Protein AF-0000000084525076 (afdb_homodimer)

Organism: NCBI:txid1123501

Sequence (800 aa):
MTLFNTPAPMGEADIPAATRVVYGPGTLHDAIPAEVEVLGASRVFLVTGRTLGGNAQVARLKDLLGDRLAGHFAEMGEHSPRSTVLAAAAAAAAAEADCLIGIGGGSAIIGTKGVALILGEGEDLDALRAHYDYRTRKITVPRLANRKPPVIAVPTTLTSGEFSSAMGITDDATGSKDIFIDPGVVPRVIVLDPVLAAETPHRLWASTGVKALQNAIERFYARNANPFIEGTCLEAIAIVFRDLAPSLADPQDIAARGRLQFLNWMTAFGAGKGGIGLGHGICHQLGAVSHVPHGISGGIVLPHMMRFNRPETLDRQRRIAAAMGIRFAASDTDASEQAEARVRALVTDLGLPTTLSDAGVRHEDLPRVAELTLRDRTLAPTPRPPRDAAEVLGLLEEMFMTLFNTPAPMGEADIPAATRVVYGPGTLHDAIPAEVEVLGASRVFLVTGRTLGGNAQVARLKDLLGDRLAGHFAEMGEHSPRSTVLAAAAAAAAAEADCLIGIGGGSAIIGTKGVALILGEGEDLDALRAHYDYRTRKITVPRLANRKPPVIAVPTTLTSGEFSSAMGITDDATGSKDIFIDPGVVPRVIVLDPVLAAETPHRLWASTGVKALQNAIERFYARNANPFIEGTCLEAIAIVFRDLAPSLADPQDIAARGRLQFLNWMTAFGAGKGGIGLGHGICHQLGAVSHVPHGISGGIVLPHMMRFNRPETLDRQRRIAAAMGIRFAASDTDASEQAEARVRALVTDLGLPTTLSDAGVRHEDLPRVAELTLRDRTLAPTPRPPRDAAEVLGLLEEMF

Foldseek 3Di:
DPPPPPDDADFDFDQFDAAAEAFEAPCLQVPPLVVCVVLVQQEEEEFAEQVCQPPPSVVVNCVSSPRSHQYYHHHQDPQRALVSLLVSLVSCVVSVGQEYEFAEAQSRLLSRLSSQQCNFPNSPVVVQFWDADLVVLDIDGDDSPGATRAYEYEYLELARQLRAQKHWHAHPVQLDTTIGGGSRSRHRYYYYHLVSSLPPDLVRNLLRLLLLLLLLLLLLQFQNHDPQLVVLSLLSLLLSLVQSVVCSVPSPPSVSSRVSSCSNVSRPHGGGPFARALQVLLLNLCCRQVVFDSSQSSLQSRLLLLVVLCVQRLVSLLSSLVSSVNDDAPGSSRSSVVSSVVSLVSCVVSVGDNAPVSRPDDLVSLLVSLQSSSSDRNHVRHSDRDPGSVRSSVSNVVRD/DPPPPPDDADFDFDQFDAAAEAFEAPCLQVPPLVVCVVLVQQEEEEFAEQVCVPPPSVVVSCVSSPRSHQYYHHHQDPQRALVSLLVSLVSCVVSVGQEYEFAEAQSRLLSRLSSQQCNFPNSPVVVQFWDADLVVLDIDGDDSPGATRAYEYEYLELARQLRAQKHWHAHPVQLDTTIGGGSNSRHRYYYYHLVSSLPPDLVRNLLRLLLLLLLLLLLLQFQNHDPQLVVLSLLSLLLSLVQSVVCSVPSPPSVSSRVSNCSNVSRPHGGGPFARALQVLLLNLCCRQVVFDSSQSSLQSRLLLLVVLCVQRLVSLLSSLVSSVNDDAPGSVRSSVVSSVVSLVSCVVSVGDNAPVSRPDDLVSLLVSLQSSSSDRNHVRHSDRDPGSVRSSVSNVVRD

Nearest PDB structures (foldseek):
  3ox4-assembly2_C  TM=9.218E-01  e=1.576E-28  Zymomonas mobilis
  3bfj-assembly1_A  TM=9.190E-01  e=1.596E-27  Klebsiella pneumoniae
  3jzd-assembly1_B  TM=9.284E-01  e=2.812E-27  Cupriavidus pinatubonensis JMP134
  4fr2-assembly1_A-2  TM=9.131E-01  e=9.668E-27  Oenococcus oeni ATCC BAA-1163
  3iv7-assembly1_B  TM=9.048E-01  e=1.369E-23  Corynebacterium glutamicum

Structure (mmCIF, N/CA/C/O backbone):
data_AF-0000000084525076-model_v1
#
loop_
_entity.id
_entity.type
_entity.pdbx_description
1 polymer 'Alcohol dehydrogenase, class IV'
#
loop_
_atom_site.group_PDB
_atom_site.id
_atom_site.type_symbol
_atom_site.label_atom_id
_atom_site.label_alt_id
_atom_site.label_comp_id
_atom_site.label_asym_id
_atom_site.label_entity_id
_atom_site.label_seq_id
_atom_site.pdbx_PDB_ins_code
_atom_site.Cartn_x
_atom_site.Cartn_y
_atom_site.Cartn_z
_atom_site.occupancy
_atom_site.B_iso_or_equiv
_atom_site.auth_seq_id
_atom_site.auth_comp_id
_atom_site.auth_asym_id
_atom_site.auth_atom_id
_atom_site.pdbx_PDB_model_num
ATOM 1 N N . MET A 1 1 ? -17.734 -20.328 18.188 1 24.28 1 MET A N 1
ATOM 2 C CA . MET A 1 1 ? -17.078 -19.172 17.562 1 24.28 1 MET A CA 1
ATOM 3 C C . MET A 1 1 ? -17.891 -18.672 16.359 1 24.28 1 MET A C 1
ATOM 5 O O . MET A 1 1 ? -18.047 -19.391 15.367 1 24.28 1 MET A O 1
ATOM 9 N N . THR A 1 2 ? -18.891 -18.062 16.625 1 29.48 2 THR A N 1
ATOM 10 C CA . THR A 1 2 ? -19.844 -17.562 15.625 1 29.48 2 THR A CA 1
ATOM 11 C C . THR A 1 2 ? -19.109 -16.969 14.43 1 29.48 2 THR A C 1
ATOM 13 O O . THR A 1 2 ? -18.344 -16.031 14.57 1 29.48 2 THR A O 1
ATOM 16 N N . LEU A 1 3 ? -18.812 -17.734 13.516 1 36.38 3 LEU A N 1
ATOM 17 C CA . LEU A 1 3 ? -18.203 -17.406 12.234 1 36.38 3 LEU A CA 1
ATOM 18 C C . LEU A 1 3 ? -18.781 -16.094 11.688 1 36.38 3 LEU A C 1
ATOM 20 O O . LEU A 1 3 ? -19.969 -16.016 11.367 1 36.38 3 LEU A O 1
ATOM 24 N N . PHE A 1 4 ? -18.578 -15 12.352 1 41.5 4 PHE A N 1
ATOM 25 C CA . PHE A 1 4 ? -19 -13.719 11.789 1 41.5 4 PHE A CA 1
ATOM 26 C C . PHE A 1 4 ? -18.859 -13.727 10.273 1 41.5 4 PHE A C 1
ATOM 28 O O . PHE A 1 4 ? -17.781 -14.023 9.742 1 41.5 4 PHE A O 1
ATOM 35 N N . ASN A 1 5 ? -19.922 -14.195 9.68 1 53.16 5 ASN A N 1
ATOM 36 C CA . ASN A 1 5 ? -20.172 -14.227 8.242 1 53.16 5 ASN A CA 1
ATOM 37 C C . ASN A 1 5 ? -19.797 -12.906 7.574 1 53.16 5 ASN A C 1
ATOM 39 O O . ASN A 1 5 ? -20.656 -12.031 7.41 1 53.16 5 ASN A O 1
ATOM 43 N N . THR A 1 6 ? -18.578 -12.461 7.762 1 69.12 6 THR A N 1
ATOM 44 C CA . THR A 1 6 ? -18.172 -11.234 7.078 1 69.12 6 THR A CA 1
ATOM 45 C C . THR A 1 6 ? -18.281 -11.406 5.562 1 69.12 6 THR A C 1
ATOM 47 O O . THR A 1 6 ? -17.75 -12.367 5.004 1 69.12 6 THR A O 1
ATOM 50 N N . PRO A 1 7 ? -19.234 -10.57 5.07 1 84.12 7 PRO A N 1
ATOM 51 C CA . PRO A 1 7 ? -19.391 -10.625 3.613 1 84.12 7 PRO A CA 1
ATOM 52 C C . PRO A 1 7 ? -18.062 -10.461 2.877 1 84.12 7 PRO A C 1
ATOM 54 O O . PRO A 1 7 ? -17.062 -10.062 3.482 1 84.12 7 PRO A O 1
ATOM 57 N N . ALA A 1 8 ? -18.062 -10.953 1.719 1 88.69 8 ALA A N 1
ATOM 58 C CA . ALA A 1 8 ? -16.891 -10.734 0.876 1 88.69 8 ALA A CA 1
ATOM 59 C C . ALA A 1 8 ? -16.562 -9.242 0.759 1 88.69 8 ALA A C 1
ATOM 61 O O . ALA A 1 8 ? -17.469 -8.414 0.635 1 88.69 8 ALA A O 1
ATOM 62 N N . PRO A 1 9 ? -15.328 -8.914 0.78 1 89.12 9 PRO A N 1
ATOM 63 C CA . PRO A 1 9 ? -14.992 -7.52 0.492 1 89.12 9 PRO A CA 1
ATOM 64 C C . PRO A 1 9 ? -15.508 -7.059 -0.87 1 89.12 9 PRO A C 1
ATOM 66 O O . PRO A 1 9 ? -15.484 -7.824 -1.836 1 89.12 9 PRO A O 1
ATOM 69 N N . MET A 1 10 ? -16.062 -5.879 -0.948 1 91.69 10 MET A N 1
ATOM 70 C CA . MET A 1 10 ? -16.578 -5.293 -2.188 1 91.69 10 MET A CA 1
ATOM 71 C C . MET A 1 10 ? -16.266 -3.803 -2.25 1 91.69 10 MET A C 1
ATOM 73 O O . MET A 1 10 ? -16.406 -3.092 -1.253 1 91.69 10 MET A O 1
ATOM 77 N N . GLY A 1 11 ? -15.789 -3.416 -3.338 1 92.31 11 GLY A N 1
ATOM 78 C CA . GLY A 1 11 ? -15.477 -2.006 -3.508 1 92.31 11 GLY A CA 1
ATOM 79 C C . GLY A 1 11 ? -14.375 -1.756 -4.523 1 92.31 11 GLY A C 1
ATOM 80 O O . GLY A 1 11 ? -14.203 -2.535 -5.461 1 92.31 11 GLY A O 1
ATOM 81 N N . GLU A 1 12 ? -13.844 -0.582 -4.477 1 90.94 12 GLU A N 1
ATOM 82 C CA . GLU A 1 12 ? -12.758 -0.164 -5.359 1 90.94 12 GLU A CA 1
ATOM 83 C C . GLU A 1 12 ? -11.719 0.663 -4.602 1 90.94 12 GLU A C 1
ATOM 85 O O . GLU A 1 12 ? -12.039 1.3 -3.596 1 90.94 12 GLU A O 1
ATOM 90 N N . ALA A 1 13 ? -10.508 0.545 -5.043 1 86.38 13 ALA A N 1
ATOM 91 C CA . ALA A 1 13 ? -9.383 1.311 -4.504 1 86.38 13 ALA A CA 1
ATOM 92 C C . ALA A 1 13 ? -8.469 1.805 -5.621 1 86.38 13 ALA A C 1
ATOM 94 O O . ALA A 1 13 ? -8.289 1.12 -6.633 1 86.38 13 ALA A O 1
ATOM 95 N N . ASP A 1 14 ? -7.91 2.998 -5.41 1 81.81 14 ASP A N 1
ATOM 96 C CA . ASP A 1 14 ? -6.953 3.559 -6.355 1 81.81 14 ASP A CA 1
ATOM 97 C C . ASP A 1 14 ? -5.547 3.594 -5.758 1 81.81 14 ASP A C 1
ATOM 99 O O . ASP A 1 14 ? -5.348 4.098 -4.652 1 81.81 14 ASP A O 1
ATOM 103 N N . ILE A 1 15 ? -4.6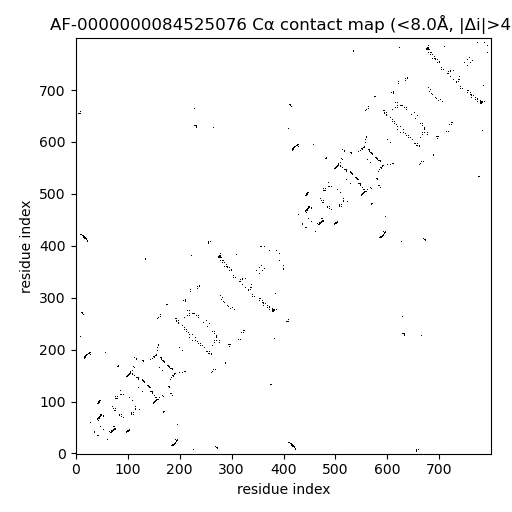25 2.975 -6.441 1 78.38 15 ILE A N 1
ATOM 104 C CA . ILE A 1 15 ? -3.203 3.119 -6.145 1 78.38 15 ILE A CA 1
ATOM 105 C C . ILE A 1 15 ? -2.635 4.312 -6.91 1 78.38 15 ILE A C 1
ATOM 107 O O . ILE A 1 15 ? -2.719 4.363 -8.141 1 78.38 15 ILE A O 1
ATOM 111 N N . PRO A 1 16 ? -2.189 5.242 -6.152 1 70.31 16 PRO A N 1
ATOM 112 C CA . PRO A 1 16 ? -1.733 6.457 -6.832 1 70.31 16 PRO A CA 1
ATOM 113 C C . PRO A 1 16 ? -0.595 6.195 -7.812 1 70.31 16 PRO A C 1
ATOM 115 O O . PRO A 1 16 ? -0.094 5.07 -7.898 1 70.31 16 PRO A O 1
ATOM 118 N N . ALA A 1 17 ? -0.255 7.219 -8.5 1 69.88 17 ALA A N 1
ATOM 119 C CA . ALA A 1 17 ? 0.788 7.125 -9.523 1 69.88 17 ALA A CA 1
ATOM 120 C C . ALA A 1 17 ? 2.111 6.672 -8.914 1 69.88 17 ALA A C 1
ATOM 122 O O . ALA A 1 17 ? 2.309 6.773 -7.699 1 69.88 17 ALA A O 1
ATOM 123 N N . ALA A 1 18 ? 2.9 6.273 -9.719 1 65.62 18 ALA A N 1
ATOM 124 C CA . ALA A 1 18 ? 4.191 5.691 -9.359 1 65.62 18 ALA A CA 1
ATOM 125 C C . ALA A 1 18 ? 5 6.645 -8.484 1 65.62 18 ALA A C 1
ATOM 127 O O . ALA A 1 18 ? 5.164 7.82 -8.82 1 65.62 18 ALA A O 1
ATOM 128 N N . THR A 1 19 ? 5.34 6.117 -7.492 1 78.75 19 THR A N 1
ATOM 129 C CA . THR A 1 19 ? 6.105 6.895 -6.523 1 78.75 19 THR A CA 1
ATOM 130 C C . THR A 1 19 ? 7.23 6.051 -5.926 1 78.75 19 THR A C 1
ATOM 132 O O . THR A 1 19 ? 7.035 4.879 -5.609 1 78.75 19 THR A O 1
ATOM 135 N N . ARG A 1 20 ? 8.398 6.699 -5.961 1 90.25 20 ARG A N 1
ATOM 136 C CA . ARG A 1 20 ? 9.516 6.145 -5.207 1 90.25 20 ARG A CA 1
ATOM 137 C C . ARG A 1 20 ? 9.594 6.758 -3.811 1 90.25 20 ARG A C 1
ATOM 139 O O . ARG A 1 20 ? 9.516 7.98 -3.658 1 90.25 20 ARG A O 1
ATOM 146 N N . VAL A 1 21 ? 9.656 5.883 -2.789 1 93.81 21 VAL A N 1
ATOM 147 C CA . VAL A 1 21 ? 9.797 6.363 -1.419 1 93.81 21 VAL A CA 1
ATOM 148 C C . VAL A 1 21 ? 11.195 6.035 -0.899 1 93.81 21 VAL A C 1
ATOM 150 O O . VAL A 1 21 ? 11.609 4.875 -0.914 1 93.81 21 VAL A O 1
ATOM 153 N N . VAL A 1 22 ? 11.93 7.043 -0.508 1 96.69 22 VAL A N 1
ATOM 154 C CA . VAL A 1 22 ? 13.234 6.887 0.119 1 96.69 22 VAL A CA 1
ATOM 155 C C . VAL A 1 22 ? 13.164 7.336 1.577 1 96.69 22 VAL A C 1
ATOM 157 O O . VAL A 1 22 ? 12.688 8.43 1.875 1 96.69 22 VAL A O 1
ATOM 160 N N . TYR A 1 23 ? 13.578 6.48 2.486 1 96.94 23 TYR A N 1
ATOM 161 C CA . TYR A 1 23 ? 13.398 6.793 3.898 1 96.94 23 TYR A CA 1
ATOM 162 C C . TYR A 1 23 ? 14.641 6.434 4.699 1 96.94 23 TYR A C 1
ATOM 164 O O . TYR A 1 23 ? 15.359 5.488 4.355 1 96.94 23 TYR A O 1
ATOM 172 N N . GLY A 1 24 ? 14.938 7.188 5.73 1 97.44 24 GLY A N 1
ATOM 173 C CA . GLY A 1 24 ? 16.078 6.973 6.617 1 97.44 24 GLY A CA 1
ATOM 174 C C . GLY A 1 24 ? 16.781 8.258 6.996 1 97.44 24 GLY A C 1
ATOM 175 O O . GLY A 1 24 ? 16.578 9.297 6.363 1 97.44 24 GLY A O 1
ATOM 176 N N . PRO A 1 25 ? 17.609 8.195 8.07 1 97.5 25 PRO A N 1
ATOM 177 C CA . PRO A 1 25 ? 18.344 9.391 8.492 1 97.5 25 PRO A CA 1
ATOM 178 C C . PRO A 1 25 ? 19.281 9.914 7.414 1 97.5 25 PRO A C 1
ATOM 180 O O . PRO A 1 25 ? 20.062 9.148 6.848 1 97.5 25 PRO A O 1
ATOM 183 N N . GLY A 1 26 ? 19.125 11.188 7.039 1 97.56 26 GLY A N 1
ATOM 184 C CA . GLY A 1 26 ? 20.062 11.836 6.129 1 97.56 26 GLY A CA 1
ATOM 185 C C . GLY A 1 26 ? 19.641 11.75 4.676 1 97.56 26 GLY A C 1
ATOM 186 O O . GLY A 1 26 ? 20.312 12.273 3.791 1 97.56 26 GLY A O 1
ATOM 187 N N . THR A 1 27 ? 18.484 11.18 4.391 1 97.88 27 THR A N 1
ATOM 188 C CA . THR A 1 27 ? 18.062 10.938 3.02 1 97.88 27 THR A CA 1
ATOM 189 C C . THR A 1 27 ? 17.781 12.258 2.301 1 97.88 27 THR A C 1
ATOM 191 O O . THR A 1 27 ? 17.875 12.328 1.073 1 97.88 27 THR A O 1
ATOM 194 N N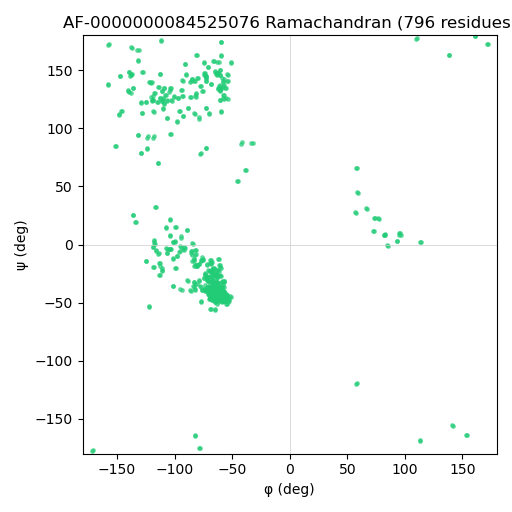 . LEU A 1 28 ? 17.5 13.328 3.033 1 98 28 LEU A N 1
ATOM 195 C CA . LEU A 1 28 ? 17.328 14.633 2.42 1 98 28 LEU A CA 1
ATOM 196 C C . LEU A 1 28 ? 18.516 15 1.548 1 98 28 LEU A C 1
ATOM 198 O O . LEU A 1 28 ? 18.359 15.391 0.39 1 98 28 LEU A O 1
ATOM 202 N N . HIS A 1 29 ? 19.688 14.852 2.068 1 98.19 29 HIS A N 1
ATOM 203 C CA . HIS A 1 29 ? 20.906 15.273 1.398 1 98.19 29 HIS A CA 1
ATOM 204 C C . HIS A 1 29 ? 21.469 14.156 0.52 1 98.19 29 HIS A C 1
ATOM 206 O O . HIS A 1 29 ? 22.047 14.422 -0.538 1 98.19 29 HIS A O 1
ATOM 212 N N . ASP A 1 30 ? 21.234 12.922 0.921 1 97.12 30 ASP A N 1
ATOM 213 C CA . ASP A 1 30 ? 21.844 11.781 0.229 1 97.12 30 ASP A CA 1
ATOM 214 C C . ASP A 1 30 ? 21.047 11.414 -1.021 1 97.12 30 ASP A C 1
ATOM 216 O O . ASP A 1 30 ? 21.625 11.016 -2.035 1 97.12 30 ASP A O 1
ATOM 220 N N . ALA A 1 31 ? 19.766 11.586 -0.958 1 96.88 31 ALA A N 1
ATOM 221 C CA . ALA A 1 31 ? 18.906 11 -1.992 1 96.88 31 ALA A CA 1
ATOM 222 C C . ALA A 1 31 ? 18.484 12.055 -3.012 1 96.88 31 ALA A C 1
ATOM 224 O O . ALA A 1 31 ? 18.375 11.766 -4.207 1 96.88 31 ALA A O 1
ATOM 225 N N . ILE A 1 32 ? 18.25 13.266 -2.623 1 97.88 32 ILE A N 1
ATOM 226 C CA . ILE A 1 32 ? 17.547 14.25 -3.453 1 97.88 32 ILE A CA 1
ATOM 227 C C . ILE A 1 32 ? 18.406 14.594 -4.668 1 97.88 32 ILE A C 1
ATOM 229 O O . ILE A 1 32 ? 17.922 14.578 -5.801 1 97.88 32 ILE A O 1
ATOM 233 N N . PRO A 1 33 ? 19.75 14.883 -4.523 1 97.62 33 PRO A N 1
ATOM 234 C CA . PRO A 1 33 ? 20.547 15.172 -5.719 1 97.62 33 PRO A CA 1
ATOM 235 C C . PRO A 1 33 ? 20.516 14.039 -6.742 1 97.62 33 PRO A C 1
ATOM 237 O O . PRO A 1 33 ? 20.391 14.281 -7.941 1 97.62 33 PRO A O 1
ATOM 240 N N . ALA A 1 34 ? 20.562 12.836 -6.285 1 95.25 34 ALA A N 1
ATOM 241 C CA . ALA A 1 34 ? 20.531 11.68 -7.172 1 95.25 34 ALA A CA 1
ATOM 242 C C . ALA A 1 34 ? 19.172 11.57 -7.867 1 95.25 34 ALA A C 1
ATOM 244 O O . ALA A 1 34 ? 19.094 11.242 -9.055 1 95.25 34 ALA A O 1
ATOM 245 N N . GLU A 1 35 ? 18.109 11.797 -7.09 1 95.69 35 GLU A N 1
ATOM 246 C CA . GLU A 1 35 ? 16.766 11.727 -7.66 1 95.69 35 GLU A CA 1
ATOM 247 C C . GLU A 1 35 ? 16.562 12.812 -8.711 1 95.69 35 GLU A C 1
ATOM 249 O O . GLU A 1 35 ? 15.906 12.586 -9.734 1 95.69 35 GLU A O 1
ATOM 254 N N . VAL A 1 36 ? 17.094 13.953 -8.461 1 97.31 36 VAL A N 1
ATOM 255 C CA . VAL A 1 36 ? 17.016 15.062 -9.406 1 97.31 36 VAL A CA 1
ATOM 256 C C . VAL A 1 36 ? 17.719 14.672 -10.711 1 97.31 36 VAL A C 1
ATOM 258 O O . VAL A 1 36 ? 17.203 14.961 -11.797 1 97.31 36 VAL A O 1
ATOM 261 N N . GLU A 1 37 ? 18.828 14.031 -10.641 1 94.81 37 GLU A N 1
ATOM 262 C CA . GLU A 1 37 ? 19.562 13.562 -11.812 1 94.81 37 GLU A CA 1
ATOM 263 C C . GLU A 1 37 ? 18.766 12.531 -12.594 1 94.81 37 GLU A C 1
ATOM 265 O O . GLU A 1 37 ? 18.688 12.594 -13.82 1 94.81 37 GLU A O 1
ATOM 270 N N . VAL A 1 38 ? 18.188 11.625 -11.898 1 89.88 38 VAL A N 1
ATOM 271 C CA . VAL A 1 38 ? 17.406 10.562 -12.516 1 89.88 38 VAL A CA 1
ATOM 272 C C . VAL A 1 38 ? 16.219 11.164 -13.281 1 89.88 38 VAL A C 1
ATOM 274 O O . VAL A 1 38 ? 15.859 10.688 -14.359 1 89.88 38 VAL A O 1
ATOM 277 N N . LEU A 1 39 ? 15.656 12.227 -12.719 1 92.88 39 LEU A N 1
ATOM 278 C CA . LEU A 1 39 ? 14.508 12.891 -13.328 1 92.88 39 LEU A CA 1
ATOM 279 C C . LEU A 1 39 ? 14.945 13.75 -14.508 1 92.88 39 LEU A C 1
ATOM 281 O O . LEU A 1 39 ? 14.102 14.25 -15.266 1 92.88 39 LEU A O 1
ATOM 285 N N . GLY A 1 40 ? 16.25 13.992 -14.609 1 94.88 40 GLY A N 1
ATOM 286 C CA . GLY A 1 40 ? 16.766 14.836 -15.672 1 94.88 40 GLY A CA 1
ATOM 287 C C . GLY A 1 40 ? 16.484 16.312 -15.469 1 94.88 40 GLY A C 1
ATOM 288 O O . GLY A 1 40 ? 16.422 17.078 -16.422 1 94.88 40 GLY A O 1
ATOM 289 N N . ALA A 1 41 ? 16.266 16.688 -14.266 1 97.12 41 ALA A N 1
ATOM 290 C CA . ALA A 1 41 ? 15.891 18.078 -13.961 1 97.12 41 ALA A CA 1
ATOM 291 C C . ALA A 1 41 ? 17.125 18.969 -13.883 1 97.12 41 ALA A C 1
ATOM 293 O O . ALA A 1 41 ? 18.172 18.562 -13.359 1 97.12 41 ALA A O 1
ATOM 294 N N . SER A 1 42 ? 17 20.156 -14.391 1 98.06 42 SER A N 1
ATOM 295 C CA . SER A 1 42 ? 18.109 21.094 -14.391 1 98.06 42 SER A CA 1
ATOM 296 C C . SER A 1 42 ? 17.719 22.406 -13.727 1 98.06 42 SER A C 1
ATOM 298 O O . SER A 1 42 ? 18.594 23.234 -13.406 1 98.06 42 SER A O 1
ATOM 300 N N . ARG A 1 43 ? 16.5 22.641 -13.516 1 98.69 43 ARG A N 1
ATOM 301 C CA . ARG A 1 43 ? 15.992 23.859 -12.898 1 98.69 43 ARG A CA 1
ATOM 302 C C . ARG A 1 43 ? 15.031 23.531 -11.75 1 98.69 43 ARG A C 1
ATOM 304 O O . ARG A 1 43 ? 13.828 23.766 -11.867 1 98.69 43 ARG A O 1
ATOM 311 N N . VAL A 1 44 ? 15.625 23.188 -10.648 1 98.81 44 VAL A N 1
ATOM 312 C CA . VAL A 1 44 ? 14.875 22.75 -9.477 1 98.81 44 VAL A CA 1
ATOM 313 C C . VAL A 1 44 ? 14.352 23.953 -8.711 1 98.81 44 VAL A C 1
ATOM 315 O O . VAL A 1 44 ? 15.094 24.906 -8.453 1 98.81 44 VAL A O 1
ATOM 318 N N . PHE A 1 45 ? 13.094 23.953 -8.406 1 98.88 45 PHE A N 1
ATOM 319 C CA . PHE A 1 45 ? 12.461 25.016 -7.645 1 98.88 45 PHE A CA 1
ATOM 320 C C . PHE A 1 45 ? 11.969 24.516 -6.297 1 98.88 45 PHE A C 1
ATOM 322 O O . PHE A 1 45 ? 11.172 23.578 -6.234 1 98.88 45 PHE A O 1
ATOM 329 N N . LEU A 1 46 ? 12.438 25.125 -5.227 1 98.75 46 LEU A N 1
ATOM 330 C CA . LEU A 1 46 ? 12.117 24.719 -3.867 1 98.75 46 LEU A CA 1
ATOM 331 C C . LEU A 1 46 ? 10.914 25.5 -3.334 1 98.75 46 LEU A C 1
ATOM 333 O O . LEU A 1 46 ? 10.797 26.703 -3.568 1 98.75 46 LEU A O 1
ATOM 337 N N . VAL A 1 47 ? 10.062 24.797 -2.607 1 98.75 47 VAL A N 1
ATOM 338 C CA . VAL A 1 47 ? 8.914 25.422 -1.942 1 98.75 47 VAL A CA 1
ATOM 339 C C . VAL A 1 47 ? 8.891 25.016 -0.471 1 98.75 47 VAL A C 1
ATOM 341 O O . VAL A 1 47 ? 8.883 23.812 -0.152 1 98.75 47 VAL A O 1
ATOM 344 N N . THR A 1 48 ? 8.93 25.938 0.452 1 97.94 48 THR A N 1
ATOM 345 C CA . THR A 1 48 ? 8.82 25.703 1.888 1 97.94 48 THR A CA 1
ATOM 346 C C . THR A 1 48 ? 7.918 26.75 2.539 1 97.94 48 THR A C 1
ATOM 348 O O . THR A 1 48 ? 7.516 27.719 1.892 1 97.94 48 THR A O 1
ATOM 351 N N . GLY A 1 49 ? 7.613 26.469 3.768 1 94.56 49 GLY A N 1
ATOM 352 C CA . GLY A 1 49 ? 7.082 27.547 4.602 1 94.56 49 GLY A CA 1
ATOM 353 C C . GLY A 1 49 ? 8.156 28.484 5.117 1 94.56 49 GLY A C 1
ATOM 354 O O . GLY A 1 49 ? 9.336 28.312 4.805 1 94.56 49 GLY A O 1
ATOM 355 N N . ARG A 1 50 ? 7.715 29.391 5.949 1 89.75 50 ARG A N 1
ATOM 356 C CA . ARG A 1 50 ? 8.625 30.422 6.43 1 89.75 50 ARG A CA 1
ATOM 357 C C . ARG A 1 50 ? 9.656 29.844 7.391 1 89.75 50 ARG A C 1
ATOM 359 O O . ARG A 1 50 ? 10.836 30.203 7.332 1 89.75 50 ARG A O 1
ATOM 366 N N . THR A 1 51 ? 9.211 29 8.242 1 87.38 51 THR A N 1
ATOM 367 C CA . THR A 1 51 ? 10.094 28.438 9.266 1 87.38 51 THR A CA 1
ATOM 368 C C . THR A 1 51 ? 11.227 27.641 8.617 1 87.38 51 THR A C 1
ATOM 370 O O . THR A 1 51 ? 12.383 27.766 9.016 1 87.38 51 THR A O 1
ATOM 373 N N . LEU A 1 52 ? 10.938 26.891 7.633 1 92.25 52 LEU A N 1
ATOM 374 C CA . LEU A 1 52 ? 11.93 26.016 7 1 92.25 52 LEU A CA 1
ATOM 375 C C . LEU A 1 52 ? 12.727 26.781 5.957 1 92.25 52 LEU A C 1
ATOM 377 O O . LEU A 1 52 ? 13.766 26.312 5.492 1 92.25 52 LEU A O 1
ATOM 381 N N . GLY A 1 53 ? 12.266 27.922 5.59 1 90.62 53 GLY A N 1
ATOM 382 C CA . GLY A 1 53 ? 12.977 28.719 4.613 1 90.62 53 GLY A CA 1
ATOM 383 C C . GLY A 1 53 ? 14.391 29.062 5.043 1 90.62 53 GLY A C 1
ATOM 384 O O . GLY A 1 53 ? 15.297 29.141 4.211 1 90.62 53 GLY A O 1
ATOM 385 N N . GLY A 1 54 ? 14.578 29.219 6.371 1 90.5 54 GLY A N 1
ATOM 386 C CA . GLY A 1 54 ? 15.891 29.547 6.906 1 90.5 54 GLY A CA 1
ATOM 387 C C . GLY A 1 54 ? 16.562 28.391 7.621 1 90.5 54 GLY A C 1
ATOM 388 O O . GLY A 1 54 ? 17.562 28.578 8.312 1 90.5 54 GLY A O 1
ATOM 389 N N . ASN A 1 55 ? 16.047 27.281 7.402 1 94 55 ASN A N 1
ATOM 390 C CA . ASN A 1 55 ? 16.531 26.078 8.07 1 94 55 ASN A CA 1
ATOM 391 C C . ASN A 1 55 ? 17.891 25.641 7.523 1 94 55 ASN A C 1
ATOM 393 O O . ASN A 1 55 ? 18.125 25.703 6.312 1 94 55 ASN A O 1
ATOM 397 N N . ALA A 1 56 ? 18.781 25.188 8.383 1 96.38 56 ALA A N 1
ATOM 398 C CA . ALA A 1 56 ? 20.141 24.828 8.008 1 96.38 56 ALA A CA 1
ATOM 399 C C . ALA A 1 56 ? 20.156 23.625 7.082 1 96.38 56 ALA A C 1
ATOM 401 O O . ALA A 1 56 ? 21 23.531 6.191 1 96.38 56 ALA A O 1
ATOM 402 N N . GLN A 1 57 ? 19.297 22.688 7.312 1 96.88 57 GLN A N 1
ATOM 403 C CA . GLN A 1 57 ? 19.234 21.5 6.461 1 96.88 57 GLN A CA 1
ATOM 404 C C . GLN A 1 57 ? 18.781 21.859 5.047 1 96.88 57 GLN A C 1
ATOM 406 O O . GLN A 1 57 ? 19.281 21.297 4.07 1 96.88 57 GLN A O 1
ATOM 411 N N . VAL A 1 58 ? 17.875 22.766 4.941 1 97.81 58 VAL A N 1
ATOM 412 C CA . VAL A 1 58 ? 17.406 23.234 3.641 1 97.81 58 VAL A CA 1
ATOM 413 C C . VAL A 1 58 ? 18.531 24 2.938 1 97.81 58 VAL A C 1
ATOM 415 O O . VAL A 1 58 ? 18.719 23.844 1.729 1 97.81 58 VAL A O 1
ATOM 418 N N . ALA A 1 59 ? 19.25 24.781 3.705 1 97.75 59 ALA A N 1
ATOM 419 C CA . ALA A 1 59 ? 20.391 25.516 3.145 1 97.75 59 ALA A CA 1
ATOM 420 C C . ALA A 1 59 ? 21.422 24.547 2.572 1 97.75 59 ALA A C 1
ATOM 422 O O . ALA A 1 59 ? 21.953 24.781 1.482 1 97.75 59 ALA A O 1
ATOM 423 N N . ARG A 1 60 ? 21.688 23.562 3.312 1 98.06 60 ARG A N 1
ATOM 424 C CA . ARG A 1 60 ? 22.641 22.562 2.855 1 98.06 60 ARG A CA 1
ATOM 425 C C . ARG A 1 60 ? 22.156 21.891 1.578 1 98.06 60 ARG A C 1
ATOM 427 O O . ARG A 1 60 ? 22.953 21.609 0.679 1 98.06 60 ARG A O 1
ATOM 434 N N . LEU A 1 61 ? 20.875 21.578 1.517 1 98.44 61 LEU A N 1
ATOM 435 C CA . LEU A 1 61 ? 20.328 20.984 0.302 1 98.44 61 LEU A CA 1
ATOM 436 C C . LEU A 1 61 ? 20.516 21.922 -0.891 1 98.44 61 LEU A C 1
ATOM 438 O O . LEU A 1 61 ? 20.859 21.469 -1.986 1 98.44 61 LEU A O 1
ATOM 442 N N . LYS A 1 62 ? 20.281 23.219 -0.677 1 98.12 62 LYS A N 1
ATOM 443 C CA . LYS A 1 62 ? 20.469 24.188 -1.741 1 98.12 62 LYS A CA 1
ATOM 444 C C . LYS A 1 62 ? 21.906 24.172 -2.258 1 98.12 62 LYS A C 1
ATOM 446 O O . LYS A 1 62 ? 22.141 24.219 -3.467 1 98.12 62 LYS A O 1
ATOM 451 N N . ASP A 1 63 ? 22.828 24.031 -1.379 1 98.19 63 ASP A N 1
ATOM 452 C CA . ASP A 1 63 ? 24.25 23.938 -1.757 1 98.19 63 ASP A CA 1
ATOM 453 C C . ASP A 1 63 ? 24.5 22.703 -2.607 1 98.19 63 ASP A C 1
ATOM 455 O O . ASP A 1 63 ? 25.234 22.766 -3.596 1 98.19 63 ASP A O 1
ATOM 459 N N . LEU A 1 64 ? 23.953 21.641 -2.215 1 98.19 64 LEU A N 1
ATOM 460 C CA . LEU A 1 64 ? 24.156 20.359 -2.906 1 98.19 64 LEU A CA 1
ATOM 461 C C . LEU A 1 64 ? 23.562 20.406 -4.305 1 98.19 64 LEU A C 1
ATOM 463 O O . LEU A 1 64 ? 24.078 19.781 -5.23 1 98.19 64 LEU A O 1
ATOM 467 N N . LEU A 1 65 ? 22.422 21.109 -4.457 1 98.06 65 LEU A N 1
ATOM 468 C CA . LEU A 1 65 ? 21.781 21.219 -5.758 1 98.06 65 LEU A CA 1
ATOM 469 C C . LEU A 1 65 ? 22.578 22.109 -6.691 1 98.06 65 LEU A C 1
ATOM 471 O O . LEU A 1 65 ? 22.531 21.938 -7.914 1 98.06 65 LEU A O 1
ATOM 475 N N . GLY A 1 66 ? 23.312 23.125 -6.137 1 97.31 66 GLY A N 1
ATOM 476 C CA . GLY A 1 66 ? 24.219 23.969 -6.902 1 97.31 66 GLY A CA 1
ATOM 477 C C . GLY A 1 66 ? 23.531 24.688 -8.047 1 97.31 66 GLY A C 1
ATOM 478 O O . GLY A 1 66 ? 22.516 25.359 -7.84 1 97.31 66 GLY A O 1
ATOM 479 N N . ASP A 1 67 ? 23.969 24.453 -9.266 1 97.12 67 ASP A N 1
ATOM 480 C CA . ASP A 1 67 ? 23.516 25.172 -10.445 1 97.12 67 ASP A CA 1
ATOM 481 C C . ASP A 1 67 ? 22.109 24.719 -10.867 1 97.12 67 ASP A C 1
ATOM 483 O O . ASP A 1 67 ? 21.438 25.391 -11.656 1 97.12 67 ASP A O 1
ATOM 487 N N . ARG A 1 68 ? 21.703 23.641 -10.305 1 98 68 ARG A N 1
ATOM 488 C CA . ARG A 1 68 ? 20.375 23.141 -10.672 1 98 68 ARG A CA 1
ATOM 489 C C . ARG A 1 68 ? 19.281 23.891 -9.93 1 98 68 ARG A C 1
ATOM 491 O O . ARG A 1 68 ? 18.109 23.812 -10.297 1 98 68 ARG A O 1
ATOM 498 N N . LEU A 1 69 ? 19.688 24.562 -8.859 1 98.5 69 LEU A N 1
ATOM 499 C CA . LEU A 1 69 ? 18.703 25.328 -8.109 1 98.5 69 LEU A CA 1
ATOM 500 C C . LEU A 1 69 ? 18.281 26.578 -8.883 1 98.5 69 LEU A C 1
ATOM 502 O O . LEU A 1 69 ? 19.094 27.484 -9.094 1 98.5 69 LEU A O 1
ATOM 506 N N . ALA A 1 70 ? 17.047 26.625 -9.203 1 98.56 70 ALA A N 1
ATOM 507 C CA . ALA A 1 70 ? 16.547 27.734 -10.016 1 98.56 70 ALA A CA 1
ATOM 508 C C . ALA A 1 70 ? 15.867 28.781 -9.141 1 98.56 70 ALA A C 1
ATOM 510 O O . ALA A 1 70 ? 15.703 29.938 -9.555 1 98.56 70 ALA A O 1
ATOM 511 N N . GLY A 1 71 ? 15.453 28.406 -7.949 1 98.38 71 GLY A N 1
ATOM 512 C CA . GLY A 1 71 ? 14.789 29.344 -7.059 1 98.38 71 GLY A CA 1
ATOM 513 C C . GLY A 1 71 ? 14.219 28.672 -5.816 1 98.38 71 GLY A C 1
ATOM 514 O O . GLY A 1 71 ? 14.297 27.453 -5.664 1 98.38 71 GLY A O 1
ATOM 515 N N . HIS A 1 72 ? 13.766 29.547 -4.961 1 98.5 72 HIS A N 1
ATOM 516 C CA . HIS A 1 72 ? 13.203 29.125 -3.686 1 98.5 72 HIS A CA 1
ATOM 517 C C . HIS A 1 72 ? 12.07 30.031 -3.238 1 98.5 72 HIS A C 1
ATOM 519 O O . HIS A 1 72 ? 12.273 31.234 -3.064 1 98.5 72 HIS A O 1
ATOM 525 N N . PHE A 1 73 ? 10.867 29.453 -3.182 1 98.69 73 PHE A N 1
ATOM 526 C CA . PHE A 1 73 ? 9.75 30.141 -2.555 1 98.69 73 PHE A CA 1
ATOM 527 C C . PHE A 1 73 ? 9.578 29.703 -1.105 1 98.69 73 PHE A C 1
ATOM 529 O O . PHE A 1 73 ? 9.141 28.578 -0.838 1 98.69 73 PHE A O 1
ATOM 536 N N . ALA A 1 74 ? 9.758 30.562 -0.138 1 97.94 74 ALA A N 1
ATOM 537 C CA . ALA A 1 74 ? 9.828 30.188 1.273 1 97.94 74 ALA A CA 1
ATOM 538 C C . ALA A 1 74 ? 8.68 30.812 2.061 1 97.94 74 ALA A C 1
ATOM 540 O O . ALA A 1 74 ? 8.828 31.125 3.246 1 97.94 74 ALA A O 1
ATOM 541 N N . GLU A 1 75 ? 7.543 30.969 1.389 1 96.62 75 GLU A N 1
ATOM 542 C CA . GLU A 1 75 ? 6.484 31.734 2.035 1 96.62 75 GLU A CA 1
ATOM 543 C C . GLU A 1 75 ? 5.141 31.031 1.923 1 96.62 75 GLU A C 1
ATOM 545 O O . GLU A 1 75 ? 4.086 31.672 1.987 1 96.62 75 GLU A O 1
ATOM 550 N N . MET A 1 76 ? 5.199 29.734 1.646 1 96.38 76 MET A N 1
ATOM 551 C CA . MET A 1 76 ? 3.92 29.031 1.553 1 96.38 76 MET A CA 1
ATOM 552 C C . MET A 1 76 ? 3.125 29.172 2.848 1 96.38 76 MET A C 1
ATOM 554 O O . MET A 1 76 ? 3.641 28.891 3.93 1 96.38 76 MET A O 1
ATOM 558 N N . GLY A 1 77 ? 1.938 29.641 2.746 1 91.5 77 GLY A N 1
ATOM 559 C CA . GLY A 1 77 ? 1.11 29.891 3.916 1 91.5 77 GLY A CA 1
ATOM 560 C C . GLY A 1 77 ? 0.446 28.641 4.453 1 91.5 77 GLY A C 1
ATOM 561 O O . GLY A 1 77 ? 0.356 27.625 3.752 1 91.5 77 GLY A O 1
ATOM 562 N N . GLU A 1 78 ? -0.006 28.719 5.66 1 86.25 78 GLU A N 1
ATOM 563 C CA . GLU A 1 78 ? -0.758 27.625 6.281 1 86.25 78 GLU A CA 1
ATOM 564 C C . GLU A 1 78 ? -2.041 27.328 5.508 1 86.25 78 GLU A C 1
ATOM 566 O O . GLU A 1 78 ? -2.73 28.25 5.066 1 86.25 78 GLU A O 1
ATOM 571 N N . HIS A 1 79 ? -2.283 26.062 5.258 1 85.38 79 HIS A N 1
ATOM 572 C CA . HIS A 1 79 ? -3.459 25.562 4.559 1 85.38 79 HIS A CA 1
ATOM 573 C C . HIS A 1 79 ? -3.389 25.875 3.066 1 85.38 79 HIS A C 1
ATOM 575 O O . HIS A 1 79 ? -4.41 25.875 2.379 1 85.38 79 HIS A O 1
ATOM 581 N N . SER A 1 80 ? -2.248 26.312 2.568 1 93.31 80 SER A N 1
ATOM 582 C CA . SER A 1 80 ? -1.977 26.5 1.146 1 93.31 80 SER A CA 1
ATOM 583 C C . SER A 1 80 ? -2.977 27.469 0.514 1 93.31 80 SER A C 1
ATOM 585 O O . SER A 1 80 ? -3.689 27.094 -0.424 1 93.31 80 SER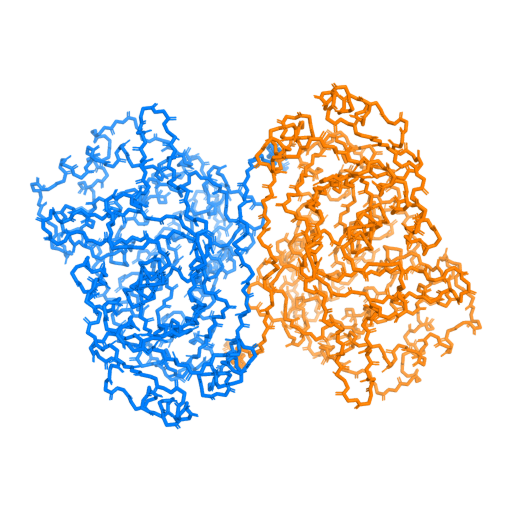 A O 1
ATOM 587 N N . PRO A 1 81 ? -2.934 28.719 0.936 1 94.38 81 PRO A N 1
ATOM 588 C CA . PRO A 1 81 ? -3.873 29.688 0.366 1 94.38 81 PRO A CA 1
ATOM 589 C C . PRO A 1 81 ? -3.666 29.891 -1.133 1 94.38 81 PRO A C 1
ATOM 591 O O . PRO A 1 81 ? -2.529 29.875 -1.61 1 94.38 81 PRO A O 1
ATOM 594 N N . ARG A 1 82 ? -4.777 30.156 -1.78 1 96.31 82 ARG A N 1
ATOM 595 C CA . ARG A 1 82 ? -4.762 30.391 -3.219 1 96.31 82 ARG A CA 1
ATOM 596 C C . ARG A 1 82 ? -3.732 31.453 -3.588 1 96.31 82 ARG A C 1
ATOM 598 O O . ARG A 1 82 ? -2.977 31.281 -4.547 1 96.31 82 ARG A O 1
ATOM 605 N N . SER A 1 83 ? -3.719 32.469 -2.836 1 96.75 83 SER A N 1
ATOM 606 C CA . SER A 1 83 ? -2.83 33.594 -3.131 1 96.75 83 SER A CA 1
ATOM 607 C C . SER A 1 83 ? -1.367 33.156 -3.084 1 96.75 83 SER A C 1
ATOM 609 O O . SER A 1 83 ? -0.586 33.5 -3.975 1 96.75 83 SER A O 1
ATOM 611 N N . THR A 1 84 ? -1.014 32.406 -2.104 1 97 84 THR A N 1
ATOM 612 C CA . THR A 1 84 ? 0.374 31.969 -1.957 1 97 84 THR A CA 1
ATOM 613 C C . THR A 1 84 ? 0.729 30.922 -3.006 1 97 84 THR A C 1
ATOM 615 O O . THR A 1 84 ? 1.851 30.891 -3.518 1 97 84 THR A O 1
ATOM 618 N N . VAL A 1 85 ? -0.183 30.031 -3.32 1 98.38 85 VAL A N 1
ATOM 619 C CA . VAL A 1 85 ? 0.051 29 -4.332 1 98.38 85 VAL A CA 1
ATOM 620 C C . VAL A 1 85 ? 0.271 29.672 -5.691 1 98.38 85 VAL A C 1
ATOM 622 O O . VAL A 1 85 ? 1.188 29.297 -6.43 1 98.38 85 VAL A O 1
ATOM 625 N N . LEU A 1 86 ? -0.567 30.672 -6 1 98.31 86 LEU A N 1
ATOM 626 C CA . LEU A 1 86 ? -0.441 31.391 -7.262 1 98.31 86 LEU A CA 1
ATOM 627 C C . LEU A 1 86 ? 0.878 32.156 -7.324 1 98.31 86 LEU A C 1
ATOM 629 O O . LEU A 1 86 ? 1.541 32.188 -8.367 1 98.31 86 LEU A O 1
ATOM 633 N N . ALA A 1 87 ? 1.238 32.75 -6.23 1 98.5 87 ALA A N 1
ATOM 634 C CA . ALA A 1 87 ? 2.508 33.5 -6.172 1 98.5 87 ALA A CA 1
ATOM 635 C C . ALA A 1 87 ? 3.686 32.531 -6.383 1 98.5 87 ALA A C 1
ATOM 637 O O . ALA A 1 87 ? 4.625 32.875 -7.113 1 98.5 87 ALA A O 1
ATOM 638 N N . ALA A 1 88 ? 3.635 31.422 -5.727 1 98.69 88 ALA A N 1
ATOM 639 C CA . ALA A 1 88 ? 4.688 30.422 -5.875 1 98.69 88 ALA A CA 1
ATOM 640 C C . ALA A 1 88 ? 4.758 29.906 -7.309 1 98.69 88 ALA A C 1
ATOM 642 O O . ALA A 1 88 ? 5.848 29.688 -7.848 1 98.69 88 ALA A O 1
ATOM 643 N N . ALA A 1 89 ? 3.619 29.656 -7.898 1 98.81 89 ALA A N 1
ATOM 644 C CA . ALA A 1 89 ? 3.566 29.172 -9.281 1 98.81 89 ALA A CA 1
ATOM 645 C C . ALA A 1 89 ? 4.176 30.203 -10.234 1 98.81 89 ALA A C 1
ATOM 647 O O . ALA A 1 89 ? 4.898 29.844 -11.164 1 98.81 89 ALA A O 1
ATOM 648 N N . ALA A 1 90 ? 3.824 31.438 -10.008 1 98.69 90 ALA A N 1
ATOM 649 C CA . ALA A 1 90 ? 4.383 32.5 -10.836 1 98.69 90 ALA A CA 1
ATOM 650 C C . ALA A 1 90 ? 5.906 32.562 -10.727 1 98.69 90 ALA A C 1
ATOM 652 O O . ALA A 1 90 ? 6.602 32.688 -11.734 1 98.69 90 ALA A O 1
ATOM 653 N N . ALA A 1 91 ? 6.395 32.438 -9.539 1 98.75 91 ALA A N 1
ATOM 654 C CA . ALA A 1 91 ? 7.836 32.438 -9.32 1 98.75 91 ALA A CA 1
ATOM 655 C C . ALA A 1 91 ? 8.492 31.234 -9.992 1 98.75 91 ALA A C 1
ATOM 657 O O . ALA A 1 91 ? 9.562 31.359 -10.602 1 98.75 91 ALA A O 1
ATOM 658 N N . ALA A 1 92 ? 7.922 30.094 -9.844 1 98.81 92 ALA A N 1
ATOM 659 C CA . ALA A 1 92 ? 8.445 28.875 -10.461 1 98.81 92 ALA A CA 1
ATOM 660 C C . ALA A 1 92 ? 8.445 29 -11.984 1 98.81 92 ALA A C 1
ATOM 662 O O . ALA A 1 92 ? 9.375 28.531 -12.648 1 98.81 92 ALA A O 1
ATOM 663 N N . ALA A 1 93 ? 7.367 29.562 -12.516 1 98.62 93 ALA A N 1
ATOM 664 C CA . ALA A 1 93 ? 7.277 29.781 -13.961 1 98.62 93 ALA A CA 1
ATOM 665 C C . ALA A 1 93 ? 8.375 30.719 -14.445 1 98.62 93 ALA A C 1
ATOM 667 O O . ALA A 1 93 ? 9 30.469 -15.477 1 98.62 93 ALA A O 1
ATOM 668 N N . ALA A 1 94 ? 8.484 31.766 -13.734 1 98.56 94 ALA A N 1
ATOM 669 C CA . ALA A 1 94 ? 9.516 32.75 -14.078 1 98.56 94 ALA A CA 1
ATOM 670 C C . ALA A 1 94 ? 10.898 32.094 -14.07 1 98.56 94 ALA A C 1
ATOM 672 O O . ALA A 1 94 ? 11.766 32.469 -14.875 1 98.56 94 ALA A O 1
ATOM 673 N N . ALA A 1 95 ? 11.07 31.172 -13.258 1 98.56 95 ALA A N 1
ATOM 674 C CA . ALA A 1 95 ? 12.344 30.469 -13.125 1 98.56 95 ALA A CA 1
ATOM 675 C C . ALA A 1 95 ? 12.445 29.312 -14.133 1 98.56 95 ALA A C 1
ATOM 677 O O . ALA A 1 95 ? 13.469 28.625 -14.195 1 98.56 95 ALA A O 1
ATOM 678 N N . GLU A 1 96 ? 11.375 29.047 -14.82 1 98.38 96 GLU A N 1
ATOM 679 C CA . GLU A 1 96 ? 11.305 27.953 -15.781 1 98.38 96 GLU A CA 1
ATOM 680 C C . GLU A 1 96 ? 11.586 26.609 -15.109 1 98.38 96 GLU A C 1
ATOM 682 O O . GLU A 1 96 ? 12.367 25.812 -15.617 1 98.38 96 GLU A O 1
ATOM 687 N N . ALA A 1 97 ? 11 26.422 -14 1 98.75 97 ALA A N 1
ATOM 688 C CA . ALA A 1 97 ? 11.227 25.234 -13.195 1 98.75 97 ALA A CA 1
ATOM 689 C C . ALA A 1 97 ? 10.82 23.969 -13.961 1 98.75 97 ALA A C 1
ATOM 691 O O . ALA A 1 97 ? 9.773 23.938 -14.609 1 98.75 97 ALA A O 1
ATOM 692 N N . ASP A 1 98 ? 11.672 22.938 -13.867 1 98.56 98 ASP A N 1
ATOM 693 C CA . ASP A 1 98 ? 11.336 21.656 -14.5 1 98.56 98 ASP A CA 1
ATOM 694 C C . ASP A 1 98 ? 11.219 20.547 -13.461 1 98.56 98 ASP A C 1
ATOM 696 O O . ASP A 1 98 ? 10.984 19.391 -13.805 1 98.56 98 ASP A O 1
ATOM 700 N N . CYS A 1 99 ? 11.352 20.922 -12.219 1 98.69 99 CYS A N 1
ATOM 701 C CA . CYS A 1 99 ? 11.156 20.047 -11.07 1 98.69 99 CYS A CA 1
ATOM 702 C C . CYS A 1 99 ? 10.852 20.844 -9.812 1 98.69 99 CYS A C 1
ATOM 704 O O . CYS A 1 99 ? 11.445 21.906 -9.586 1 98.69 99 CYS A O 1
ATOM 706 N N . LEU A 1 100 ? 9.914 20.375 -9.062 1 98.88 100 LEU A N 1
ATOM 707 C CA . LEU A 1 100 ? 9.547 21.031 -7.824 1 98.88 100 LEU A CA 1
ATOM 708 C C . LEU A 1 100 ? 9.883 20.172 -6.617 1 98.88 100 LEU A C 1
ATOM 710 O O . LEU A 1 100 ? 9.656 18.953 -6.637 1 98.88 100 LEU A O 1
ATOM 714 N N . ILE A 1 101 ? 10.469 20.766 -5.582 1 98.81 101 ILE A N 1
ATOM 715 C CA . ILE A 1 101 ? 10.703 20.078 -4.312 1 98.81 101 ILE A CA 1
ATOM 716 C C . ILE A 1 101 ? 9.945 20.797 -3.197 1 98.81 101 ILE A C 1
ATOM 718 O O . ILE A 1 101 ? 10.211 21.969 -2.904 1 98.81 101 ILE A O 1
ATOM 722 N N . GLY A 1 102 ? 8.984 20.125 -2.633 1 98.5 102 GLY A N 1
ATOM 723 C CA . GLY A 1 102 ? 8.281 20.625 -1.468 1 98.5 102 GLY A CA 1
ATOM 724 C C . GLY A 1 102 ? 8.805 20.062 -0.161 1 98.5 102 GLY A C 1
ATOM 725 O O . GLY A 1 102 ? 8.891 18.844 0.004 1 98.5 102 GLY A O 1
ATOM 726 N N . ILE A 1 103 ? 9.164 20.953 0.769 1 98.25 103 ILE A N 1
ATOM 727 C CA . ILE A 1 103 ? 9.688 20.531 2.066 1 98.25 103 ILE A CA 1
ATOM 728 C C . ILE A 1 103 ? 8.852 21.156 3.182 1 98.25 103 ILE A C 1
ATOM 730 O O . ILE A 1 103 ? 8.703 22.375 3.25 1 98.25 103 ILE A O 1
ATOM 734 N N . GLY A 1 104 ? 8.297 20.328 4.027 1 97 104 GLY A N 1
ATOM 735 C CA . GLY A 1 104 ? 7.547 20.844 5.156 1 97 104 GLY A CA 1
ATOM 736 C C . GLY A 1 104 ? 6.301 20.047 5.469 1 97 104 GLY A C 1
ATOM 737 O O . GLY A 1 104 ? 6.277 18.828 5.273 1 97 104 GLY A O 1
ATOM 738 N N . GLY A 1 105 ? 5.379 20.703 6.094 1 94.44 105 GLY A N 1
ATOM 739 C CA . GLY A 1 105 ? 4.129 20.062 6.438 1 94.44 105 GLY A CA 1
ATOM 740 C C . GLY A 1 105 ? 3.135 20.031 5.293 1 94.44 105 GLY A C 1
ATOM 741 O O . GLY A 1 105 ? 3.523 20.125 4.125 1 94.44 105 GLY A O 1
ATOM 742 N N . GLY A 1 106 ? 1.94 19.766 5.617 1 93.25 106 GLY A N 1
ATOM 743 C CA . GLY A 1 106 ? 0.874 19.609 4.641 1 93.25 106 GLY A CA 1
ATOM 744 C C . GLY A 1 106 ? 0.724 20.828 3.734 1 93.25 106 GLY A C 1
ATOM 745 O O . GLY A 1 106 ? 0.536 20.688 2.525 1 93.25 106 GLY A O 1
ATOM 746 N N . SER A 1 107 ? 0.817 22 4.344 1 93 107 SER A N 1
ATOM 747 C CA . SER A 1 107 ? 0.651 23.219 3.561 1 93 107 SER A CA 1
ATOM 748 C C . SER A 1 107 ? 1.71 23.328 2.469 1 93 107 SER A C 1
ATOM 750 O O . SER A 1 107 ? 1.4 23.688 1.33 1 93 107 SER A O 1
ATOM 752 N N . ALA A 1 108 ? 2.928 23.047 2.854 1 96.44 108 ALA A N 1
ATOM 753 C CA . ALA A 1 108 ? 4.023 23.125 1.892 1 96.44 108 ALA A CA 1
ATOM 754 C C . ALA A 1 108 ? 3.877 22.062 0.807 1 96.44 108 ALA A C 1
ATOM 756 O O . ALA A 1 108 ? 4.066 22.344 -0.379 1 96.44 108 ALA A O 1
ATOM 757 N N . ILE A 1 109 ? 3.533 20.844 1.168 1 97.12 109 ILE A N 1
ATOM 758 C CA . ILE A 1 109 ? 3.438 19.734 0.232 1 97.12 109 ILE A CA 1
ATOM 759 C C . ILE A 1 109 ? 2.248 19.938 -0.701 1 97.12 109 ILE A C 1
ATOM 761 O O . ILE A 1 109 ? 2.383 19.844 -1.922 1 97.12 109 ILE A O 1
ATOM 765 N N . ILE A 1 110 ? 1.144 20.297 -0.141 1 96.38 110 ILE A N 1
ATOM 766 C CA . ILE A 1 110 ? -0.05 20.547 -0.942 1 96.38 110 ILE A CA 1
ATOM 767 C C . ILE A 1 110 ? 0.175 21.766 -1.839 1 96.38 110 ILE A C 1
ATOM 769 O O . ILE A 1 110 ? -0.207 21.766 -3.012 1 96.38 110 ILE A O 1
ATOM 773 N N . GLY A 1 111 ? 0.738 22.781 -1.221 1 97.5 111 GLY A N 1
ATOM 774 C CA . GLY A 1 111 ? 1.076 23.953 -2.016 1 97.5 111 GLY A CA 1
ATOM 775 C C . GLY A 1 111 ? 1.952 23.625 -3.211 1 97.5 111 GLY A C 1
ATOM 776 O O . GLY A 1 111 ? 1.726 24.141 -4.312 1 97.5 111 GLY A O 1
ATOM 777 N N . THR A 1 112 ? 2.941 22.812 -3.008 1 98.5 112 THR A N 1
ATOM 778 C CA . THR A 1 112 ? 3.842 22.406 -4.082 1 98.5 112 THR A CA 1
ATOM 779 C C . THR A 1 112 ? 3.08 21.656 -5.172 1 98.5 112 THR A C 1
ATOM 781 O O . THR A 1 112 ? 3.303 21.891 -6.363 1 98.5 112 THR A O 1
ATOM 784 N N . LYS A 1 113 ? 2.23 20.781 -4.797 1 97.69 113 LYS A N 1
ATOM 785 C CA . LYS A 1 113 ? 1.372 20.078 -5.754 1 97.69 113 LYS A CA 1
ATOM 786 C C . LYS A 1 113 ? 0.497 21.062 -6.523 1 97.69 113 LYS A C 1
ATOM 788 O O . LYS A 1 113 ? 0.279 20.906 -7.723 1 97.69 113 LYS A O 1
ATOM 793 N N . GLY A 1 114 ? 0.02 22.047 -5.816 1 98.25 114 GLY A N 1
ATOM 794 C CA . GLY A 1 114 ? -0.739 23.109 -6.461 1 98.25 114 GLY A CA 1
ATOM 795 C C . GLY A 1 114 ? 0.062 23.859 -7.504 1 98.25 114 GLY A C 1
ATOM 796 O O . GLY A 1 114 ? -0.446 24.172 -8.586 1 98.25 114 GLY A O 1
ATOM 797 N N . VAL A 1 115 ? 1.284 24.156 -7.141 1 98.75 115 VAL A N 1
ATOM 798 C CA . VAL A 1 115 ? 2.18 24.828 -8.078 1 98.75 115 VAL A CA 1
ATOM 799 C C . VAL A 1 115 ? 2.342 23.984 -9.336 1 98.75 115 VAL A C 1
ATOM 801 O O . VAL A 1 115 ? 2.252 24.5 -10.453 1 98.75 115 VAL A O 1
ATOM 804 N N . ALA A 1 116 ? 2.531 22.703 -9.172 1 98.62 116 ALA A N 1
ATOM 805 C CA . ALA A 1 116 ? 2.66 21.797 -10.305 1 98.62 116 ALA A CA 1
ATOM 806 C C . ALA A 1 116 ? 1.403 21.812 -11.172 1 98.62 116 ALA A C 1
ATOM 808 O O . ALA A 1 116 ? 1.491 21.859 -12.398 1 98.62 116 ALA A O 1
ATOM 809 N N . LEU A 1 117 ? 0.279 21.781 -10.523 1 98.31 117 LEU A N 1
ATOM 810 C CA . LEU A 1 117 ? -1.001 21.812 -11.219 1 98.31 117 LEU A CA 1
ATOM 811 C C . LEU A 1 117 ? -1.105 23.062 -12.094 1 98.31 117 LEU A C 1
ATOM 813 O O . LEU A 1 117 ? -1.46 22.969 -13.273 1 98.31 117 LEU A O 1
ATOM 817 N N . ILE A 1 118 ? -0.764 24.188 -11.539 1 98.38 118 ILE A N 1
ATOM 818 C CA . ILE A 1 118 ? -0.905 25.469 -12.211 1 98.38 118 ILE A CA 1
ATOM 819 C C . ILE A 1 118 ? 0.085 25.562 -13.367 1 98.38 118 ILE A C 1
ATOM 821 O O . ILE A 1 118 ? -0.255 26.062 -14.445 1 98.38 118 ILE A O 1
ATOM 825 N N . LEU A 1 119 ? 1.285 25.078 -13.18 1 98.44 119 LEU A N 1
ATOM 826 C CA . LEU A 1 119 ? 2.291 25.109 -14.234 1 98.44 119 LEU A CA 1
ATOM 827 C C . LEU A 1 119 ? 1.859 24.266 -15.43 1 98.44 119 LEU A C 1
ATOM 829 O O . LEU A 1 119 ? 2.195 24.578 -16.562 1 98.44 119 LEU A O 1
ATOM 833 N N . GLY A 1 120 ? 1.161 23.25 -15.156 1 97.88 120 GLY A N 1
ATOM 834 C CA . GLY A 1 120 ? 0.708 22.359 -16.219 1 97.88 120 GLY A CA 1
ATOM 835 C C . GLY A 1 120 ? -0.596 22.812 -16.859 1 97.88 120 GLY A C 1
ATOM 836 O O . GLY A 1 120 ? -0.742 22.797 -18.078 1 97.88 120 GLY A O 1
ATOM 837 N N . GLU A 1 121 ? -1.51 23.297 -16.016 1 97.75 121 GLU A N 1
ATOM 838 C CA . GLU A 1 121 ? -2.889 23.438 -16.484 1 97.75 121 GLU A CA 1
ATOM 839 C C . GLU A 1 121 ? -3.295 24.906 -16.562 1 97.75 121 GLU A C 1
ATOM 841 O O . GLU A 1 121 ? -4.328 25.234 -17.141 1 97.75 121 GLU A O 1
ATOM 846 N N . GLY A 1 122 ? -2.568 25.766 -15.945 1 97.44 122 GLY A N 1
ATOM 847 C CA . GLY A 1 122 ? -2.9 27.188 -15.945 1 97.44 122 GLY A CA 1
ATOM 848 C C . GLY A 1 122 ? -3.361 27.688 -14.586 1 97.44 122 GLY A C 1
ATOM 849 O O . GLY A 1 122 ? -3.518 26.906 -13.648 1 97.44 122 GLY A O 1
ATOM 850 N N . GLU A 1 123 ? -3.615 28.969 -14.547 1 96.69 123 GLU A N 1
ATOM 851 C CA . GLU A 1 123 ? -3.785 29.625 -13.25 1 96.69 123 GLU A CA 1
ATOM 852 C C . GLU A 1 123 ? -5.262 29.734 -12.875 1 96.69 123 GLU A C 1
ATOM 854 O O . GLU A 1 123 ? -5.598 30.172 -11.773 1 96.69 123 GLU A O 1
ATOM 859 N N . ASP A 1 124 ? -6.188 29.391 -13.719 1 96.69 124 ASP A N 1
ATOM 860 C CA . ASP A 1 124 ? -7.617 29.5 -13.43 1 96.69 124 ASP A CA 1
ATOM 861 C C . ASP A 1 124 ? -8.078 28.359 -12.516 1 96.69 124 ASP A C 1
ATOM 863 O O . ASP A 1 124 ? -8.766 27.438 -12.969 1 96.69 124 ASP A O 1
ATOM 867 N N . LEU A 1 125 ? -7.816 28.484 -11.281 1 96.44 125 LEU A N 1
ATOM 868 C CA . LEU A 1 125 ? -8.109 27.438 -10.297 1 96.44 125 LEU A CA 1
ATOM 869 C C . LEU A 1 125 ? -9.609 27.141 -10.258 1 96.44 125 LEU A C 1
ATOM 871 O O . LEU A 1 125 ? -10.008 26.016 -9.953 1 96.44 125 LEU A O 1
ATOM 875 N N . ASP A 1 126 ? -10.461 28.016 -10.586 1 95.19 126 ASP A N 1
ATOM 876 C CA . ASP A 1 126 ? -11.898 27.781 -10.609 1 95.19 126 ASP A CA 1
ATOM 877 C C . ASP A 1 126 ? -12.273 26.75 -11.672 1 95.19 126 ASP A C 1
ATOM 879 O O . ASP A 1 126 ? -13.18 25.953 -11.461 1 95.19 126 ASP A O 1
ATOM 883 N N . ALA A 1 127 ? -11.555 26.797 -12.711 1 95.75 127 ALA A N 1
ATOM 884 C CA . ALA A 1 127 ? -11.836 25.875 -13.812 1 95.75 127 ALA A CA 1
ATOM 885 C C . ALA A 1 127 ? -11.266 24.484 -13.523 1 95.75 127 ALA A C 1
ATOM 887 O O . ALA A 1 127 ? -11.656 23.5 -14.156 1 95.75 127 ALA A O 1
ATOM 888 N N . LEU A 1 128 ? -10.359 24.469 -12.562 1 96.5 128 LEU A N 1
ATOM 889 C CA . LEU A 1 128 ? -9.617 23.234 -12.344 1 96.5 128 LEU A CA 1
ATOM 890 C C . LEU A 1 128 ? -10.18 22.469 -11.141 1 96.5 128 LEU A C 1
ATOM 892 O O . LEU A 1 128 ? -9.844 21.297 -10.93 1 96.5 128 LEU A O 1
ATOM 896 N N . ARG A 1 129 ? -10.992 23.062 -10.391 1 95 129 ARG A N 1
ATOM 897 C CA . ARG A 1 129 ? -11.445 22.469 -9.141 1 95 129 ARG A CA 1
ATOM 898 C C . ARG A 1 129 ? -12.438 21.344 -9.391 1 95 129 ARG A C 1
ATOM 900 O O . ARG A 1 129 ? -13.18 21.359 -10.375 1 95 129 ARG A O 1
ATOM 907 N N . ALA A 1 130 ? -12.391 20.297 -8.508 1 91.5 130 ALA A N 1
ATOM 908 C CA . ALA A 1 130 ? -13.367 19.219 -8.516 1 91.5 130 ALA A CA 1
ATOM 909 C C . ALA A 1 130 ? -14.703 19.672 -7.934 1 91.5 130 ALA A C 1
ATOM 911 O O . ALA A 1 130 ? -14.742 20.562 -7.078 1 91.5 130 ALA A O 1
ATOM 912 N N . HIS A 1 131 ? -15.766 19.109 -8.461 1 89.12 131 HIS A N 1
ATOM 913 C CA . HIS A 1 131 ? -17.094 19.453 -7.98 1 89.12 131 HIS A CA 1
ATOM 914 C C . HIS A 1 131 ? -17.812 18.219 -7.426 1 89.12 131 HIS A C 1
ATOM 916 O O . HIS A 1 131 ? -17.844 17.172 -8.078 1 89.12 131 HIS A O 1
ATOM 922 N N . TYR A 1 132 ? -18.203 18.391 -6.207 1 81.88 132 TYR A N 1
ATOM 923 C CA . TYR A 1 132 ? -18.969 17.328 -5.57 1 81.88 132 TYR A CA 1
ATOM 924 C C . TYR A 1 132 ? -20.453 17.688 -5.516 1 81.88 132 TYR A C 1
ATOM 926 O O . TYR A 1 132 ? -20.812 18.75 -5 1 81.88 132 TYR A O 1
ATOM 934 N N . ASP A 1 133 ? -21.234 16.812 -6.066 1 82.69 133 ASP A N 1
ATOM 935 C CA . ASP A 1 133 ? -22.688 16.953 -5.973 1 82.69 133 ASP A CA 1
ATOM 936 C C . ASP A 1 133 ? -23.25 16.078 -4.848 1 82.69 133 ASP A C 1
ATOM 938 O O . ASP A 1 133 ? -23.391 14.859 -5.008 1 82.69 133 ASP A O 1
ATOM 942 N N . TYR A 1 134 ? -23.609 16.734 -3.76 1 75.19 134 TYR A N 1
ATOM 943 C CA . TYR A 1 134 ? -24.062 16 -2.582 1 75.19 134 TYR A CA 1
ATOM 944 C C . TYR A 1 134 ? -25.344 15.227 -2.875 1 75.19 134 TYR A C 1
ATOM 946 O O . TYR A 1 134 ? -25.641 14.234 -2.205 1 75.19 134 TYR A O 1
ATOM 954 N N . ARG A 1 135 ? -26.188 15.531 -3.871 1 73.12 135 ARG A N 1
ATOM 955 C CA . ARG A 1 135 ? -27.453 14.867 -4.211 1 73.12 135 ARG A CA 1
ATOM 956 C C . ARG A 1 135 ? -27.188 13.555 -4.945 1 73.12 135 ARG A C 1
ATOM 958 O O . ARG A 1 135 ? -27.812 12.531 -4.637 1 73.12 135 ARG A O 1
ATOM 965 N N . THR A 1 136 ? -26.156 13.617 -5.758 1 74.69 136 THR A N 1
ATOM 966 C CA . THR A 1 136 ? -25.875 12.43 -6.562 1 74.69 136 THR A CA 1
ATOM 967 C C . THR A 1 136 ? -24.641 11.695 -6.027 1 74.69 136 THR A C 1
ATOM 969 O O . THR A 1 136 ? -24.359 10.57 -6.434 1 74.69 136 THR A O 1
ATOM 972 N N . ARG A 1 137 ? -24.078 12.328 -5.133 1 72.44 137 ARG A N 1
ATOM 973 C CA . ARG A 1 137 ? -22.875 11.797 -4.523 1 72.44 137 ARG A CA 1
ATOM 974 C C . ARG A 1 137 ? -21.797 11.539 -5.578 1 72.44 137 ARG A C 1
ATOM 976 O O . ARG A 1 137 ? -20.984 10.617 -5.441 1 72.44 137 ARG A O 1
ATOM 983 N N . LYS A 1 138 ? -21.844 12.289 -6.641 1 77.69 138 LYS A N 1
ATOM 984 C CA . LYS A 1 138 ? -20.891 12.141 -7.727 1 77.69 138 LYS A CA 1
ATOM 985 C C . LYS A 1 138 ? -19.844 13.266 -7.703 1 77.69 138 LYS A C 1
ATOM 987 O O . LYS A 1 138 ? -20.188 14.422 -7.441 1 77.69 138 LYS A O 1
ATOM 992 N N . ILE A 1 139 ? -18.641 12.836 -7.867 1 82 139 ILE A N 1
ATOM 993 C CA . ILE A 1 139 ? -17.562 13.805 -7.996 1 82 139 ILE A CA 1
ATOM 994 C C . ILE A 1 139 ? -17.188 13.969 -9.469 1 82 139 ILE A C 1
ATOM 996 O O . ILE A 1 139 ? -17.016 12.977 -10.188 1 82 139 ILE A O 1
ATOM 1000 N N . THR A 1 140 ? -17.172 15.211 -9.922 1 87.44 140 THR A N 1
ATOM 1001 C CA . THR A 1 140 ? -16.719 15.523 -11.273 1 87.44 140 THR A CA 1
ATOM 1002 C C . THR A 1 140 ? -15.367 16.219 -11.242 1 87.44 140 THR A C 1
ATOM 1004 O O . THR A 1 140 ? -15.18 17.188 -10.5 1 87.44 140 THR A O 1
ATOM 1007 N N . VAL A 1 141 ? -14.492 15.711 -11.977 1 89.62 141 VAL A N 1
ATOM 1008 C CA . VAL A 1 141 ? -13.141 16.25 -12.062 1 89.62 141 VAL A CA 1
ATOM 1009 C C . VAL A 1 141 ? -12.852 16.688 -13.5 1 89.62 141 VAL A C 1
ATOM 1011 O O . VAL A 1 141 ? -13.109 15.945 -14.445 1 89.62 141 VAL A O 1
ATOM 1014 N N . PRO A 1 142 ? -12.398 17.906 -13.703 1 92.12 142 PRO A N 1
ATOM 1015 C CA . PRO A 1 142 ? -12.023 18.312 -15.062 1 92.12 142 PRO A CA 1
ATOM 1016 C C . PRO A 1 142 ? -10.859 17.5 -15.625 1 92.12 142 PRO A C 1
ATOM 1018 O O . PRO A 1 142 ? -10.125 16.859 -14.859 1 92.12 142 PRO A O 1
ATOM 1021 N N . ARG A 1 143 ? -10.812 17.484 -16.969 1 88.81 143 ARG A N 1
ATOM 1022 C CA . ARG A 1 143 ? -9.703 16.797 -17.625 1 88.81 143 ARG A CA 1
ATOM 1023 C C . ARG A 1 143 ? -8.398 17.562 -17.422 1 88.81 143 ARG A C 1
ATOM 1025 O O . ARG A 1 143 ? -8.258 18.703 -17.859 1 88.81 143 ARG A O 1
ATOM 1032 N N . LEU A 1 144 ? -7.523 17.016 -16.703 1 91.75 144 LEU A N 1
ATOM 1033 C CA . LEU A 1 144 ? -6.227 17.609 -16.406 1 91.75 144 LEU A CA 1
ATOM 1034 C C . LEU A 1 144 ? -5.098 16.781 -17.031 1 91.75 144 LEU A C 1
ATOM 1036 O O . LEU A 1 144 ? -4.273 16.219 -16.312 1 91.75 144 LEU A O 1
ATOM 1040 N N . ALA A 1 145 ? -4.949 16.781 -18.328 1 88.06 145 ALA A N 1
ATOM 1041 C CA . ALA A 1 145 ? -4.133 15.812 -19.062 1 88.06 145 ALA A CA 1
ATOM 1042 C C . ALA A 1 145 ? -2.752 16.375 -19.375 1 88.06 145 ALA A C 1
ATOM 1044 O O . ALA A 1 145 ? -1.849 15.648 -19.781 1 88.06 145 ALA A O 1
ATOM 1045 N N . ASN A 1 146 ? -2.6 17.703 -19.125 1 93.56 146 ASN A N 1
ATOM 1046 C CA . ASN A 1 146 ? -1.318 18.297 -19.484 1 93.56 146 ASN A CA 1
ATOM 1047 C C . ASN A 1 146 ? -0.199 17.828 -18.562 1 93.56 146 ASN A C 1
ATOM 1049 O O . ASN A 1 146 ? -0.454 17.422 -17.422 1 93.56 146 ASN A O 1
ATOM 1053 N N . ARG A 1 147 ? 0.974 17.844 -19.109 1 93.12 147 ARG A N 1
ATOM 1054 C CA . ARG A 1 147 ? 2.145 17.438 -18.344 1 93.12 147 ARG A CA 1
ATOM 1055 C C . ARG A 1 147 ? 2.451 18.438 -17.234 1 93.12 147 ARG A C 1
ATOM 1057 O O . ARG A 1 147 ? 2.34 19.641 -17.438 1 93.12 147 ARG A O 1
ATOM 1064 N N . LYS A 1 148 ? 2.799 17.969 -16.062 1 96.31 148 LYS A N 1
ATOM 1065 C CA . LYS A 1 148 ? 3.252 18.766 -14.922 1 96.31 148 LYS A CA 1
ATOM 1066 C C . LYS A 1 148 ? 4.719 18.484 -14.609 1 96.31 148 LYS A C 1
ATOM 1068 O O . LYS A 1 148 ? 5.211 17.375 -14.852 1 96.31 148 LYS A O 1
ATOM 1073 N N . PRO A 1 149 ? 5.426 19.5 -14.148 1 97.5 149 PRO A N 1
ATOM 1074 C CA . PRO A 1 149 ? 6.754 19.172 -13.633 1 97.5 149 PRO A CA 1
ATOM 1075 C C . PRO A 1 149 ? 6.711 18.141 -12.5 1 97.5 149 PRO A C 1
ATOM 1077 O O . PRO A 1 149 ? 5.793 18.172 -11.672 1 97.5 149 PRO A O 1
ATOM 1080 N N . PRO A 1 150 ? 7.664 17.234 -12.523 1 96.94 150 PRO A N 1
ATOM 1081 C CA . PRO A 1 150 ? 7.691 16.266 -11.43 1 96.94 150 PRO A CA 1
ATOM 1082 C C . PRO A 1 150 ? 7.871 16.922 -10.062 1 96.94 150 PRO A C 1
ATOM 1084 O O . PRO A 1 150 ? 8.57 17.922 -9.938 1 96.94 150 PRO A O 1
ATOM 1087 N N . VAL A 1 151 ? 7.238 16.312 -9.062 1 97.75 151 VAL A N 1
ATOM 1088 C CA . VAL A 1 151 ? 7.297 16.797 -7.688 1 97.75 151 VAL A CA 1
ATOM 1089 C C . VAL A 1 151 ? 8.102 15.82 -6.828 1 97.75 151 VAL A C 1
ATOM 1091 O O . VAL A 1 151 ? 7.934 14.602 -6.941 1 97.75 151 VAL A O 1
ATOM 1094 N N . ILE A 1 152 ? 9.016 16.297 -6.062 1 98.38 152 ILE A N 1
ATOM 1095 C CA . ILE A 1 152 ? 9.656 15.594 -4.953 1 98.38 152 ILE A CA 1
ATOM 1096 C C . ILE A 1 152 ? 9.141 16.156 -3.629 1 98.38 152 ILE A C 1
ATOM 1098 O O . ILE A 1 152 ? 9.211 17.359 -3.389 1 98.38 152 ILE A O 1
ATOM 1102 N N . ALA A 1 153 ? 8.602 15.312 -2.779 1 98 153 ALA A N 1
ATOM 1103 C CA . ALA A 1 153 ? 8.047 15.75 -1.501 1 98 153 ALA A CA 1
ATOM 1104 C C . ALA A 1 153 ? 8.922 15.289 -0.337 1 98 153 ALA A C 1
ATOM 1106 O O . ALA A 1 153 ? 9.383 14.148 -0.314 1 98 153 ALA A O 1
ATOM 1107 N N . VAL A 1 154 ? 9.18 16.188 0.585 1 98.31 154 VAL A N 1
ATOM 1108 C CA . VAL A 1 154 ? 9.891 15.914 1.827 1 98.31 154 VAL A CA 1
ATOM 1109 C C . VAL A 1 154 ? 9.039 16.328 3.02 1 98.31 154 VAL A C 1
ATOM 1111 O O . VAL A 1 154 ? 9.273 17.375 3.627 1 98.31 154 VAL A O 1
ATOM 1114 N N . PRO A 1 155 ? 8.141 15.461 3.389 1 97.56 155 PRO A N 1
ATOM 1115 C CA . PRO A 1 155 ? 7.234 15.828 4.477 1 97.56 155 PRO A CA 1
ATOM 1116 C C . PRO A 1 155 ? 7.922 15.836 5.84 1 97.56 155 PRO A C 1
ATOM 1118 O O . PRO A 1 155 ? 8.773 14.977 6.109 1 97.56 155 PRO A O 1
ATOM 1121 N N . THR A 1 156 ? 7.512 16.797 6.645 1 97 156 THR A N 1
ATOM 1122 C CA . THR A 1 156 ? 8.062 16.859 7.996 1 97 156 THR A CA 1
ATOM 1123 C C . THR A 1 156 ? 6.98 16.578 9.031 1 97 156 THR A C 1
ATOM 1125 O O . THR A 1 156 ? 7.273 16.438 10.219 1 97 156 THR A O 1
ATOM 1128 N N . THR A 1 157 ? 5.715 16.484 8.594 1 95.81 157 THR A N 1
ATOM 1129 C CA . THR A 1 157 ? 4.625 16.125 9.492 1 95.81 157 THR A CA 1
ATOM 1130 C C . THR A 1 157 ? 4.074 14.742 9.141 1 95.81 157 THR A C 1
ATOM 1132 O O . THR A 1 157 ? 4.555 14.094 8.211 1 95.81 157 THR A O 1
ATOM 1135 N N . LEU A 1 158 ? 3.176 14.258 9.891 1 96.69 158 LEU A N 1
ATOM 1136 C CA . LEU A 1 158 ? 2.816 12.852 9.844 1 96.69 158 LEU A CA 1
ATOM 1137 C C . LEU A 1 158 ? 1.557 12.633 9.016 1 96.69 158 LEU A C 1
ATOM 1139 O O . LEU A 1 158 ? 1.077 11.5 8.891 1 96.69 158 LEU A O 1
ATOM 1143 N N . THR A 1 159 ? 0.97 13.695 8.414 1 87.69 159 THR A N 1
ATOM 1144 C CA . THR A 1 159 ? -0.163 13.656 7.496 1 87.69 159 THR A CA 1
ATOM 1145 C C . THR A 1 159 ? -0.105 14.82 6.512 1 87.69 159 THR A C 1
ATOM 1147 O O . THR A 1 159 ? -0.795 15.828 6.695 1 87.69 159 THR A O 1
ATOM 1150 N N . SER A 1 160 ? 0.615 14.75 5.395 1 79.88 160 SER A N 1
ATOM 1151 C CA . SER A 1 160 ? 0.89 15.922 4.57 1 79.88 160 SER A CA 1
ATOM 1152 C C . SER A 1 160 ? 0.288 15.773 3.176 1 79.88 160 SER A C 1
ATOM 1154 O O . SER A 1 160 ? 0.492 16.625 2.312 1 79.88 160 SER A O 1
ATOM 1156 N N . GLY A 1 161 ? -0.381 14.703 2.883 1 86.56 161 GLY A N 1
ATOM 1157 C CA . GLY A 1 161 ? -1.101 14.547 1.629 1 86.56 161 GLY A CA 1
ATOM 1158 C C . GLY A 1 161 ? -0.213 14.094 0.484 1 86.56 161 GLY A C 1
ATOM 1159 O O . GLY A 1 161 ? -0.634 14.102 -0.674 1 86.56 161 GLY A O 1
ATOM 1160 N N . GLU A 1 162 ? 1.013 13.734 0.69 1 91.19 162 GLU A N 1
ATOM 1161 C CA . GLU A 1 162 ? 1.997 13.414 -0.338 1 91.19 162 GLU A CA 1
ATOM 1162 C C . GLU A 1 162 ? 1.604 12.156 -1.106 1 91.19 162 GLU A C 1
ATOM 1164 O O . GLU A 1 162 ? 2.037 11.953 -2.242 1 91.19 162 GLU A O 1
ATOM 1169 N N . PHE A 1 163 ? 0.748 11.336 -0.535 1 89.69 163 PHE A N 1
ATOM 1170 C CA . PHE A 1 163 ? 0.406 10.07 -1.181 1 89.69 163 PHE A CA 1
ATOM 1171 C C . PHE A 1 163 ? -0.975 10.148 -1.82 1 89.69 163 PHE A C 1
ATOM 1173 O O . PHE A 1 163 ? -1.608 9.117 -2.064 1 89.69 163 PHE A O 1
ATOM 1180 N N . SER A 1 164 ? -1.461 11.312 -2.094 1 87.75 164 SER A N 1
ATOM 1181 C CA . SER A 1 164 ? -2.803 11.477 -2.646 1 87.75 164 SER A CA 1
ATOM 1182 C C . SER A 1 164 ? -2.777 12.328 -3.912 1 87.75 164 SER A C 1
ATOM 1184 O O . SER A 1 164 ? -1.976 13.258 -4.027 1 87.75 164 SER A O 1
ATOM 1186 N N . SER A 1 165 ? -3.711 12.008 -4.789 1 89.06 165 SER A N 1
ATOM 1187 C CA . SER A 1 165 ? -3.898 12.844 -5.973 1 89.06 165 SER A CA 1
ATOM 1188 C C . SER A 1 165 ? -4.77 14.055 -5.66 1 89.06 165 SER A C 1
ATOM 1190 O O . SER A 1 165 ? -4.855 14.992 -6.461 1 89.06 165 SER A O 1
ATOM 1192 N N . ALA A 1 166 ? -5.391 13.984 -4.5 1 88 166 ALA A N 1
ATOM 1193 C CA . ALA A 1 166 ? -6.258 15.086 -4.09 1 88 166 ALA A CA 1
ATOM 1194 C C . ALA A 1 166 ? -5.477 16.141 -3.309 1 88 166 ALA A C 1
ATOM 1196 O O . ALA A 1 166 ? -4.512 15.812 -2.611 1 88 166 ALA A O 1
ATOM 1197 N N . MET A 1 167 ? -5.883 17.344 -3.492 1 91.62 167 MET A N 1
ATOM 1198 C CA . MET A 1 167 ? -5.301 18.438 -2.738 1 91.62 167 MET A CA 1
ATOM 1199 C C . MET A 1 167 ? -6.344 19.531 -2.465 1 91.62 167 MET A C 1
ATOM 1201 O O . MET A 1 167 ? -7.246 19.734 -3.273 1 91.62 167 MET A O 1
ATOM 1205 N N . GLY A 1 168 ? -6.199 20.094 -1.33 1 89.81 168 GLY A N 1
ATOM 1206 C CA . GLY A 1 168 ? -7.047 21.203 -0.947 1 89.81 168 GLY A CA 1
ATOM 1207 C C . GLY A 1 168 ? -6.309 22.531 -0.901 1 89.81 168 GLY A C 1
ATOM 1208 O O . GLY A 1 168 ? -5.262 22.641 -0.265 1 89.81 168 GLY A O 1
ATOM 1209 N N . ILE A 1 169 ? -6.848 23.453 -1.616 1 93.31 169 ILE A N 1
ATOM 1210 C CA . ILE A 1 169 ? -6.336 24.828 -1.601 1 93.31 169 ILE A CA 1
ATOM 1211 C C . ILE A 1 169 ? -7.402 25.781 -1.062 1 93.31 169 ILE A C 1
ATOM 1213 O O . ILE A 1 169 ? -8.555 25.734 -1.505 1 93.31 169 ILE A O 1
ATOM 1217 N N . THR A 1 170 ? -6.992 26.594 -0.12 1 89.75 170 THR A N 1
ATOM 1218 C CA . THR A 1 170 ? -7.945 27.484 0.52 1 89.75 170 THR A CA 1
ATOM 1219 C C . THR A 1 170 ? -8.086 28.781 -0.282 1 89.75 170 THR A C 1
ATOM 1221 O O . THR A 1 170 ? -7.094 29.422 -0.619 1 89.75 170 THR A O 1
ATOM 1224 N N . ASP A 1 171 ? -9.344 29.109 -0.605 1 90.31 171 ASP A N 1
ATOM 1225 C CA . ASP A 1 171 ? -9.625 30.406 -1.193 1 90.31 171 ASP A CA 1
ATOM 1226 C C . ASP A 1 171 ? -9.656 31.5 -0.123 1 90.31 171 ASP A C 1
ATOM 1228 O O . ASP A 1 171 ? -10.617 31.594 0.646 1 90.31 171 ASP A O 1
ATOM 1232 N N . ASP A 1 172 ? -8.688 32.344 -0.127 1 86.44 172 ASP A N 1
ATOM 1233 C CA . ASP A 1 172 ? -8.547 33.344 0.929 1 86.44 172 ASP A CA 1
ATOM 1234 C C . ASP A 1 172 ? -9.688 34.344 0.882 1 86.44 172 ASP A C 1
ATOM 1236 O O . ASP A 1 172 ? -10.008 34.969 1.893 1 86.44 172 ASP A O 1
ATOM 1240 N N . ALA A 1 173 ? -10.289 34.531 -0.276 1 86.31 173 ALA A N 1
ATOM 1241 C CA . ALA A 1 173 ? -11.367 35.5 -0.42 1 86.31 173 ALA A CA 1
ATOM 1242 C C . ALA A 1 173 ? -12.648 35 0.232 1 86.31 173 ALA A C 1
ATOM 1244 O O . ALA A 1 173 ? -13.375 35.75 0.872 1 86.31 173 ALA A O 1
ATOM 1245 N N . THR A 1 174 ? -12.891 33.719 0.17 1 83.06 174 THR A N 1
ATOM 1246 C CA . THR A 1 174 ? -14.148 33.156 0.651 1 83.06 174 THR A CA 1
ATOM 1247 C C . THR A 1 174 ? -13.914 32.312 1.907 1 83.06 174 THR A C 1
ATOM 1249 O O . THR A 1 174 ? -14.859 32 2.643 1 83.06 174 THR A O 1
ATOM 1252 N N . GLY A 1 175 ? -12.672 31.891 1.991 1 78.81 175 GLY A N 1
ATOM 1253 C CA . GLY A 1 175 ? -12.367 31 3.102 1 78.81 175 GLY A CA 1
ATOM 1254 C C . GLY A 1 175 ? -12.664 29.547 2.801 1 78.81 175 GLY A C 1
ATOM 1255 O O . GLY A 1 175 ? -12.391 28.672 3.619 1 78.81 175 GLY A O 1
ATOM 1256 N N . SER A 1 176 ? -13.172 29.234 1.651 1 79.38 176 SER A N 1
ATOM 1257 C CA . SER A 1 176 ? -13.531 27.875 1.273 1 79.38 176 SER A CA 1
ATOM 1258 C C . SER A 1 176 ? -12.312 27.078 0.847 1 79.38 176 SER A C 1
ATOM 1260 O O . SER A 1 176 ? -11.375 27.625 0.262 1 79.38 176 SER A O 1
ATOM 1262 N N . LYS A 1 177 ? -12.32 25.797 1.2 1 82.5 177 LYS A N 1
ATOM 1263 C CA . LYS A 1 177 ? -11.273 24.891 0.737 1 82.5 177 LYS A CA 1
ATOM 1264 C C . LYS A 1 177 ? -11.68 24.188 -0.553 1 82.5 177 LYS A C 1
ATOM 1266 O O . LYS A 1 177 ? -12.562 23.328 -0.542 1 82.5 177 LYS A O 1
ATOM 1271 N N . ASP A 1 178 ? -11.047 24.531 -1.607 1 89.38 178 ASP A N 1
ATOM 1272 C CA . ASP A 1 178 ? -11.32 23.906 -2.902 1 89.38 178 ASP A CA 1
ATOM 1273 C C . ASP A 1 178 ? -10.516 22.625 -3.086 1 89.38 178 ASP A C 1
ATOM 1275 O O . ASP A 1 178 ? -9.344 22.562 -2.695 1 89.38 178 ASP A O 1
ATOM 1279 N N . ILE A 1 179 ? -11.195 21.656 -3.682 1 90.12 179 ILE A N 1
ATOM 1280 C CA . ILE A 1 179 ? -10.539 20.359 -3.863 1 90.12 179 ILE A CA 1
ATOM 1281 C C . ILE A 1 179 ? -10.133 20.188 -5.324 1 90.12 179 ILE A C 1
ATOM 1283 O O . ILE A 1 179 ? -10.914 20.516 -6.23 1 90.12 179 ILE A O 1
ATOM 1287 N N . PHE A 1 180 ? -8.953 19.812 -5.5 1 93.81 180 PHE A N 1
ATOM 1288 C CA . PHE A 1 180 ? -8.414 19.453 -6.809 1 93.81 180 PHE A CA 1
ATOM 1289 C C . PHE A 1 180 ? -7.941 18 -6.82 1 93.81 180 PHE A C 1
ATOM 1291 O O . PHE A 1 180 ? -7.426 17.5 -5.816 1 93.81 180 PHE A O 1
ATOM 1298 N N . ILE A 1 181 ? -8.188 17.297 -7.883 1 91.44 181 ILE A N 1
ATOM 1299 C CA . ILE A 1 181 ? -7.781 15.906 -8.008 1 91.44 181 ILE A CA 1
ATOM 1300 C C . ILE A 1 181 ? -7.012 15.703 -9.312 1 91.44 181 ILE A C 1
ATOM 1302 O O . ILE A 1 181 ? -7.57 15.867 -10.398 1 91.44 181 ILE A O 1
ATOM 1306 N N . ASP A 1 182 ? -5.738 15.406 -9.227 1 92.12 182 ASP A N 1
ATOM 1307 C CA . ASP A 1 182 ? -4.887 15.195 -10.398 1 92.12 182 ASP A CA 1
ATOM 1308 C C . ASP A 1 182 ? -3.789 14.18 -10.094 1 92.12 182 ASP A C 1
ATOM 1310 O O . ASP A 1 182 ? -2.84 14.477 -9.367 1 92.12 182 ASP A O 1
ATOM 1314 N N . PRO A 1 183 ? -3.859 13.023 -10.719 1 87.44 183 PRO A N 1
ATOM 1315 C CA . PRO A 1 183 ? -2.805 12.023 -10.508 1 87.44 183 PRO A CA 1
ATOM 1316 C C . PRO A 1 183 ? -1.426 12.523 -10.93 1 87.44 183 PRO A C 1
ATOM 1318 O O . PRO A 1 183 ? -0.41 12.062 -10.406 1 87.44 183 PRO A O 1
ATOM 1321 N N . GLY A 1 184 ? -1.401 13.523 -11.742 1 89.75 184 GLY A N 1
ATOM 1322 C CA . GLY A 1 184 ? -0.147 14.016 -12.289 1 89.75 184 GLY A CA 1
ATOM 1323 C C . GLY A 1 184 ? 0.656 14.836 -11.297 1 89.75 184 GLY A C 1
ATOM 1324 O O . GLY A 1 184 ? 1.842 15.094 -11.508 1 89.75 184 GLY A O 1
ATOM 1325 N N . VAL A 1 185 ? 0.04 15.164 -10.188 1 93.94 185 VAL A N 1
ATOM 1326 C CA . VAL A 1 185 ? 0.743 16.016 -9.242 1 93.94 185 VAL A CA 1
ATOM 1327 C C . VAL A 1 185 ? 1.247 15.188 -8.07 1 93.94 185 VAL A C 1
ATOM 1329 O O . VAL A 1 185 ? 1.909 15.703 -7.164 1 93.94 185 VAL A O 1
ATOM 1332 N N . VAL A 1 186 ? 0.896 13.891 -8.07 1 92.69 186 VAL A N 1
ATOM 1333 C CA . VAL A 1 186 ? 1.434 13.023 -7.023 1 92.69 186 VAL A CA 1
ATOM 1334 C C . VAL A 1 186 ? 2.959 13 -7.105 1 92.69 186 VAL A C 1
ATOM 1336 O O . VAL A 1 186 ? 3.525 12.836 -8.188 1 92.69 186 VAL A O 1
ATOM 1339 N N . PRO A 1 187 ? 3.619 13.172 -5.965 1 95.25 187 PRO A N 1
ATOM 1340 C CA . PRO A 1 187 ? 5.082 13.211 -6.004 1 95.25 187 PRO A CA 1
ATOM 1341 C C . PRO A 1 187 ? 5.691 11.969 -6.648 1 95.25 187 PRO A C 1
ATOM 1343 O O . PRO A 1 187 ? 5.25 10.844 -6.371 1 95.25 187 PRO A O 1
ATOM 1346 N N . ARG A 1 188 ? 6.629 12.203 -7.496 1 93.56 188 ARG A N 1
ATOM 1347 C CA . ARG A 1 188 ? 7.383 11.109 -8.102 1 93.56 188 ARG A CA 1
ATOM 1348 C C . ARG A 1 188 ? 8.312 10.461 -7.082 1 93.56 188 ARG A C 1
ATOM 1350 O O . ARG A 1 188 ? 8.633 9.273 -7.191 1 93.56 188 ARG A O 1
ATOM 1357 N N . VAL A 1 189 ? 8.75 11.297 -6.168 1 95.81 189 VAL A N 1
ATOM 1358 C CA . VAL A 1 189 ? 9.625 10.828 -5.102 1 95.81 189 VAL A CA 1
ATOM 1359 C C . VAL A 1 189 ? 9.172 11.414 -3.764 1 95.81 189 VAL A C 1
ATOM 1361 O O . VAL A 1 189 ? 8.836 12.602 -3.682 1 95.81 189 VAL A O 1
ATOM 1364 N N . ILE A 1 190 ? 9.117 10.609 -2.801 1 96.44 190 ILE A N 1
ATOM 1365 C CA . ILE A 1 190 ? 8.867 11.031 -1.428 1 96.44 190 ILE A CA 1
ATOM 1366 C C . ILE A 1 190 ? 10.055 10.648 -0.544 1 96.44 190 ILE A C 1
ATOM 1368 O O . ILE A 1 190 ? 10.484 9.492 -0.54 1 96.44 190 ILE A O 1
ATOM 1372 N N . VAL A 1 191 ? 10.609 11.625 0.129 1 97.81 191 VAL A N 1
ATOM 1373 C CA . VAL A 1 191 ? 11.766 11.414 0.999 1 97.81 191 VAL A CA 1
ATOM 1374 C C . VAL A 1 191 ? 11.344 11.578 2.459 1 97.81 191 VAL A C 1
ATOM 1376 O O . VAL A 1 191 ? 10.906 12.656 2.867 1 97.81 191 VAL A O 1
ATOM 1379 N N . LEU A 1 192 ? 11.461 10.523 3.221 1 97.56 192 LEU A N 1
ATOM 1380 C CA . LEU A 1 192 ? 11.156 10.539 4.648 1 97.56 192 LEU A CA 1
ATOM 1381 C C . LEU A 1 192 ? 12.438 10.562 5.477 1 97.56 192 LEU A C 1
ATOM 1383 O O . LEU A 1 192 ? 13.016 9.508 5.762 1 97.56 192 LEU A O 1
ATOM 1387 N N . ASP A 1 193 ? 12.844 11.758 5.859 1 98.12 193 ASP A N 1
ATOM 1388 C CA . ASP A 1 193 ? 14.07 11.953 6.633 1 98.12 193 ASP A CA 1
ATOM 1389 C C . ASP A 1 193 ? 13.75 12.305 8.086 1 98.12 193 ASP A C 1
ATOM 1391 O O . ASP A 1 193 ? 13.367 13.438 8.383 1 98.12 193 ASP A O 1
ATOM 1395 N N . PRO A 1 194 ? 14.023 11.336 9.008 1 97.75 194 PRO A N 1
ATOM 1396 C CA . PRO A 1 194 ? 13.656 11.594 10.398 1 97.75 194 PRO A CA 1
ATOM 1397 C C . PRO A 1 194 ? 14.547 12.641 11.055 1 97.75 194 PRO A C 1
ATOM 1399 O O . PRO A 1 194 ? 14.188 13.211 12.094 1 97.75 194 PRO A O 1
ATOM 1402 N N . VAL A 1 195 ? 15.703 12.922 10.484 1 97.56 195 VAL A N 1
ATOM 1403 C CA . VAL A 1 195 ? 16.578 13.953 11.039 1 97.56 195 VAL A CA 1
ATOM 1404 C C . VAL A 1 195 ? 15.945 15.328 10.82 1 97.56 195 VAL A C 1
ATOM 1406 O O . VAL A 1 195 ? 15.906 16.156 11.742 1 97.56 195 VAL A O 1
ATOM 1409 N N . LEU A 1 196 ? 15.414 15.547 9.648 1 96.94 196 LEU A N 1
ATOM 1410 C CA . LEU A 1 196 ? 14.703 16.797 9.391 1 96.94 196 LEU A CA 1
ATOM 1411 C C . LEU A 1 196 ? 13.406 16.875 10.188 1 96.94 196 LEU A C 1
ATOM 1413 O O . LEU A 1 196 ? 13.078 17.922 10.75 1 96.94 196 LEU A O 1
ATOM 1417 N N . ALA A 1 197 ? 12.719 15.789 10.234 1 95.62 197 ALA A N 1
ATOM 1418 C CA . ALA A 1 197 ? 11.43 15.734 10.922 1 95.62 197 ALA A CA 1
ATOM 1419 C C . ALA A 1 197 ? 11.594 16.016 12.414 1 95.62 197 ALA A C 1
ATOM 1421 O O . ALA A 1 197 ? 10.664 16.484 13.07 1 95.62 197 ALA A O 1
ATOM 1422 N N . ALA A 1 198 ? 12.75 15.688 12.938 1 96.38 198 ALA A N 1
ATOM 1423 C CA . ALA A 1 198 ? 13.023 15.891 14.352 1 96.38 198 ALA A CA 1
ATOM 1424 C C . ALA A 1 198 ? 12.922 17.375 14.727 1 96.38 198 ALA A C 1
ATOM 1426 O O . ALA A 1 198 ? 12.734 17.703 15.898 1 96.38 198 ALA A O 1
ATOM 1427 N N . GLU A 1 199 ? 12.977 18.219 13.742 1 95.38 199 GLU A N 1
ATOM 1428 C CA . GLU A 1 199 ? 12.945 19.656 13.984 1 95.38 199 GLU A CA 1
ATOM 1429 C C . GLU A 1 199 ? 11.516 20.203 13.938 1 95.38 199 GLU A C 1
ATOM 1431 O O . GLU A 1 199 ? 11.289 21.391 14.195 1 95.38 199 GLU A O 1
ATOM 1436 N N . THR A 1 200 ? 10.594 19.391 13.617 1 95.56 200 THR A N 1
ATOM 1437 C CA . THR A 1 200 ? 9.195 19.812 13.586 1 95.56 200 THR A CA 1
ATOM 1438 C C . THR A 1 200 ? 8.734 20.25 14.969 1 95.56 200 THR A C 1
ATOM 1440 O O . THR A 1 200 ? 8.992 19.578 15.961 1 95.56 200 THR A O 1
ATOM 1443 N N . PRO A 1 201 ? 8.031 21.406 15.016 1 94.38 201 PRO A N 1
ATOM 1444 C CA . PRO A 1 201 ? 7.543 21.891 16.312 1 94.38 201 PRO A CA 1
ATOM 1445 C C . PRO A 1 201 ? 6.699 20.844 17.047 1 94.38 201 PRO A C 1
ATOM 1447 O O . PRO A 1 201 ? 5.938 20.109 16.422 1 94.38 201 PRO A O 1
ATOM 1450 N N . HIS A 1 202 ? 6.816 20.891 18.359 1 95.56 202 HIS A N 1
ATOM 1451 C CA . HIS A 1 202 ? 6.227 19.891 19.25 1 95.56 202 HIS A CA 1
ATOM 1452 C C . HIS A 1 202 ? 4.727 19.75 19 1 95.56 202 HIS A C 1
ATOM 1454 O O . HIS A 1 202 ? 4.234 18.656 18.766 1 95.56 202 HIS A O 1
ATOM 1460 N N . ARG A 1 203 ? 4.047 20.828 19 1 95.12 203 ARG A N 1
ATOM 1461 C CA . ARG A 1 203 ? 2.592 20.812 18.875 1 95.12 203 ARG A CA 1
ATOM 1462 C C . ARG A 1 203 ? 2.162 20.281 17.516 1 95.12 203 ARG A C 1
ATOM 1464 O O . ARG A 1 203 ? 1.177 19.547 17.406 1 95.12 203 ARG A O 1
ATOM 1471 N N . LEU A 1 204 ? 2.857 20.625 16.5 1 94.69 204 LEU A N 1
ATOM 1472 C CA . LEU A 1 204 ? 2.547 20.156 15.148 1 94.69 204 LEU A CA 1
ATOM 1473 C C . LEU A 1 204 ? 2.797 18.656 15.016 1 94.69 204 LEU A C 1
ATOM 1475 O O . LEU A 1 204 ? 1.975 17.938 14.445 1 94.69 204 LEU A O 1
ATOM 1479 N N . TRP A 1 205 ? 3.926 18.172 15.547 1 97.06 205 TRP A N 1
ATOM 1480 C CA . TRP A 1 205 ? 4.242 16.75 15.531 1 97.06 205 TRP A CA 1
ATOM 1481 C C . TRP A 1 205 ? 3.189 15.953 16.297 1 97.06 205 TRP A C 1
ATOM 1483 O O . TRP A 1 205 ? 2.664 14.961 15.781 1 97.06 205 TRP A O 1
ATOM 1493 N N . ALA A 1 206 ? 2.805 16.484 17.469 1 98.06 206 ALA A N 1
ATOM 1494 C CA . ALA A 1 206 ? 1.815 15.82 18.312 1 98.06 206 ALA A CA 1
ATOM 1495 C C . ALA A 1 206 ? 0.455 15.773 17.625 1 98.06 206 ALA A C 1
ATOM 1497 O O . ALA A 1 206 ? -0.164 14.711 17.531 1 98.06 206 ALA A O 1
ATOM 1498 N N . SER A 1 207 ? 0.012 16.906 17.125 1 97.19 207 SER A N 1
ATOM 1499 C CA . SER A 1 207 ? -1.332 16.984 16.562 1 97.19 207 SER A CA 1
ATOM 1500 C C . SER A 1 207 ? -1.447 16.188 15.273 1 97.19 207 SER A C 1
ATOM 1502 O O . SER A 1 207 ? -2.48 15.562 15.016 1 97.19 207 SER A O 1
ATOM 1504 N N . THR A 1 208 ? -0.407 16.172 14.438 1 96.62 208 THR A N 1
ATOM 1505 C CA . THR A 1 208 ? -0.479 15.406 13.195 1 96.62 208 THR A CA 1
ATOM 1506 C C . THR A 1 208 ? -0.35 13.914 13.461 1 96.62 208 THR A C 1
ATOM 1508 O O . THR A 1 208 ? -0.865 13.094 12.703 1 96.62 208 THR A O 1
ATOM 1511 N N . GLY A 1 209 ? 0.359 13.539 14.539 1 98.06 209 GLY A N 1
ATOM 1512 C CA . GLY A 1 209 ? 0.341 12.156 14.984 1 98.06 209 GLY A CA 1
ATOM 1513 C C . GLY A 1 209 ? -1.038 11.68 15.398 1 98.06 209 GLY A C 1
ATOM 1514 O O . GLY A 1 209 ? -1.462 10.586 15.023 1 98.06 209 GLY A O 1
ATOM 1515 N N . VAL A 1 210 ? -1.723 12.531 16.109 1 98.06 210 VAL A N 1
ATOM 1516 C CA . VAL A 1 210 ? -3.078 12.211 16.547 1 98.06 210 VAL A CA 1
ATOM 1517 C C . VAL A 1 210 ? -4.008 12.164 15.336 1 98.06 210 VAL A C 1
ATOM 1519 O O . VAL A 1 210 ? -4.914 11.32 15.273 1 98.06 210 VAL A O 1
ATOM 1522 N N . LYS A 1 211 ? -3.783 13.008 14.406 1 96.75 211 LYS A N 1
ATOM 1523 C CA . LYS A 1 211 ? -4.574 12.977 13.18 1 96.75 211 LYS A CA 1
ATOM 1524 C C . LYS A 1 211 ? -4.379 11.656 12.43 1 96.75 211 LYS A C 1
ATOM 1526 O O . LYS A 1 211 ? -5.34 11.078 11.922 1 96.75 211 LYS A O 1
ATOM 1531 N N . ALA A 1 212 ? -3.168 11.242 12.344 1 97.06 212 ALA A N 1
ATOM 1532 C CA . ALA A 1 212 ? -2.889 9.953 11.711 1 97.06 212 ALA A CA 1
ATOM 1533 C C . ALA A 1 212 ? -3.602 8.82 12.445 1 97.06 212 ALA A C 1
ATOM 1535 O O . ALA A 1 212 ? -4.086 7.875 11.812 1 97.06 212 ALA A O 1
ATOM 1536 N N . LEU A 1 213 ? -3.635 8.922 13.766 1 98.31 213 LEU A N 1
ATOM 1537 C CA . LEU A 1 213 ? -4.363 7.941 14.562 1 98.31 213 LEU A CA 1
ATOM 1538 C C . LEU A 1 213 ? -5.848 7.945 14.203 1 98.31 213 LEU A C 1
ATOM 1540 O O . LEU A 1 213 ? -6.453 6.887 14.039 1 98.31 213 LEU A O 1
ATOM 1544 N N . GLN A 1 214 ? -6.398 9.109 14.125 1 97.94 214 GLN A N 1
ATOM 1545 C CA . GLN A 1 214 ? -7.793 9.211 13.711 1 97.94 214 GLN A CA 1
ATOM 1546 C C . GLN A 1 214 ? -8.016 8.562 12.344 1 97.94 214 GLN A C 1
ATOM 1548 O O . GLN A 1 214 ? -8.969 7.801 12.164 1 97.94 214 GLN A O 1
ATOM 1553 N N . ASN A 1 215 ? -7.141 8.922 11.391 1 96.62 215 ASN A N 1
ATOM 1554 C CA . ASN A 1 215 ? -7.238 8.312 10.07 1 96.62 215 ASN A CA 1
ATOM 1555 C C . ASN A 1 215 ? -7.242 6.789 10.156 1 96.62 215 ASN A C 1
ATOM 1557 O O . ASN A 1 215 ? -8.102 6.133 9.57 1 96.62 215 ASN A O 1
ATOM 1561 N N . ALA A 1 216 ? -6.344 6.262 10.914 1 97.75 216 ALA A N 1
ATOM 1562 C CA . ALA A 1 216 ? -6.176 4.812 11.008 1 97.75 216 ALA A CA 1
ATOM 1563 C C . ALA A 1 216 ? -7.418 4.156 11.602 1 97.75 216 ALA A C 1
ATOM 1565 O O . ALA A 1 216 ? -7.938 3.184 11.047 1 97.75 216 ALA A O 1
ATOM 1566 N N . ILE A 1 217 ? -7.914 4.68 12.664 1 98.25 217 ILE A N 1
ATOM 1567 C CA . ILE A 1 217 ? -9.023 4.07 13.391 1 98.25 217 ILE A CA 1
ATOM 1568 C C . ILE A 1 217 ? -10.305 4.184 12.562 1 98.25 217 ILE A C 1
ATOM 1570 O O . ILE A 1 217 ? -11.023 3.201 12.383 1 98.25 217 ILE A O 1
ATOM 1574 N N . GLU A 1 218 ? -10.57 5.336 12.031 1 97.19 218 GLU A N 1
ATOM 1575 C CA . GLU A 1 218 ? -11.812 5.539 11.289 1 97.19 218 GLU A CA 1
ATOM 1576 C C . GLU A 1 218 ? -11.789 4.773 9.969 1 97.19 218 GLU A C 1
ATOM 1578 O O . GLU A 1 218 ? -12.82 4.266 9.523 1 97.19 218 GLU A O 1
ATOM 1583 N N . ARG A 1 219 ? -10.648 4.699 9.328 1 96.12 219 ARG A N 1
ATOM 1584 C CA . ARG A 1 219 ? -10.547 3.908 8.109 1 96.12 219 ARG A CA 1
ATOM 1585 C C . ARG A 1 219 ? -10.703 2.42 8.406 1 96.12 219 ARG A C 1
ATOM 1587 O O . ARG A 1 219 ? -11.289 1.681 7.605 1 96.12 219 ARG A O 1
ATOM 1594 N N . PHE A 1 220 ? -10.211 1.973 9.539 1 96.94 220 PHE A N 1
ATOM 1595 C CA . PHE A 1 220 ? -10.25 0.561 9.898 1 96.94 220 PHE A CA 1
ATOM 1596 C C . PHE A 1 220 ? -11.688 0.088 10.062 1 96.94 220 PHE A C 1
ATOM 1598 O O . PHE A 1 220 ? -12.039 -1.01 9.625 1 96.94 220 PHE A O 1
ATOM 1605 N N . TYR A 1 221 ? -12.523 0.919 10.672 1 95.81 221 TYR A N 1
ATOM 1606 C CA . TYR A 1 221 ? -13.859 0.396 10.945 1 95.81 221 TYR A CA 1
ATOM 1607 C C . TYR A 1 221 ? -14.875 0.966 9.961 1 95.81 221 TYR A C 1
ATOM 1609 O O . TYR A 1 221 ? -16.078 0.808 10.148 1 95.81 221 TYR A O 1
ATOM 1617 N N . ALA A 1 222 ? -14.406 1.71 8.922 1 95.31 222 ALA A N 1
ATOM 1618 C CA . ALA A 1 222 ? -15.289 2.242 7.887 1 95.31 222 ALA A CA 1
ATOM 1619 C C . ALA A 1 222 ? -15.906 1.117 7.059 1 95.31 222 ALA A C 1
ATOM 1621 O O . ALA A 1 222 ? -15.336 0.028 6.961 1 95.31 222 ALA A O 1
ATOM 1622 N N . ARG A 1 223 ? -17.016 1.395 6.43 1 93.25 223 ARG A N 1
ATOM 1623 C CA . ARG A 1 223 ? -17.734 0.395 5.645 1 93.25 223 ARG A CA 1
ATOM 1624 C C . ARG A 1 223 ? -16.953 0.049 4.371 1 93.25 223 ARG A C 1
ATOM 1626 O O . ARG A 1 223 ? -17.141 -1.029 3.803 1 93.25 223 ARG A O 1
ATOM 1633 N N . ASN A 1 224 ? -16.109 0.905 3.932 1 91.5 224 ASN A N 1
ATOM 1634 C CA . ASN A 1 224 ? -15.359 0.66 2.705 1 91.5 224 ASN A CA 1
ATOM 1635 C C . ASN A 1 224 ? -13.953 0.147 3 1 91.5 224 ASN A C 1
ATOM 1637 O O . ASN A 1 224 ? -13.07 0.195 2.137 1 91.5 224 ASN A O 1
ATOM 1641 N N . ALA A 1 225 ? -13.734 -0.28 4.227 1 93.44 225 ALA A N 1
ATOM 1642 C CA . ALA A 1 225 ? -12.445 -0.886 4.543 1 93.44 225 ALA A CA 1
ATOM 1643 C C . ALA A 1 225 ? -12.25 -2.188 3.77 1 93.44 225 ALA A C 1
ATOM 1645 O O . ALA A 1 225 ? -13.219 -2.822 3.35 1 93.44 225 ALA A O 1
ATOM 1646 N N . ASN A 1 226 ? -11.047 -2.523 3.432 1 94.38 226 ASN A N 1
ATOM 1647 C CA . ASN A 1 226 ? -10.641 -3.779 2.807 1 94.38 226 ASN A CA 1
ATOM 1648 C C . ASN A 1 226 ? -9.445 -4.406 3.518 1 94.38 226 ASN A C 1
ATOM 1650 O O . ASN A 1 226 ? -8.836 -3.775 4.379 1 94.38 226 ASN A O 1
ATOM 1654 N N . PRO A 1 227 ? -9.133 -5.637 3.229 1 94.94 227 PRO A N 1
ATOM 1655 C CA . PRO A 1 227 ? -8.078 -6.336 3.969 1 94.94 227 PRO A CA 1
ATOM 1656 C C . PRO A 1 227 ? -6.738 -5.609 3.914 1 94.94 227 PRO A C 1
ATOM 1658 O O . PRO A 1 227 ? -5.969 -5.648 4.879 1 94.94 227 PRO A O 1
ATOM 1661 N N . PHE A 1 228 ? -6.449 -4.926 2.852 1 94 228 PHE A N 1
ATOM 1662 C CA . PHE A 1 228 ? -5.191 -4.207 2.697 1 94 228 PHE A CA 1
ATOM 1663 C C . PHE A 1 228 ? -5.086 -3.072 3.709 1 94 228 PHE A C 1
ATOM 1665 O O . PHE A 1 228 ? -4.137 -3.02 4.496 1 94 228 PHE A O 1
ATOM 1672 N N . ILE A 1 229 ? -6.059 -2.168 3.734 1 93.44 229 ILE A N 1
ATOM 1673 C CA . ILE A 1 229 ? -6.043 -0.999 4.609 1 93.44 229 ILE A CA 1
ATOM 1674 C C . ILE A 1 229 ? -6.184 -1.44 6.062 1 93.44 229 ILE A C 1
ATOM 1676 O O . ILE A 1 229 ? -5.633 -0.806 6.969 1 93.44 229 ILE A O 1
ATOM 1680 N N . GLU A 1 230 ? -6.895 -2.559 6.289 1 95.19 230 GLU A N 1
ATOM 1681 C CA . GLU A 1 230 ? -7.016 -3.078 7.648 1 95.19 230 GLU A CA 1
ATOM 1682 C C . GLU A 1 230 ? -5.645 -3.412 8.234 1 95.19 230 GLU A C 1
ATOM 1684 O O . GLU A 1 230 ? -5.348 -3.049 9.375 1 95.19 230 GLU A O 1
ATOM 1689 N N . GLY A 1 231 ? -4.781 -4.02 7.43 1 95.94 231 GLY A N 1
ATOM 1690 C CA . GLY A 1 231 ? -3.445 -4.371 7.895 1 95.94 231 GLY A CA 1
ATOM 1691 C C . GLY A 1 231 ? -2.594 -3.16 8.227 1 95.94 231 GLY A C 1
ATOM 1692 O O . GLY A 1 231 ? -1.989 -3.094 9.297 1 95.94 231 GLY A O 1
ATOM 1693 N N . THR A 1 232 ? -2.596 -2.186 7.34 1 96.19 232 THR A N 1
ATOM 1694 C CA . THR A 1 232 ? -1.745 -1.018 7.535 1 96.19 232 THR A CA 1
ATOM 1695 C C . THR A 1 232 ? -2.264 -0.154 8.68 1 96.19 232 THR A C 1
ATOM 1697 O O . THR A 1 232 ? -1.48 0.373 9.469 1 96.19 232 THR A O 1
ATOM 1700 N N . CYS A 1 233 ? -3.566 -0.06 8.82 1 97.5 233 CYS A N 1
ATOM 1701 C CA . CYS A 1 233 ? -4.156 0.785 9.852 1 97.5 233 CYS A CA 1
ATOM 1702 C C . CYS A 1 233 ? -3.898 0.209 11.242 1 97.5 233 CYS A C 1
ATOM 1704 O O . CYS A 1 233 ? -3.586 0.948 12.18 1 97.5 233 CYS A O 1
ATOM 1706 N N . LEU A 1 234 ? -4.023 -1.102 11.398 1 97.5 234 LEU A N 1
ATOM 1707 C CA . LEU A 1 234 ? -3.764 -1.71 12.695 1 97.5 234 LEU A CA 1
ATOM 1708 C C . LEU A 1 234 ? -2.314 -1.499 13.117 1 97.5 234 LEU A C 1
ATOM 1710 O O . LEU A 1 234 ? -2.039 -1.176 14.273 1 97.5 234 LEU A O 1
ATOM 1714 N N . GLU A 1 235 ? -1.39 -1.676 12.156 1 97.44 235 GLU A N 1
ATOM 1715 C CA . GLU A 1 235 ? 0.02 -1.444 12.461 1 97.44 235 GLU A CA 1
ATOM 1716 C C . GLU A 1 235 ? 0.285 0.027 12.766 1 97.44 235 GLU A C 1
ATOM 1718 O O . GLU A 1 235 ? 1.09 0.351 13.641 1 97.44 235 GLU A O 1
ATOM 1723 N N . ALA A 1 236 ? -0.385 0.923 12.078 1 98.12 236 ALA A N 1
ATOM 1724 C CA . ALA A 1 236 ? -0.252 2.357 12.328 1 98.12 236 ALA A CA 1
ATOM 1725 C C . ALA A 1 236 ? -0.691 2.711 13.742 1 98.12 236 ALA A C 1
ATOM 1727 O O . ALA A 1 236 ? -0.03 3.496 14.43 1 98.12 236 ALA A O 1
ATOM 1728 N N . ILE A 1 237 ? -1.815 2.131 14.172 1 98.56 237 ILE A N 1
ATOM 1729 C CA . ILE A 1 237 ? -2.316 2.359 15.523 1 98.56 237 ILE A CA 1
ATOM 1730 C C . ILE A 1 237 ? -1.267 1.925 16.547 1 98.56 237 ILE A C 1
ATOM 1732 O O . ILE A 1 237 ? -0.955 2.666 17.484 1 98.56 237 ILE A O 1
ATOM 1736 N N . ALA A 1 238 ? -0.689 0.767 16.328 1 98 238 ALA A N 1
ATOM 1737 C CA . ALA A 1 238 ? 0.333 0.248 17.234 1 98 238 ALA A CA 1
ATOM 1738 C C . ALA A 1 238 ? 1.539 1.182 17.297 1 98 238 ALA A C 1
ATOM 1740 O O . ALA A 1 238 ? 2.062 1.462 18.375 1 98 238 ALA A O 1
ATOM 1741 N N . ILE A 1 239 ? 1.972 1.673 16.172 1 98 239 ILE A N 1
ATOM 1742 C CA . ILE A 1 239 ? 3.135 2.549 16.078 1 98 239 ILE A CA 1
ATOM 1743 C C . ILE A 1 239 ? 2.869 3.848 16.828 1 98 239 ILE A C 1
ATOM 1745 O O . ILE A 1 239 ? 3.729 4.332 17.562 1 98 239 ILE A O 1
ATOM 1749 N N . VAL A 1 240 ? 1.661 4.43 16.641 1 98.5 240 VAL A N 1
ATOM 1750 C CA . VAL A 1 240 ? 1.334 5.688 17.312 1 98.5 240 VAL A CA 1
ATOM 1751 C C . VAL A 1 240 ? 1.434 5.508 18.828 1 98.5 240 VAL A C 1
ATOM 1753 O O . VAL A 1 240 ? 2.078 6.305 19.516 1 98.5 240 VAL A O 1
ATOM 1756 N N . PHE A 1 241 ? 0.874 4.512 19.375 1 98.12 241 PHE A N 1
ATOM 1757 C CA . PHE A 1 241 ? 0.826 4.336 20.812 1 98.12 241 PHE A CA 1
ATOM 1758 C C . PHE A 1 241 ? 2.191 3.932 21.359 1 98.12 241 PHE A C 1
ATOM 1760 O O . PHE A 1 241 ? 2.506 4.191 22.516 1 98.12 241 PHE A O 1
ATOM 1767 N N . ARG A 1 242 ? 3.023 3.324 20.531 1 96.81 242 ARG A N 1
ATOM 1768 C CA . ARG A 1 242 ? 4.359 2.92 20.953 1 96.81 242 ARG A CA 1
ATOM 1769 C C . ARG A 1 242 ? 5.336 4.086 20.875 1 96.81 242 ARG A C 1
ATOM 1771 O O . ARG A 1 242 ? 6.195 4.246 21.75 1 96.81 242 ARG A O 1
ATOM 1778 N N . ASP A 1 243 ? 5.188 4.941 19.797 1 97.81 243 ASP A N 1
ATOM 1779 C CA . ASP A 1 243 ? 6.336 5.762 19.438 1 97.81 243 ASP A CA 1
ATOM 1780 C C . ASP A 1 243 ? 6.012 7.246 19.562 1 97.81 243 ASP A C 1
ATOM 1782 O O . ASP A 1 243 ? 6.918 8.086 19.609 1 97.81 243 ASP A O 1
ATOM 1786 N N . LEU A 1 244 ? 4.727 7.664 19.578 1 98.25 244 LEU A N 1
ATOM 1787 C CA . LEU A 1 244 ? 4.41 9.086 19.484 1 98.25 244 LEU A CA 1
ATOM 1788 C C . LEU A 1 244 ? 4.844 9.82 20.75 1 98.25 244 LEU A C 1
ATOM 1790 O O . LEU A 1 244 ? 5.633 10.766 20.688 1 98.25 244 LEU A O 1
ATOM 1794 N N . ALA A 1 245 ? 4.402 9.398 21.906 1 97.56 245 ALA A N 1
ATOM 1795 C CA . ALA A 1 245 ? 4.742 10.07 23.156 1 97.56 245 ALA A CA 1
ATOM 1796 C C . ALA A 1 245 ? 6.25 10.055 23.406 1 97.56 245 ALA A C 1
ATOM 1798 O O . ALA A 1 245 ? 6.848 11.094 23.688 1 97.56 245 ALA A O 1
ATOM 1799 N N . PRO A 1 246 ? 6.918 8.883 23.203 1 96.38 246 PRO A N 1
ATOM 1800 C CA . PRO A 1 246 ? 8.375 8.867 23.359 1 96.38 246 PRO A CA 1
ATOM 1801 C C . PRO A 1 246 ? 9.078 9.836 22.406 1 96.38 246 PRO A C 1
ATOM 1803 O O . PRO A 1 246 ? 10.07 10.469 22.781 1 96.38 246 PRO A O 1
ATOM 1806 N N . SER A 1 247 ? 8.586 9.953 21.172 1 97.19 247 SER A N 1
ATOM 1807 C CA . SER A 1 247 ? 9.227 10.812 20.188 1 97.19 247 SER A CA 1
ATOM 1808 C C . SER A 1 247 ? 9.062 12.289 20.547 1 97.19 247 SER A C 1
ATOM 1810 O O . SER A 1 247 ? 9.812 13.141 20.062 1 97.19 247 SER A O 1
ATOM 1812 N N . LEU A 1 248 ? 8.086 12.633 21.312 1 97.25 248 LEU A N 1
ATOM 1813 C CA . LEU A 1 248 ? 7.887 13.992 21.812 1 97.25 248 LEU A CA 1
ATOM 1814 C C . LEU A 1 248 ? 8.727 14.25 23.047 1 97.25 248 LEU A C 1
ATOM 1816 O O . LEU A 1 248 ? 9.234 15.359 23.234 1 97.25 248 LEU A O 1
ATOM 1820 N N . ALA A 1 249 ? 8.867 13.273 23.859 1 96.88 249 ALA A N 1
ATOM 1821 C CA . ALA A 1 249 ? 9.711 13.383 25.047 1 96.88 249 ALA A CA 1
ATOM 1822 C C . ALA A 1 249 ? 11.18 13.547 24.656 1 96.88 249 ALA A C 1
ATOM 1824 O O . ALA A 1 249 ? 11.922 14.281 25.328 1 96.88 249 ALA A O 1
ATOM 1825 N N . ASP A 1 250 ? 11.609 12.867 23.609 1 97.12 250 ASP A N 1
ATOM 1826 C CA . ASP A 1 250 ? 12.945 13 23.047 1 97.12 250 ASP A CA 1
ATOM 1827 C C . ASP A 1 250 ? 12.883 13.172 21.531 1 97.12 250 ASP A C 1
ATOM 1829 O O . ASP A 1 250 ? 12.961 12.188 20.781 1 97.12 250 ASP A O 1
ATOM 1833 N N . PRO A 1 251 ? 12.891 14.367 21.094 1 95.06 251 PRO A N 1
ATOM 1834 C CA . PRO A 1 251 ? 12.789 14.609 19.656 1 95.06 251 PRO A CA 1
ATOM 1835 C C . PRO A 1 251 ? 13.953 14.008 18.875 1 95.06 251 PRO A C 1
ATOM 1837 O O . PRO A 1 251 ? 13.875 13.875 17.641 1 95.06 251 PRO A O 1
ATOM 1840 N N . GLN A 1 252 ? 14.992 13.602 19.578 1 95.5 252 GLN A N 1
ATOM 1841 C CA . GLN A 1 252 ? 16.156 13.047 18.891 1 95.5 252 GLN A CA 1
ATOM 1842 C C . GLN A 1 252 ? 16.078 11.523 18.828 1 95.5 252 GLN A C 1
ATOM 1844 O O . GLN A 1 252 ? 17.047 10.867 18.406 1 95.5 252 GLN A O 1
ATOM 1849 N N . ASP A 1 253 ? 14.977 11.031 19.234 1 96.75 253 ASP A N 1
ATOM 1850 C CA . ASP A 1 253 ? 14.734 9.609 19 1 96.75 253 ASP A CA 1
ATOM 1851 C C . ASP A 1 253 ? 14.438 9.352 17.516 1 96.75 253 ASP A C 1
ATOM 1853 O O . ASP A 1 253 ? 13.289 9.125 17.141 1 96.75 253 ASP A O 1
ATOM 1857 N N . ILE A 1 254 ? 15.461 9.227 16.734 1 97 254 ILE A N 1
ATOM 1858 C CA . ILE A 1 254 ? 15.398 9.18 15.281 1 97 254 ILE A CA 1
ATOM 1859 C C . ILE A 1 254 ? 14.703 7.895 14.836 1 97 254 ILE A C 1
ATOM 1861 O O . ILE A 1 254 ? 13.992 7.883 13.828 1 97 254 ILE A O 1
ATOM 1865 N N . ALA A 1 255 ? 14.891 6.867 15.625 1 96.5 255 ALA A N 1
ATOM 1866 C CA . ALA A 1 255 ? 14.219 5.609 15.297 1 96.5 255 ALA A CA 1
ATOM 1867 C C . ALA A 1 255 ? 12.703 5.758 15.383 1 96.5 255 ALA A C 1
ATOM 1869 O O . ALA A 1 255 ? 11.984 5.387 14.453 1 96.5 255 ALA A O 1
ATOM 1870 N N . ALA A 1 256 ? 12.219 6.324 16.469 1 97.12 256 ALA A N 1
ATOM 1871 C CA . ALA A 1 256 ? 10.789 6.555 16.641 1 97.12 256 ALA A CA 1
ATOM 1872 C C . ALA A 1 256 ? 10.258 7.527 15.594 1 97.12 256 ALA A C 1
ATOM 1874 O O . ALA A 1 256 ? 9.195 7.301 15.008 1 97.12 256 ALA A O 1
ATOM 1875 N N . ARG A 1 257 ? 11.047 8.594 15.344 1 97.56 257 ARG A N 1
ATOM 1876 C CA . ARG A 1 257 ? 10.656 9.586 14.344 1 97.56 257 ARG A CA 1
ATOM 1877 C C . ARG A 1 257 ? 10.523 8.945 12.969 1 97.56 257 ARG A C 1
ATOM 1879 O O . ARG A 1 257 ? 9.57 9.227 12.234 1 97.56 257 ARG A O 1
ATOM 1886 N N . GLY A 1 258 ? 11.469 8.086 12.703 1 97.5 258 GLY A N 1
ATOM 1887 C CA . GLY A 1 258 ? 11.461 7.406 11.414 1 97.5 258 GLY A CA 1
ATOM 1888 C C . GLY A 1 258 ? 10.266 6.488 11.234 1 97.5 258 GLY A C 1
ATOM 1889 O O . GLY A 1 258 ? 9.664 6.457 10.156 1 97.5 258 GLY A O 1
ATOM 1890 N N . ARG A 1 259 ? 9.914 5.727 12.242 1 97.44 259 ARG A N 1
ATOM 1891 C CA . ARG A 1 259 ? 8.75 4.844 12.172 1 97.44 259 ARG A CA 1
ATOM 1892 C C . ARG A 1 259 ? 7.465 5.648 12.016 1 97.44 259 ARG A C 1
ATOM 1894 O O . ARG A 1 259 ? 6.602 5.297 11.211 1 97.44 259 ARG A O 1
ATOM 1901 N N . LEU A 1 260 ? 7.379 6.758 12.719 1 98.25 260 LEU A N 1
ATOM 1902 C CA . LEU A 1 260 ? 6.176 7.578 12.711 1 98.25 260 LEU A CA 1
ATOM 1903 C C . LEU A 1 260 ? 5.973 8.234 11.344 1 98.25 260 LEU A C 1
ATOM 1905 O O . LEU A 1 260 ? 4.84 8.477 10.93 1 98.25 260 LEU A O 1
ATOM 1909 N N . GLN A 1 261 ? 7.008 8.453 10.602 1 97.5 261 GLN A N 1
ATOM 1910 C CA . GLN A 1 261 ? 6.902 9.125 9.305 1 97.5 261 GLN A CA 1
ATOM 1911 C C . GLN A 1 261 ? 6.172 8.25 8.289 1 97.5 261 GLN A C 1
ATOM 1913 O O . GLN A 1 261 ? 5.754 8.727 7.238 1 97.5 261 GLN A O 1
ATOM 1918 N N . PHE A 1 262 ? 5.988 6.969 8.609 1 96.56 262 PHE A N 1
ATOM 1919 C CA . PHE A 1 262 ? 5.285 6.07 7.703 1 96.56 262 PHE A CA 1
ATOM 1920 C C . PHE A 1 262 ? 3.775 6.215 7.855 1 96.56 262 PHE A C 1
ATOM 1922 O O . PHE A 1 262 ? 3.012 5.691 7.043 1 96.56 262 PHE A O 1
ATOM 1929 N N . LEU A 1 263 ? 3.334 6.941 8.844 1 97 263 LEU A N 1
ATOM 1930 C CA . LEU A 1 263 ? 1.927 6.938 9.219 1 97 263 LEU A CA 1
ATOM 1931 C C . LEU A 1 263 ? 1.053 7.434 8.078 1 97 263 LEU A C 1
ATOM 1933 O O . LEU A 1 263 ? -0.011 6.871 7.812 1 97 263 LEU A O 1
ATOM 1937 N N . ASN A 1 264 ? 1.479 8.477 7.414 1 93.31 264 ASN A N 1
ATOM 1938 C CA . ASN A 1 264 ? 0.658 8.961 6.309 1 93.31 264 ASN A CA 1
ATOM 1939 C C . ASN A 1 264 ? 0.525 7.914 5.207 1 93.31 264 ASN A C 1
ATOM 1941 O O . ASN A 1 264 ? -0.566 7.703 4.676 1 93.31 264 ASN A O 1
ATOM 1945 N N . TRP A 1 265 ? 1.589 7.297 4.863 1 91.62 265 TRP A N 1
ATOM 1946 C CA . TRP A 1 265 ? 1.568 6.242 3.857 1 91.62 265 TRP A CA 1
ATOM 1947 C C . TRP A 1 265 ? 0.611 5.125 4.258 1 91.62 265 TRP A C 1
ATOM 1949 O O . TRP A 1 265 ? -0.193 4.664 3.445 1 91.62 265 TRP A O 1
ATOM 1959 N N . MET A 1 266 ? 0.648 4.746 5.48 1 94.56 266 MET A N 1
ATOM 1960 C CA . MET A 1 266 ? -0.079 3.598 6.012 1 94.56 266 MET A CA 1
ATOM 1961 C C . MET A 1 266 ? -1.571 3.896 6.113 1 94.56 266 MET A C 1
ATOM 1963 O O . MET A 1 266 ? -2.396 2.984 6.062 1 94.56 266 MET A O 1
ATOM 1967 N N . THR A 1 267 ? -1.912 5.117 6.242 1 92.31 267 THR A N 1
ATOM 1968 C CA . THR A 1 267 ? -3.307 5.438 6.52 1 92.31 267 THR A CA 1
ATOM 1969 C C . THR A 1 267 ? -3.982 6.027 5.285 1 92.31 267 THR A C 1
ATOM 1971 O O . THR A 1 267 ? -5.195 6.246 5.277 1 92.31 267 THR A O 1
ATOM 1974 N N . ALA A 1 268 ? -3.238 6.211 4.262 1 82.31 268 ALA A N 1
ATOM 1975 C CA . ALA A 1 268 ? -3.793 6.836 3.062 1 82.31 268 ALA A CA 1
ATOM 1976 C C . ALA A 1 268 ? -3.854 5.844 1.905 1 82.31 268 ALA A C 1
ATOM 1978 O O . ALA A 1 268 ? -4.809 5.848 1.125 1 82.31 268 ALA A O 1
ATOM 1979 N N . PHE A 1 269 ? -3.057 4.891 1.878 1 79.62 269 PHE A N 1
ATOM 1980 C CA . PHE A 1 269 ? -2.855 4.07 0.69 1 79.62 269 PHE A CA 1
ATOM 1981 C C . PHE A 1 269 ? -3.746 2.832 0.733 1 79.62 269 PHE A C 1
ATOM 1983 O O . PHE A 1 269 ? -3.84 2.162 1.764 1 79.62 269 PHE A O 1
ATOM 1990 N N . GLY A 1 270 ? -4.406 2.598 -0.425 1 75.56 270 GLY A N 1
ATOM 1991 C CA . GLY A 1 270 ? -5.164 1.365 -0.566 1 75.56 270 GLY A CA 1
ATOM 1992 C C . GLY A 1 270 ? -6.543 1.437 0.066 1 75.56 270 GLY A C 1
ATOM 1993 O O . GLY A 1 270 ? -7.254 0.432 0.133 1 75.56 270 GLY A O 1
ATOM 1994 N N . ALA A 1 271 ? -6.922 2.631 0.5 1 76.31 271 ALA A N 1
ATOM 1995 C CA . ALA A 1 271 ? -8.242 2.812 1.093 1 76.31 271 ALA A CA 1
ATOM 1996 C C . ALA A 1 271 ? -9.336 2.746 0.028 1 76.31 271 ALA A C 1
ATOM 1998 O O . ALA A 1 271 ? -9.117 3.135 -1.121 1 76.31 271 ALA A O 1
ATOM 1999 N N . GLY A 1 272 ? -10.438 2.184 0.465 1 78.75 272 GLY A N 1
ATOM 2000 C CA . GLY A 1 272 ? -11.602 2.209 -0.407 1 78.75 272 GLY A CA 1
ATOM 2001 C C . GLY A 1 272 ? -12.07 3.613 -0.743 1 78.75 272 GLY A C 1
ATOM 2002 O O . GLY A 1 272 ? -11.953 4.523 0.08 1 78.75 272 GLY A O 1
ATOM 2003 N N . LYS A 1 273 ? -12.625 3.711 -1.876 1 80.06 273 LYS A N 1
ATOM 2004 C CA . LYS A 1 273 ? -13.125 5.012 -2.314 1 80.06 273 LYS A CA 1
ATOM 2005 C C . LYS A 1 273 ? -14.406 5.383 -1.574 1 80.06 273 LYS A C 1
ATOM 2007 O O . LYS A 1 273 ? -15.078 4.52 -1.009 1 80.06 273 LYS A O 1
ATOM 2012 N N . GLY A 1 274 ? -14.688 6.66 -1.513 1 77.94 274 GLY A N 1
ATOM 2013 C CA . GLY A 1 274 ? -15.977 7.098 -1.007 1 77.94 274 GLY A CA 1
ATOM 2014 C C . GLY A 1 274 ? -15.883 7.848 0.308 1 77.94 274 GLY A C 1
ATOM 2015 O O . GLY A 1 274 ? -16.906 8.156 0.927 1 77.94 274 GLY A O 1
ATOM 2016 N N . GLY A 1 275 ? -14.68 8.016 0.743 1 85.81 275 GLY A N 1
ATOM 2017 C CA . GLY A 1 275 ? -14.555 8.781 1.972 1 85.81 275 GLY A CA 1
ATOM 2018 C C . GLY A 1 275 ? -14.047 7.961 3.141 1 85.81 275 GLY A C 1
ATOM 2019 O O . GLY A 1 275 ? -13.523 6.859 2.953 1 85.81 275 GLY A O 1
ATOM 2020 N N . ILE A 1 276 ? -14.141 8.57 4.375 1 90.44 276 ILE A N 1
ATOM 2021 C CA . ILE A 1 276 ? -13.594 7.934 5.566 1 90.44 276 ILE A CA 1
ATOM 2022 C C . ILE A 1 276 ? -14.695 7.75 6.605 1 90.44 276 ILE A C 1
ATOM 2024 O O . ILE A 1 276 ? -14.922 6.637 7.09 1 90.44 276 ILE A O 1
ATOM 2028 N N . GLY A 1 277 ? -15.414 8.852 6.934 1 93.81 277 GLY A N 1
ATOM 2029 C CA . GLY A 1 277 ? -16.484 8.711 7.914 1 93.81 277 GLY A CA 1
ATOM 2030 C C . GLY A 1 277 ? -16.906 10.031 8.531 1 93.81 277 GLY A C 1
ATOM 2031 O O . GLY A 1 277 ? -16.344 11.078 8.219 1 93.81 277 GLY A O 1
ATOM 2032 N N . LEU A 1 278 ? -17.859 9.922 9.398 1 96.5 278 LEU A N 1
ATOM 2033 C CA . LEU A 1 278 ? -18.5 11.062 10.039 1 96.5 278 LEU A CA 1
ATOM 2034 C C . LEU A 1 278 ? -17.484 11.922 10.773 1 96.5 278 LEU A C 1
ATOM 2036 O O . LEU A 1 278 ? -17.547 13.156 10.719 1 96.5 278 LEU A O 1
ATOM 2040 N N . GLY A 1 279 ? -16.609 11.297 11.492 1 97.31 279 GLY A N 1
ATOM 2041 C CA . GLY A 1 279 ? -15.594 12.055 12.211 1 97.31 279 GLY A CA 1
ATOM 2042 C C . GLY A 1 279 ? -14.789 12.984 11.32 1 97.31 279 GLY A C 1
ATOM 2043 O O . GLY A 1 279 ? -14.586 14.156 11.656 1 97.31 279 GLY A O 1
ATOM 2044 N N . HIS A 1 280 ? -14.398 12.516 10.172 1 94.5 280 HIS A N 1
ATOM 2045 C CA . HIS A 1 280 ? -13.664 13.336 9.219 1 94.5 280 HIS A CA 1
ATOM 2046 C C . HIS A 1 280 ? -14.531 14.469 8.68 1 94.5 280 HIS A C 1
ATOM 2048 O O . HIS A 1 280 ? -14.055 15.594 8.508 1 94.5 280 HIS A O 1
ATOM 2054 N N . GLY A 1 281 ? -15.758 14.109 8.406 1 93.12 281 GLY A N 1
ATOM 2055 C CA . GLY A 1 281 ? -16.672 15.148 7.973 1 93.12 281 GLY A CA 1
ATOM 2056 C C . GLY A 1 281 ? -16.797 16.281 8.969 1 93.12 281 GLY A C 1
ATOM 2057 O O . GLY A 1 281 ? -16.766 17.453 8.594 1 93.12 281 GLY A O 1
ATOM 2058 N N . ILE A 1 282 ? -16.891 15.953 10.219 1 96.94 282 ILE A N 1
ATOM 2059 C CA . ILE A 1 282 ? -16.984 16.953 11.273 1 96.94 282 ILE A CA 1
ATOM 2060 C C . ILE A 1 282 ? -15.703 17.797 11.297 1 96.94 282 ILE A C 1
ATOM 2062 O O . ILE A 1 282 ? -15.758 19.031 11.367 1 96.94 282 ILE A O 1
ATOM 2066 N N . CYS A 1 283 ? -14.555 17.156 11.18 1 95.25 283 CYS A N 1
ATOM 2067 C CA . CYS A 1 283 ? -13.281 17.859 11.188 1 95.25 283 CYS A CA 1
ATOM 2068 C C . CYS A 1 283 ? -13.18 18.828 10.016 1 95.25 283 CYS A C 1
ATOM 2070 O O . CYS A 1 283 ? -12.703 19.953 10.164 1 95.25 283 CYS A O 1
ATOM 2072 N N . HIS A 1 284 ? -13.664 18.344 8.867 1 89.44 284 HIS A N 1
ATOM 2073 C CA . HIS A 1 284 ? -13.672 19.219 7.699 1 89.44 284 HIS A CA 1
ATOM 2074 C C . HIS A 1 284 ? -14.422 20.516 7.988 1 89.44 284 HIS A C 1
ATOM 2076 O O . HIS A 1 284 ? -13.914 21.594 7.715 1 89.44 284 HIS A O 1
ATOM 2082 N N . GLN A 1 285 ? -15.555 20.359 8.562 1 92.62 285 GLN A N 1
ATOM 2083 C CA . GLN A 1 285 ? -16.438 21.516 8.734 1 92.62 285 GLN A CA 1
ATOM 2084 C C . GLN A 1 285 ? -15.992 22.375 9.906 1 92.62 285 GLN A C 1
ATOM 2086 O O . GLN A 1 285 ? -16.141 23.594 9.875 1 92.62 285 GLN A O 1
ATOM 2091 N N . LEU A 1 286 ? -15.391 21.797 10.945 1 95 286 LEU A N 1
ATOM 2092 C CA . LEU A 1 286 ? -14.773 22.578 12.008 1 95 286 LEU A CA 1
ATOM 2093 C C . LEU A 1 286 ? -13.648 23.453 11.453 1 95 286 LEU A C 1
ATOM 2095 O O . LEU A 1 286 ? -13.453 24.578 11.906 1 95 286 LEU A O 1
ATOM 2099 N N . GLY A 1 287 ? -12.914 22.875 10.562 1 89.69 287 GLY A N 1
ATOM 2100 C CA . GLY A 1 287 ? -11.891 23.656 9.891 1 89.69 287 GLY A CA 1
ATOM 2101 C C . GLY A 1 287 ? -12.461 24.781 9.055 1 89.69 287 GLY A C 1
ATOM 2102 O O . GLY A 1 287 ? -11.984 25.922 9.141 1 89.69 287 GLY A O 1
ATOM 2103 N N . ALA A 1 288 ? -13.492 24.562 8.352 1 84.5 288 ALA A N 1
ATOM 2104 C CA . ALA A 1 288 ? -14.078 25.531 7.426 1 84.5 288 ALA A CA 1
ATOM 2105 C C . ALA A 1 288 ? -14.797 26.641 8.18 1 84.5 288 ALA A C 1
ATOM 2107 O O . ALA A 1 288 ? -14.68 27.812 7.812 1 84.5 288 ALA A O 1
ATOM 2108 N N . VAL A 1 289 ? -15.477 26.328 9.234 1 89.69 289 VAL A N 1
ATOM 2109 C CA . VAL A 1 289 ? -16.375 27.266 9.914 1 89.69 289 VAL A CA 1
ATOM 2110 C C . VAL A 1 289 ? -15.633 27.938 11.062 1 89.69 289 VAL A C 1
ATOM 2112 O O . VAL A 1 289 ? -15.789 29.156 11.273 1 89.69 289 VAL A O 1
ATOM 2115 N N . SER A 1 290 ? -14.805 27.172 11.742 1 92.88 290 SER A N 1
ATOM 2116 C CA . SER A 1 290 ? -14.219 27.688 12.977 1 92.88 290 SER A CA 1
ATOM 2117 C C . SER A 1 290 ? -12.703 27.766 12.891 1 92.88 290 SER A C 1
ATOM 2119 O O . SER A 1 290 ? -12.023 28.047 13.875 1 92.88 290 SER A O 1
ATOM 2121 N N . HIS A 1 291 ? -12.125 27.328 11.781 1 88.25 291 HIS A N 1
ATOM 2122 C CA . HIS A 1 291 ? -10.703 27.453 11.484 1 88.25 291 HIS A CA 1
ATOM 2123 C C . HIS A 1 291 ? -9.867 26.609 12.438 1 88.25 291 HIS A C 1
ATOM 2125 O O . HIS A 1 291 ? -8.781 27.016 12.852 1 88.25 291 HIS A O 1
ATOM 2131 N N . VAL A 1 292 ? -10.391 25.516 12.891 1 91.81 292 VAL A N 1
ATOM 2132 C CA . VAL A 1 292 ? -9.648 24.578 13.727 1 91.81 292 VAL A CA 1
ATOM 2133 C C . VAL A 1 292 ? -8.789 23.672 12.852 1 91.81 292 VAL A C 1
ATOM 2135 O O . VAL A 1 292 ? -9.297 23.031 11.93 1 91.81 292 VAL A O 1
ATOM 2138 N N . PRO A 1 293 ? -7.469 23.562 13.125 1 89.25 293 PRO A N 1
ATOM 2139 C CA . PRO A 1 293 ? -6.633 22.641 12.352 1 89.25 293 PRO A CA 1
ATOM 2140 C C . PRO A 1 293 ? -7.066 21.188 12.508 1 89.25 293 PRO A C 1
ATOM 2142 O O . PRO A 1 293 ? -7.473 20.766 13.594 1 89.25 293 PRO A O 1
ATOM 2145 N N . HIS A 1 294 ? -6.887 20.375 11.461 1 88.25 294 HIS A N 1
ATOM 2146 C CA . HIS A 1 294 ? -7.352 18.984 11.422 1 88.25 294 HIS A CA 1
ATOM 2147 C C . HIS A 1 294 ? -6.695 18.156 12.523 1 88.25 294 HIS A C 1
ATOM 2149 O O . HIS A 1 294 ? -7.34 17.297 13.117 1 88.25 294 HIS A O 1
ATOM 2155 N N . GLY A 1 295 ? -5.473 18.391 12.742 1 91.5 295 GLY A N 1
ATOM 2156 C CA . GLY A 1 295 ? -4.793 17.641 13.781 1 91.5 295 GLY A CA 1
ATOM 2157 C C . GLY A 1 295 ? -5.391 17.844 15.156 1 91.5 295 GLY A C 1
ATOM 2158 O O . GLY A 1 295 ? -5.438 16.906 15.961 1 91.5 295 GLY A O 1
ATOM 2159 N N . ILE A 1 296 ? -5.848 19.047 15.422 1 95.44 296 ILE A N 1
ATOM 2160 C CA . ILE A 1 296 ? -6.438 19.391 16.703 1 95.44 296 ILE A CA 1
ATOM 2161 C C . ILE A 1 296 ? -7.859 18.844 16.797 1 95.44 296 ILE A C 1
ATOM 2163 O O . ILE A 1 296 ? -8.211 18.156 17.75 1 95.44 296 ILE A O 1
ATOM 2167 N N . SER A 1 297 ? -8.648 19.078 15.766 1 96.75 297 SER A N 1
ATOM 2168 C CA . SER A 1 297 ? -10.023 18.609 15.789 1 96.75 297 SER A CA 1
ATOM 2169 C C . SER A 1 297 ? -10.094 17.094 15.797 1 96.75 297 SER A C 1
ATOM 2171 O O . SER A 1 297 ? -10.977 16.5 16.422 1 96.75 297 SER A O 1
ATOM 2173 N N . GLY A 1 298 ? -9.172 16.453 15.141 1 96.81 298 GLY A N 1
ATOM 2174 C CA . GLY A 1 298 ? -9.156 15 15.094 1 96.81 298 GLY A CA 1
ATOM 2175 C C . GLY A 1 298 ? -9.047 14.359 16.469 1 96.81 298 GLY A C 1
ATOM 2176 O O . GLY A 1 298 ? -9.711 13.359 16.75 1 96.81 298 GLY A O 1
ATOM 2177 N N . GLY A 1 299 ? -8.195 14.961 17.312 1 97.69 299 GLY A N 1
ATOM 2178 C CA . GLY A 1 299 ? -8.031 14.453 18.656 1 97.69 299 GLY A CA 1
ATOM 2179 C C . GLY A 1 299 ? -9.266 14.617 19.516 1 97.69 299 GLY A C 1
ATOM 2180 O O . GLY A 1 299 ? -9.562 13.766 20.359 1 97.69 299 GLY A O 1
ATOM 2181 N N . ILE A 1 300 ? -9.977 15.664 19.266 1 98.5 300 ILE A N 1
ATOM 2182 C CA . ILE A 1 300 ? -11.188 15.953 20.031 1 98.5 300 ILE A CA 1
ATOM 2183 C C . ILE A 1 300 ? -12.32 15.039 19.578 1 98.5 300 ILE A C 1
ATOM 2185 O O . ILE A 1 300 ? -13.039 14.469 20.391 1 98.5 300 ILE A O 1
ATOM 2189 N N . VAL A 1 301 ? -12.445 14.773 18.281 1 98.62 301 VAL A N 1
ATOM 2190 C CA . VAL A 1 301 ? -13.594 14.133 17.656 1 98.62 301 VAL A CA 1
ATOM 2191 C C . VAL A 1 301 ? -13.477 12.617 17.781 1 98.62 301 VAL A C 1
ATOM 2193 O O . VAL A 1 301 ? -14.484 11.922 17.953 1 98.62 301 VAL A O 1
ATOM 2196 N N . LEU A 1 302 ? -12.328 12.07 17.781 1 98.56 302 LEU A N 1
ATOM 2197 C CA . LEU A 1 302 ? -12.07 10.648 17.578 1 98.56 302 LEU A CA 1
ATOM 2198 C C . LEU A 1 302 ? -12.703 9.82 18.688 1 98.56 302 LEU A C 1
ATOM 2200 O O . LEU A 1 302 ? -13.43 8.859 18.422 1 98.56 302 LEU A O 1
ATOM 2204 N N . PRO A 1 303 ? -12.461 10.164 19.984 1 98.62 303 PRO A N 1
ATOM 2205 C CA . PRO A 1 303 ? -13.062 9.312 21.031 1 98.62 303 PRO A CA 1
ATOM 2206 C C . PRO A 1 303 ? -14.586 9.297 20.969 1 98.62 303 PRO A C 1
ATOM 2208 O O . PRO A 1 303 ? -15.203 8.266 21.25 1 98.62 303 PRO A O 1
ATOM 2211 N N . HIS A 1 304 ? -15.203 10.375 20.578 1 98.62 304 HIS A N 1
ATOM 2212 C CA . HIS A 1 304 ? -16.656 10.445 20.438 1 98.62 304 HIS A CA 1
ATOM 2213 C C . HIS A 1 304 ? -17.141 9.602 19.266 1 98.62 304 HIS A C 1
ATOM 2215 O O . HIS A 1 304 ? -18.203 8.992 19.328 1 98.62 304 HIS A O 1
ATOM 2221 N N . MET A 1 305 ? -16.375 9.586 18.172 1 98.44 305 MET A N 1
ATOM 2222 C CA . MET A 1 305 ? -16.734 8.773 17 1 98.44 305 MET A CA 1
ATOM 2223 C C . MET A 1 305 ? -16.609 7.289 17.328 1 98.44 305 MET A C 1
ATOM 2225 O O . MET A 1 305 ? -17.422 6.484 16.859 1 98.44 305 MET A O 1
ATOM 2229 N N . MET A 1 306 ? -15.57 6.941 18.109 1 98.62 306 MET A N 1
ATOM 2230 C CA . MET A 1 306 ? -15.445 5.555 18.547 1 98.62 306 MET A CA 1
ATOM 2231 C C . MET A 1 306 ? -16.672 5.125 19.344 1 98.62 306 MET A C 1
ATOM 2233 O O . MET A 1 306 ? -17.219 4.047 19.109 1 98.62 306 MET A O 1
ATOM 2237 N N . ARG A 1 307 ? -17.125 5.984 20.203 1 98.38 307 ARG A N 1
ATOM 2238 C CA . ARG A 1 307 ? -18.312 5.707 21 1 98.38 307 ARG A CA 1
ATOM 2239 C C . ARG A 1 307 ? -19.547 5.652 20.125 1 98.38 307 ARG A C 1
ATOM 2241 O O . ARG A 1 307 ? -20.359 4.73 20.234 1 98.38 307 ARG A O 1
ATOM 2248 N N . PHE A 1 308 ? -19.719 6.609 19.266 1 98.25 308 PHE A N 1
ATOM 2249 C CA . PHE A 1 308 ? -20.891 6.73 18.391 1 98.25 308 PHE A CA 1
ATOM 2250 C C . PHE A 1 308 ? -21.031 5.5 17.516 1 98.25 308 PHE A C 1
ATOM 2252 O O . PHE A 1 308 ? -22.141 5.012 17.297 1 98.25 308 PHE A O 1
ATOM 2259 N N . ASN A 1 309 ? -19.906 4.953 17 1 98 309 ASN A N 1
ATOM 2260 C CA . ASN A 1 309 ? -19.922 3.859 16.031 1 98 309 ASN A CA 1
ATOM 2261 C C . ASN A 1 309 ? -19.875 2.5 16.719 1 98 309 ASN A C 1
ATOM 2263 O O . ASN A 1 309 ? -20 1.461 16.062 1 98 309 ASN A O 1
ATOM 2267 N N . ARG A 1 310 ? -19.766 2.459 18.078 1 97.5 310 ARG A N 1
ATOM 2268 C CA . ARG A 1 310 ? -19.5 1.251 18.844 1 97.5 310 ARG A CA 1
ATOM 2269 C C . ARG A 1 310 ? -20.547 0.178 18.562 1 97.5 310 ARG A C 1
ATOM 2271 O O . ARG A 1 310 ? -20.203 -0.985 18.344 1 97.5 310 ARG A O 1
ATOM 2278 N N . PRO A 1 311 ? -21.828 0.472 18.453 1 96.75 311 PRO A N 1
ATOM 2279 C CA . PRO A 1 311 ? -22.828 -0.575 18.266 1 96.75 311 PRO A CA 1
ATOM 2280 C C . PRO A 1 311 ? -22.641 -1.353 16.953 1 96.75 311 PRO A C 1
ATOM 2282 O O . PRO A 1 311 ? -22.984 -2.533 16.891 1 96.75 311 PRO A O 1
ATOM 2285 N N . GLU A 1 312 ? -22.016 -0.688 16 1 96.81 312 GLU A N 1
ATOM 2286 C CA . GLU A 1 312 ? -21.891 -1.322 14.688 1 96.81 312 GLU A CA 1
ATOM 2287 C C . GLU A 1 312 ? -20.469 -1.833 14.461 1 96.81 312 GLU A C 1
ATOM 2289 O O . GLU A 1 312 ? -20.188 -2.488 13.453 1 96.81 312 GLU A O 1
ATOM 2294 N N . THR A 1 313 ? -19.547 -1.566 15.406 1 97.44 313 THR A N 1
ATOM 2295 C CA . THR A 1 313 ? -18.156 -1.844 15.102 1 97.44 313 THR A CA 1
ATOM 2296 C C . THR A 1 313 ? -17.469 -2.52 16.281 1 97.44 313 THR A C 1
ATOM 2298 O O . THR A 1 313 ? -16.266 -2.355 16.5 1 97.44 313 THR A O 1
ATOM 2301 N N . LEU A 1 314 ? -18.188 -3.207 17.125 1 96.38 314 LEU A N 1
ATOM 2302 C CA . LEU A 1 314 ? -17.641 -3.777 18.344 1 96.38 314 LEU A CA 1
ATOM 2303 C C . LEU A 1 314 ? -16.484 -4.73 18.031 1 96.38 314 LEU A C 1
ATOM 2305 O O . LEU A 1 314 ? -15.438 -4.672 18.672 1 96.38 314 LEU A O 1
ATOM 2309 N N . ASP A 1 315 ? -16.672 -5.613 17.125 1 94.31 315 ASP A N 1
ATOM 2310 C CA . ASP A 1 315 ? -15.641 -6.57 16.766 1 94.31 315 ASP A CA 1
ATOM 2311 C C . ASP A 1 315 ? -14.398 -5.859 16.234 1 94.31 315 ASP A C 1
ATOM 2313 O O . ASP A 1 315 ? -13.273 -6.246 16.547 1 94.31 315 ASP A O 1
ATOM 2317 N N . ARG A 1 316 ? -14.602 -4.848 15.414 1 96.5 316 ARG A N 1
ATOM 2318 C CA . ARG A 1 316 ? -13.492 -4.078 14.859 1 96.5 316 ARG A CA 1
ATOM 2319 C C . ARG A 1 316 ? -12.773 -3.289 15.953 1 96.5 316 ARG A C 1
ATOM 2321 O O . ARG A 1 316 ? -11.547 -3.199 15.961 1 96.5 316 ARG A O 1
ATOM 2328 N N . GLN A 1 317 ? -13.539 -2.752 16.875 1 97.62 317 GLN A N 1
ATOM 2329 C CA . GLN A 1 317 ? -12.922 -1.969 17.938 1 97.62 317 GLN A CA 1
ATOM 2330 C C . GLN A 1 317 ? -12.148 -2.863 18.906 1 97.62 317 GLN A C 1
ATOM 2332 O O . GLN A 1 317 ? -11.188 -2.422 19.531 1 97.62 317 GLN A O 1
ATOM 2337 N N . ARG A 1 318 ? -12.555 -4.129 19.047 1 96.5 318 ARG A N 1
ATOM 2338 C CA . ARG A 1 318 ? -11.75 -5.09 19.797 1 96.5 318 ARG A CA 1
ATOM 2339 C C . ARG A 1 318 ? -10.359 -5.234 19.172 1 96.5 318 ARG A C 1
ATOM 2341 O O . ARG A 1 318 ? -9.359 -5.266 19.875 1 96.5 318 ARG A O 1
ATOM 2348 N N . ARG A 1 319 ? -10.289 -5.316 17.844 1 96.12 319 ARG A N 1
ATOM 2349 C CA . ARG A 1 319 ? -9.016 -5.422 17.141 1 96.12 319 ARG A CA 1
ATOM 2350 C C . ARG A 1 319 ? -8.195 -4.145 17.297 1 96.12 319 ARG A C 1
ATOM 2352 O O . ARG A 1 319 ? -6.973 -4.199 17.438 1 96.12 319 ARG A O 1
ATOM 2359 N N . ILE A 1 320 ? -8.875 -3.018 17.281 1 98.12 320 ILE A N 1
ATOM 2360 C CA . ILE A 1 320 ? -8.219 -1.736 17.516 1 98.12 320 ILE A CA 1
ATOM 2361 C C . ILE A 1 320 ? -7.598 -1.728 18.922 1 98.12 320 ILE A C 1
ATOM 2363 O O . ILE A 1 320 ? -6.441 -1.339 19.078 1 98.12 320 ILE A O 1
ATOM 2367 N N . ALA A 1 321 ? -8.391 -2.197 19.891 1 98.19 321 ALA A N 1
ATOM 2368 C CA . ALA A 1 321 ? -7.902 -2.27 21.266 1 98.19 321 ALA A CA 1
ATOM 2369 C C . ALA A 1 321 ? -6.652 -3.143 21.359 1 98.19 321 ALA A C 1
ATOM 2371 O O . ALA A 1 321 ? -5.684 -2.781 22.016 1 98.19 321 ALA A O 1
ATOM 2372 N N . ALA A 1 322 ? -6.68 -4.227 20.703 1 95.06 322 ALA A N 1
ATOM 2373 C CA . ALA A 1 322 ? -5.527 -5.125 20.688 1 95.06 322 ALA A CA 1
ATOM 2374 C C . ALA A 1 322 ? -4.301 -4.445 20.094 1 95.06 322 ALA A C 1
ATOM 2376 O O . ALA A 1 322 ? -3.191 -4.582 20.625 1 95.06 322 ALA A O 1
ATOM 2377 N N . ALA A 1 323 ? -4.445 -3.691 19.047 1 96.44 323 ALA A N 1
ATOM 2378 C CA . ALA A 1 323 ? -3.352 -2.969 18.391 1 96.44 323 ALA A CA 1
ATOM 2379 C C . ALA A 1 323 ? -2.77 -1.911 19.328 1 96.44 323 ALA A C 1
ATOM 2381 O O . ALA A 1 323 ? -1.591 -1.562 19.219 1 96.44 323 ALA A O 1
ATOM 2382 N N . MET A 1 324 ? -3.592 -1.425 20.266 1 97.5 324 MET A N 1
ATOM 2383 C CA . MET A 1 324 ? -3.164 -0.412 21.219 1 97.5 324 MET A CA 1
ATOM 2384 C C . MET A 1 324 ? -2.416 -1.05 22.391 1 97.5 324 MET A C 1
ATOM 2386 O O . MET A 1 324 ? -1.915 -0.348 23.266 1 97.5 324 MET A O 1
ATOM 2390 N N . GLY A 1 325 ? -2.367 -2.369 22.406 1 93.38 325 GLY A N 1
ATOM 2391 C CA . GLY A 1 325 ? -1.687 -3.076 23.469 1 93.38 325 GLY A CA 1
ATOM 2392 C C . GLY A 1 325 ? -2.617 -3.504 24.594 1 93.38 325 GLY A C 1
ATOM 2393 O O . GLY A 1 325 ? -2.164 -3.951 25.641 1 93.38 325 GLY A O 1
ATOM 2394 N N . ILE A 1 326 ? -3.898 -3.357 24.344 1 93.75 326 ILE A N 1
ATOM 2395 C CA . ILE A 1 326 ? -4.867 -3.789 25.344 1 93.75 326 ILE A CA 1
ATOM 2396 C C . ILE A 1 326 ? -5.113 -5.289 25.219 1 93.75 326 ILE A C 1
ATOM 2398 O O . ILE A 1 326 ? -5.699 -5.746 24.234 1 93.75 326 ILE A O 1
ATOM 2402 N N . ARG A 1 327 ? -4.742 -6.188 26.188 1 82.94 327 ARG A N 1
ATOM 2403 C CA . ARG A 1 327 ? -4.707 -7.637 26.031 1 82.94 327 ARG A CA 1
ATOM 2404 C C . ARG A 1 327 ? -5.766 -8.305 26.906 1 82.94 327 ARG A C 1
ATOM 2406 O O . ARG A 1 327 ? -6.141 -9.453 26.656 1 82.94 327 ARG A O 1
ATOM 2413 N N . PHE A 1 328 ? -6.176 -7.535 27.828 1 86.06 328 PHE A N 1
ATOM 2414 C CA . PHE A 1 328 ? -7.102 -8.156 28.766 1 86.06 328 PHE A CA 1
ATOM 2415 C C . PHE A 1 328 ? -8.406 -7.375 28.844 1 86.06 328 PHE A C 1
ATOM 2417 O O . PHE A 1 328 ? -8.43 -6.242 29.328 1 86.06 328 PHE A O 1
ATOM 2424 N N . ALA A 1 329 ? -9.344 -7.707 28.078 1 91.81 329 ALA A N 1
ATOM 2425 C CA . ALA A 1 329 ? -10.688 -7.137 28.125 1 91.81 329 ALA A CA 1
ATOM 2426 C C . ALA A 1 329 ? -11.734 -8.219 28.375 1 91.81 329 ALA A C 1
ATOM 2428 O O . ALA A 1 329 ? -11.633 -9.328 27.844 1 91.81 329 ALA A O 1
ATOM 2429 N N . ALA A 1 330 ? -12.695 -7.926 29.172 1 93.94 330 ALA A N 1
ATOM 2430 C CA . ALA A 1 330 ? -13.711 -8.891 29.578 1 93.94 330 ALA A CA 1
ATOM 2431 C C . ALA A 1 330 ? -14.664 -9.195 28.438 1 93.94 330 ALA A C 1
ATOM 2433 O O . ALA A 1 330 ? -15.32 -10.242 28.422 1 93.94 330 ALA A O 1
ATOM 2434 N N . SER A 1 331 ? -14.852 -8.281 27.562 1 95.75 331 SER A N 1
ATOM 2435 C CA . SER A 1 331 ? -15.758 -8.383 26.406 1 95.75 331 SER A CA 1
ATOM 2436 C C . SER A 1 331 ? -15.352 -7.41 25.312 1 95.75 331 SER A C 1
ATOM 2438 O O . SER A 1 331 ? -14.453 -6.586 25.5 1 95.75 331 SER A O 1
ATOM 2440 N N . ASP A 1 332 ? -16.016 -7.566 24.172 1 95.06 332 ASP A N 1
ATOM 2441 C CA . ASP A 1 332 ? -15.789 -6.625 23.078 1 95.06 332 ASP A CA 1
ATOM 2442 C C . ASP A 1 332 ? -16.172 -5.203 23.5 1 95.06 332 ASP A C 1
ATOM 2444 O O . ASP A 1 332 ? -15.492 -4.242 23.109 1 95.06 332 ASP A O 1
ATOM 2448 N N . THR A 1 333 ? -17.203 -5.098 24.219 1 97.06 333 THR A N 1
ATOM 2449 C CA . THR A 1 333 ? -17.641 -3.791 24.703 1 97.06 333 THR A CA 1
ATOM 2450 C C . THR A 1 333 ? -16.578 -3.193 25.641 1 97.06 333 THR A C 1
ATOM 2452 O O . THR A 1 333 ? -16.219 -2.021 25.516 1 97.06 333 THR A O 1
ATOM 2455 N N . ASP A 1 334 ? -16.094 -3.996 26.516 1 97.69 334 ASP A N 1
ATOM 2456 C CA . ASP A 1 334 ? -15.055 -3.545 27.438 1 97.69 334 ASP A CA 1
ATOM 2457 C C . ASP A 1 334 ? -13.797 -3.109 26.688 1 97.69 334 ASP A C 1
ATOM 2459 O O . ASP A 1 334 ? -13.211 -2.072 27 1 97.69 334 ASP A O 1
ATOM 2463 N N . ALA A 1 335 ? -13.398 -3.902 25.703 1 97.38 335 ALA A N 1
ATOM 2464 C CA . ALA A 1 335 ? -12.242 -3.566 24.891 1 97.38 335 ALA A CA 1
ATOM 2465 C C . ALA A 1 335 ? -12.43 -2.223 24.188 1 97.38 335 ALA A C 1
ATOM 2467 O O . ALA A 1 335 ? -11.508 -1.397 24.156 1 97.38 335 ALA A O 1
ATOM 2468 N N . SER A 1 336 ? -13.609 -2.027 23.641 1 97.75 336 SER A N 1
ATOM 2469 C CA . SER A 1 336 ? -13.914 -0.791 22.922 1 97.75 336 SER A CA 1
ATOM 2470 C C . SER A 1 336 ? -13.875 0.411 23.859 1 97.75 336 SER A C 1
ATOM 2472 O O . SER A 1 336 ? -13.375 1.476 23.5 1 97.75 336 SER A O 1
ATOM 2474 N N . GLU A 1 337 ? -14.375 0.27 25.078 1 98.31 337 GLU A N 1
ATOM 2475 C CA . GLU A 1 337 ? -14.375 1.348 26.062 1 98.31 337 GLU A CA 1
ATOM 2476 C C . GLU A 1 337 ? -12.953 1.674 26.516 1 98.31 337 GLU A C 1
ATOM 2478 O O . GLU A 1 337 ? -12.609 2.844 26.688 1 98.31 337 GLU A O 1
ATOM 2483 N N . GLN A 1 338 ? -12.195 0.646 26.688 1 98.38 338 GLN A N 1
ATOM 2484 C CA . GLN A 1 338 ? -10.805 0.854 27.062 1 98.38 338 GLN A CA 1
ATOM 2485 C C . GLN A 1 338 ? -10.031 1.56 25.953 1 98.38 338 GLN A C 1
ATOM 2487 O O . GLN A 1 338 ? -9.188 2.418 26.219 1 98.38 338 GLN A O 1
ATOM 2492 N N . ALA A 1 339 ? -10.297 1.164 24.719 1 98.56 339 ALA A N 1
ATOM 2493 C CA . ALA A 1 339 ? -9.648 1.808 23.578 1 98.56 339 ALA A CA 1
ATOM 2494 C C . ALA A 1 339 ? -9.992 3.293 23.516 1 98.56 339 ALA A C 1
ATOM 2496 O O . ALA A 1 339 ? -9.109 4.133 23.312 1 98.56 339 ALA A O 1
ATOM 2497 N N . GLU A 1 340 ? -11.266 3.621 23.688 1 98.56 340 GLU A N 1
ATOM 2498 C CA . GLU A 1 340 ? -11.719 5.008 23.734 1 98.56 340 GLU A CA 1
ATOM 2499 C C . GLU A 1 340 ? -10.984 5.793 24.812 1 98.56 340 GLU A C 1
ATOM 2501 O O . GLU A 1 340 ? -10.508 6.902 24.578 1 98.56 340 GLU A O 1
ATOM 2506 N N . ALA A 1 341 ? -10.93 5.242 25.969 1 98.44 341 ALA A N 1
ATOM 2507 C CA . ALA A 1 341 ? -10.273 5.887 27.094 1 98.44 341 ALA A CA 1
ATOM 2508 C C . ALA A 1 341 ? -8.789 6.113 26.812 1 98.44 341 ALA A C 1
ATOM 2510 O O . ALA A 1 341 ? -8.227 7.141 27.203 1 98.44 341 ALA A O 1
ATOM 2511 N N . ARG A 1 342 ? -8.18 5.148 26.219 1 98.25 342 ARG A N 1
ATOM 2512 C CA . ARG A 1 342 ? -6.758 5.246 25.906 1 98.25 342 ARG A CA 1
ATOM 2513 C C . ARG A 1 342 ? -6.496 6.367 24.906 1 98.25 342 ARG A C 1
ATOM 2515 O O . ARG A 1 342 ? -5.48 7.055 24.984 1 98.25 342 ARG A O 1
ATOM 2522 N N . VAL A 1 343 ? -7.387 6.543 23.938 1 98.62 343 VAL A N 1
ATOM 2523 C CA . VAL A 1 343 ? -7.273 7.637 22.984 1 98.62 343 VAL A CA 1
ATOM 2524 C C . VAL A 1 343 ? -7.402 8.977 23.703 1 98.62 343 VAL A C 1
ATOM 2526 O O . VAL A 1 343 ? -6.605 9.891 23.484 1 98.62 343 VAL A O 1
ATOM 2529 N N . ARG A 1 344 ? -8.375 9.094 24.609 1 98.44 344 ARG A N 1
ATOM 2530 C CA . ARG A 1 344 ? -8.555 10.32 25.375 1 98.44 344 ARG A CA 1
ATOM 2531 C C . ARG A 1 344 ? -7.309 10.633 26.203 1 98.44 344 ARG A C 1
ATOM 2533 O O . ARG A 1 344 ? -6.879 11.789 26.266 1 98.44 344 ARG A O 1
ATOM 2540 N N . ALA A 1 345 ? -6.805 9.625 26.781 1 98.5 345 ALA A N 1
ATOM 2541 C CA . ALA A 1 345 ? -5.613 9.797 27.594 1 98.5 345 ALA A CA 1
ATOM 2542 C C . ALA A 1 345 ? -4.426 10.266 26.766 1 98.5 345 ALA A C 1
ATOM 2544 O O . ALA A 1 345 ? -3.648 11.117 27.188 1 98.5 345 ALA A O 1
ATOM 2545 N N . LEU A 1 346 ? -4.293 9.703 25.609 1 98.25 346 LEU A N 1
ATOM 2546 C CA . LEU A 1 346 ? -3.199 10.086 24.719 1 98.25 346 LEU A CA 1
ATOM 2547 C C . LEU A 1 346 ? -3.275 11.57 24.375 1 98.25 346 LEU A C 1
ATOM 2549 O O . LEU A 1 346 ? -2.279 12.289 24.484 1 98.25 346 LEU A O 1
ATOM 2553 N N . VAL A 1 347 ? -4.43 12.039 23.984 1 98.19 347 VAL A N 1
ATOM 2554 C CA . VAL A 1 347 ? -4.625 13.43 23.578 1 98.19 347 VAL A CA 1
ATOM 2555 C C . VAL A 1 347 ? -4.324 14.352 24.75 1 98.19 347 VAL A C 1
ATOM 2557 O O . VAL A 1 347 ? -3.613 15.352 24.609 1 98.19 347 VAL A O 1
ATOM 2560 N N . THR A 1 348 ? -4.777 13.977 25.891 1 97.88 348 THR A N 1
ATOM 2561 C CA . THR A 1 348 ? -4.559 14.742 27.109 1 97.88 348 THR A CA 1
ATOM 2562 C C . THR A 1 348 ? -3.074 14.781 27.469 1 97.88 348 THR A C 1
ATOM 2564 O O . THR A 1 348 ? -2.523 15.852 27.75 1 97.88 348 THR A O 1
ATOM 2567 N N . ASP A 1 349 ? -2.477 13.641 27.406 1 97.44 349 ASP A N 1
ATOM 2568 C CA . ASP A 1 349 ? -1.073 13.516 27.797 1 97.44 349 ASP A CA 1
ATOM 2569 C C . ASP A 1 349 ? -0.172 14.312 26.859 1 97.44 349 ASP A C 1
ATOM 2571 O O . ASP A 1 349 ? 0.908 14.758 27.25 1 97.44 349 ASP A O 1
ATOM 2575 N N . LEU A 1 350 ? -0.621 14.531 25.672 1 97.5 350 LEU A N 1
ATOM 2576 C CA . LEU A 1 350 ? 0.169 15.25 24.672 1 97.5 350 LEU A CA 1
ATOM 2577 C C . LEU A 1 350 ? -0.03 16.75 24.812 1 97.5 350 LEU A C 1
ATOM 2579 O O . LEU A 1 350 ? 0.588 17.531 24.094 1 97.5 350 LEU A O 1
ATOM 2583 N N . GLY A 1 351 ? -0.924 17.188 25.688 1 97 351 GLY A N 1
ATOM 2584 C CA . GLY A 1 351 ? -1.178 18.594 25.938 1 97 351 GLY A CA 1
ATOM 2585 C C . GLY A 1 351 ? -2.021 19.234 24.844 1 97 351 GLY A C 1
ATOM 2586 O O . GLY A 1 351 ? -1.953 20.453 24.656 1 97 351 GLY A O 1
ATOM 2587 N N . LEU A 1 352 ? -2.734 18.484 24.156 1 97.88 352 LEU A N 1
ATOM 2588 C CA . LEU A 1 352 ? -3.605 18.984 23.109 1 97.88 352 LEU A CA 1
ATOM 2589 C C . LEU A 1 352 ? -5 19.281 23.656 1 97.88 352 LEU A C 1
ATOM 2591 O O . LEU A 1 352 ? -5.414 18.703 24.656 1 97.88 352 LEU A O 1
ATOM 2595 N N . PRO A 1 353 ? -5.723 20.188 22.984 1 97.88 353 PRO A N 1
ATOM 2596 C CA . PRO A 1 353 ? -7.102 20.453 23.406 1 97.88 353 PRO A CA 1
ATOM 2597 C C . PRO A 1 353 ? -7.98 19.203 23.375 1 97.88 353 PRO A C 1
ATOM 2599 O O . PRO A 1 353 ? -7.863 18.391 22.469 1 97.88 353 PRO A O 1
ATOM 2602 N N . THR A 1 354 ? -8.867 19.125 24.359 1 98.19 354 THR A N 1
ATOM 2603 C CA . THR A 1 354 ? -9.719 17.953 24.453 1 98.19 354 THR A CA 1
ATOM 2604 C C . THR A 1 354 ? -11.188 18.328 24.25 1 98.19 354 THR A C 1
ATOM 2606 O O . THR A 1 354 ? -12.047 17.453 24.156 1 98.19 354 THR A O 1
ATOM 2609 N N . THR A 1 355 ? -11.461 19.656 24.125 1 98.44 355 THR A N 1
ATOM 2610 C CA . THR A 1 355 ? -12.812 20.125 23.844 1 98.44 355 THR A CA 1
ATOM 2611 C C . THR A 1 355 ? -12.797 21.141 22.703 1 98.44 355 THR A C 1
ATOM 2613 O O . THR A 1 355 ? -11.75 21.719 22.391 1 98.44 355 THR A O 1
ATOM 2616 N N . LEU A 1 356 ? -13.984 21.266 22.094 1 98.5 356 LEU A N 1
ATOM 2617 C CA . LEU A 1 356 ? -14.109 22.234 21.016 1 98.5 356 LEU A CA 1
ATOM 2618 C C . LEU A 1 356 ? -13.906 23.656 21.547 1 98.5 356 LEU A C 1
ATOM 2620 O O . LEU A 1 356 ? -13.305 24.5 20.859 1 98.5 356 LEU A O 1
ATOM 2624 N N . SER A 1 357 ? -14.328 23.906 22.781 1 98.19 357 SER A N 1
ATOM 2625 C CA . SER A 1 357 ? -14.133 25.219 23.375 1 98.19 357 SER A CA 1
ATOM 2626 C C . SER A 1 357 ? -12.656 25.516 23.609 1 98.19 357 SER A C 1
ATOM 2628 O O . SER A 1 357 ? -12.18 26.609 23.328 1 98.19 357 SER A O 1
ATOM 2630 N N . ASP A 1 358 ? -11.945 24.5 24.078 1 97.06 358 ASP A N 1
ATOM 2631 C CA . ASP A 1 358 ? -10.5 24.641 24.281 1 97.06 358 ASP A CA 1
ATOM 2632 C C . ASP A 1 358 ? -9.781 24.922 22.969 1 97.06 358 ASP A C 1
ATOM 2634 O O . ASP A 1 358 ? -8.688 25.484 22.969 1 97.06 358 ASP A O 1
ATOM 2638 N N . ALA A 1 359 ? -10.422 24.562 21.875 1 97.44 359 ALA A N 1
ATOM 2639 C CA . ALA A 1 359 ? -9.805 24.734 20.562 1 97.44 359 ALA A CA 1
ATOM 2640 C C . ALA A 1 359 ? -10.242 26.047 19.922 1 97.44 359 ALA A C 1
ATOM 2642 O O . ALA A 1 359 ? -9.891 26.328 18.766 1 97.44 359 ALA A O 1
ATOM 2643 N N . GLY A 1 360 ? -11.094 26.766 20.625 1 97 360 GLY A N 1
ATOM 2644 C CA . GLY A 1 360 ? -11.461 28.078 20.156 1 97 360 GLY A CA 1
ATOM 2645 C C . GLY A 1 360 ? -12.758 28.094 19.359 1 97 360 GLY A C 1
ATOM 2646 O O . GLY A 1 360 ? -13.117 29.109 18.75 1 97 360 GLY A O 1
ATOM 2647 N N . VAL A 1 361 ? -13.469 27.047 19.344 1 98.06 361 VAL A N 1
ATOM 2648 C CA . VAL A 1 361 ? -14.742 26.984 18.641 1 98.06 361 VAL A CA 1
ATOM 2649 C C . VAL A 1 361 ? -15.82 27.719 19.438 1 98.06 361 VAL A C 1
ATOM 2651 O O . VAL A 1 361 ? -15.914 27.547 20.656 1 98.06 361 VAL A O 1
ATOM 2654 N N . ARG A 1 362 ? -16.562 28.547 18.797 1 98 362 ARG A N 1
ATOM 2655 C CA . ARG A 1 362 ? -17.688 29.219 19.438 1 98 362 ARG A CA 1
ATOM 2656 C C . ARG A 1 362 ? -18.938 28.344 19.406 1 98 362 ARG A C 1
ATOM 2658 O O . ARG A 1 362 ? -19.219 27.672 18.422 1 98 362 ARG A O 1
ATOM 2665 N N . HIS A 1 363 ? -19.609 28.453 20.469 1 98 363 HIS A N 1
ATOM 2666 C CA . HIS A 1 363 ? -20.828 27.656 20.594 1 98 363 HIS A CA 1
ATOM 2667 C C . HIS A 1 363 ? -21.797 27.953 19.453 1 98 363 HIS A C 1
ATOM 2669 O O . HIS A 1 363 ? -22.469 27.047 18.953 1 98 363 HIS A O 1
ATOM 2675 N N . GLU A 1 364 ? -21.891 29.141 19 1 97.94 364 GLU A N 1
ATOM 2676 C CA . GLU A 1 364 ? -22.828 29.578 17.969 1 97.94 364 GLU A CA 1
ATOM 2677 C C . GLU A 1 364 ? -22.484 28.953 16.609 1 97.94 364 GLU A C 1
ATOM 2679 O O . GLU A 1 364 ? -23.297 28.984 15.688 1 97.94 364 GLU A O 1
ATOM 2684 N N . ASP A 1 365 ? -21.281 28.391 16.453 1 97.44 365 ASP A N 1
ATOM 2685 C CA . ASP A 1 365 ? -20.859 27.781 15.188 1 97.44 365 ASP A CA 1
ATOM 2686 C C . ASP A 1 365 ? -21.406 26.359 15.047 1 97.44 365 ASP A C 1
ATOM 2688 O O . ASP A 1 365 ? -21.453 25.812 13.945 1 97.44 365 ASP A O 1
ATOM 2692 N N . LEU A 1 366 ? -21.812 25.766 16.125 1 98.44 366 LEU A N 1
ATOM 2693 C CA . LEU A 1 366 ? -22.062 24.328 16.188 1 98.44 366 LEU A CA 1
ATOM 2694 C C . LEU A 1 366 ? -23.203 23.938 15.242 1 98.44 366 LEU A C 1
ATOM 2696 O O . LEU A 1 366 ? -23.094 22.953 14.508 1 98.44 366 LEU A O 1
ATOM 2700 N N . PRO A 1 367 ? -24.328 24.719 15.18 1 98.06 367 PRO A N 1
ATOM 2701 C CA . PRO A 1 367 ? -25.406 24.344 14.258 1 98.06 367 PRO A CA 1
ATOM 2702 C C . PRO A 1 367 ? -24.969 24.344 12.797 1 98.06 367 PRO A C 1
ATOM 2704 O O . PRO A 1 367 ? -25.328 23.453 12.039 1 98.06 367 PRO A O 1
ATOM 2707 N N . ARG A 1 368 ? -24.234 25.281 12.477 1 97.19 368 ARG A N 1
ATOM 2708 C CA . ARG A 1 368 ? -23.766 25.359 11.102 1 97.19 368 ARG A CA 1
ATOM 2709 C C . ARG A 1 368 ? -22.828 24.203 10.773 1 97.19 368 ARG A C 1
ATOM 2711 O O . ARG A 1 368 ? -22.938 23.594 9.703 1 97.19 368 ARG A O 1
ATOM 2718 N N . VAL A 1 369 ? -21.953 23.859 11.656 1 96.81 369 VAL A N 1
ATOM 2719 C CA . VAL A 1 369 ? -21.047 22.719 11.484 1 96.81 369 VAL A CA 1
ATOM 2720 C C . VAL A 1 369 ? -21.875 21.438 11.305 1 96.81 369 VAL A C 1
ATOM 2722 O O . VAL A 1 369 ? -21.578 20.641 10.414 1 96.81 369 VAL A O 1
ATOM 2725 N N . ALA A 1 370 ? -22.859 21.297 12.094 1 98 370 ALA A N 1
ATOM 2726 C CA . ALA A 1 370 ? -23.703 20.109 12.031 1 98 370 ALA A CA 1
ATOM 2727 C C . ALA A 1 370 ? -24.375 19.984 10.664 1 98 370 ALA A C 1
ATOM 2729 O O . ALA A 1 370 ? -24.359 18.922 10.055 1 98 370 ALA A O 1
ATOM 2730 N N . GLU A 1 371 ? -24.891 21.062 10.156 1 95.94 371 GLU A N 1
ATOM 2731 C CA . GLU A 1 371 ? -25.609 21.062 8.883 1 95.94 371 GLU A CA 1
ATOM 2732 C C . GLU A 1 371 ? -24.656 20.766 7.727 1 95.94 371 GLU A C 1
ATOM 2734 O O . GLU A 1 371 ? -24.969 19.938 6.863 1 95.94 371 GLU A O 1
ATOM 2739 N N . LEU A 1 372 ? -23.594 21.344 7.715 1 92.81 372 LEU A N 1
ATOM 2740 C CA . LEU A 1 372 ? -22.641 21.188 6.617 1 92.81 372 LEU A CA 1
ATOM 2741 C C . LEU A 1 372 ? -22.031 19.797 6.637 1 92.81 372 LEU A C 1
ATOM 2743 O O . LEU A 1 372 ? -21.688 19.234 5.586 1 92.81 372 LEU A O 1
ATOM 2747 N N . THR A 1 373 ? -21.859 19.203 7.805 1 94.44 373 THR A N 1
ATOM 2748 C CA . THR A 1 373 ? -21.297 17.875 7.941 1 94.44 373 THR A CA 1
ATOM 2749 C C . THR A 1 373 ? -22.141 16.844 7.18 1 94.44 373 THR A C 1
ATOM 2751 O O . THR A 1 373 ? -21.594 15.945 6.543 1 94.44 373 THR A O 1
ATOM 2754 N N . LEU A 1 374 ? -23.406 17 7.172 1 92.38 374 LEU A N 1
ATOM 2755 C CA . LEU A 1 374 ? -24.297 16.062 6.516 1 92.38 374 LEU A CA 1
ATOM 2756 C C . LEU A 1 374 ? -24.125 16.109 5 1 92.38 374 LEU A C 1
ATOM 2758 O O . LEU A 1 374 ? -24.547 15.203 4.289 1 92.38 374 LEU A O 1
ATOM 2762 N N . ARG A 1 375 ? -23.516 17.156 4.574 1 87.31 375 ARG A N 1
ATOM 2763 C CA . ARG A 1 375 ? -23.328 17.344 3.139 1 87.31 375 ARG A CA 1
ATOM 2764 C C . ARG A 1 375 ? -21.906 16.969 2.727 1 87.31 375 ARG A C 1
ATOM 2766 O O . ARG A 1 375 ? -21.531 17.109 1.556 1 87.31 375 ARG A O 1
ATOM 2773 N N . ASP A 1 376 ? -21.156 16.516 3.68 1 87.19 376 ASP A N 1
ATOM 2774 C CA . ASP A 1 376 ? -19.766 16.219 3.408 1 87.19 376 ASP A CA 1
ATOM 2775 C C . ASP A 1 376 ? -19.609 14.898 2.664 1 87.19 376 ASP A C 1
ATOM 2777 O O . ASP A 1 376 ? -20.234 13.898 3.031 1 87.19 376 ASP A O 1
ATOM 2781 N N . ARG A 1 377 ? -18.797 14.852 1.683 1 81.94 377 ARG A N 1
ATOM 2782 C CA . ARG A 1 377 ? -18.609 13.703 0.799 1 81.94 377 ARG A CA 1
ATOM 2783 C C . ARG A 1 377 ? -18 12.523 1.55 1 81.94 377 ARG A C 1
ATOM 2785 O O . ARG A 1 377 ? -18.141 11.375 1.138 1 81.94 377 ARG A O 1
ATOM 2792 N N . THR A 1 378 ? -17.359 12.773 2.639 1 88.19 378 THR A N 1
ATOM 2793 C CA . THR A 1 378 ? -16.578 11.734 3.305 1 88.19 378 THR A CA 1
ATOM 2794 C C . THR A 1 378 ? -17.469 10.898 4.227 1 88.19 378 THR A C 1
ATOM 2796 O O . THR A 1 378 ? -17.016 9.898 4.781 1 88.19 378 THR A O 1
ATOM 2799 N N . LEU A 1 379 ? -18.797 11.164 4.316 1 88.81 379 LEU A N 1
ATOM 2800 C CA . LEU A 1 379 ? -19.688 10.594 5.324 1 88.81 379 LEU A CA 1
ATOM 2801 C C . LEU A 1 379 ? -20.109 9.18 4.945 1 88.81 379 LEU A C 1
ATOM 2803 O O . LEU A 1 379 ? -20.516 8.406 5.805 1 88.81 379 LEU A O 1
ATOM 2807 N N . ALA A 1 380 ? -19.969 8.844 3.771 1 85.81 380 ALA A N 1
ATOM 2808 C CA . ALA A 1 380 ? -20.672 7.703 3.18 1 85.81 380 ALA A CA 1
ATOM 2809 C C . ALA A 1 380 ? -20.266 6.398 3.857 1 85.81 380 ALA A C 1
ATOM 2811 O O . ALA A 1 380 ? -21.109 5.57 4.191 1 85.81 380 ALA A O 1
ATOM 2812 N N . PRO A 1 381 ? -19.016 6.23 4.16 1 91.31 381 PRO A N 1
ATOM 2813 C CA . PRO A 1 381 ? -18.641 4.918 4.691 1 91.31 381 PRO A CA 1
ATOM 2814 C C . PRO A 1 381 ? -18.766 4.84 6.211 1 91.31 381 PRO A C 1
ATOM 2816 O O . PRO A 1 381 ? -18.25 3.904 6.828 1 91.31 381 PRO A O 1
ATOM 2819 N N . THR A 1 382 ? -19.422 5.824 6.801 1 95.19 382 THR A N 1
ATOM 2820 C CA . THR A 1 382 ? -19.641 5.777 8.242 1 95.19 382 THR A CA 1
ATOM 2821 C C . THR A 1 382 ? -20.391 4.504 8.633 1 95.19 382 THR A C 1
ATOM 2823 O O . THR A 1 382 ? -21.453 4.203 8.078 1 95.19 382 THR A O 1
ATOM 2826 N N . PRO A 1 383 ? -19.812 3.789 9.633 1 96.19 383 PRO A N 1
ATOM 2827 C CA . PRO A 1 383 ? -20.484 2.545 10.023 1 96.19 383 PRO A CA 1
ATOM 2828 C C . PRO A 1 383 ? -21.922 2.768 10.477 1 96.19 383 PRO A C 1
ATOM 2830 O O . PRO A 1 383 ? -22.812 1.985 10.133 1 96.19 383 PRO A O 1
ATOM 2833 N N . ARG A 1 384 ? -22.125 3.795 11.219 1 96.31 384 ARG A N 1
ATOM 2834 C CA . ARG A 1 384 ? -23.453 4.219 11.688 1 96.31 384 ARG A CA 1
ATOM 2835 C C . ARG A 1 384 ? -23.797 5.605 11.156 1 96.31 384 ARG A C 1
ATOM 2837 O O . ARG A 1 384 ? -23.484 6.617 11.797 1 96.31 384 ARG A O 1
ATOM 2844 N N . PRO A 1 385 ? -24.469 5.641 10.047 1 93.62 385 PRO A N 1
ATOM 2845 C CA . PRO A 1 385 ? -24.781 6.949 9.469 1 93.62 385 PRO A CA 1
ATOM 2846 C C . PRO A 1 385 ? -25.625 7.812 10.406 1 93.62 385 PRO A C 1
ATOM 2848 O O . PRO A 1 385 ? -26.547 7.309 11.055 1 93.62 385 PRO A O 1
ATOM 2851 N N . PRO A 1 386 ? -25.25 9.023 10.516 1 95.19 386 PRO A N 1
ATOM 2852 C CA . PRO A 1 386 ? -26.078 9.898 11.352 1 95.19 386 PRO A CA 1
ATOM 2853 C C . PRO A 1 386 ? -27.484 10.078 10.789 1 95.19 386 PRO A C 1
ATOM 2855 O O . PRO A 1 386 ? -27.672 10.141 9.57 1 95.19 386 PRO A O 1
ATOM 2858 N N . ARG A 1 387 ? -28.469 10.219 11.68 1 92.88 387 ARG A N 1
ATOM 2859 C CA . ARG A 1 387 ? -29.875 10.32 11.297 1 92.88 387 ARG A CA 1
ATOM 2860 C C . ARG A 1 387 ? -30.172 11.688 10.695 1 92.88 387 ARG A C 1
ATOM 2862 O O . ARG A 1 387 ? -30.938 11.797 9.719 1 92.88 387 ARG A O 1
ATOM 2869 N N . ASP A 1 388 ? -29.609 12.672 11.258 1 95.38 388 ASP A N 1
ATOM 2870 C CA . ASP A 1 388 ? -29.891 14.047 10.844 1 95.38 388 ASP A CA 1
ATOM 2871 C C . ASP A 1 388 ? -28.922 15.023 11.523 1 95.38 388 ASP A C 1
ATOM 2873 O O . ASP A 1 388 ? -28.016 14.609 12.227 1 95.38 388 ASP A O 1
ATOM 2877 N N . ALA A 1 389 ? -29.203 16.328 11.203 1 96.25 389 ALA A N 1
ATOM 2878 C CA . ALA A 1 389 ? -28.344 17.375 11.719 1 96.25 389 ALA A CA 1
ATOM 2879 C C . ALA A 1 389 ? -28.469 17.5 13.234 1 96.25 389 ALA A C 1
ATOM 2881 O O . ALA A 1 389 ? -27.484 17.828 13.914 1 96.25 389 ALA A O 1
ATOM 2882 N N . ALA A 1 390 ? -29.547 17.172 13.742 1 97.75 390 ALA A N 1
ATOM 2883 C CA . ALA A 1 390 ? -29.766 17.25 15.188 1 97.75 390 ALA A CA 1
ATOM 2884 C C . ALA A 1 390 ? -28.891 16.25 15.93 1 97.75 390 ALA A C 1
ATOM 2886 O O . ALA A 1 390 ? -28.375 16.547 17 1 97.75 390 ALA A O 1
ATOM 2887 N N . GLU A 1 391 ? -28.766 15.086 15.391 1 98.06 391 GLU A N 1
ATOM 2888 C CA . GLU A 1 391 ? -27.891 14.094 16 1 98.06 391 GLU A CA 1
ATOM 2889 C C . GLU A 1 391 ? -26.438 14.555 15.984 1 98.06 391 GLU A C 1
ATOM 2891 O O . GLU A 1 391 ? -25.719 14.391 16.969 1 98.06 391 GLU A O 1
ATOM 2896 N N . VAL A 1 392 ? -26 15.094 14.844 1 98.31 392 VAL A N 1
ATOM 2897 C CA . VAL A 1 392 ? -24.625 15.602 14.734 1 98.31 392 VAL A CA 1
ATOM 2898 C C . VAL A 1 392 ? -24.422 16.75 15.727 1 98.31 392 VAL A C 1
ATOM 2900 O O . VAL A 1 392 ? -23.375 16.844 16.359 1 98.31 392 VAL A O 1
ATOM 2903 N N . LEU A 1 393 ? -25.438 17.625 15.82 1 98.44 393 LEU A N 1
ATOM 2904 C CA . LEU A 1 393 ? -25.359 18.719 16.781 1 98.44 393 LEU A CA 1
ATOM 2905 C C . LEU A 1 393 ? -25.219 18.188 18.203 1 98.44 393 LEU A C 1
ATOM 2907 O O . LEU A 1 393 ? -24.453 18.734 19 1 98.44 393 LEU A O 1
ATOM 2911 N N . GLY A 1 394 ? -25.969 17.188 18.516 1 98.5 394 GLY A N 1
ATOM 2912 C CA . GLY A 1 394 ? -25.828 16.547 19.828 1 98.5 394 GLY A CA 1
ATOM 2913 C C . GLY A 1 394 ? -24.422 16.062 20.094 1 98.5 394 GLY A C 1
ATOM 2914 O O . GLY A 1 394 ? -23.906 16.234 21.203 1 98.5 394 GLY A O 1
ATOM 2915 N N . LEU A 1 395 ? -23.812 15.422 19.109 1 98.56 395 LEU A N 1
ATOM 2916 C CA . LEU A 1 395 ? -22.422 14.984 19.234 1 98.56 395 LEU A CA 1
ATOM 2917 C C . LEU A 1 395 ? -21.5 16.172 19.453 1 98.56 395 LEU A C 1
ATOM 2919 O O . LEU A 1 395 ? -20.594 16.109 20.297 1 98.56 395 LEU A O 1
ATOM 2923 N N . LEU A 1 396 ? -21.688 17.25 18.688 1 98.69 396 LEU A N 1
ATOM 2924 C CA . LEU A 1 396 ? -20.859 18.453 18.812 1 98.69 396 LEU A CA 1
ATOM 2925 C C . LEU A 1 396 ? -21.016 19.062 20.203 1 98.69 396 LEU A C 1
ATOM 2927 O O . LEU A 1 396 ? -20.031 19.547 20.781 1 98.69 396 LEU A O 1
ATOM 2931 N N . GLU A 1 397 ? -22.188 19.031 20.75 1 98.69 397 GLU A N 1
ATOM 2932 C CA . GLU A 1 397 ? -22.438 19.547 22.094 1 98.69 397 GLU A CA 1
ATOM 2933 C C . GLU A 1 397 ? -21.672 18.734 23.141 1 98.69 397 GLU A C 1
ATOM 2935 O O . GLU A 1 397 ? -21.125 19.297 24.078 1 98.69 397 GLU A O 1
ATOM 2940 N N . GLU A 1 398 ? -21.609 17.453 22.938 1 98.38 398 GLU A N 1
ATOM 2941 C CA . GLU A 1 398 ? -20.859 16.594 23.844 1 98.38 398 GLU A CA 1
ATOM 2942 C C . GLU A 1 398 ? -19.359 16.938 23.812 1 98.38 398 GLU A C 1
ATOM 2944 O O . GLU A 1 398 ? -18.672 16.797 24.812 1 98.38 398 GLU A O 1
ATOM 2949 N N . MET A 1 399 ? -18.875 17.359 22.672 1 98.38 399 MET A N 1
ATOM 2950 C CA . MET A 1 399 ? -17.453 17.641 22.453 1 98.38 399 MET A CA 1
ATOM 2951 C C . MET A 1 399 ? -17.094 19.031 22.953 1 98.38 399 MET A C 1
ATOM 2953 O O . MET A 1 399 ? -15.922 19.359 23.094 1 98.38 399 MET A O 1
ATOM 2957 N N . PHE A 1 400 ? -18.172 19.891 23.141 1 98.25 400 PHE A N 1
ATOM 2958 C CA . PHE A 1 400 ? -17.953 21.281 23.469 1 98.25 400 PHE A CA 1
ATOM 2959 C C . PHE A 1 400 ? -17.531 21.453 24.922 1 98.25 400 PHE A C 1
ATOM 2961 O O . PHE A 1 400 ? -16.656 22.266 25.234 1 98.25 400 PHE A O 1
ATOM 2968 N N . MET B 1 1 ? 11.562 -3.68 30.219 1 24.48 1 MET B N 1
ATOM 2969 C CA . MET B 1 1 ? 11.156 -3.84 28.828 1 24.48 1 MET B CA 1
ATOM 2970 C C . MET B 1 1 ? 12.227 -3.295 27.891 1 24.48 1 MET B C 1
ATOM 2972 O O . MET B 1 1 ? 12.5 -2.094 27.875 1 24.48 1 MET B O 1
ATOM 2976 N N . THR B 1 2 ? 13.211 -3.986 27.781 1 29.28 2 THR B N 1
ATOM 2977 C CA . THR B 1 2 ? 14.375 -3.604 26.984 1 29.28 2 THR B CA 1
ATOM 2978 C C . THR B 1 2 ? 13.953 -2.982 25.656 1 29.28 2 THR B C 1
ATOM 2980 O O . THR B 1 2 ? 13.258 -3.619 24.859 1 29.28 2 THR B O 1
ATOM 2983 N N . LEU B 1 3 ? 13.734 -1.775 25.672 1 36.06 3 LEU B N 1
ATOM 2984 C CA . LEU B 1 3 ? 13.414 -0.954 24.5 1 36.06 3 LEU B CA 1
ATOM 2985 C C . LEU B 1 3 ? 14.219 -1.395 23.281 1 36.06 3 LEU B C 1
ATOM 2987 O O . LEU B 1 3 ? 15.453 -1.287 23.281 1 36.06 3 LEU B O 1
ATOM 2991 N N . PHE B 1 4 ? 14.016 -2.584 22.797 1 41.5 4 PHE B N 1
ATOM 2992 C CA . PHE B 1 4 ? 14.672 -2.992 21.562 1 41.5 4 PHE B CA 1
ATOM 2993 C C . PHE B 1 4 ? 14.867 -1.801 20.641 1 41.5 4 PHE B C 1
ATOM 2995 O O . PHE B 1 4 ? 13.914 -1.093 20.312 1 41.5 4 PHE B O 1
ATOM 3002 N N . ASN B 1 5 ? 15.984 -1.151 20.859 1 53.31 5 ASN B N 1
ATOM 3003 C CA . ASN B 1 5 ? 16.531 -0.041 20.094 1 53.31 5 ASN B CA 1
ATOM 3004 C C . ASN B 1 5 ? 16.453 -0.306 18.594 1 53.31 5 ASN B C 1
ATOM 3006 O O . ASN B 1 5 ? 17.406 -0.81 18 1 53.31 5 ASN B O 1
ATOM 3010 N N . THR B 1 6 ? 15.258 -0.608 18.094 1 69.69 6 THR B N 1
ATOM 3011 C CA . THR B 1 6 ? 15.133 -0.793 16.656 1 69.69 6 THR B CA 1
ATOM 3012 C C . THR B 1 6 ? 15.547 0.473 15.906 1 69.69 6 THR B C 1
ATOM 3014 O O . THR B 1 6 ? 15.062 1.565 16.219 1 69.69 6 THR B O 1
ATOM 3017 N N . PRO B 1 7 ? 16.672 0.234 15.172 1 84.38 7 PRO B N 1
ATOM 3018 C CA . PRO B 1 7 ? 17.125 1.379 14.383 1 84.38 7 PRO B CA 1
ATOM 3019 C C . PRO B 1 7 ? 16 1.991 13.531 1 84.38 7 PRO B C 1
ATOM 3021 O O . PRO B 1 7 ? 14.945 1.386 13.375 1 84.38 7 PRO B O 1
ATOM 3024 N N . ALA B 1 8 ? 16.203 3.195 13.219 1 89.06 8 ALA B N 1
ATOM 3025 C CA . ALA B 1 8 ? 15.273 3.838 12.297 1 89.06 8 ALA B CA 1
ATOM 3026 C C . ALA B 1 8 ? 15.141 3.037 11.008 1 89.06 8 ALA B C 1
ATOM 3028 O O . ALA B 1 8 ? 16.125 2.523 10.484 1 89.06 8 ALA B O 1
ATOM 3029 N N . PRO B 1 9 ? 13.969 2.955 10.5 1 89.56 9 PRO B N 1
ATOM 3030 C CA . PRO B 1 9 ? 13.844 2.344 9.18 1 89.56 9 PRO B CA 1
ATOM 3031 C C . PRO B 1 9 ? 14.68 3.059 8.117 1 89.56 9 PRO B C 1
ATOM 3033 O O . PRO B 1 9 ? 14.781 4.289 8.133 1 89.56 9 PRO B O 1
ATOM 3036 N N . MET B 1 10 ? 15.367 2.322 7.277 1 92.06 10 MET B N 1
ATOM 3037 C CA . MET B 1 10 ? 16.188 2.867 6.195 1 92.06 10 MET B CA 1
ATOM 3038 C C . MET B 1 10 ? 16.062 2.02 4.938 1 92.06 10 MET B C 1
ATOM 3040 O O . MET B 1 10 ? 16.047 0.79 5.008 1 92.06 10 MET B O 1
ATOM 3044 N N . GLY B 1 11 ? 15.859 2.668 3.887 1 92.56 11 GLY B N 1
ATOM 3045 C CA . GLY B 1 11 ? 15.742 1.954 2.625 1 92.56 11 GLY B CA 1
ATOM 3046 C C . GLY B 1 11 ? 14.922 2.701 1.592 1 92.56 11 GLY B C 1
ATOM 3047 O O . GLY B 1 11 ? 14.875 3.934 1.602 1 92.56 11 GLY B O 1
ATOM 3048 N N . GLU B 1 12 ? 14.508 2.006 0.585 1 91.31 12 GLU B N 1
ATOM 3049 C CA . GLU B 1 12 ? 13.68 2.543 -0.493 1 91.31 12 GLU B CA 1
ATOM 3050 C C . GLU B 1 12 ? 12.602 1.552 -0.908 1 91.31 12 GLU B C 1
ATOM 3052 O O . GLU B 1 12 ? 12.766 0.341 -0.743 1 91.31 12 GLU B O 1
ATOM 3057 N N . ALA B 1 13 ? 11.5 2.1 -1.332 1 86.81 13 ALA B N 1
ATOM 3058 C CA . ALA B 1 13 ? 10.375 1.325 -1.845 1 86.81 13 ALA B CA 1
ATOM 3059 C C . ALA B 1 13 ? 9.781 1.979 -3.088 1 86.81 13 ALA B C 1
ATOM 3061 O O . ALA B 1 13 ? 9.758 3.207 -3.199 1 86.81 13 ALA B O 1
ATOM 3062 N N . ASP B 1 14 ? 9.312 1.126 -4.008 1 82.19 14 ASP B N 1
ATOM 3063 C CA . ASP B 1 14 ? 8.648 1.611 -5.215 1 82.19 14 ASP B CA 1
ATOM 3064 C C . ASP B 1 14 ? 7.16 1.276 -5.191 1 82.19 14 ASP B C 1
ATOM 3066 O O . ASP B 1 14 ? 6.781 0.123 -4.98 1 82.19 14 ASP B O 1
ATOM 3070 N N . ILE B 1 15 ? 6.348 2.285 -5.32 1 78.88 15 ILE B N 1
ATOM 3071 C CA . ILE B 1 15 ? 4.922 2.117 -5.562 1 78.88 15 ILE B CA 1
ATOM 3072 C C . ILE B 1 15 ? 4.66 2.029 -7.066 1 78.88 15 ILE B C 1
ATOM 3074 O O . ILE B 1 15 ? 5.02 2.938 -7.82 1 78.88 15 ILE B O 1
ATOM 3078 N N . PRO B 1 16 ? 4.156 0.913 -7.426 1 70.88 16 PRO B N 1
ATOM 3079 C CA . PRO B 1 16 ? 3.984 0.728 -8.867 1 70.88 16 PRO B CA 1
ATOM 3080 C C . PRO B 1 16 ? 3.068 1.778 -9.492 1 70.88 16 PRO B C 1
ATOM 3082 O O . PRO B 1 16 ? 2.5 2.609 -8.781 1 70.88 16 PRO B O 1
ATOM 3085 N N . ALA B 1 17 ? 2.988 1.702 -10.773 1 70.25 17 ALA B N 1
ATOM 3086 C CA . ALA B 1 17 ? 2.178 2.66 -11.516 1 70.25 17 ALA B CA 1
ATOM 3087 C C . ALA B 1 17 ? 0.718 2.605 -11.078 1 70.25 17 ALA B C 1
ATOM 3089 O O . ALA B 1 17 ? 0.276 1.615 -10.492 1 70.25 17 ALA B O 1
ATOM 3090 N N . ALA B 1 18 ? 0.091 3.578 -11.406 1 65.75 18 ALA B N 1
ATOM 3091 C CA . ALA B 1 18 ? -1.3 3.793 -11.016 1 65.75 18 ALA B CA 1
ATOM 3092 C C . ALA B 1 18 ? -2.17 2.602 -11.406 1 65.75 18 ALA B C 1
ATOM 3094 O O . ALA B 1 18 ? -2.127 2.145 -12.547 1 65.75 18 ALA B O 1
ATOM 3095 N N . THR B 1 19 ? -2.766 2.176 -10.484 1 79.12 19 THR B N 1
ATOM 3096 C CA . THR B 1 19 ? -3.635 1.02 -10.672 1 79.12 19 THR B CA 1
ATOM 3097 C C . THR B 1 19 ? -4.949 1.197 -9.914 1 79.12 19 THR B C 1
ATOM 3099 O O . THR B 1 19 ? -4.953 1.657 -8.773 1 79.12 19 THR B O 1
ATOM 3102 N N . ARG B 1 20 ? -6.004 0.952 -10.688 1 90.38 20 ARG B N 1
ATOM 3103 C CA . ARG B 1 20 ? -7.316 0.826 -10.055 1 90.38 20 ARG B CA 1
ATOM 3104 C C . ARG B 1 20 ? -7.625 -0.629 -9.727 1 90.38 20 ARG B C 1
ATOM 3106 O O . ARG B 1 20 ? -7.445 -1.516 -10.562 1 90.38 20 ARG B O 1
ATOM 3113 N N . VAL B 1 21 ? -7.992 -0.868 -8.453 1 93.81 21 VAL B N 1
ATOM 3114 C CA . VAL B 1 21 ? -8.375 -2.215 -8.047 1 93.81 21 VAL B CA 1
ATOM 3115 C C . VAL B 1 21 ? -9.875 -2.271 -7.785 1 93.81 21 VAL B C 1
ATOM 3117 O O . VAL B 1 21 ? -10.406 -1.488 -6.992 1 93.81 21 VAL B O 1
ATOM 3120 N N . VAL B 1 22 ? -10.562 -3.131 -8.484 1 96.69 22 VAL B N 1
ATOM 3121 C CA . VAL B 1 22 ? -11.984 -3.389 -8.273 1 96.69 22 VAL B CA 1
ATOM 3122 C C . VAL B 1 22 ? -12.18 -4.805 -7.738 1 96.69 22 VAL B C 1
ATOM 3124 O O . VAL B 1 22 ? -11.656 -5.766 -8.305 1 96.69 22 VAL B O 1
ATOM 3127 N N . TYR B 1 23 ? -12.867 -4.938 -6.633 1 96.94 23 TYR B N 1
ATOM 3128 C CA . TYR B 1 23 ? -12.969 -6.25 -6 1 96.94 23 TYR B CA 1
ATOM 3129 C C . TYR B 1 23 ? -14.383 -6.516 -5.512 1 96.94 23 TYR B C 1
ATOM 3131 O O . TYR B 1 23 ? -15.102 -5.59 -5.129 1 96.94 23 TYR B O 1
ATOM 3139 N N . GLY B 1 24 ? -14.812 -7.754 -5.551 1 97.44 24 GLY B N 1
ATOM 3140 C CA . GLY B 1 24 ? -16.125 -8.195 -5.102 1 97.44 24 GLY B CA 1
ATOM 3141 C C . GLY B 1 24 ? -16.766 -9.211 -6.027 1 97.44 24 GLY B C 1
ATOM 3142 O O . GLY B 1 24 ? -16.312 -9.398 -7.16 1 97.44 24 GLY B O 1
ATOM 3143 N N . PRO B 1 25 ? -17.797 -9.922 -5.52 1 97.5 25 PRO B N 1
ATOM 3144 C CA . PRO B 1 25 ? -18.469 -10.914 -6.355 1 97.5 25 PRO B CA 1
ATOM 3145 C C . PRO B 1 25 ? -19.109 -10.312 -7.605 1 97.5 25 PRO B C 1
ATOM 3147 O O . PRO B 1 25 ? -19.828 -9.312 -7.516 1 97.5 25 PRO B O 1
ATOM 3150 N N . GLY B 1 26 ? -18.734 -10.828 -8.773 1 97.56 26 GLY B N 1
ATOM 3151 C CA . GLY B 1 26 ? -19.375 -10.43 -10.023 1 97.56 26 GLY B CA 1
ATOM 3152 C C . GLY B 1 26 ? -18.656 -9.297 -10.719 1 97.56 26 GLY B C 1
ATOM 3153 O O . GLY B 1 26 ? -19.062 -8.867 -11.805 1 97.56 26 GLY B O 1
ATOM 3154 N N . THR B 1 27 ? -17.547 -8.836 -10.203 1 97.88 27 THR B N 1
ATOM 3155 C CA . THR B 1 27 ? -16.859 -7.664 -10.734 1 97.88 27 THR B CA 1
ATOM 3156 C C . THR B 1 27 ? -16.297 -7.953 -12.125 1 97.88 27 THR B C 1
ATOM 3158 O O . THR B 1 27 ? -16.109 -7.035 -12.93 1 97.88 27 THR B O 1
ATOM 3161 N N . LEU B 1 28 ? -16.078 -9.211 -12.461 1 98 28 LEU B N 1
ATOM 3162 C CA . LEU B 1 28 ? -15.625 -9.57 -13.797 1 98 28 LEU B CA 1
ATOM 3163 C C . LEU B 1 28 ? -16.562 -8.992 -14.859 1 98 28 LEU B C 1
ATOM 3165 O O . LEU B 1 28 ? -16.109 -8.352 -15.805 1 98 28 LEU B O 1
ATOM 3169 N N . HIS B 1 29 ? -17.812 -9.195 -14.68 1 98.19 29 HIS B N 1
ATOM 3170 C CA . HIS B 1 29 ? -18.812 -8.812 -15.672 1 98.19 29 HIS B CA 1
ATOM 3171 C C . HIS B 1 29 ? -19.281 -7.379 -15.445 1 98.19 29 HIS B C 1
ATOM 3173 O O . HIS B 1 29 ? -19.594 -6.664 -16.406 1 98.19 29 HIS B O 1
ATOM 3179 N N . ASP B 1 30 ? -19.297 -6.938 -14.203 1 97.12 30 ASP B N 1
ATOM 3180 C CA . ASP B 1 30 ? -19.859 -5.637 -13.859 1 97.12 30 ASP B CA 1
ATOM 3181 C C . ASP B 1 30 ? -18.859 -4.516 -14.148 1 97.12 30 ASP B C 1
ATOM 3183 O O . ASP B 1 30 ? -19.234 -3.422 -14.562 1 97.12 30 ASP B O 1
ATOM 3187 N N . ALA B 1 31 ? -17.594 -4.805 -13.969 1 96.94 31 ALA B N 1
ATOM 3188 C CA . ALA B 1 31 ? -16.609 -3.725 -13.945 1 96.94 31 ALA B CA 1
ATOM 3189 C C . ALA B 1 31 ? -15.867 -3.631 -15.273 1 96.94 31 ALA B C 1
ATOM 3191 O O . ALA B 1 31 ? -15.547 -2.535 -15.734 1 96.94 31 ALA B O 1
ATOM 3192 N N . ILE B 1 32 ? -15.586 -4.711 -15.938 1 97.88 32 ILE B N 1
ATOM 3193 C CA . ILE B 1 32 ? -14.633 -4.746 -17.047 1 97.88 32 ILE B CA 1
ATOM 3194 C C . ILE B 1 32 ? -15.172 -3.928 -18.219 1 97.88 32 ILE B C 1
ATOM 3196 O O . ILE B 1 32 ? -14.461 -3.092 -18.766 1 97.88 32 ILE B O 1
ATOM 3200 N N . PRO B 1 33 ? -16.484 -4.082 -18.641 1 97.69 33 PRO B N 1
ATOM 3201 C CA . PRO B 1 33 ? -16.969 -3.252 -19.734 1 97.69 33 PRO B CA 1
ATOM 3202 C C . PRO B 1 33 ? -16.828 -1.758 -19.453 1 97.69 33 PRO B C 1
ATOM 3204 O O . PRO B 1 33 ? -16.422 -0.992 -20.328 1 97.69 33 PRO B O 1
ATOM 3207 N N . ALA B 1 34 ? -17.109 -1.36 -18.266 1 95.38 34 ALA B N 1
ATOM 3208 C CA . ALA B 1 34 ? -17 0.045 -17.891 1 95.38 34 ALA B CA 1
ATOM 3209 C C . ALA B 1 34 ? -15.539 0.513 -17.922 1 95.38 34 ALA B C 1
ATOM 3211 O O . ALA B 1 34 ? -15.25 1.631 -18.344 1 95.38 34 ALA B O 1
ATOM 3212 N N . GLU B 1 35 ? -14.656 -0.344 -17.406 1 95.81 35 GLU B N 1
ATOM 3213 C CA . GLU B 1 35 ? -13.242 0.004 -17.406 1 95.81 35 GLU B CA 1
ATOM 3214 C C . GLU B 1 35 ? -12.695 0.122 -18.828 1 95.81 35 GLU B C 1
ATOM 3216 O O . GLU B 1 35 ? -11.867 0.992 -19.109 1 95.81 35 GLU B O 1
ATOM 3221 N N . VAL B 1 36 ? -13.148 -0.725 -19.672 1 97.38 36 VAL B N 1
ATOM 3222 C CA . VAL B 1 36 ? -12.758 -0.686 -21.078 1 97.38 36 VAL B CA 1
ATOM 3223 C C . VAL B 1 36 ? -13.188 0.638 -21.703 1 97.38 36 VAL B C 1
ATOM 3225 O O . VAL B 1 36 ? -12.438 1.255 -22.453 1 97.38 36 VAL B O 1
ATOM 3228 N N . GLU B 1 37 ? -14.344 1.093 -21.406 1 94.88 37 GLU B N 1
ATOM 3229 C CA . GLU B 1 37 ? -14.859 2.367 -21.906 1 94.88 37 GLU B CA 1
ATOM 3230 C C . GLU B 1 37 ? -14.031 3.537 -21.391 1 94.88 37 GLU B C 1
ATOM 3232 O O . GLU B 1 37 ? -13.68 4.441 -22.141 1 94.88 37 GLU B O 1
ATOM 3237 N N . VAL B 1 38 ? -13.719 3.5 -20.156 1 89.94 38 VAL B N 1
ATOM 3238 C CA . VAL B 1 38 ? -12.938 4.562 -19.516 1 89.94 38 VAL B CA 1
ATOM 3239 C C . VAL B 1 38 ? -11.562 4.656 -20.188 1 89.94 38 VAL B C 1
ATOM 3241 O O . VAL B 1 38 ? -11.031 5.754 -20.359 1 89.94 38 VAL B O 1
ATOM 3244 N N . LEU B 1 39 ? -11.031 3.508 -20.547 1 93 39 LEU B N 1
ATOM 3245 C CA . LEU B 1 39 ? -9.711 3.455 -21.172 1 93 39 LEU B CA 1
ATOM 3246 C C . LEU B 1 39 ? -9.789 3.877 -22.641 1 93 39 LEU B C 1
ATOM 3248 O O . LEU B 1 39 ? -8.758 4.062 -23.297 1 93 39 LEU B O 1
ATOM 3252 N N . GLY B 1 40 ? -11 3.943 -23.156 1 94.94 40 GLY B N 1
ATOM 3253 C CA . GLY B 1 40 ? -11.188 4.305 -24.562 1 94.94 40 GLY B CA 1
ATOM 3254 C C . GLY B 1 40 ? -10.797 3.197 -25.516 1 94.94 40 GLY B C 1
ATOM 3255 O O . GLY B 1 40 ? -10.453 3.463 -26.672 1 94.94 40 GLY B O 1
ATOM 3256 N N . ALA B 1 41 ? -10.797 1.997 -25.062 1 97.12 41 ALA B N 1
ATOM 3257 C CA . ALA B 1 41 ? -10.359 0.865 -25.875 1 97.12 41 ALA B CA 1
ATOM 3258 C C . ALA B 1 41 ? -11.477 0.375 -26.781 1 97.12 41 ALA B C 1
ATOM 3260 O O . ALA B 1 41 ? -12.641 0.331 -26.375 1 97.12 41 ALA B O 1
ATOM 3261 N N . SER B 1 42 ? -11.133 0.015 -27.984 1 98.06 42 SER B N 1
ATOM 3262 C CA . SER B 1 42 ? -12.117 -0.455 -28.953 1 98.06 42 SER B CA 1
ATOM 3263 C C . SER B 1 42 ? -11.742 -1.831 -29.484 1 98.06 42 SER B C 1
ATOM 3265 O O . SER B 1 42 ? -12.562 -2.5 -30.125 1 98.06 42 SER B O 1
ATOM 3267 N N . ARG B 1 43 ? -10.578 -2.264 -29.281 1 98.62 43 ARG B N 1
ATOM 3268 C CA . ARG B 1 43 ? -10.086 -3.555 -29.75 1 98.62 43 ARG B CA 1
ATOM 3269 C C . ARG B 1 43 ? -9.43 -4.34 -28.625 1 98.62 43 ARG B C 1
ATOM 3271 O O . ARG B 1 43 ? -8.211 -4.52 -28.609 1 98.62 43 ARG B O 1
ATOM 3278 N N . VAL B 1 44 ? -10.273 -4.926 -27.828 1 98.81 44 VAL B N 1
ATOM 3279 C CA . VAL B 1 44 ? -9.844 -5.641 -26.625 1 98.81 44 VAL B CA 1
ATOM 3280 C C . VAL B 1 44 ? -9.375 -7.043 -27 1 98.81 44 VAL B C 1
ATOM 3282 O O . VAL B 1 44 ? -10.055 -7.758 -27.734 1 98.81 44 VAL B O 1
ATOM 3285 N N . PHE B 1 45 ? -8.219 -7.402 -26.531 1 98.88 45 PHE B N 1
ATOM 3286 C CA . PHE B 1 45 ? -7.652 -8.719 -26.781 1 98.88 45 PHE B CA 1
ATOM 3287 C C . PHE B 1 45 ? -7.516 -9.5 -25.484 1 98.88 45 PHE B C 1
ATOM 3289 O O . PHE B 1 45 ? -6.855 -9.047 -24.547 1 98.88 45 PHE B O 1
ATOM 3296 N N . LEU B 1 46 ? -8.141 -10.664 -25.438 1 98.75 46 LEU B N 1
ATOM 3297 C CA . LEU B 1 46 ? -8.156 -11.492 -24.234 1 98.75 46 LEU B CA 1
ATOM 3298 C C . LEU B 1 46 ? -7.031 -12.516 -24.266 1 98.75 46 LEU B C 1
ATOM 3300 O O . LEU B 1 46 ? -6.742 -13.102 -25.312 1 98.75 46 LEU B O 1
ATOM 3304 N N . VAL B 1 47 ? -6.422 -12.742 -23.109 1 98.75 47 VAL B N 1
ATOM 3305 C CA . VAL B 1 47 ? -5.395 -13.766 -22.953 1 98.75 47 VAL B CA 1
ATOM 3306 C C . VAL B 1 47 ? -5.727 -14.648 -21.75 1 98.75 47 VAL B C 1
ATOM 3308 O O . VAL B 1 47 ? -5.91 -14.156 -20.641 1 98.75 47 VAL B O 1
ATOM 3311 N N . THR B 1 48 ? -5.863 -15.945 -21.922 1 97.94 48 THR B N 1
ATOM 3312 C CA . THR B 1 48 ? -6.094 -16.938 -20.875 1 97.94 48 THR B CA 1
ATOM 3313 C C . THR B 1 48 ? -5.242 -18.172 -21.109 1 97.94 48 THR B C 1
ATOM 3315 O O . THR B 1 48 ? -4.617 -18.328 -22.156 1 97.94 48 THR B O 1
ATOM 3318 N N . GLY B 1 49 ? -5.23 -18.984 -20.094 1 94.62 49 GLY B N 1
ATOM 3319 C CA . GLY B 1 49 ? -4.781 -20.359 -20.312 1 94.62 49 GLY B CA 1
ATOM 3320 C C . GLY B 1 49 ? -5.832 -21.234 -20.969 1 94.62 49 GLY B C 1
ATOM 3321 O O . GLY B 1 49 ? -6.93 -20.766 -21.281 1 94.62 49 GLY B O 1
ATOM 3322 N N . ARG B 1 50 ? -5.484 -22.5 -21.078 1 89.88 50 ARG B N 1
ATOM 3323 C CA . ARG B 1 50 ? -6.363 -23.422 -21.797 1 89.88 50 ARG B CA 1
ATOM 3324 C C . ARG B 1 50 ? -7.633 -23.688 -21 1 89.88 50 ARG B C 1
ATOM 3326 O O . ARG B 1 50 ? -8.727 -23.75 -21.562 1 89.88 50 ARG B O 1
ATOM 3333 N N . THR B 1 51 ? -7.477 -23.875 -19.75 1 87.38 51 THR B N 1
ATOM 3334 C CA . THR B 1 51 ? -8.609 -24.219 -18.891 1 87.38 51 THR B CA 1
ATOM 3335 C C . THR B 1 51 ? -9.656 -23.109 -18.906 1 87.38 51 THR B C 1
ATOM 3337 O O . THR B 1 51 ? -10.852 -23.375 -19.016 1 87.38 51 THR B O 1
ATOM 3340 N N . LEU B 1 52 ? -9.25 -21.906 -18.828 1 92.31 52 LEU B N 1
ATOM 3341 C CA . LEU B 1 52 ? -10.172 -20.766 -18.75 1 92.31 52 LEU B CA 1
ATOM 3342 C C . LEU B 1 52 ? -10.641 -20.359 -20.141 1 92.31 52 LEU B C 1
ATOM 3344 O O . LEU B 1 52 ? -11.602 -19.594 -20.281 1 92.31 52 LEU B O 1
ATOM 3348 N N . GLY B 1 53 ? -9.984 -20.828 -21.141 1 90.62 53 GLY B N 1
ATOM 3349 C CA . GLY B 1 53 ? -10.383 -20.484 -22.5 1 90.62 53 GLY B CA 1
ATOM 3350 C C . GLY B 1 53 ? -11.812 -20.891 -22.812 1 90.62 53 GLY B C 1
ATOM 3351 O O . GLY B 1 53 ? -12.5 -20.188 -23.578 1 90.62 53 GLY B O 1
ATOM 3352 N N . GLY B 1 54 ? -12.273 -21.984 -22.188 1 90.5 54 GLY B N 1
ATOM 3353 C CA . GLY B 1 54 ? -13.625 -22.469 -22.406 1 90.5 54 GLY B CA 1
ATOM 3354 C C . GLY B 1 54 ? -14.547 -22.234 -21.234 1 90.5 54 GLY B C 1
ATOM 3355 O O . GLY B 1 54 ? -15.648 -22.781 -21.172 1 90.5 54 GLY B O 1
ATOM 3356 N N . ASN B 1 55 ? -14.117 -21.438 -20.406 1 94.06 55 ASN B N 1
ATOM 3357 C CA . ASN B 1 55 ? -14.859 -21.156 -19.172 1 94.06 55 ASN B CA 1
ATOM 3358 C C . ASN B 1 55 ? -16.109 -20.312 -19.453 1 94.06 55 ASN B C 1
ATOM 3360 O O . ASN B 1 55 ? -16.062 -19.391 -20.25 1 94.06 55 ASN B O 1
ATOM 3364 N N . ALA B 1 56 ? -17.203 -20.609 -18.781 1 96.31 56 ALA B N 1
ATOM 3365 C CA . ALA B 1 56 ? -18.484 -19.953 -19.016 1 96.31 56 ALA B CA 1
ATOM 3366 C C . ALA B 1 56 ? -18.438 -18.484 -18.625 1 96.31 56 ALA B C 1
ATOM 3368 O O . ALA B 1 56 ? -19.078 -17.641 -19.266 1 96.31 56 ALA B O 1
ATOM 3369 N N . GLN B 1 57 ? -17.734 -18.172 -17.578 1 96.88 57 GLN B N 1
ATOM 3370 C CA . GLN B 1 57 ? -17.625 -16.781 -17.156 1 96.88 57 GLN B CA 1
ATOM 3371 C C . GLN B 1 57 ? -16.844 -15.961 -18.172 1 96.88 57 GLN B C 1
ATOM 3373 O O . GLN B 1 57 ? -17.172 -14.797 -18.422 1 96.88 57 GLN B O 1
ATOM 3378 N N . VAL B 1 58 ? -15.844 -16.531 -18.734 1 97.81 58 VAL B N 1
ATOM 3379 C CA . VAL B 1 58 ? -15.062 -15.867 -19.766 1 97.81 58 VAL B CA 1
ATOM 3380 C C . VAL B 1 58 ? -15.922 -15.68 -21.016 1 97.81 58 VAL B C 1
ATOM 3382 O O . VAL B 1 58 ? -15.875 -14.625 -21.672 1 97.81 58 VAL B O 1
ATOM 3385 N N . ALA B 1 59 ? -16.703 -16.688 -21.344 1 97.75 59 ALA B N 1
ATOM 3386 C CA . ALA B 1 59 ? -17.609 -16.578 -22.484 1 97.75 59 ALA B CA 1
ATOM 3387 C C . ALA B 1 59 ? -18.594 -15.43 -22.297 1 97.75 59 ALA B C 1
ATOM 3389 O O . ALA B 1 59 ? -18.859 -14.672 -23.234 1 97.75 59 ALA B O 1
ATOM 3390 N N . ARG B 1 60 ? -19.109 -15.367 -21.156 1 98.06 60 ARG B N 1
ATOM 3391 C CA . ARG B 1 60 ? -20.047 -14.297 -20.859 1 98.06 60 ARG B CA 1
ATOM 3392 C C . ARG B 1 60 ? -19.375 -12.93 -20.984 1 98.06 60 ARG B C 1
ATOM 3394 O O . ARG B 1 60 ? -19.984 -11.977 -21.469 1 98.06 60 ARG B O 1
ATOM 3401 N N . LEU B 1 61 ? -18.156 -12.812 -20.5 1 98.44 61 LEU B N 1
ATOM 3402 C CA . LEU B 1 61 ? -17.422 -11.562 -20.641 1 98.44 61 LEU B CA 1
ATOM 3403 C C . LEU B 1 61 ? -17.25 -11.195 -22.109 1 98.44 61 LEU B C 1
ATOM 3405 O O . LEU B 1 61 ? -17.391 -10.031 -22.484 1 98.44 61 LEU B O 1
ATOM 3409 N N . LYS B 1 62 ? -16.938 -12.195 -22.938 1 98.19 62 LYS B N 1
ATOM 3410 C CA . LYS B 1 62 ? -16.797 -11.961 -24.375 1 98.19 62 LYS B CA 1
ATOM 3411 C C . LYS B 1 62 ? -18.078 -11.391 -24.953 1 98.19 62 LYS B C 1
ATOM 3413 O O . LYS B 1 62 ? -18.031 -10.469 -25.781 1 98.19 62 LYS B O 1
ATOM 3418 N N . ASP B 1 63 ? -19.172 -11.898 -24.531 1 98.19 63 ASP B N 1
ATOM 3419 C CA . ASP B 1 63 ? -20.469 -11.398 -24.984 1 98.19 63 ASP B CA 1
ATOM 3420 C C . ASP B 1 63 ? -20.672 -9.938 -24.594 1 98.19 63 ASP B C 1
ATOM 3422 O O . ASP B 1 63 ? -21.156 -9.133 -25.375 1 98.19 63 ASP B O 1
ATOM 3426 N N . LEU B 1 64 ? -20.328 -9.641 -23.422 1 98.19 64 LEU B N 1
ATOM 3427 C CA . LEU B 1 64 ? -20.516 -8.297 -22.891 1 98.19 64 LEU B CA 1
ATOM 3428 C C . LEU B 1 64 ? -19.625 -7.297 -23.609 1 98.19 64 LEU B C 1
ATOM 3430 O O . LEU B 1 64 ? -20 -6.133 -23.781 1 98.19 64 LEU B O 1
ATOM 3434 N N . LEU B 1 65 ? -18.422 -7.727 -24 1 98.06 65 LEU B N 1
ATOM 3435 C CA . LEU B 1 65 ? -17.5 -6.852 -24.719 1 98.06 65 LEU B CA 1
ATOM 3436 C C . LEU B 1 65 ? -17.984 -6.602 -26.141 1 98.06 65 LEU B C 1
ATOM 3438 O O . LEU B 1 65 ? -17.703 -5.555 -26.719 1 98.06 65 LEU B O 1
ATOM 3442 N N . GLY B 1 66 ? -18.703 -7.59 -26.766 1 97.31 66 GLY B N 1
ATOM 3443 C CA . GLY B 1 66 ? -19.328 -7.426 -28.062 1 97.31 66 GLY B CA 1
ATOM 3444 C C . GLY B 1 66 ? -18.344 -7.055 -29.156 1 97.31 66 GLY B C 1
ATOM 3445 O O . GLY B 1 66 ? -17.328 -7.727 -29.328 1 97.31 66 GLY B O 1
ATOM 3446 N N . ASP B 1 67 ? -18.531 -5.914 -29.766 1 97.12 67 ASP B N 1
ATOM 3447 C CA . ASP B 1 67 ? -17.766 -5.48 -30.938 1 97.12 67 ASP B CA 1
ATOM 3448 C C . ASP B 1 67 ? -16.375 -5.023 -30.516 1 97.12 67 ASP B C 1
ATOM 3450 O O . ASP B 1 67 ? -15.477 -4.895 -31.375 1 97.12 67 ASP B O 1
ATOM 3454 N N . ARG B 1 68 ? -16.188 -4.832 -29.266 1 98 68 ARG B N 1
ATOM 3455 C CA . ARG B 1 68 ? -14.883 -4.375 -28.812 1 98 68 ARG B CA 1
ATOM 3456 C C . ARG B 1 68 ? -13.898 -5.535 -28.719 1 98 68 ARG B C 1
ATOM 3458 O O . ARG B 1 68 ? -12.688 -5.32 -28.625 1 98 68 ARG B O 1
ATOM 3465 N N . LEU B 1 69 ? -14.453 -6.73 -28.703 1 98.5 69 LEU B N 1
ATOM 3466 C CA . LEU B 1 69 ? -13.57 -7.891 -28.641 1 98.5 69 LEU B CA 1
ATOM 3467 C C . LEU B 1 69 ? -12.859 -8.109 -29.969 1 98.5 69 LEU B C 1
ATOM 3469 O O . LEU B 1 69 ? -13.508 -8.422 -30.984 1 98.5 69 LEU B O 1
ATOM 3473 N N . ALA B 1 70 ? -11.594 -8.016 -29.922 1 98.62 70 ALA B N 1
ATOM 3474 C CA . ALA B 1 70 ? -10.82 -8.133 -31.156 1 98.62 70 ALA B CA 1
ATOM 3475 C C . ALA B 1 70 ? -10.242 -9.539 -31.312 1 98.62 70 ALA B C 1
ATOM 3477 O O . ALA B 1 70 ? -9.875 -9.953 -32.406 1 98.62 70 ALA B O 1
ATOM 3478 N N . GLY B 1 71 ? -10.141 -10.273 -30.234 1 98.38 71 GLY B N 1
ATOM 3479 C CA . GLY B 1 71 ? -9.586 -11.617 -30.281 1 98.38 71 GLY B CA 1
ATOM 3480 C C . GLY B 1 71 ? -9.367 -12.234 -28.906 1 98.38 71 GLY B C 1
ATOM 3481 O O . GLY B 1 71 ? -9.594 -11.578 -27.891 1 98.38 71 GLY B O 1
ATOM 3482 N N . HIS B 1 72 ? -9.016 -13.492 -28.984 1 98.5 72 HIS B N 1
ATOM 3483 C CA . HIS B 1 72 ? -8.789 -14.266 -27.766 1 98.5 72 HIS B CA 1
ATOM 3484 C C . HIS B 1 72 ? -7.691 -15.305 -27.969 1 98.5 72 HIS B C 1
ATOM 3486 O O . HIS B 1 72 ? -7.805 -16.172 -28.844 1 98.5 72 HIS B O 1
ATOM 3492 N N . PHE B 1 73 ? -6.59 -15.109 -27.234 1 98.69 73 PHE B N 1
ATOM 3493 C CA . PHE B 1 73 ? -5.562 -16.141 -27.156 1 98.69 73 PHE B CA 1
ATOM 3494 C C . PHE B 1 73 ? -5.762 -17 -25.922 1 98.69 73 PHE B C 1
ATOM 3496 O O . PHE B 1 73 ? -5.512 -16.562 -24.797 1 98.69 73 PHE B O 1
ATOM 3503 N N . ALA B 1 74 ? -6.066 -18.266 -26.047 1 97.94 74 ALA B N 1
ATOM 3504 C CA . ALA B 1 74 ? -6.48 -19.125 -24.938 1 97.94 74 ALA B CA 1
ATOM 3505 C C . ALA B 1 74 ? -5.469 -20.25 -24.703 1 97.94 74 ALA B C 1
ATOM 3507 O O . ALA B 1 74 ? -5.836 -21.344 -24.266 1 97.94 74 ALA B O 1
ATOM 3508 N N . GLU B 1 75 ? -4.199 -19.938 -24.969 1 96.69 75 GLU B N 1
ATOM 3509 C CA . GLU B 1 75 ? -3.23 -21.031 -24.953 1 96.69 75 GLU B CA 1
ATOM 3510 C C . GLU B 1 75 ? -1.974 -20.641 -24.188 1 96.69 75 GLU B C 1
ATOM 3512 O O . GLU B 1 75 ? -0.898 -21.203 -24.422 1 96.69 75 GLU B O 1
ATOM 3517 N N . MET B 1 76 ? -2.102 -19.625 -23.359 1 96.44 76 MET B N 1
ATOM 3518 C CA . MET B 1 76 ? -0.912 -19.25 -22.609 1 96.44 76 MET B CA 1
ATOM 3519 C C . MET B 1 76 ? -0.402 -20.422 -21.781 1 96.44 76 MET B C 1
ATOM 3521 O O . MET B 1 76 ? -1.162 -21.031 -21.016 1 96.44 76 MET B O 1
ATOM 3525 N N . GLY B 1 77 ? 0.821 -20.75 -21.938 1 91.5 77 GLY B N 1
ATOM 3526 C CA . GLY B 1 77 ? 1.402 -21.906 -21.266 1 91.5 77 GLY B CA 1
ATOM 3527 C C . GLY B 1 77 ? 1.801 -21.609 -19.828 1 91.5 77 GLY B C 1
ATOM 3528 O O . GLY B 1 77 ? 1.931 -20.438 -19.438 1 91.5 77 GLY B O 1
ATOM 3529 N N . GLU B 1 78 ? 1.994 -22.641 -19.078 1 86.31 78 GLU B N 1
ATOM 3530 C CA . GLU B 1 78 ? 2.479 -22.516 -17.703 1 86.31 78 GLU B CA 1
ATOM 3531 C C . GLU B 1 78 ? 3.857 -21.859 -17.656 1 86.31 78 GLU B C 1
ATOM 3533 O O . GLU B 1 78 ? 4.719 -22.156 -18.484 1 86.31 78 GLU B O 1
ATOM 3538 N N . HIS B 1 79 ? 4.016 -20.906 -16.766 1 85.25 79 HIS B N 1
ATOM 3539 C CA . HIS B 1 79 ? 5.254 -20.172 -16.531 1 85.25 79 HIS B CA 1
ATOM 3540 C C . HIS B 1 79 ? 5.535 -19.203 -17.672 1 85.25 79 HIS B C 1
ATOM 3542 O O . HIS B 1 79 ? 6.672 -18.766 -17.859 1 85.25 79 HIS B O 1
ATOM 3548 N N . SER B 1 80 ? 4.574 -18.969 -18.562 1 93.31 80 SER B N 1
ATOM 3549 C CA . SER B 1 80 ? 4.633 -17.953 -19.609 1 93.31 80 SER B CA 1
ATOM 3550 C C . SER B 1 80 ? 5.84 -18.172 -20.516 1 93.31 80 SER B C 1
ATOM 3552 O O . SER B 1 80 ? 6.695 -17.281 -20.641 1 93.31 80 SER B O 1
ATOM 3554 N N . PRO B 1 81 ? 5.844 -19.281 -21.25 1 94.44 81 PRO B N 1
ATOM 3555 C CA . PRO B 1 81 ? 6.977 -19.531 -22.141 1 94.44 81 PRO B CA 1
ATOM 3556 C C . PRO B 1 81 ? 7.121 -18.484 -23.234 1 94.44 81 PRO B C 1
ATOM 3558 O O . PRO B 1 81 ? 6.117 -17.984 -23.75 1 94.44 81 PRO B O 1
ATOM 3561 N N . ARG B 1 82 ? 8.359 -18.25 -23.578 1 96.31 82 ARG B N 1
ATOM 3562 C CA . ARG B 1 82 ? 8.68 -17.281 -24.625 1 96.31 82 ARG B CA 1
ATOM 3563 C C . ARG B 1 82 ? 7.867 -17.547 -25.891 1 96.31 82 ARG B C 1
ATOM 3565 O O . ARG B 1 82 ? 7.32 -16.609 -26.484 1 96.31 82 ARG B O 1
ATOM 3572 N N . SER B 1 83 ? 7.805 -18.766 -26.25 1 96.81 83 SER B N 1
ATOM 3573 C CA . SER B 1 83 ? 7.121 -19.141 -27.484 1 96.81 83 SER B CA 1
ATOM 3574 C C . SER B 1 83 ? 5.648 -18.766 -27.438 1 96.81 83 SER B C 1
ATOM 3576 O O . SER B 1 83 ? 5.113 -18.203 -28.391 1 96.81 83 SER B O 1
ATOM 3578 N N . THR B 1 84 ? 5.012 -19 -26.328 1 96.94 84 THR B N 1
ATOM 3579 C CA . THR B 1 84 ? 3.59 -18.703 -26.203 1 96.94 84 THR B CA 1
ATOM 3580 C C . THR B 1 84 ? 3.361 -17.203 -26.094 1 96.94 84 THR B C 1
ATOM 3582 O O . THR B 1 84 ? 2.379 -16.672 -26.625 1 96.94 84 THR B O 1
ATOM 3585 N N . VAL B 1 85 ? 4.215 -16.5 -25.391 1 98.38 85 VAL B N 1
ATOM 3586 C CA . VAL B 1 85 ? 4.098 -15.055 -25.25 1 98.38 85 VAL B CA 1
ATOM 3587 C C . VAL B 1 85 ? 4.246 -14.383 -26.609 1 98.38 85 VAL B C 1
ATOM 3589 O O . VAL B 1 85 ? 3.473 -13.484 -26.953 1 98.38 85 VAL B O 1
ATOM 3592 N N . LEU B 1 86 ? 5.234 -14.859 -27.391 1 98.31 86 LEU B N 1
ATOM 3593 C CA . LEU B 1 86 ? 5.457 -14.32 -28.719 1 98.31 86 LEU B CA 1
ATOM 3594 C C . LEU B 1 86 ? 4.27 -14.602 -29.625 1 98.31 86 LEU B C 1
ATOM 3596 O O . LEU B 1 86 ? 3.848 -13.734 -30.406 1 98.31 86 LEU B O 1
ATOM 3600 N N . ALA B 1 87 ? 3.748 -15.789 -29.531 1 98.5 87 ALA B N 1
ATOM 3601 C CA . ALA B 1 87 ? 2.578 -16.156 -30.328 1 98.5 87 ALA B CA 1
ATOM 3602 C C . ALA B 1 87 ? 1.38 -15.281 -29.969 1 98.5 87 ALA B C 1
ATOM 3604 O O . ALA B 1 87 ? 0.656 -14.812 -30.859 1 98.5 87 ALA B O 1
ATOM 3605 N N . ALA B 1 88 ? 1.176 -15.094 -28.703 1 98.69 88 ALA B N 1
ATOM 3606 C CA . ALA B 1 88 ? 0.079 -14.25 -28.25 1 98.69 88 ALA B CA 1
ATOM 3607 C C . ALA B 1 88 ? 0.264 -12.805 -28.719 1 98.69 88 ALA B C 1
ATOM 3609 O O . ALA B 1 88 ? -0.701 -12.148 -29.109 1 98.69 88 ALA B O 1
ATOM 3610 N N . ALA B 1 89 ? 1.471 -12.32 -28.625 1 98.81 89 ALA B N 1
ATOM 3611 C CA . ALA B 1 89 ? 1.768 -10.961 -29.062 1 98.81 89 ALA B CA 1
ATOM 3612 C C . ALA B 1 89 ? 1.488 -10.797 -30.562 1 98.81 89 ALA B C 1
ATOM 3614 O O . ALA B 1 89 ? 0.948 -9.773 -30.984 1 98.81 89 ALA B O 1
ATOM 3615 N N . ALA B 1 90 ? 1.913 -11.781 -31.312 1 98.69 90 ALA B N 1
ATOM 3616 C CA . ALA B 1 90 ? 1.659 -11.75 -32.75 1 98.69 90 ALA B CA 1
ATOM 3617 C C . ALA B 1 90 ? 0.163 -11.695 -33.031 1 98.69 90 ALA B C 1
ATOM 3619 O O . ALA B 1 90 ? -0.281 -10.938 -33.906 1 98.69 90 ALA B O 1
ATOM 3620 N N . ALA B 1 91 ? -0.58 -12.484 -32.344 1 98.75 91 ALA B N 1
ATOM 3621 C CA . ALA B 1 91 ? -2.031 -12.5 -32.531 1 98.75 91 ALA B CA 1
ATOM 3622 C C . ALA B 1 91 ? -2.646 -11.164 -32.156 1 98.75 91 ALA B C 1
ATOM 3624 O O . ALA B 1 91 ? -3.539 -10.664 -32.844 1 98.75 91 ALA B O 1
ATOM 3625 N N . ALA B 1 92 ? -2.234 -10.633 -31.062 1 98.81 92 ALA B N 1
ATOM 3626 C CA . ALA B 1 92 ? -2.738 -9.336 -30.594 1 98.81 92 ALA B CA 1
ATOM 3627 C C . ALA B 1 92 ? -2.4 -8.227 -31.578 1 98.81 92 ALA B C 1
ATOM 3629 O O . ALA B 1 92 ? -3.215 -7.336 -31.828 1 98.81 92 ALA B O 1
ATOM 3630 N N . ALA B 1 93 ? -1.179 -8.281 -32.094 1 98.62 93 ALA B N 1
ATOM 3631 C CA . ALA B 1 93 ? -0.758 -7.301 -33.094 1 98.62 93 ALA B CA 1
ATOM 3632 C C . ALA B 1 93 ? -1.621 -7.398 -34.344 1 98.62 93 ALA B C 1
ATOM 3634 O O . ALA B 1 93 ? -2.039 -6.379 -34.906 1 98.62 93 ALA B O 1
ATOM 3635 N N . ALA B 1 94 ? -1.776 -8.586 -34.781 1 98.56 94 ALA B N 1
ATOM 3636 C CA . ALA B 1 94 ? -2.6 -8.82 -35.969 1 98.56 94 ALA B CA 1
ATOM 3637 C C . ALA B 1 94 ? -4.016 -8.281 -35.75 1 98.56 94 ALA B C 1
ATOM 3639 O O . ALA B 1 94 ? -4.645 -7.805 -36.688 1 98.56 94 ALA B O 1
ATOM 3640 N N . ALA B 1 95 ? -4.449 -8.32 -34.594 1 98.56 95 ALA B N 1
ATOM 3641 C CA . ALA B 1 95 ? -5.789 -7.855 -34.219 1 98.56 95 ALA B CA 1
ATOM 3642 C C . ALA B 1 95 ? -5.797 -6.352 -33.969 1 98.56 95 ALA B C 1
ATOM 3644 O O . ALA B 1 95 ? -6.852 -5.773 -33.688 1 98.56 95 ALA B O 1
ATOM 3645 N N . GLU B 1 96 ? -4.645 -5.75 -33.938 1 98.38 96 GLU B N 1
ATOM 3646 C CA . GLU B 1 96 ? -4.484 -4.332 -33.625 1 98.38 96 GLU B CA 1
ATOM 3647 C C . GLU B 1 96 ? -5.047 -3.994 -32.25 1 98.38 96 GLU B C 1
ATOM 3649 O O . GLU B 1 96 ? -5.777 -3.016 -32.094 1 98.38 96 GLU B O 1
ATOM 3654 N N . ALA B 1 97 ? -4.73 -4.805 -31.328 1 98.75 97 ALA B N 1
ATOM 3655 C CA . ALA B 1 97 ? -5.25 -4.664 -29.969 1 98.75 97 ALA B CA 1
ATOM 3656 C C . ALA B 1 97 ? -4.824 -3.33 -29.359 1 98.75 97 ALA B C 1
ATOM 3658 O O . ALA B 1 97 ? -3.67 -2.918 -29.484 1 98.75 97 ALA B O 1
ATOM 3659 N N . ASP B 1 98 ? -5.781 -2.668 -28.672 1 98.56 98 ASP B N 1
ATOM 3660 C CA . ASP B 1 98 ? -5.457 -1.421 -27.984 1 98.56 98 ASP B CA 1
ATOM 3661 C C . ASP B 1 98 ? -5.676 -1.549 -26.484 1 98.56 98 ASP B C 1
ATOM 3663 O O . ASP B 1 98 ? -5.5 -0.581 -25.734 1 98.56 98 ASP B O 1
ATOM 3667 N N . CYS B 1 99 ? -6.039 -2.729 -26.078 1 98.69 99 CYS B N 1
ATOM 3668 C CA . CYS B 1 99 ? -6.18 -3.096 -24.672 1 98.69 99 CYS B CA 1
ATOM 3669 C C . CYS B 1 99 ? -6.07 -4.605 -24.484 1 98.69 99 CYS B C 1
ATOM 3671 O O . CYS B 1 99 ? -6.586 -5.371 -25.297 1 98.69 99 CYS B O 1
ATOM 3673 N N . LEU B 1 100 ? -5.371 -4.988 -23.469 1 98.88 100 LEU B N 1
ATOM 3674 C CA . LEU B 1 100 ? -5.203 -6.406 -23.172 1 98.88 100 LEU B CA 1
ATOM 3675 C C . LEU B 1 100 ? -5.883 -6.773 -21.844 1 98.88 100 LEU B C 1
ATOM 3677 O O . LEU B 1 100 ? -5.777 -6.031 -20.875 1 98.88 100 LEU B O 1
ATOM 3681 N N . ILE B 1 101 ? -6.609 -7.879 -21.828 1 98.81 101 ILE B N 1
ATOM 3682 C CA . ILE B 1 101 ? -7.184 -8.422 -20.594 1 98.81 101 ILE B CA 1
ATOM 3683 C C . ILE B 1 101 ? -6.609 -9.812 -20.328 1 98.81 101 ILE B C 1
ATOM 3685 O O . ILE B 1 101 ? -6.805 -10.734 -21.125 1 98.81 101 ILE B O 1
ATOM 3689 N N . GLY B 1 102 ? -5.863 -9.93 -19.266 1 98.5 102 GLY B N 1
ATOM 3690 C CA . GLY B 1 102 ? -5.375 -11.219 -18.812 1 98.5 102 GLY B CA 1
ATOM 3691 C C . GLY B 1 102 ? -6.227 -11.828 -17.719 1 98.5 102 GLY B C 1
ATOM 3692 O O . GLY B 1 102 ? -6.48 -11.188 -16.688 1 98.5 102 GLY B O 1
ATOM 3693 N N . ILE B 1 103 ? -6.688 -13.062 -17.922 1 98.25 103 ILE B N 1
ATOM 3694 C CA . ILE B 1 103 ? -7.516 -13.758 -16.938 1 98.25 103 ILE B CA 1
ATOM 3695 C C . ILE B 1 103 ? -6.875 -15.102 -16.578 1 98.25 103 ILE B C 1
ATOM 3697 O O . ILE B 1 103 ? -6.617 -15.93 -17.469 1 98.25 103 ILE B O 1
ATOM 3701 N N . GLY B 1 104 ? -6.609 -15.289 -15.312 1 96.94 104 GLY B N 1
ATOM 3702 C CA . GLY B 1 104 ? -6.066 -16.578 -14.891 1 96.94 104 GLY B CA 1
ATOM 3703 C C . GLY B 1 104 ? -5.008 -16.438 -13.812 1 96.94 104 GLY B C 1
ATOM 3704 O O . GLY B 1 104 ? -5.07 -15.539 -12.977 1 96.94 104 GLY B O 1
ATOM 3705 N N . GLY B 1 105 ? -4.176 -17.438 -13.766 1 94.31 105 GLY B N 1
ATOM 3706 C CA . GLY B 1 105 ? -3.102 -17.422 -12.789 1 94.31 105 GLY B CA 1
ATOM 3707 C C . GLY B 1 105 ? -1.896 -16.609 -13.234 1 94.31 105 GLY B C 1
ATOM 3708 O O . GLY B 1 105 ? -2.01 -15.734 -14.086 1 94.31 105 GLY B O 1
ATOM 3709 N N . GLY B 1 106 ? -0.839 -16.828 -12.578 1 93.12 106 GLY B N 1
ATOM 3710 C CA . GLY B 1 1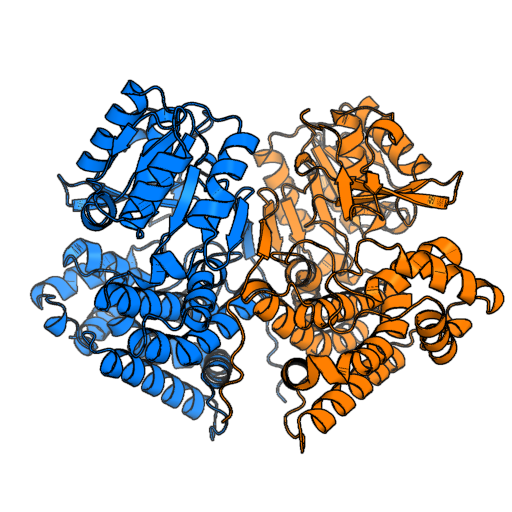06 ? 0.39 -16.094 -12.812 1 93.12 106 GLY B CA 1
ATOM 3711 C C . GLY B 1 106 ? 0.855 -16.156 -14.258 1 93.12 106 GLY B C 1
ATOM 3712 O O . GLY B 1 106 ? 1.279 -15.148 -14.828 1 93.12 106 GLY B O 1
ATOM 3713 N N . SER B 1 107 ? 0.757 -17.359 -14.836 1 92.94 107 SER B N 1
ATOM 3714 C CA . SER B 1 107 ? 1.213 -17.531 -16.203 1 92.94 107 SER B CA 1
ATOM 3715 C C . SER B 1 107 ? 0.43 -16.641 -17.172 1 92.94 107 SER B C 1
ATOM 3717 O O . SER B 1 107 ? 1.012 -16 -18.047 1 92.94 107 SER B O 1
ATOM 3719 N N . ALA B 1 108 ? -0.855 -16.625 -16.984 1 96.38 108 ALA B N 1
ATOM 3720 C CA . ALA B 1 108 ? -1.706 -15.812 -17.844 1 96.38 108 ALA B CA 1
ATOM 3721 C C . ALA B 1 108 ? -1.446 -14.328 -17.641 1 96.38 108 ALA B C 1
ATOM 3723 O O . ALA B 1 108 ? -1.349 -13.562 -18.594 1 96.38 108 ALA B O 1
ATOM 3724 N N . ILE B 1 109 ? -1.321 -13.891 -16.406 1 97.06 109 ILE B N 1
ATOM 3725 C CA . ILE B 1 109 ? -1.146 -12.477 -16.078 1 97.06 109 ILE B CA 1
ATOM 3726 C C . ILE B 1 109 ? 0.231 -12.008 -16.531 1 97.06 109 ILE B C 1
ATOM 3728 O O . ILE B 1 109 ? 0.35 -10.977 -17.203 1 97.06 109 ILE B O 1
ATOM 3732 N N . ILE B 1 110 ? 1.224 -12.781 -16.234 1 96.31 110 ILE B N 1
ATOM 3733 C CA . ILE B 1 110 ? 2.58 -12.438 -16.656 1 96.31 110 ILE B CA 1
ATOM 3734 C C . ILE B 1 110 ? 2.684 -12.469 -18.172 1 96.31 110 ILE B C 1
ATOM 3736 O O . ILE B 1 110 ? 3.303 -11.594 -18.781 1 96.31 110 ILE B O 1
ATOM 3740 N N . GLY B 1 111 ? 2.105 -13.523 -18.719 1 97.5 111 GLY B N 1
ATOM 3741 C CA . GLY B 1 111 ? 2.072 -13.602 -20.172 1 97.5 111 GLY B CA 1
ATOM 3742 C C . GLY B 1 111 ? 1.444 -12.375 -20.812 1 97.5 111 GLY B C 1
ATOM 3743 O O . GLY B 1 111 ? 1.954 -11.867 -21.812 1 97.5 111 GLY B O 1
ATOM 3744 N N . THR B 1 112 ? 0.357 -11.922 -20.266 1 98.5 112 THR B N 1
ATOM 3745 C CA . THR B 1 112 ? -0.329 -10.742 -20.781 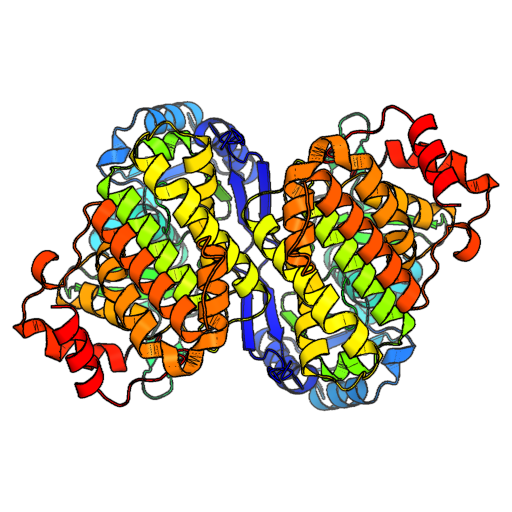1 98.5 112 THR B CA 1
ATOM 3746 C C . THR B 1 112 ? 0.567 -9.508 -20.688 1 98.5 112 THR B C 1
ATOM 3748 O O . THR B 1 112 ? 0.631 -8.711 -21.625 1 98.5 112 THR B O 1
ATOM 3751 N N . LYS B 1 113 ? 1.222 -9.352 -19.594 1 97.69 113 LYS B N 1
ATOM 3752 C CA . LYS B 1 113 ? 2.188 -8.266 -19.438 1 97.69 113 LYS B CA 1
ATOM 3753 C C . LYS B 1 113 ? 3.305 -8.375 -20.484 1 97.69 113 LYS B C 1
ATOM 3755 O O . LYS B 1 113 ? 3.76 -7.363 -21.016 1 97.69 113 LYS B O 1
ATOM 3760 N N . GLY B 1 114 ? 3.717 -9.578 -20.719 1 98.25 114 GLY B N 1
ATOM 3761 C CA . GLY B 1 114 ? 4.703 -9.82 -21.766 1 98.25 114 GLY B CA 1
ATOM 3762 C C . GLY B 1 114 ? 4.227 -9.398 -23.141 1 98.25 114 GLY B C 1
ATOM 3763 O O . GLY B 1 114 ? 4.984 -8.805 -23.922 1 98.25 114 GLY B O 1
ATOM 3764 N N . VAL B 1 115 ? 2.994 -9.734 -23.422 1 98.75 115 VAL B N 1
ATOM 3765 C CA . VAL B 1 115 ? 2.395 -9.328 -24.688 1 98.75 115 VAL B CA 1
ATOM 3766 C C . VAL B 1 115 ? 2.418 -7.805 -24.812 1 98.75 115 VAL B C 1
ATOM 3768 O O . VAL B 1 115 ? 2.799 -7.266 -25.859 1 98.75 115 VAL B O 1
ATOM 3771 N N . ALA B 1 116 ? 2.064 -7.125 -23.766 1 98.62 116 ALA B N 1
ATOM 3772 C CA . ALA B 1 116 ? 2.088 -5.664 -23.75 1 98.62 116 ALA B CA 1
ATOM 3773 C C . ALA B 1 116 ? 3.496 -5.137 -24.016 1 98.62 116 ALA B C 1
ATOM 3775 O O . ALA B 1 116 ? 3.68 -4.199 -24.797 1 98.62 116 ALA B O 1
ATOM 3776 N N . LEU B 1 117 ? 4.445 -5.73 -23.359 1 98.31 117 LEU B N 1
ATOM 3777 C CA . LEU B 1 117 ? 5.844 -5.348 -23.531 1 98.31 117 LEU B CA 1
ATOM 3778 C C . LEU B 1 117 ? 6.262 -5.457 -24.984 1 98.31 117 LEU B C 1
ATOM 3780 O O . LEU B 1 117 ? 6.852 -4.523 -25.531 1 98.31 117 LEU B O 1
ATOM 3784 N N . ILE B 1 118 ? 5.922 -6.543 -25.609 1 98.38 118 ILE B N 1
ATOM 3785 C CA . ILE B 1 118 ? 6.34 -6.84 -26.969 1 98.38 118 ILE B CA 1
ATOM 3786 C C . ILE B 1 118 ? 5.637 -5.891 -27.938 1 98.38 118 ILE B C 1
ATOM 3788 O O . ILE B 1 118 ? 6.254 -5.398 -28.891 1 98.38 118 ILE B O 1
ATOM 3792 N N . LEU B 1 119 ? 4.383 -5.613 -27.703 1 98.44 119 LEU B N 1
ATOM 3793 C CA . LEU B 1 119 ? 3.637 -4.711 -28.578 1 98.44 119 LEU B CA 1
ATOM 3794 C C . LEU B 1 119 ? 4.227 -3.305 -28.547 1 98.44 119 LEU B C 1
ATOM 3796 O O . LEU B 1 119 ? 4.184 -2.58 -29.531 1 98.44 119 LEU B O 1
ATOM 3800 N N . GLY B 1 120 ? 4.738 -2.945 -27.438 1 97.88 120 GLY B N 1
ATOM 3801 C CA . GLY B 1 120 ? 5.316 -1.62 -27.297 1 97.88 120 GLY B CA 1
ATOM 3802 C C . GLY B 1 120 ? 6.77 -1.549 -27.734 1 97.88 120 GLY B C 1
ATOM 3803 O O . GLY B 1 120 ? 7.172 -0.596 -28.406 1 97.88 120 GLY B O 1
ATOM 3804 N N . GLU B 1 121 ? 7.516 -2.596 -27.406 1 97.75 121 GLU B N 1
ATOM 3805 C CA . GLU B 1 121 ? 8.969 -2.475 -27.5 1 97.75 121 GLU B CA 1
ATOM 3806 C C . GLU B 1 121 ? 9.531 -3.369 -28.594 1 97.75 121 GLU B C 1
ATOM 3808 O O . GLU B 1 121 ? 10.703 -3.232 -28.969 1 97.75 121 GLU B O 1
ATOM 3813 N N . GLY B 1 122 ? 8.789 -4.305 -29.062 1 97.44 122 GLY B N 1
ATOM 3814 C CA . GLY B 1 122 ? 9.258 -5.227 -30.078 1 97.44 122 GLY B CA 1
ATOM 3815 C C . GLY B 1 122 ? 9.477 -6.637 -29.562 1 97.44 122 GLY B C 1
ATOM 3816 O O . GLY B 1 122 ? 9.336 -6.887 -28.359 1 97.44 122 GLY B O 1
ATOM 3817 N N . GLU B 1 123 ? 9.836 -7.5 -30.484 1 96.75 123 GLU B N 1
ATOM 3818 C CA . GLU B 1 123 ? 9.797 -8.93 -30.188 1 96.75 123 GLU B CA 1
ATOM 3819 C C . GLU B 1 123 ? 11.164 -9.438 -29.734 1 96.75 123 GLU B C 1
ATOM 3821 O O . GLU B 1 123 ? 11.305 -10.602 -29.359 1 96.75 123 GLU B O 1
ATOM 3826 N N . ASP B 1 124 ? 12.211 -8.648 -29.75 1 96.75 124 ASP B N 1
ATOM 3827 C CA . ASP B 1 124 ? 13.547 -9.078 -29.359 1 96.75 124 ASP B CA 1
ATOM 3828 C C . ASP B 1 124 ? 13.68 -9.133 -27.844 1 96.75 124 ASP B C 1
ATOM 3830 O O . ASP B 1 124 ? 14.344 -8.281 -27.234 1 96.75 124 ASP B O 1
ATOM 3834 N N . LEU B 1 125 ? 13.172 -10.148 -27.25 1 96.5 125 LEU B N 1
ATOM 3835 C CA . LEU B 1 125 ? 13.141 -10.305 -25.812 1 96.5 125 LEU B CA 1
ATOM 3836 C C . LEU B 1 125 ? 14.547 -10.305 -25.234 1 96.5 125 LEU B C 1
ATOM 3838 O O . LEU B 1 125 ? 14.758 -9.883 -24.094 1 96.5 125 LEU B O 1
ATOM 3842 N N . ASP B 1 126 ? 15.539 -10.68 -25.922 1 95.25 126 ASP B N 1
ATOM 3843 C CA . ASP B 1 126 ? 16.922 -10.664 -25.438 1 95.25 126 ASP B CA 1
ATOM 3844 C C . ASP B 1 126 ? 17.406 -9.242 -25.188 1 95.25 126 ASP B C 1
ATOM 3846 O O . ASP B 1 126 ? 18.156 -8.992 -24.25 1 95.25 126 ASP B O 1
ATOM 3850 N N . ALA B 1 127 ? 16.938 -8.383 -26 1 95.88 127 ALA B N 1
ATOM 3851 C CA . ALA B 1 127 ? 17.344 -6.98 -25.875 1 95.88 127 ALA B CA 1
ATOM 3852 C C . ALA B 1 127 ? 16.578 -6.285 -24.75 1 95.88 127 ALA B C 1
ATOM 3854 O O . ALA B 1 127 ? 17 -5.227 -24.266 1 95.88 127 ALA B O 1
ATOM 3855 N N . LEU B 1 128 ? 15.492 -6.918 -24.359 1 96.56 128 LEU B N 1
ATOM 3856 C CA . LEU B 1 128 ? 14.594 -6.242 -23.438 1 96.56 128 LEU B CA 1
ATOM 3857 C C . LEU B 1 128 ? 14.805 -6.754 -22.016 1 96.56 128 LEU B C 1
ATOM 3859 O O . LEU B 1 128 ? 14.312 -6.152 -21.047 1 96.56 128 LEU B O 1
ATOM 3863 N N . ARG B 1 129 ? 15.492 -7.797 -21.859 1 95 129 ARG B N 1
ATOM 3864 C CA . ARG B 1 129 ? 15.602 -8.445 -20.547 1 95 129 ARG B CA 1
ATOM 3865 C C . ARG B 1 129 ? 16.5 -7.656 -19.609 1 95 129 ARG B C 1
ATOM 3867 O O . ARG B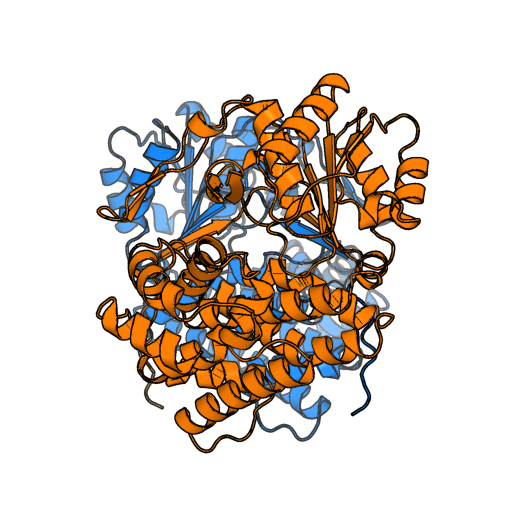 1 129 ? 17.438 -6.984 -20.062 1 95 129 ARG B O 1
ATOM 3874 N N . ALA B 1 130 ? 16.156 -7.672 -18.297 1 91.5 130 ALA B N 1
ATOM 3875 C CA . ALA B 1 130 ? 17 -7.09 -17.25 1 91.5 130 ALA B CA 1
ATOM 3876 C C . ALA B 1 130 ? 18.219 -7.965 -16.984 1 91.5 130 ALA B C 1
ATOM 3878 O O . ALA B 1 130 ? 18.172 -9.188 -17.172 1 91.5 130 ALA B O 1
ATOM 3879 N N . HIS B 1 131 ? 19.297 -7.312 -16.625 1 89 131 HIS B N 1
ATOM 3880 C CA . HIS B 1 131 ? 20.531 -8.039 -16.312 1 89 131 HIS B CA 1
ATOM 3881 C C . HIS B 1 131 ? 20.984 -7.777 -14.875 1 89 131 HIS B C 1
ATOM 3883 O O . HIS B 1 131 ? 21.047 -6.625 -14.445 1 89 131 HIS B O 1
ATOM 3889 N N . TYR B 1 132 ? 21.109 -8.875 -14.203 1 81.62 132 TYR B N 1
ATOM 3890 C CA . TYR B 1 132 ? 21.609 -8.797 -12.836 1 81.62 132 TYR B CA 1
ATOM 3891 C C . TYR B 1 132 ? 23.078 -9.219 -12.773 1 81.62 132 TYR B C 1
ATOM 3893 O O . TYR B 1 132 ? 23.438 -10.312 -13.211 1 81.62 132 TYR B O 1
ATOM 3901 N N . ASP B 1 133 ? 23.859 -8.312 -12.258 1 82.44 133 ASP B N 1
ATOM 3902 C CA . ASP B 1 133 ? 25.266 -8.625 -12 1 82.44 133 ASP B CA 1
ATOM 3903 C C . ASP B 1 133 ? 25.484 -9.016 -10.539 1 82.44 133 ASP B C 1
ATOM 3905 O O . ASP B 1 133 ? 25.516 -8.148 -9.656 1 82.44 133 ASP B O 1
ATOM 3909 N N . TYR B 1 134 ? 25.688 -10.312 -10.328 1 74.44 134 TYR B N 1
ATOM 3910 C CA . TYR B 1 134 ? 25.781 -10.82 -8.961 1 74.44 134 TYR B CA 1
ATOM 3911 C C . TYR B 1 134 ? 27.016 -10.25 -8.266 1 74.44 134 TYR B C 1
ATOM 3913 O O . TYR B 1 134 ? 27.062 -10.188 -7.035 1 74.44 134 TYR B O 1
ATOM 3921 N N . ARG B 1 135 ? 28.078 -9.75 -8.914 1 72.44 135 ARG B N 1
ATOM 3922 C CA . ARG B 1 135 ? 29.312 -9.211 -8.336 1 72.44 135 ARG B CA 1
ATOM 3923 C C . ARG B 1 135 ? 29.094 -7.797 -7.805 1 72.44 135 ARG B C 1
ATOM 3925 O O . ARG B 1 135 ? 29.516 -7.473 -6.695 1 72.44 135 ARG B O 1
ATOM 3932 N N . THR B 1 136 ? 28.25 -7.098 -8.547 1 74.25 136 THR B N 1
ATOM 3933 C CA . THR B 1 136 ? 28.016 -5.707 -8.156 1 74.25 136 THR B CA 1
ATOM 3934 C C . THR B 1 136 ? 26.641 -5.539 -7.535 1 74.25 136 THR B C 1
ATOM 3936 O O . THR B 1 136 ? 26.344 -4.492 -6.957 1 74.25 136 THR B O 1
ATOM 3939 N N . ARG B 1 137 ? 25.953 -6.57 -7.621 1 72.19 137 ARG B N 1
ATOM 3940 C CA . ARG B 1 137 ? 24.594 -6.59 -7.113 1 72.19 137 ARG B CA 1
ATOM 3941 C C . ARG B 1 137 ? 23.75 -5.5 -7.77 1 72.19 137 ARG B C 1
ATOM 3943 O O . ARG B 1 137 ? 22.828 -4.965 -7.148 1 72.19 137 ARG B O 1
ATOM 3950 N N . LYS B 1 138 ? 24.109 -5.133 -8.953 1 77.56 138 LYS B N 1
ATOM 3951 C CA . LYS B 1 138 ? 23.391 -4.094 -9.695 1 77.56 138 LYS B CA 1
ATOM 3952 C C . LYS B 1 138 ? 22.5 -4.703 -10.766 1 77.56 138 LYS B C 1
ATOM 3954 O O . LYS B 1 138 ? 22.891 -5.66 -11.438 1 77.56 138 LYS B O 1
ATOM 3959 N N . ILE B 1 139 ? 21.312 -4.184 -10.789 1 81.94 139 ILE B N 1
ATOM 3960 C CA . ILE B 1 139 ? 20.391 -4.57 -11.844 1 81.94 139 ILE B CA 1
ATOM 3961 C C . ILE B 1 139 ? 20.359 -3.488 -12.93 1 81.94 139 ILE B C 1
ATOM 3963 O O . ILE B 1 139 ? 20.25 -2.299 -12.617 1 81.94 139 ILE B O 1
ATOM 3967 N N . THR B 1 140 ? 20.578 -3.908 -14.164 1 87.38 140 THR B N 1
ATOM 3968 C CA . THR B 1 140 ? 20.453 -3.002 -15.305 1 87.38 140 THR B CA 1
ATOM 3969 C C . THR B 1 140 ? 19.203 -3.322 -16.109 1 87.38 140 THR B C 1
ATOM 3971 O O . THR B 1 140 ? 18.969 -4.48 -16.469 1 87.38 140 THR B O 1
ATOM 3974 N N . VAL B 1 141 ? 18.469 -2.354 -16.344 1 89.56 141 VAL B N 1
ATOM 3975 C CA . VAL B 1 141 ? 17.234 -2.479 -17.094 1 89.56 141 VAL B CA 1
ATOM 3976 C C . VAL B 1 141 ? 17.297 -1.601 -18.344 1 89.56 141 VAL B C 1
ATOM 3978 O O . VAL B 1 141 ? 17.672 -0.428 -18.266 1 89.56 141 VAL B O 1
ATOM 3981 N N . PRO B 1 142 ? 17.047 -2.137 -19.5 1 92.12 142 PRO B N 1
ATOM 3982 C CA . PRO B 1 142 ? 17 -1.296 -20.703 1 92.12 142 PRO B CA 1
ATOM 3983 C C . PRO B 1 142 ? 15.906 -0.237 -20.641 1 92.12 142 PRO B C 1
ATOM 3985 O O . PRO B 1 142 ? 14.961 -0.363 -19.859 1 92.12 142 PRO B O 1
ATOM 3988 N N . ARG B 1 143 ? 16.141 0.817 -21.438 1 88.88 143 ARG B N 1
ATOM 3989 C CA . ARG B 1 143 ? 15.125 1.859 -21.531 1 88.88 143 ARG B CA 1
ATOM 3990 C C . ARG B 1 143 ? 13.898 1.364 -22.281 1 88.88 143 ARG B C 1
ATOM 3992 O O . ARG B 1 143 ? 13.984 1 -23.453 1 88.88 143 ARG B O 1
ATOM 3999 N N . LEU B 1 144 ? 12.836 1.247 -21.625 1 91.88 144 LEU B N 1
ATOM 4000 C CA . LEU B 1 144 ? 11.57 0.783 -22.188 1 91.88 144 LEU B CA 1
ATOM 4001 C C . LEU B 1 144 ? 10.523 1.891 -22.156 1 91.88 144 LEU B C 1
ATOM 4003 O O . LEU B 1 144 ? 9.508 1.771 -21.484 1 91.88 144 LEU B O 1
ATOM 4007 N N . ALA B 1 145 ? 10.664 2.92 -22.969 1 88.06 145 ALA B N 1
ATOM 4008 C CA . ALA B 1 145 ? 9.922 4.172 -22.828 1 88.06 145 ALA B CA 1
ATOM 4009 C C . ALA B 1 145 ? 8.711 4.199 -23.75 1 88.06 145 ALA B C 1
ATOM 4011 O O . ALA B 1 145 ? 7.844 5.066 -23.625 1 88.06 145 ALA B O 1
ATOM 4012 N N . ASN B 1 146 ? 8.648 3.191 -24.656 1 93.5 146 ASN B N 1
ATOM 4013 C CA . ASN B 1 146 ? 7.547 3.23 -25.609 1 93.5 146 ASN B CA 1
ATOM 4014 C C . ASN B 1 146 ? 6.211 2.926 -24.938 1 93.5 146 ASN B C 1
ATOM 4016 O O . ASN B 1 146 ? 6.172 2.271 -23.891 1 93.5 146 ASN B O 1
ATOM 4020 N N . ARG B 1 147 ? 5.199 3.457 -25.531 1 93.06 147 ARG B N 1
ATOM 4021 C CA . ARG B 1 147 ? 3.857 3.238 -25.016 1 93.06 147 ARG B CA 1
ATOM 4022 C C . ARG B 1 147 ? 3.428 1.786 -25.203 1 93.06 147 ARG B C 1
ATOM 4024 O O . ARG B 1 147 ? 3.703 1.178 -26.234 1 93.06 147 ARG B O 1
ATOM 4031 N N . LYS B 1 148 ? 2.783 1.201 -24.219 1 96.31 148 LYS B N 1
ATOM 4032 C CA . LYS B 1 148 ? 2.18 -0.128 -24.25 1 96.31 148 LYS B CA 1
ATOM 4033 C C . LYS B 1 148 ? 0.658 -0.042 -24.172 1 96.31 148 LYS B C 1
ATOM 4035 O O . LYS B 1 148 ? 0.114 0.885 -23.578 1 96.31 148 LYS B O 1
ATOM 4040 N N . PRO B 1 149 ? -0.021 -0.969 -24.844 1 97.56 149 PRO B N 1
ATOM 4041 C CA . PRO B 1 149 ? -1.458 -1.025 -24.562 1 97.56 149 PRO B CA 1
ATOM 4042 C C . PRO B 1 149 ? -1.766 -1.27 -23.094 1 97.56 149 PRO B C 1
ATOM 4044 O O . PRO B 1 149 ? -1.049 -2.021 -22.422 1 97.56 149 PRO B O 1
ATOM 4047 N N . PRO B 1 150 ? -2.783 -0.589 -22.609 1 97 150 PRO B N 1
ATOM 4048 C CA . PRO B 1 150 ? -3.146 -0.831 -21.203 1 97 150 PRO B CA 1
ATOM 4049 C C . PRO B 1 150 ? -3.541 -2.281 -20.938 1 97 150 PRO B C 1
ATOM 4051 O O . PRO B 1 150 ? -4.141 -2.93 -21.797 1 97 150 PRO B O 1
ATOM 4054 N N . VAL B 1 151 ? -3.201 -2.744 -19.734 1 97.81 151 VAL B N 1
ATOM 4055 C CA . VAL B 1 151 ? -3.498 -4.109 -19.312 1 97.81 151 VAL B CA 1
ATOM 4056 C C . VAL B 1 151 ? -4.566 -4.086 -18.219 1 97.81 151 VAL B C 1
ATOM 4058 O O . VAL B 1 151 ? -4.512 -3.256 -17.312 1 97.81 151 VAL B O 1
ATOM 4061 N N . ILE B 1 152 ? -5.57 -4.883 -18.328 1 98.38 152 ILE B N 1
ATOM 4062 C CA . ILE B 1 152 ? -6.504 -5.242 -17.266 1 98.38 152 ILE B CA 1
ATOM 4063 C C . ILE B 1 152 ? -6.23 -6.672 -16.812 1 98.38 152 ILE B C 1
ATOM 4065 O O . ILE B 1 152 ? -6.227 -7.602 -17.625 1 98.38 152 ILE B O 1
ATOM 4069 N N . ALA B 1 153 ? -5.973 -6.863 -15.531 1 98 153 ALA B N 1
ATOM 4070 C CA . ALA B 1 153 ? -5.664 -8.188 -14.992 1 98 153 ALA B CA 1
ATOM 4071 C C . ALA B 1 153 ? -6.809 -8.711 -14.133 1 98 153 ALA B C 1
ATOM 4073 O O . ALA B 1 153 ? -7.379 -7.973 -13.328 1 98 153 ALA B O 1
ATOM 4074 N N . VAL B 1 154 ? -7.16 -9.961 -14.344 1 98.31 154 VAL B N 1
ATOM 4075 C CA . VAL B 1 154 ? -8.148 -10.68 -13.539 1 98.31 154 VAL B CA 1
ATOM 4076 C C . VAL B 1 154 ? -7.531 -11.953 -12.977 1 98.31 154 VAL B C 1
ATOM 4078 O O . VAL B 1 154 ? -7.785 -13.055 -13.477 1 98.31 154 VAL B O 1
ATOM 4081 N N . PRO B 1 155 ? -6.832 -11.797 -11.891 1 97.5 155 PRO B N 1
ATOM 4082 C CA . PRO B 1 155 ? -6.145 -12.969 -11.336 1 97.5 155 PRO B CA 1
ATOM 4083 C C . PRO B 1 155 ? -7.102 -13.953 -10.68 1 97.5 155 PRO B C 1
ATOM 4085 O O . PRO B 1 155 ? -8.078 -13.547 -10.039 1 97.5 155 PRO B O 1
ATOM 4088 N N . THR B 1 156 ? -6.777 -15.219 -10.852 1 96.94 156 THR B N 1
ATOM 4089 C CA . THR B 1 156 ? -7.586 -16.25 -10.227 1 96.94 156 THR B CA 1
ATOM 4090 C C . THR B 1 156 ? -6.789 -17 -9.156 1 96.94 156 THR B C 1
ATOM 4092 O O . THR B 1 156 ? -7.34 -17.797 -8.406 1 96.94 156 THR B O 1
ATOM 4095 N N . THR B 1 157 ? -5.477 -16.719 -9.078 1 95.69 157 THR B N 1
ATOM 4096 C CA . THR B 1 157 ? -4.645 -17.297 -8.031 1 95.69 157 THR B CA 1
ATOM 4097 C C . THR B 1 157 ? -4.184 -16.234 -7.051 1 95.69 157 THR B C 1
ATOM 4099 O O . THR B 1 157 ? -4.523 -15.055 -7.199 1 95.69 157 THR B O 1
ATOM 4102 N N . LEU B 1 158 ? -3.525 -16.609 -6.039 1 96.56 158 LEU B N 1
ATOM 4103 C CA . LEU B 1 158 ? -3.318 -15.727 -4.891 1 96.56 158 LEU B CA 1
ATOM 4104 C C . LEU B 1 158 ? -1.938 -15.078 -4.941 1 96.56 158 LEU B C 1
ATOM 4106 O O . LEU B 1 158 ? -1.563 -14.336 -4.035 1 96.56 158 LEU B O 1
ATOM 4110 N N . THR B 1 159 ? -1.136 -15.328 -6.004 1 87.31 159 THR B N 1
ATOM 4111 C CA . THR B 1 159 ? 0.158 -14.711 -6.27 1 87.31 159 THR B CA 1
ATOM 4112 C C . THR B 1 159 ? 0.435 -14.664 -7.77 1 87.31 159 THR B C 1
ATOM 4114 O O . THR B 1 159 ? 1.194 -15.477 -8.297 1 87.31 159 THR B O 1
ATOM 4117 N N . SER B 1 160 ? -0.034 -13.672 -8.531 1 79.56 160 SER B N 1
ATOM 4118 C CA . SER B 1 160 ? 0.001 -13.734 -9.984 1 79.56 160 SER B CA 1
ATOM 4119 C C . SER B 1 160 ? 0.874 -12.625 -10.562 1 79.56 160 SER B C 1
ATOM 4121 O O . SER B 1 160 ? 0.967 -12.469 -11.781 1 79.56 160 SER B O 1
ATOM 4123 N N . GLY B 1 161 ? 1.472 -11.797 -9.766 1 86.38 161 GLY B N 1
ATOM 4124 C CA . GLY B 1 161 ? 2.424 -10.797 -10.227 1 86.38 161 GLY B CA 1
ATOM 4125 C C . GLY B 1 161 ? 1.761 -9.539 -10.75 1 86.38 161 GLY B C 1
ATOM 4126 O O . GLY B 1 161 ? 2.42 -8.68 -11.344 1 86.38 161 GLY B O 1
ATOM 4127 N N . GLU B 1 162 ? 0.483 -9.344 -10.602 1 91 162 GLU B N 1
ATOM 4128 C CA . GLU B 1 162 ? -0.289 -8.25 -11.18 1 91 162 GLU B CA 1
ATOM 4129 C C . GLU B 1 162 ? 0.122 -6.906 -10.578 1 91 162 GLU B C 1
ATOM 4131 O O . GLU B 1 162 ? -0.086 -5.859 -11.195 1 91 162 GLU B O 1
ATOM 4136 N N . PHE B 1 163 ? 0.75 -6.926 -9.422 1 89.56 163 PHE B N 1
ATOM 4137 C CA . PHE B 1 163 ? 1.085 -5.672 -8.758 1 89.56 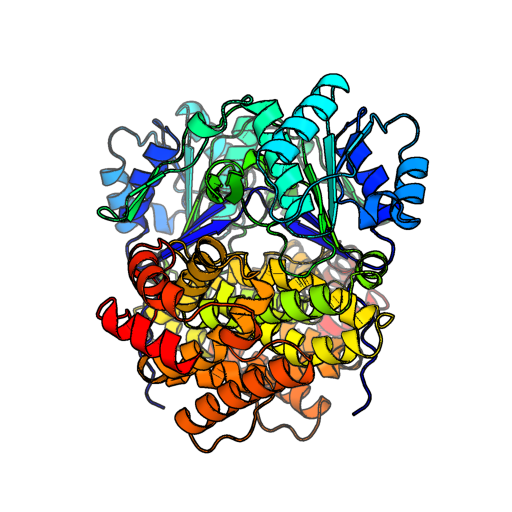163 PHE B CA 1
ATOM 4138 C C . PHE B 1 163 ? 2.57 -5.363 -8.906 1 89.56 163 PHE B C 1
ATOM 4140 O O . PHE B 1 163 ? 3.129 -4.598 -8.117 1 89.56 163 PHE B O 1
ATOM 4147 N N . SER B 1 164 ? 3.225 -5.922 -9.875 1 87.69 164 SER B N 1
ATOM 4148 C CA . SER B 1 164 ? 4.664 -5.734 -10.039 1 87.69 164 SER B CA 1
ATOM 4149 C C . SER B 1 164 ? 5 -5.281 -11.453 1 87.69 164 SER B C 1
ATOM 4151 O O . SER B 1 164 ? 4.344 -5.688 -12.414 1 87.69 164 SER B O 1
ATOM 4153 N N . SER B 1 165 ? 6.059 -4.5 -11.523 1 89 165 SER B N 1
ATOM 4154 C CA . SER B 1 165 ? 6.582 -4.125 -12.828 1 89 165 SER B CA 1
ATOM 4155 C C . SER B 1 165 ? 7.492 -5.211 -13.398 1 89 165 SER B C 1
ATOM 4157 O O . SER B 1 165 ? 7.844 -5.18 -14.578 1 89 165 SER B O 1
ATOM 4159 N N . ALA B 1 166 ? 7.836 -6.137 -12.523 1 87.94 166 ALA B N 1
ATOM 4160 C CA . ALA B 1 166 ? 8.703 -7.23 -12.953 1 87.94 166 ALA B CA 1
ATOM 4161 C C . ALA B 1 166 ? 7.887 -8.414 -13.469 1 87.94 166 ALA B C 1
ATOM 4163 O O . ALA B 1 166 ? 6.766 -8.648 -13.016 1 87.94 166 ALA B O 1
ATOM 4164 N N . MET B 1 167 ? 8.453 -9.062 -14.422 1 91.56 167 MET B N 1
ATOM 4165 C CA . MET B 1 167 ? 7.84 -10.281 -14.953 1 91.56 167 MET B CA 1
ATOM 4166 C C . MET B 1 167 ? 8.906 -11.273 -15.406 1 91.56 167 MET B C 1
ATOM 4168 O O . MET B 1 167 ? 9.984 -10.867 -15.852 1 91.56 167 MET B O 1
ATOM 4172 N N . GLY B 1 168 ? 8.578 -12.484 -15.203 1 89.75 168 GLY B N 1
ATOM 4173 C CA . GLY B 1 168 ? 9.445 -13.562 -15.664 1 89.75 168 GLY B CA 1
ATOM 4174 C C . GLY B 1 168 ? 8.859 -14.344 -16.828 1 89.75 168 GLY B C 1
ATOM 4175 O O . GLY B 1 168 ? 7.711 -14.789 -16.766 1 89.75 168 GLY B O 1
ATOM 4176 N N . ILE B 1 169 ? 9.633 -14.422 -17.859 1 93.38 169 ILE B N 1
ATOM 4177 C CA . ILE B 1 169 ? 9.273 -15.234 -19.016 1 93.38 169 ILE B CA 1
ATOM 4178 C C . ILE B 1 169 ? 10.305 -16.344 -19.203 1 93.38 169 ILE B C 1
ATOM 4180 O O . ILE B 1 169 ? 11.508 -16.094 -19.188 1 93.38 169 ILE B O 1
ATOM 4184 N N . THR B 1 170 ? 9.781 -17.547 -19.359 1 89.75 170 THR B N 1
ATOM 4185 C CA . THR B 1 170 ? 10.672 -18.703 -19.469 1 89.75 170 THR B CA 1
ATOM 4186 C C . THR B 1 170 ? 11.117 -18.906 -20.922 1 89.75 170 THR B C 1
ATOM 4188 O O . THR B 1 170 ? 10.289 -18.953 -21.828 1 89.75 170 THR B O 1
ATOM 4191 N N . ASP B 1 171 ? 12.438 -18.984 -21.094 1 90.31 171 ASP B N 1
ATOM 4192 C CA . ASP B 1 171 ? 12.977 -19.375 -22.391 1 90.31 171 ASP B CA 1
ATOM 4193 C C . ASP B 1 171 ? 12.891 -20.891 -22.594 1 90.31 171 ASP B C 1
ATOM 4195 O O . ASP B 1 171 ? 13.664 -21.641 -22 1 90.31 171 ASP B O 1
ATOM 4199 N N . ASP B 1 172 ? 12.023 -21.312 -23.438 1 86.5 172 ASP B N 1
ATOM 4200 C CA . ASP B 1 172 ? 11.766 -22.734 -23.609 1 86.5 172 ASP B CA 1
ATOM 4201 C C . ASP B 1 172 ? 12.992 -23.453 -24.188 1 86.5 172 ASP B C 1
ATOM 4203 O O . ASP B 1 172 ? 13.148 -24.656 -24.016 1 86.5 172 ASP B O 1
ATOM 4207 N N . ALA B 1 173 ? 13.828 -22.734 -24.906 1 86.44 173 ALA B N 1
ATOM 4208 C CA . ALA B 1 173 ? 15.016 -23.328 -25.516 1 86.44 173 ALA B CA 1
ATOM 4209 C C . ALA B 1 173 ? 16.062 -23.656 -24.453 1 86.44 173 ALA B C 1
ATOM 4211 O O . ALA B 1 173 ? 16.719 -24.703 -24.516 1 86.44 173 ALA B O 1
ATOM 4212 N N . THR B 1 174 ? 16.188 -22.812 -23.438 1 83.06 174 THR B N 1
ATOM 4213 C CA . THR B 1 174 ? 17.25 -22.969 -22.453 1 83.06 174 THR B CA 1
ATOM 4214 C C . THR B 1 174 ? 16.672 -23.391 -21.109 1 83.06 174 THR B C 1
ATOM 4216 O O . THR B 1 174 ? 17.406 -23.875 -20.234 1 83.06 174 THR B O 1
ATOM 4219 N N . GLY B 1 175 ? 15.398 -23.078 -21 1 78.75 175 GLY B N 1
ATOM 4220 C CA . GLY B 1 175 ? 14.773 -23.359 -19.719 1 78.75 175 GLY B CA 1
ATOM 4221 C C . GLY B 1 175 ? 14.984 -22.25 -18.703 1 78.75 175 GLY B C 1
ATOM 4222 O O . GLY B 1 175 ? 14.445 -22.297 -17.594 1 78.75 175 GLY B O 1
ATOM 4223 N N . SER B 1 176 ? 15.672 -21.203 -19.031 1 79.75 176 SER B N 1
ATOM 4224 C CA . SER B 1 176 ? 15.969 -20.094 -18.125 1 79.75 176 SER B CA 1
ATOM 4225 C C . SER B 1 176 ? 14.789 -19.141 -18.016 1 79.75 176 SER B C 1
ATOM 4227 O O . SER B 1 176 ? 14.055 -18.938 -18.984 1 79.75 176 SER B O 1
ATOM 4229 N N . LYS B 1 177 ? 14.594 -18.625 -16.828 1 82.62 177 LYS B N 1
ATOM 4230 C CA . LYS B 1 177 ? 13.578 -17.594 -16.625 1 82.62 177 LYS B CA 1
ATOM 4231 C C . LYS B 1 177 ? 14.172 -16.203 -16.75 1 82.62 177 LYS B C 1
ATOM 4233 O O . LYS B 1 177 ? 14.945 -15.758 -15.891 1 82.62 177 LYS B O 1
ATOM 4238 N N . ASP B 1 178 ? 13.82 -15.516 -17.781 1 89.38 178 ASP B N 1
ATOM 4239 C CA . ASP B 1 178 ? 14.297 -14.156 -18 1 89.38 178 ASP B CA 1
ATOM 4240 C C . ASP B 1 178 ? 13.414 -13.133 -17.297 1 89.38 178 ASP B C 1
ATOM 4242 O O . ASP B 1 178 ? 12.188 -13.273 -17.266 1 89.38 178 ASP B O 1
ATOM 4246 N N . ILE B 1 179 ? 14.102 -12.141 -16.734 1 90.06 179 ILE B N 1
ATOM 4247 C CA . ILE B 1 179 ? 13.367 -11.133 -15.992 1 90.06 179 ILE B CA 1
ATOM 4248 C C . ILE B 1 179 ? 13.273 -9.852 -16.812 1 90.06 179 ILE B C 1
ATOM 4250 O O . ILE B 1 179 ? 14.25 -9.43 -17.438 1 90.06 179 ILE B O 1
ATOM 4254 N N . PHE B 1 180 ? 12.117 -9.352 -16.859 1 93.88 180 PHE B N 1
ATOM 4255 C CA . PHE B 1 180 ? 11.836 -8.062 -17.484 1 93.88 180 PHE B CA 1
ATOM 4256 C C . PHE B 1 180 ? 11.227 -7.098 -16.469 1 93.88 180 PHE B C 1
ATOM 4258 O O . PHE B 1 180 ? 10.453 -7.508 -15.602 1 93.88 180 PHE B O 1
ATOM 4265 N N . ILE B 1 181 ? 11.625 -5.863 -16.5 1 91.38 181 ILE B N 1
ATOM 4266 C CA . ILE B 1 181 ? 11.109 -4.855 -15.578 1 91.38 181 ILE B CA 1
ATOM 4267 C C . ILE B 1 181 ? 10.625 -3.639 -16.359 1 91.38 181 ILE B C 1
ATOM 4269 O O . ILE B 1 181 ? 11.414 -2.955 -17.016 1 91.38 181 ILE B O 1
ATOM 4273 N N . ASP B 1 182 ? 9.328 -3.383 -16.359 1 92 182 ASP B N 1
ATOM 4274 C CA . ASP B 1 182 ? 8.727 -2.262 -17.062 1 92 182 ASP B CA 1
ATOM 4275 C C . ASP B 1 182 ? 7.492 -1.747 -16.344 1 92 182 ASP B C 1
ATOM 4277 O O . ASP B 1 182 ? 6.445 -2.4 -16.344 1 92 182 ASP B O 1
ATOM 4281 N N . PRO B 1 183 ? 7.57 -0.559 -15.789 1 87.38 183 PRO B N 1
ATOM 4282 C CA . PRO B 1 183 ? 6.398 0.005 -15.117 1 87.38 183 PRO B CA 1
ATOM 4283 C C . PRO B 1 183 ? 5.203 0.161 -16.062 1 87.38 183 PRO B C 1
ATOM 4285 O O . PRO B 1 183 ? 4.055 0.144 -15.602 1 87.38 183 PRO B O 1
ATOM 4288 N N . GLY B 1 184 ? 5.453 0.183 -17.312 1 89.75 184 GLY B N 1
ATOM 4289 C CA . GLY B 1 184 ? 4.402 0.427 -18.297 1 89.75 184 GLY B CA 1
ATOM 4290 C C . GLY B 1 184 ? 3.498 -0.772 -18.5 1 89.75 184 GLY B C 1
ATOM 4291 O O . GLY B 1 184 ? 2.42 -0.646 -19.094 1 89.75 184 GLY B O 1
ATOM 4292 N N . VAL B 1 185 ? 3.902 -1.9 -17.984 1 94 185 VAL B N 1
ATOM 4293 C CA . VAL B 1 185 ? 3.105 -3.098 -18.234 1 94 185 VAL B CA 1
ATOM 4294 C C . VAL B 1 185 ? 2.275 -3.434 -16.984 1 94 185 VAL B C 1
ATOM 4296 O O . VAL B 1 185 ? 1.491 -4.387 -17 1 94 185 VAL B O 1
ATOM 4299 N N . VAL B 1 186 ? 2.484 -2.67 -15.914 1 92.62 186 VAL B N 1
ATOM 4300 C CA . VAL B 1 186 ? 1.65 -2.885 -14.734 1 92.62 186 VAL B CA 1
ATOM 4301 C C . VAL B 1 186 ? 0.184 -2.65 -15.094 1 92.62 186 VAL B C 1
ATOM 4303 O O . VAL B 1 186 ? -0.155 -1.65 -15.734 1 92.62 186 VAL B O 1
ATOM 4306 N N . PRO B 1 187 ? -0.683 -3.57 -14.695 1 95.31 187 PRO B N 1
ATOM 4307 C CA . PRO B 1 187 ? -2.092 -3.412 -15.055 1 95.31 187 PRO B CA 1
ATOM 4308 C C . PRO B 1 187 ? -2.674 -2.076 -14.602 1 95.31 187 PRO B C 1
ATOM 4310 O O . PRO B 1 187 ? -2.424 -1.642 -13.477 1 95.31 187 PRO B O 1
ATOM 4313 N N . ARG B 1 188 ? -3.381 -1.473 -15.492 1 93.56 188 ARG B N 1
ATOM 4314 C CA . ARG B 1 188 ? -4.098 -0.245 -15.164 1 93.56 188 ARG B CA 1
ATOM 4315 C C . ARG B 1 188 ? -5.289 -0.533 -14.258 1 93.56 188 ARG B C 1
ATOM 4317 O O . ARG B 1 188 ? -5.695 0.321 -13.461 1 93.56 188 ARG B O 1
ATOM 4324 N N . VAL B 1 189 ? -5.82 -1.724 -14.453 1 95.88 189 VAL B N 1
ATOM 4325 C CA . VAL B 1 189 ? -6.949 -2.172 -13.641 1 95.88 189 VAL B CA 1
ATOM 4326 C C . VAL B 1 189 ? -6.734 -3.619 -13.211 1 95.88 189 VAL B C 1
ATOM 4328 O O . VAL B 1 189 ? -6.301 -4.453 -14.008 1 95.88 189 VAL B O 1
ATOM 4331 N N . ILE B 1 190 ? -6.969 -3.865 -12 1 96.44 190 ILE B N 1
ATOM 4332 C CA . ILE B 1 190 ? -6.977 -5.223 -11.461 1 96.44 190 ILE B CA 1
ATOM 4333 C C . ILE B 1 190 ? -8.359 -5.543 -10.898 1 96.44 190 ILE B C 1
ATOM 4335 O O . ILE B 1 190 ? -8.898 -4.781 -10.094 1 96.44 190 ILE B O 1
ATOM 4339 N N . VAL B 1 191 ? -8.945 -6.613 -11.375 1 97.81 191 VAL B N 1
ATOM 4340 C CA . VAL B 1 191 ? -10.273 -7.039 -10.953 1 97.81 191 VAL B CA 1
ATOM 4341 C C . VAL B 1 191 ? -10.164 -8.32 -10.125 1 97.81 191 VAL B C 1
ATOM 4343 O O . VAL B 1 191 ? -9.711 -9.352 -10.625 1 97.81 191 VAL B O 1
ATOM 4346 N N . LEU B 1 192 ? -10.547 -8.242 -8.875 1 97.56 192 LEU B N 1
ATOM 4347 C CA . LEU B 1 192 ? -10.555 -9.391 -7.973 1 97.56 192 LEU B CA 1
ATOM 4348 C C . LEU B 1 192 ? -11.969 -9.914 -7.773 1 97.56 192 LEU B C 1
ATOM 4350 O O . LEU B 1 192 ? -12.703 -9.422 -6.914 1 97.56 192 LEU B O 1
ATOM 4354 N N . ASP B 1 193 ? -12.328 -10.922 -8.562 1 98.12 193 ASP B N 1
ATOM 4355 C CA . ASP B 1 193 ? -13.664 -11.516 -8.516 1 98.12 193 ASP B CA 1
ATOM 4356 C C . ASP B 1 193 ? -13.625 -12.891 -7.859 1 98.12 193 ASP B C 1
ATOM 4358 O O . ASP B 1 193 ? -13.195 -13.867 -8.477 1 98.12 193 ASP B O 1
ATOM 4362 N N . PRO B 1 194 ? -14.188 -12.969 -6.617 1 97.81 194 PRO B N 1
ATOM 4363 C CA . PRO B 1 194 ? -14.102 -14.25 -5.914 1 97.81 194 PRO B CA 1
ATOM 4364 C C . PRO B 1 194 ? -15 -15.32 -6.523 1 97.81 194 PRO B C 1
ATOM 4366 O O . PRO B 1 194 ? -14.805 -16.516 -6.27 1 97.81 194 PRO B O 1
ATOM 4369 N N . VAL B 1 195 ? -15.961 -14.938 -7.332 1 97.56 195 VAL B N 1
ATOM 4370 C CA . VAL B 1 195 ? -16.812 -15.914 -7.996 1 97.56 195 VAL B CA 1
ATOM 4371 C C . VAL B 1 195 ? -16.016 -16.672 -9.055 1 97.56 195 VAL B C 1
ATOM 4373 O O . VAL B 1 195 ? -16.078 -17.906 -9.133 1 97.56 195 VAL B O 1
ATOM 4376 N N . LEU B 1 196 ? -15.234 -15.953 -9.805 1 96.94 196 LEU B N 1
ATOM 4377 C CA . LEU B 1 196 ? -14.359 -16.609 -10.781 1 96.94 196 LEU B CA 1
ATOM 4378 C C . LEU B 1 196 ? -13.266 -17.406 -10.078 1 96.94 196 LEU B C 1
ATOM 4380 O O . LEU B 1 196 ? -12.953 -18.531 -10.484 1 96.94 196 LEU B O 1
ATOM 4384 N N . ALA B 1 197 ? -12.719 -16.859 -9.055 1 95.56 197 ALA B N 1
ATOM 4385 C CA . ALA B 1 197 ? -11.625 -17.484 -8.328 1 95.56 197 ALA B CA 1
ATOM 4386 C C . ALA B 1 197 ? -12.07 -18.797 -7.691 1 95.56 197 ALA B C 1
ATOM 4388 O O . ALA B 1 197 ? -11.258 -19.703 -7.473 1 95.56 197 ALA B O 1
ATOM 4389 N N . ALA B 1 198 ? -13.344 -18.875 -7.395 1 96.38 198 ALA B N 1
ATOM 4390 C CA . ALA B 1 198 ? -13.898 -20.078 -6.773 1 96.38 198 ALA B CA 1
ATOM 4391 C C . ALA B 1 198 ? -13.719 -21.297 -7.676 1 96.38 198 ALA B C 1
ATOM 4393 O O . ALA B 1 198 ? -13.758 -22.438 -7.207 1 96.38 198 ALA B O 1
ATOM 4394 N N . GLU B 1 199 ? -13.461 -21.047 -8.93 1 95.38 199 GLU B N 1
ATOM 4395 C CA . GLU B 1 199 ? -13.328 -22.141 -9.891 1 95.38 199 GLU B CA 1
ATOM 4396 C C . GLU B 1 199 ? -11.875 -22.578 -10.031 1 95.38 199 GLU B C 1
ATOM 4398 O O . GLU B 1 199 ? -11.578 -23.531 -10.75 1 95.38 199 GLU B O 1
ATOM 4403 N N . THR B 1 200 ? -10.992 -21.922 -9.383 1 95.5 200 THR B N 1
ATOM 4404 C CA . THR B 1 200 ? -9.578 -22.297 -9.43 1 95.5 200 THR B CA 1
ATOM 4405 C C . THR B 1 200 ? -9.375 -23.703 -8.852 1 95.5 200 THR B C 1
ATOM 4407 O O . THR B 1 200 ? -9.914 -24.031 -7.793 1 95.5 200 THR B O 1
ATOM 4410 N N . PRO B 1 201 ? -8.594 -24.531 -9.57 1 94.31 201 PRO B N 1
ATOM 4411 C CA . PRO B 1 201 ? -8.336 -25.875 -9.07 1 94.31 201 PRO B CA 1
ATOM 4412 C C . PRO B 1 201 ? -7.785 -25.891 -7.645 1 94.31 201 PRO B C 1
ATOM 4414 O O . PRO B 1 201 ? -6.988 -25.016 -7.281 1 94.31 201 PRO B O 1
ATOM 4417 N N . HIS B 1 202 ? -8.172 -26.922 -6.926 1 95.38 202 HIS B N 1
ATOM 4418 C CA . HIS B 1 202 ? -7.891 -27.047 -5.5 1 95.38 202 HIS B CA 1
ATOM 4419 C C . HIS B 1 202 ? -6.398 -26.922 -5.219 1 95.38 202 HIS B C 1
ATOM 4421 O O . HIS B 1 202 ? -5.984 -26.109 -4.391 1 95.38 202 HIS B O 1
ATOM 4427 N N . ARG B 1 203 ? -5.625 -27.656 -5.902 1 95 203 ARG B N 1
ATOM 4428 C CA . ARG B 1 203 ? -4.188 -27.703 -5.656 1 95 203 ARG B CA 1
ATOM 4429 C C . ARG B 1 203 ? -3.539 -26.359 -5.953 1 95 203 ARG B C 1
ATOM 4431 O O . ARG B 1 203 ? -2.637 -25.922 -5.234 1 95 203 ARG B O 1
ATOM 4438 N N . LEU B 1 204 ? -3.961 -25.719 -6.977 1 94.62 204 LEU B N 1
ATOM 4439 C CA . LEU B 1 204 ? -3.418 -24.422 -7.355 1 94.62 204 LEU B CA 1
ATOM 4440 C C . LEU B 1 204 ? -3.789 -23.359 -6.332 1 94.62 204 LEU B C 1
ATOM 4442 O O . LEU B 1 204 ? -2.943 -22.547 -5.926 1 94.62 204 LEU B O 1
ATOM 4446 N N . TRP B 1 205 ? -5.051 -23.344 -5.875 1 97 205 TRP B N 1
ATOM 4447 C CA . TRP B 1 205 ? -5.504 -22.422 -4.848 1 97 205 TRP B CA 1
ATOM 4448 C C . TRP B 1 205 ? -4.73 -22.609 -3.549 1 97 205 TRP B C 1
ATOM 4450 O O . TRP B 1 205 ? -4.211 -21.656 -2.971 1 97 205 TRP B O 1
ATOM 4460 N N . ALA B 1 206 ? -4.555 -23.906 -3.184 1 98.06 206 ALA B N 1
ATOM 4461 C CA . ALA B 1 206 ? -3.846 -24.234 -1.952 1 98.06 206 ALA B CA 1
ATOM 4462 C C . ALA B 1 206 ? -2.381 -23.812 -2.027 1 98.06 206 ALA B C 1
ATOM 4464 O O . ALA B 1 206 ? -1.873 -23.156 -1.123 1 98.06 206 ALA B O 1
ATOM 4465 N N . SER B 1 207 ? -1.729 -24.188 -3.1 1 97.12 207 SER B N 1
ATOM 4466 C CA . SER B 1 207 ? -0.293 -23.938 -3.213 1 97.12 207 SER B CA 1
ATOM 4467 C C . SER B 1 207 ? 0.011 -22.453 -3.328 1 97.12 207 SER B C 1
ATOM 4469 O O . SER B 1 207 ? 1.004 -21.969 -2.779 1 97.12 207 SER B O 1
ATOM 4471 N N . THR B 1 208 ? -0.822 -21.688 -4.035 1 96.56 208 THR B N 1
ATOM 4472 C CA . THR B 1 208 ? -0.566 -20.25 -4.172 1 96.56 208 THR B CA 1
ATOM 4473 C C . THR B 1 208 ? -0.908 -19.516 -2.879 1 96.56 208 THR B C 1
ATOM 4475 O O . THR B 1 208 ? -0.331 -18.469 -2.586 1 96.56 208 THR B O 1
ATOM 4478 N N . GLY B 1 209 ? -1.867 -20.047 -2.105 1 98 209 GLY B N 1
ATOM 4479 C CA . GLY B 1 209 ? -2.092 -19.531 -0.764 1 98 209 GLY B CA 1
ATOM 4480 C C . GLY B 1 209 ? -0.891 -19.703 0.149 1 98 209 GLY B C 1
ATOM 4481 O O . GLY B 1 209 ? -0.514 -18.766 0.865 1 98 209 GLY B O 1
ATOM 4482 N N . VAL B 1 210 ? -0.284 -20.859 0.061 1 98.06 210 VAL B N 1
ATOM 4483 C CA . VAL B 1 210 ? 0.905 -21.141 0.858 1 98.06 210 VAL B CA 1
ATOM 4484 C C . VAL B 1 210 ? 2.064 -20.266 0.382 1 98.06 210 VAL B C 1
ATOM 4486 O O . VAL B 1 210 ? 2.867 -19.781 1.191 1 98.06 210 VAL B O 1
ATOM 4489 N N . LYS B 1 211 ? 2.117 -20.047 -0.883 1 96.69 211 LYS B N 1
ATOM 4490 C CA . LYS B 1 211 ? 3.146 -19.156 -1.419 1 96.69 211 LYS B CA 1
ATOM 4491 C C . LYS B 1 211 ? 2.98 -17.734 -0.881 1 96.69 211 LYS B C 1
ATOM 4493 O O . LYS B 1 211 ? 3.963 -17.078 -0.527 1 96.69 211 LYS B O 1
ATOM 4498 N N . ALA B 1 212 ? 1.775 -17.281 -0.865 1 97 212 ALA B N 1
ATOM 4499 C CA . ALA B 1 212 ? 1.506 -15.969 -0.299 1 97 212 ALA B CA 1
ATOM 4500 C C . ALA B 1 212 ? 1.922 -15.906 1.168 1 97 212 ALA B C 1
ATOM 4502 O O . ALA B 1 212 ? 2.428 -14.883 1.632 1 97 212 ALA B O 1
ATOM 4503 N N . LEU B 1 213 ? 1.698 -17 1.872 1 98.31 213 LEU B N 1
ATOM 4504 C CA . LEU B 1 213 ? 2.133 -17.078 3.262 1 98.31 213 LEU B CA 1
ATOM 4505 C C . LEU B 1 213 ? 3.65 -16.953 3.365 1 98.31 213 LEU B C 1
ATOM 4507 O O . LEU B 1 213 ? 4.164 -16.234 4.223 1 98.31 213 LEU B O 1
ATOM 4511 N N . GLN B 1 214 ? 4.316 -17.672 2.539 1 97.94 214 GLN B N 1
ATOM 4512 C CA . GLN B 1 214 ? 5.77 -17.562 2.508 1 97.94 214 GLN B CA 1
ATOM 4513 C C . GLN B 1 214 ? 6.211 -16.125 2.254 1 97.94 214 GLN B C 1
ATOM 4515 O O . GLN B 1 214 ? 7.098 -15.609 2.938 1 97.94 214 GLN B O 1
ATOM 4520 N N . ASN B 1 215 ? 5.598 -15.516 1.222 1 96.56 215 ASN B N 1
ATOM 4521 C CA . ASN B 1 215 ? 5.914 -14.125 0.929 1 96.56 215 ASN B CA 1
ATOM 4522 C C . ASN B 1 215 ? 5.738 -13.242 2.16 1 96.56 215 ASN B C 1
ATOM 4524 O O . ASN B 1 215 ? 6.633 -12.469 2.506 1 96.56 215 ASN B O 1
ATOM 4528 N N . ALA B 1 216 ? 4.656 -13.406 2.832 1 97.69 216 ALA B N 1
ATOM 4529 C CA . ALA B 1 216 ? 4.316 -12.57 3.977 1 97.69 216 ALA B CA 1
ATOM 4530 C C . ALA B 1 216 ? 5.328 -12.75 5.105 1 97.69 216 ALA B C 1
ATOM 4532 O O . ALA B 1 216 ? 5.848 -11.766 5.645 1 97.69 216 ALA B O 1
ATOM 4533 N N . ILE B 1 217 ? 5.633 -13.945 5.434 1 98.25 217 ILE B N 1
ATOM 4534 C CA . ILE B 1 217 ? 6.496 -14.242 6.574 1 98.25 217 ILE B CA 1
ATOM 4535 C C . ILE B 1 217 ? 7.926 -13.805 6.266 1 98.25 217 ILE B C 1
ATOM 4537 O O . ILE B 1 217 ? 8.562 -13.133 7.078 1 98.25 217 ILE B O 1
ATOM 4541 N N . GLU B 1 218 ? 8.414 -14.141 5.109 1 97.19 218 GLU B N 1
ATOM 4542 C CA . GLU B 1 218 ? 9.797 -13.812 4.777 1 97.19 218 GLU B CA 1
ATOM 4543 C C . GLU B 1 218 ? 9.984 -12.312 4.582 1 97.19 218 GLU B C 1
ATOM 4545 O O . GLU B 1 218 ? 11.023 -11.758 4.93 1 97.19 218 GLU B O 1
ATOM 4550 N N . ARG B 1 219 ? 8.992 -11.656 4.016 1 96.12 219 ARG B N 1
ATOM 4551 C CA . ARG B 1 219 ? 9.07 -10.203 3.885 1 96.12 219 ARG B CA 1
ATOM 4552 C C . ARG B 1 219 ? 9.008 -9.531 5.25 1 96.12 219 ARG B C 1
ATOM 4554 O O . ARG B 1 219 ? 9.672 -8.516 5.477 1 96.12 219 ARG B O 1
ATOM 4561 N N . PHE B 1 220 ? 8.242 -10.07 6.16 1 96.94 220 PHE B N 1
ATOM 4562 C CA . PHE B 1 220 ? 8.062 -9.477 7.477 1 96.94 220 PHE B CA 1
ATOM 4563 C C . PHE B 1 220 ? 9.375 -9.461 8.25 1 96.94 220 PHE B C 1
ATOM 4565 O O . PHE B 1 220 ? 9.695 -8.477 8.914 1 96.94 220 PHE B O 1
ATOM 4572 N N . TYR B 1 221 ? 10.133 -10.547 8.148 1 95.94 221 TYR B N 1
ATOM 4573 C CA . TYR B 1 221 ? 11.32 -10.562 9 1 95.94 221 TYR B CA 1
ATOM 4574 C C . TYR B 1 221 ? 12.578 -10.266 8.195 1 95.94 221 TYR B C 1
ATOM 4576 O O . TYR B 1 221 ? 13.695 -10.438 8.688 1 95.94 221 TYR B O 1
ATOM 4584 N N . ALA B 1 222 ? 12.414 -9.867 6.895 1 95.31 222 ALA B N 1
ATOM 4585 C CA . ALA B 1 222 ? 13.555 -9.492 6.059 1 95.31 222 ALA B CA 1
ATOM 4586 C C . ALA B 1 222 ? 14.219 -8.219 6.574 1 95.31 222 ALA B C 1
ATOM 4588 O O . ALA B 1 222 ? 13.578 -7.406 7.242 1 95.31 222 ALA B O 1
ATOM 4589 N N . ARG B 1 223 ? 15.453 -8.016 6.223 1 93.25 223 ARG B N 1
ATOM 4590 C CA . ARG B 1 223 ? 16.219 -6.863 6.68 1 93.25 223 ARG B CA 1
ATOM 4591 C C . ARG B 1 223 ? 15.711 -5.578 6.027 1 93.25 223 ARG B C 1
ATOM 4593 O O . ARG B 1 223 ? 15.906 -4.484 6.562 1 93.25 223 ARG B O 1
ATOM 4600 N N . ASN B 1 224 ? 15.055 -5.688 4.918 1 91.56 224 ASN B N 1
ATOM 4601 C CA . ASN B 1 224 ? 14.562 -4.504 4.219 1 91.56 224 ASN B CA 1
ATOM 4602 C C . ASN B 1 224 ? 13.086 -4.266 4.492 1 91.56 224 ASN B C 1
ATOM 4604 O O . ASN B 1 224 ? 12.422 -3.537 3.752 1 91.56 224 ASN B O 1
ATOM 4608 N N . ALA B 1 225 ? 12.57 -4.93 5.504 1 93.56 225 ALA B N 1
ATOM 4609 C CA . ALA B 1 225 ? 11.188 -4.664 5.887 1 93.56 225 ALA B CA 1
ATOM 4610 C C . ALA B 1 225 ? 11.031 -3.234 6.395 1 93.56 225 ALA B C 1
ATOM 4612 O O . ALA B 1 225 ? 11.992 -2.613 6.84 1 93.56 225 ALA B O 1
ATOM 4613 N N . ASN B 1 226 ? 9.891 -2.639 6.207 1 94.5 226 ASN B N 1
ATOM 4614 C CA . ASN B 1 226 ? 9.508 -1.329 6.723 1 94.5 226 ASN B CA 1
ATOM 4615 C C . ASN B 1 226 ? 8.125 -1.363 7.371 1 94.5 226 ASN B C 1
ATOM 4617 O O . ASN B 1 226 ? 7.41 -2.359 7.262 1 94.5 226 ASN B O 1
ATOM 4621 N N . PRO B 1 227 ? 7.762 -0.335 8.086 1 95.06 227 PRO B N 1
ATOM 4622 C CA . PRO B 1 227 ? 6.504 -0.364 8.844 1 95.06 227 PRO B CA 1
ATOM 4623 C C . PRO B 1 227 ? 5.289 -0.631 7.961 1 95.06 227 PRO B C 1
ATOM 4625 O O . PRO B 1 227 ? 4.332 -1.276 8.398 1 95.06 227 PRO B O 1
ATOM 4628 N N . PHE B 1 228 ? 5.309 -0.203 6.738 1 94.06 228 PHE B N 1
ATOM 4629 C CA . PHE B 1 228 ? 4.195 -0.4 5.816 1 94.06 228 PHE B CA 1
ATOM 4630 C C . PHE B 1 228 ? 3.994 -1.881 5.52 1 94.06 228 PHE B C 1
ATOM 4632 O O . PHE B 1 228 ? 2.908 -2.424 5.742 1 94.06 228 PHE B O 1
ATOM 4639 N N . ILE B 1 229 ? 5.02 -2.57 5.039 1 93.5 229 ILE B N 1
ATOM 4640 C CA . ILE B 1 229 ? 4.938 -3.973 4.648 1 93.5 229 ILE B CA 1
ATOM 4641 C C . ILE B 1 229 ? 4.719 -4.84 5.883 1 93.5 229 ILE B C 1
ATOM 4643 O O . ILE B 1 229 ? 4.059 -5.879 5.812 1 93.5 229 ILE B O 1
ATOM 4647 N N . GLU B 1 230 ? 5.25 -4.395 7.043 1 95.31 230 GLU B N 1
ATOM 4648 C CA . GLU B 1 230 ? 5.02 -5.133 8.281 1 95.31 230 GLU B CA 1
ATOM 4649 C C . GLU B 1 230 ? 3.529 -5.238 8.594 1 95.31 230 GLU B C 1
ATOM 4651 O O . GLU B 1 230 ? 3.033 -6.316 8.922 1 95.31 230 GLU B O 1
ATOM 4656 N N . GLY B 1 231 ? 2.791 -4.148 8.391 1 96 231 GLY B N 1
ATOM 4657 C CA . GLY B 1 231 ? 1.359 -4.148 8.648 1 96 231 GLY B CA 1
ATOM 4658 C C . GLY B 1 231 ? 0.589 -5.074 7.73 1 96 231 GLY B C 1
ATOM 4659 O O . GLY B 1 231 ? -0.218 -5.887 8.188 1 96 231 GLY B O 1
ATOM 4660 N N . THR B 1 232 ? 0.883 -4.996 6.453 1 96.25 232 THR B N 1
ATOM 4661 C CA . THR B 1 232 ? 0.137 -5.785 5.48 1 96.25 232 THR B CA 1
ATOM 4662 C C . THR B 1 232 ? 0.488 -7.266 5.605 1 96.25 232 THR B C 1
ATOM 4664 O O . THR B 1 232 ? -0.387 -8.125 5.5 1 96.25 232 THR B O 1
ATOM 4667 N N . CYS B 1 233 ? 1.734 -7.574 5.895 1 97.5 233 CYS B N 1
ATOM 4668 C CA . CYS B 1 233 ? 2.172 -8.961 5.984 1 97.5 233 CYS B CA 1
ATOM 4669 C C . CYS B 1 233 ? 1.563 -9.656 7.199 1 97.5 233 CYS B C 1
ATOM 4671 O O . CYS B 1 233 ? 1.135 -10.805 7.113 1 97.5 233 CYS B O 1
ATOM 4673 N N . LEU B 1 234 ? 1.517 -8.969 8.336 1 97.5 234 LEU B N 1
ATOM 4674 C CA . LEU B 1 234 ? 0.921 -9.57 9.523 1 97.5 234 LEU B CA 1
ATOM 4675 C C . LEU B 1 234 ? -0.556 -9.875 9.297 1 97.5 234 LEU B C 1
ATOM 4677 O O . LEU B 1 234 ? -1.038 -10.945 9.672 1 97.5 234 LEU B O 1
ATOM 4681 N N . GLU B 1 235 ? -1.266 -8.922 8.656 1 97.44 235 GLU B N 1
ATOM 4682 C CA . GLU B 1 235 ? -2.676 -9.148 8.359 1 97.44 235 GLU B CA 1
ATOM 4683 C C . GLU B 1 235 ? -2.844 -10.281 7.34 1 97.44 235 GLU B C 1
ATOM 4685 O O . GLU B 1 235 ? -3.777 -11.078 7.438 1 97.44 235 GLU B O 1
ATOM 4690 N N . ALA B 1 236 ? -1.953 -10.375 6.383 1 98.12 236 ALA B N 1
ATOM 4691 C CA . ALA B 1 236 ? -1.985 -11.445 5.391 1 98.12 236 ALA B CA 1
ATOM 4692 C C . ALA B 1 236 ? -1.826 -12.812 6.051 1 98.12 236 ALA B C 1
ATOM 4694 O O . ALA B 1 236 ? -2.533 -13.766 5.707 1 98.12 236 ALA B O 1
ATOM 4695 N N . ILE B 1 237 ? -0.878 -12.898 6.992 1 98.56 237 ILE B N 1
ATOM 4696 C CA . ILE B 1 237 ? -0.659 -14.141 7.727 1 98.56 237 ILE B CA 1
ATOM 4697 C C . ILE B 1 237 ? -1.942 -14.547 8.445 1 98.56 237 ILE B C 1
ATOM 4699 O O . ILE B 1 237 ? -2.369 -15.703 8.359 1 98.56 237 ILE B O 1
ATOM 4703 N N . ALA B 1 238 ? -2.582 -13.602 9.094 1 98 238 ALA B N 1
ATOM 4704 C CA . ALA B 1 238 ? -3.824 -13.875 9.812 1 98 238 ALA B CA 1
ATOM 4705 C C . ALA B 1 238 ? -4.91 -14.375 8.859 1 98 238 ALA B C 1
ATOM 4707 O O . ALA B 1 238 ? -5.617 -15.336 9.172 1 98 238 ALA B O 1
ATOM 4708 N N . ILE B 1 239 ? -5.039 -13.766 7.719 1 98 239 ILE B N 1
ATOM 4709 C CA . ILE B 1 239 ? -6.059 -14.117 6.73 1 98 239 ILE B CA 1
ATOM 4710 C C . ILE B 1 239 ? -5.824 -15.539 6.23 1 98 239 ILE B C 1
ATOM 4712 O O . ILE B 1 239 ? -6.766 -16.328 6.109 1 98 239 ILE B O 1
ATOM 4716 N N . VAL B 1 240 ? -4.547 -15.891 5.93 1 98.5 240 VAL B N 1
ATOM 4717 C CA . VAL B 1 240 ? -4.242 -17.219 5.422 1 98.5 240 VAL B CA 1
ATOM 4718 C C . VAL B 1 240 ? -4.68 -18.281 6.438 1 98.5 240 VAL B C 1
ATOM 4720 O O . VAL B 1 240 ? -5.367 -19.234 6.086 1 98.5 240 VAL B O 1
ATOM 4723 N N . PHE B 1 241 ? -4.355 -18.141 7.652 1 98.12 241 PHE B N 1
ATOM 4724 C CA . PHE B 1 241 ? -4.637 -19.156 8.656 1 98.12 241 PHE B CA 1
ATOM 4725 C C . PHE B 1 241 ? -6.121 -19.172 9 1 98.12 241 PHE B C 1
ATOM 4727 O O . PHE B 1 241 ? -6.645 -20.203 9.422 1 98.12 241 PHE B O 1
ATOM 4734 N N . ARG B 1 242 ? -6.812 -18.078 8.805 1 96.81 242 ARG B N 1
ATOM 4735 C CA . ARG B 1 242 ? -8.242 -18.016 9.078 1 96.81 242 ARG B CA 1
ATOM 4736 C C . ARG B 1 242 ? -9.055 -18.578 7.914 1 96.81 242 ARG B C 1
ATOM 4738 O O . ARG B 1 242 ? -10.055 -19.266 8.117 1 96.81 242 ARG B O 1
ATOM 4745 N N . ASP B 1 243 ? -8.602 -18.281 6.648 1 97.81 243 ASP B N 1
ATOM 4746 C CA . ASP B 1 243 ? -9.547 -18.391 5.547 1 97.81 243 ASP B CA 1
ATOM 4747 C C . ASP B 1 243 ? -9.102 -19.453 4.539 1 97.81 243 ASP B C 1
ATOM 4749 O O . ASP B 1 243 ? -9.898 -19.906 3.719 1 97.81 243 ASP B O 1
ATOM 4753 N N . LEU B 1 244 ? -7.809 -19.859 4.504 1 98.25 244 LEU B N 1
ATOM 4754 C CA . LEU B 1 244 ? -7.336 -20.703 3.416 1 98.25 244 LEU B CA 1
ATOM 4755 C C . LEU B 1 244 ? -7.953 -22.094 3.5 1 98.25 244 LEU B C 1
ATOM 4757 O O . LEU B 1 244 ? -8.602 -22.547 2.555 1 98.25 244 LEU B O 1
ATOM 4761 N N . ALA B 1 245 ? -7.809 -22.781 4.613 1 97.56 245 ALA B N 1
ATOM 4762 C CA . ALA B 1 245 ? -8.336 -24.125 4.762 1 97.56 245 ALA B CA 1
ATOM 4763 C C . ALA B 1 245 ? -9.852 -24.156 4.586 1 97.56 245 ALA B C 1
ATOM 4765 O O . ALA B 1 245 ? -10.383 -24.953 3.818 1 97.56 245 ALA B O 1
ATOM 4766 N N . PRO B 1 246 ? -10.594 -23.188 5.234 1 96.44 246 PRO B N 1
ATOM 4767 C CA . PRO B 1 246 ? -12.039 -23.156 5.023 1 96.44 246 PRO B CA 1
ATOM 4768 C C . PRO B 1 246 ? -12.414 -22.938 3.557 1 96.44 246 PRO B C 1
ATOM 4770 O O . PRO B 1 246 ? -13.383 -23.516 3.072 1 96.44 246 PRO B O 1
ATOM 4773 N N . SER B 1 247 ? -11.656 -22.109 2.834 1 97.19 247 SER B N 1
ATOM 4774 C CA . SER B 1 247 ? -11.977 -21.812 1.44 1 97.19 247 SER B CA 1
ATOM 4775 C C . SER B 1 247 ? -11.742 -23.031 0.548 1 97.19 247 SER B C 1
ATOM 4777 O O . SER B 1 247 ? -12.273 -23.094 -0.559 1 97.19 247 SER B O 1
ATOM 4779 N N . LEU B 1 248 ? -10.922 -23.953 0.954 1 97.19 248 LEU B N 1
ATOM 4780 C CA . LEU B 1 248 ? -10.688 -25.188 0.231 1 97.19 248 LEU B CA 1
ATOM 4781 C C . LEU B 1 248 ? -11.75 -26.234 0.583 1 97.19 248 LEU B C 1
ATOM 4783 O O . LEU B 1 248 ? -12.164 -27.016 -0.275 1 97.19 248 LEU B O 1
ATOM 4787 N N . ALA B 1 249 ? -12.164 -26.234 1.791 1 96.81 249 ALA B N 1
ATOM 4788 C CA . ALA B 1 249 ? -13.227 -27.141 2.229 1 96.81 249 ALA B CA 1
ATOM 4789 C C . ALA B 1 249 ? -14.555 -26.797 1.557 1 96.81 249 ALA B C 1
ATOM 4791 O O . ALA B 1 249 ? -15.344 -27.672 1.22 1 96.81 249 ALA B O 1
ATOM 4792 N N . ASP B 1 250 ? -14.812 -25.516 1.373 1 97.12 250 ASP B N 1
ATOM 4793 C CA . ASP B 1 250 ? -15.977 -25 0.643 1 97.12 250 ASP B CA 1
ATOM 4794 C C . ASP B 1 250 ? -15.57 -23.938 -0.368 1 97.12 250 ASP B C 1
ATOM 4796 O O . ASP B 1 250 ? -15.586 -22.75 -0.059 1 97.12 250 ASP B O 1
ATOM 4800 N N . PRO B 1 251 ? -15.359 -24.359 -1.549 1 95 251 PRO B N 1
ATOM 4801 C CA . PRO B 1 251 ? -14.922 -23.391 -2.568 1 95 251 PRO B CA 1
ATOM 4802 C C . PRO B 1 251 ? -15.953 -22.297 -2.814 1 95 251 PRO B C 1
ATOM 4804 O O . PRO B 1 251 ? -15.625 -21.266 -3.414 1 95 251 PRO B O 1
ATOM 4807 N N . GLN B 1 252 ? -17.156 -22.469 -2.311 1 95.5 252 GLN B N 1
ATOM 4808 C CA . GLN B 1 252 ? -18.203 -21.484 -2.533 1 95.5 252 GLN B CA 1
ATOM 4809 C C . GLN B 1 252 ? -18.266 -20.484 -1.376 1 95.5 252 GLN B C 1
ATOM 4811 O O . GLN B 1 252 ? -19.172 -19.641 -1.325 1 95.5 252 GLN B O 1
ATOM 4816 N N . ASP B 1 253 ? -17.328 -20.625 -0.51 1 96.81 253 ASP B N 1
ATOM 4817 C CA . ASP B 1 253 ? -17.188 -19.578 0.496 1 96.81 253 ASP B CA 1
ATOM 4818 C C . ASP B 1 253 ? -16.609 -18.297 -0.117 1 96.81 253 ASP B C 1
ATOM 4820 O O . ASP B 1 253 ? -15.43 -17.984 0.081 1 96.81 253 ASP B O 1
ATOM 4824 N N . ILE B 1 254 ? -17.453 -17.516 -0.703 1 97.06 254 ILE B N 1
ATOM 4825 C CA . ILE B 1 254 ? -17.094 -16.359 -1.517 1 97.06 254 ILE B CA 1
ATOM 4826 C C . ILE B 1 254 ? -16.453 -15.289 -0.636 1 97.06 254 ILE B C 1
ATOM 4828 O O . ILE B 1 254 ? -15.547 -14.57 -1.072 1 97.06 254 ILE B O 1
ATOM 4832 N N . ALA B 1 255 ? -16.922 -15.242 0.586 1 96.56 255 ALA B N 1
ATOM 4833 C CA . ALA B 1 255 ? -16.328 -14.273 1.511 1 96.56 255 ALA B CA 1
ATOM 4834 C C . ALA B 1 255 ? -14.859 -14.594 1.773 1 96.56 255 ALA B C 1
ATOM 4836 O O . ALA B 1 255 ? -14 -13.711 1.659 1 96.56 255 ALA B O 1
ATOM 4837 N N . ALA B 1 256 ? -14.555 -15.82 2.084 1 97.12 256 ALA B N 1
ATOM 4838 C CA . ALA B 1 256 ? -13.172 -16.25 2.318 1 97.12 256 ALA B CA 1
ATOM 4839 C C . ALA B 1 256 ? -12.328 -16.094 1.057 1 97.12 256 ALA B C 1
ATOM 4841 O O . ALA B 1 256 ? -11.195 -15.617 1.114 1 97.12 256 ALA B O 1
ATOM 4842 N N . ARG B 1 257 ? -12.938 -16.5 -0.088 1 97.56 257 ARG B N 1
ATOM 4843 C CA . ARG B 1 257 ? -12.234 -16.375 -1.362 1 97.56 257 ARG B CA 1
ATOM 4844 C C . ARG B 1 257 ? -11.883 -14.922 -1.66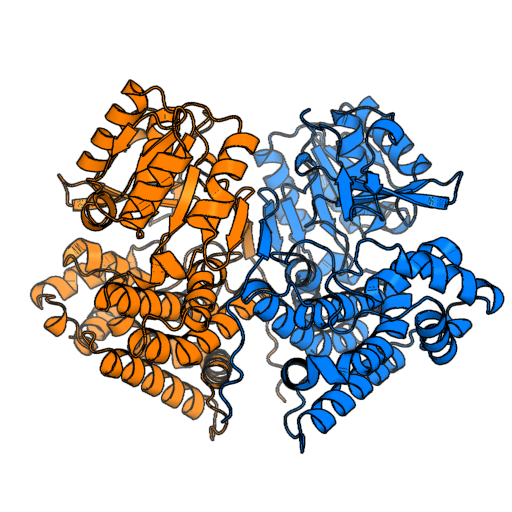 1 97.56 257 ARG B C 1
ATOM 4846 O O . ARG B 1 257 ? -10.773 -14.625 -2.105 1 97.56 257 ARG B O 1
ATOM 4853 N N . GLY B 1 258 ? -12.836 -14.078 -1.361 1 97.5 258 GLY B N 1
ATOM 4854 C CA . GLY B 1 258 ? -12.625 -12.664 -1.597 1 97.5 258 GLY B CA 1
ATOM 4855 C C . GLY B 1 258 ? -11.523 -12.07 -0.74 1 97.5 258 GLY B C 1
ATOM 4856 O O . GLY B 1 258 ? -10.703 -11.281 -1.224 1 97.5 258 GLY B O 1
ATOM 4857 N N . ARG B 1 259 ? -11.469 -12.422 0.532 1 97.44 259 ARG B N 1
ATOM 4858 C CA . ARG B 1 259 ? -10.422 -11.93 1.419 1 97.44 259 ARG B CA 1
ATOM 4859 C C . ARG B 1 259 ? -9.055 -12.445 0.982 1 97.44 259 ARG B C 1
ATOM 4861 O O . ARG B 1 259 ? -8.078 -11.695 0.964 1 97.44 259 ARG B O 1
ATOM 4868 N N . LEU B 1 260 ? -9.008 -13.695 0.563 1 98.25 260 LEU B N 1
ATOM 4869 C CA . LEU B 1 260 ? -7.754 -14.328 0.178 1 98.25 260 LEU B CA 1
ATOM 4870 C C . LEU B 1 260 ? -7.199 -13.695 -1.097 1 98.25 260 LEU B C 1
ATOM 4872 O O . LEU B 1 260 ? -5.98 -13.648 -1.288 1 98.25 260 LEU B O 1
ATOM 4876 N N . GLN B 1 261 ? -8.016 -13.141 -1.928 1 97.5 261 GLN B N 1
ATOM 4877 C CA . GLN B 1 261 ? -7.562 -12.57 -3.191 1 97.5 261 GLN B CA 1
ATOM 4878 C C . GLN B 1 261 ? -6.727 -11.312 -2.959 1 97.5 261 GLN B C 1
ATOM 4880 O O . GLN B 1 261 ? -6.047 -10.836 -3.869 1 97.5 261 GLN B O 1
ATOM 4885 N N . PHE B 1 262 ? -6.754 -10.781 -1.742 1 96.56 262 PHE B N 1
ATOM 4886 C CA . PHE B 1 262 ? -5.969 -9.594 -1.435 1 96.56 262 PHE B CA 1
ATOM 4887 C C . PHE B 1 262 ? -4.523 -9.953 -1.133 1 96.56 262 PHE B C 1
ATOM 4889 O O . PHE B 1 262 ? -3.66 -9.078 -1.042 1 96.56 262 PHE B O 1
ATOM 4896 N N . LEU B 1 263 ? -4.227 -11.219 -1.021 1 96.94 263 LEU B N 1
ATOM 4897 C CA . LEU B 1 263 ? -2.943 -11.664 -0.49 1 96.94 263 LEU B CA 1
ATOM 4898 C C . LEU B 1 263 ? -1.795 -11.172 -1.367 1 96.94 263 LEU B C 1
ATOM 4900 O O . LEU B 1 263 ? -0.764 -10.727 -0.857 1 96.94 263 LEU B O 1
ATOM 4904 N N . ASN B 1 264 ? -1.958 -11.258 -2.656 1 93.19 264 ASN B N 1
ATOM 4905 C CA . ASN B 1 264 ? -0.874 -10.789 -3.512 1 93.19 264 ASN B CA 1
ATOM 4906 C C . ASN B 1 264 ? -0.617 -9.297 -3.322 1 93.19 264 ASN B C 1
ATOM 4908 O O . ASN B 1 264 ? 0.534 -8.867 -3.24 1 93.19 264 ASN B O 1
ATOM 4912 N N . TRP B 1 265 ? -1.645 -8.539 -3.275 1 91.56 265 TRP B N 1
ATOM 4913 C CA . TRP B 1 265 ? -1.522 -7.102 -3.047 1 91.56 265 TRP B CA 1
ATOM 4914 C C . TRP B 1 265 ? -0.796 -6.82 -1.735 1 91.56 265 TRP B C 1
ATOM 4916 O O . TRP B 1 265 ? 0.114 -5.988 -1.689 1 91.56 265 TRP B O 1
ATOM 4926 N N . MET B 1 266 ? -1.121 -7.531 -0.729 1 94.56 266 MET B N 1
ATOM 4927 C CA . MET B 1 266 ? -0.654 -7.305 0.636 1 94.56 266 MET B CA 1
ATOM 4928 C C . MET B 1 266 ? 0.803 -7.727 0.79 1 94.56 266 MET B C 1
ATOM 4930 O O . MET B 1 266 ? 1.516 -7.211 1.652 1 94.56 266 MET B O 1
ATOM 4934 N N . THR B 1 267 ? 1.235 -8.617 -0.006 1 92.44 267 THR B N 1
ATOM 4935 C CA . THR B 1 267 ? 2.562 -9.188 0.215 1 92.44 267 THR B CA 1
ATOM 4936 C C . THR B 1 267 ? 3.549 -8.672 -0.831 1 92.44 267 THR B C 1
ATOM 4938 O O . THR B 1 267 ? 4.746 -8.953 -0.753 1 92.44 267 THR B O 1
ATOM 4941 N N . ALA B 1 268 ? 3.068 -7.898 -1.741 1 82.5 268 ALA B N 1
ATOM 4942 C CA . ALA B 1 268 ? 3.934 -7.418 -2.814 1 82.5 268 ALA B CA 1
ATOM 4943 C C . ALA B 1 268 ? 4.129 -5.906 -2.725 1 82.5 268 ALA B C 1
ATOM 4945 O O . ALA B 1 268 ? 5.234 -5.402 -2.955 1 82.5 268 ALA B O 1
ATOM 4946 N N . PHE B 1 269 ? 3.256 -5.207 -2.186 1 80 269 PHE B N 1
ATOM 4947 C CA . PHE B 1 269 ? 3.227 -3.754 -2.297 1 80 269 PHE B CA 1
ATOM 4948 C C . PHE B 1 269 ? 3.951 -3.107 -1.122 1 80 269 PHE B C 1
ATOM 4950 O O . PHE B 1 269 ? 3.75 -3.498 0.03 1 80 269 PHE B O 1
ATOM 4957 N N . GLY B 1 270 ? 4.809 -2.127 -1.48 1 76.12 270 GLY B N 1
ATOM 4958 C CA . GLY B 1 270 ? 5.445 -1.328 -0.444 1 76.12 270 GLY B CA 1
ATOM 4959 C C . GLY B 1 270 ? 6.652 -2.004 0.174 1 76.12 270 GLY B C 1
ATOM 4960 O O . GLY B 1 270 ? 7.227 -1.498 1.141 1 76.12 270 GLY B O 1
ATOM 4961 N N . ALA B 1 271 ? 7.059 -3.123 -0.412 1 76.88 271 ALA B N 1
ATOM 4962 C CA . ALA B 1 271 ? 8.234 -3.83 0.087 1 76.88 271 ALA B CA 1
ATOM 4963 C C . ALA B 1 271 ? 9.516 -3.076 -0.26 1 76.88 271 ALA B C 1
ATOM 4965 O O . ALA B 1 271 ? 9.594 -2.406 -1.292 1 76.88 271 ALA B O 1
ATOM 4966 N N . GLY B 1 272 ? 10.43 -3.178 0.676 1 79.25 272 GLY B N 1
ATOM 4967 C CA . GLY B 1 272 ? 11.75 -2.641 0.388 1 79.25 272 GLY B CA 1
ATOM 4968 C C . GLY B 1 272 ? 12.422 -3.305 -0.8 1 79.25 272 GLY B C 1
ATOM 4969 O O . GLY B 1 272 ? 12.234 -4.5 -1.036 1 79.25 272 GLY B O 1
ATOM 4970 N N . LYS B 1 273 ? 13.219 -2.547 -1.435 1 80.25 273 LYS B N 1
ATOM 4971 C CA . LYS B 1 273 ? 13.93 -3.072 -2.596 1 80.25 273 LYS B CA 1
ATOM 4972 C C . LYS B 1 273 ? 15.055 -4.012 -2.174 1 80.25 273 LYS B C 1
ATOM 4974 O O . LYS B 1 273 ? 15.508 -3.971 -1.027 1 80.25 273 LYS B O 1
ATOM 4979 N N . GLY B 1 274 ? 15.438 -4.895 -3.064 1 77.94 274 GLY B N 1
ATOM 4980 C CA . GLY B 1 274 ? 16.625 -5.691 -2.824 1 77.94 274 GLY B CA 1
ATOM 4981 C C . GLY B 1 274 ? 16.328 -7.172 -2.652 1 77.94 274 GLY B C 1
ATOM 4982 O O . GLY B 1 274 ? 17.219 -7.953 -2.309 1 77.94 274 GLY B O 1
ATOM 4983 N N . GLY B 1 275 ? 15.078 -7.484 -2.789 1 85.81 275 GLY B N 1
ATOM 4984 C CA . GLY B 1 275 ? 14.773 -8.906 -2.686 1 85.81 275 GLY B CA 1
ATOM 4985 C C . GLY B 1 275 ? 13.945 -9.25 -1.46 1 85.81 275 GLY B C 1
ATOM 4986 O O . GLY B 1 275 ? 13.359 -8.367 -0.831 1 85.81 275 GLY B O 1
ATOM 4987 N N . ILE B 1 276 ? 13.844 -10.594 -1.176 1 90.38 276 ILE B N 1
ATOM 4988 C CA . ILE B 1 276 ? 12.992 -11.07 -0.092 1 90.38 276 ILE B CA 1
ATOM 4989 C C . ILE B 1 276 ? 13.828 -11.867 0.907 1 90.38 276 ILE B C 1
ATOM 4991 O O . ILE B 1 276 ? 13.828 -11.57 2.104 1 90.38 276 ILE B O 1
ATOM 4995 N N . GLY B 1 277 ? 14.57 -12.883 0.404 1 93.88 277 GLY B N 1
ATOM 4996 C CA . GLY B 1 277 ? 15.383 -13.664 1.323 1 93.88 277 GLY B CA 1
ATOM 4997 C C . GLY B 1 277 ? 15.797 -15.016 0.76 1 93.88 277 GLY B C 1
ATOM 4998 O O . GLY B 1 277 ? 15.438 -15.359 -0.366 1 93.88 277 GLY B O 1
ATOM 4999 N N . LEU B 1 278 ? 16.531 -15.719 1.561 1 96.5 278 LEU B N 1
ATOM 5000 C CA . LEU B 1 278 ? 17.141 -17 1.2 1 96.5 278 LEU B CA 1
ATOM 5001 C C . LEU B 1 278 ? 16.078 -18 0.747 1 96.5 278 LEU B C 1
ATOM 5003 O O . LEU B 1 278 ? 16.281 -18.719 -0.226 1 96.5 278 LEU B O 1
ATOM 5007 N N . GLY B 1 279 ? 15 -18.062 1.463 1 97.31 279 GLY B N 1
ATOM 5008 C CA . GLY B 1 279 ? 13.945 -18.984 1.084 1 97.31 279 GLY B CA 1
ATOM 5009 C C . GLY B 1 279 ? 13.461 -18.797 -0.339 1 97.31 279 GLY B C 1
ATOM 5010 O O . GLY B 1 279 ? 13.312 -19.75 -1.092 1 97.31 279 GLY B O 1
ATOM 5011 N N . HIS B 1 280 ? 13.266 -17.562 -0.74 1 94.44 280 HIS B N 1
ATOM 5012 C CA . HIS B 1 280 ? 12.844 -17.266 -2.102 1 94.44 280 HIS B CA 1
ATOM 5013 C C . HIS B 1 280 ? 13.922 -17.641 -3.111 1 94.44 280 HIS B C 1
ATOM 5015 O O . HIS B 1 280 ? 13.617 -18.156 -4.188 1 94.44 280 HIS B O 1
ATOM 5021 N N . GLY B 1 281 ? 15.141 -17.328 -2.73 1 93.06 281 GLY B N 1
ATOM 5022 C CA . GLY B 1 281 ? 16.234 -17.734 -3.598 1 93.06 281 GLY B CA 1
ATOM 5023 C C . GLY B 1 281 ? 16.25 -19.234 -3.863 1 93.06 281 GLY B C 1
ATOM 5024 O O . GLY B 1 281 ? 16.438 -19.672 -5.004 1 93.06 281 GLY B O 1
ATOM 5025 N N . ILE B 1 282 ? 16.047 -20 -2.844 1 96.94 282 ILE B N 1
ATOM 5026 C CA . ILE B 1 282 ? 16 -21.453 -2.977 1 96.94 282 ILE B CA 1
ATOM 5027 C C . ILE B 1 282 ? 14.852 -21.859 -3.893 1 96.94 282 ILE B C 1
ATOM 5029 O O . ILE B 1 282 ? 15.023 -22.688 -4.793 1 96.94 282 ILE B O 1
ATOM 5033 N N . CYS B 1 283 ? 13.703 -21.266 -3.711 1 95.25 283 CYS B N 1
ATOM 5034 C CA . CYS B 1 283 ? 12.531 -21.578 -4.527 1 95.25 283 CYS B CA 1
ATOM 5035 C C . CYS B 1 283 ? 12.789 -21.25 -5.992 1 95.25 283 CYS B C 1
ATOM 5037 O O . CYS B 1 283 ? 12.414 -22.016 -6.879 1 95.25 283 CYS B O 1
ATOM 5039 N N . HIS B 1 284 ? 13.453 -20.094 -6.184 1 89.44 284 HIS B N 1
ATOM 5040 C CA . HIS B 1 284 ? 13.805 -19.734 -7.555 1 89.44 284 HIS B CA 1
ATOM 5041 C C . HIS B 1 284 ? 14.609 -20.844 -8.227 1 89.44 284 HIS B C 1
ATOM 5043 O O . HIS B 1 284 ? 14.281 -21.25 -9.344 1 89.44 284 HIS B O 1
ATOM 5049 N N . GLN B 1 285 ? 15.57 -21.328 -7.523 1 92.62 285 GLN B N 1
ATOM 5050 C CA . GLN B 1 285 ? 16.516 -22.266 -8.125 1 92.62 285 GLN B CA 1
ATOM 5051 C C . GLN B 1 285 ? 15.914 -23.656 -8.203 1 92.62 285 GLN B C 1
ATOM 5053 O O . GLN B 1 285 ? 16.203 -24.406 -9.141 1 92.62 285 GLN B O 1
ATOM 5058 N N . LEU B 1 286 ? 15.047 -24.047 -7.266 1 94.94 286 LEU B N 1
ATOM 5059 C CA . LEU B 1 286 ? 14.305 -25.297 -7.387 1 94.94 286 LEU B CA 1
ATOM 5060 C C . LEU B 1 286 ? 13.422 -25.281 -8.633 1 94.94 286 LEU B C 1
ATOM 5062 O O . LEU B 1 286 ? 13.25 -26.312 -9.281 1 94.94 286 LEU B O 1
ATOM 5066 N N . GLY B 1 287 ? 12.836 -24.156 -8.859 1 89.56 287 GLY B N 1
ATOM 5067 C CA . GLY B 1 287 ? 12.07 -24.016 -10.086 1 89.56 287 GLY B CA 1
ATOM 5068 C C . GLY B 1 287 ? 12.922 -24.141 -11.336 1 89.56 287 GLY B C 1
ATOM 5069 O O . GLY B 1 287 ? 12.562 -24.859 -12.273 1 89.56 287 GLY B O 1
ATOM 5070 N N . ALA B 1 288 ? 14.055 -23.547 -11.359 1 84.5 288 ALA B N 1
ATOM 5071 C CA . ALA B 1 288 ? 14.922 -23.5 -12.531 1 84.5 288 ALA B CA 1
ATOM 5072 C C . ALA B 1 288 ? 15.57 -24.844 -12.797 1 84.5 288 ALA B C 1
ATOM 5074 O O . ALA B 1 288 ? 15.664 -25.281 -13.945 1 84.5 288 ALA B O 1
ATOM 5075 N N . VAL B 1 289 ? 15.984 -25.547 -11.773 1 89.69 289 VAL B N 1
ATOM 5076 C CA . VAL B 1 289 ? 16.797 -26.75 -11.898 1 89.69 289 VAL B CA 1
ATOM 5077 C C . VAL B 1 289 ? 15.906 -27.984 -11.914 1 89.69 289 VAL B C 1
ATOM 5079 O O . VAL B 1 289 ? 16.141 -28.922 -12.688 1 89.69 289 VAL B O 1
ATOM 5082 N N . SER B 1 290 ? 14.867 -27.953 -11.094 1 92.75 290 SER B N 1
ATOM 5083 C CA . SER B 1 290 ? 14.094 -29.172 -10.891 1 92.75 290 SER B CA 1
ATOM 5084 C C . SER B 1 290 ? 12.641 -28.984 -11.328 1 92.75 290 SER B C 1
ATOM 5086 O O . SER B 1 290 ? 11.805 -29.859 -11.109 1 92.75 290 SER B O 1
ATOM 5088 N N . HIS B 1 291 ? 12.266 -27.781 -11.766 1 88.06 291 HIS B N 1
ATOM 5089 C CA . HIS B 1 291 ? 10.961 -27.484 -12.344 1 88.06 291 HIS B CA 1
ATOM 5090 C C . HIS B 1 291 ? 9.852 -27.609 -11.305 1 88.06 291 HIS B C 1
ATOM 5092 O O . HIS B 1 291 ? 8.75 -28.078 -11.617 1 88.06 291 HIS B O 1
ATOM 5098 N N . VAL B 1 292 ? 10.156 -27.344 -10.07 1 91.69 292 VAL B N 1
ATOM 5099 C CA . VAL B 1 292 ? 9.156 -27.328 -9.008 1 91.69 292 VAL B CA 1
ATOM 5100 C C . VAL B 1 292 ? 8.414 -26 -9.008 1 91.69 292 VAL B C 1
ATOM 5102 O O . VAL B 1 292 ? 9.039 -24.938 -8.945 1 91.69 292 VAL B O 1
ATOM 5105 N N . PRO B 1 293 ? 7.07 -26 -9.047 1 89.25 293 PRO B N 1
ATOM 5106 C CA . PRO B 1 293 ? 6.328 -24.734 -8.969 1 89.25 293 PRO B CA 1
ATOM 5107 C C . PRO B 1 293 ? 6.562 -24 -7.656 1 89.25 293 PRO B C 1
ATOM 5109 O O . PRO B 1 293 ? 6.684 -24.625 -6.602 1 89.25 293 PRO B O 1
ATOM 5112 N N . HIS B 1 294 ? 6.535 -22.672 -7.676 1 88.12 294 HIS B N 1
ATOM 5113 C CA . HIS B 1 294 ? 6.852 -21.828 -6.527 1 88.12 294 HIS B CA 1
ATOM 5114 C C . HIS B 1 294 ? 5.891 -22.094 -5.371 1 88.12 294 HIS B C 1
ATOM 5116 O O . HIS B 1 294 ? 6.293 -22.094 -4.207 1 88.12 294 HIS B O 1
ATOM 5122 N N . GLY B 1 295 ? 4.684 -22.297 -5.688 1 91.38 295 GLY B N 1
ATOM 5123 C CA . GLY B 1 295 ? 3.719 -22.547 -4.629 1 91.38 295 GLY B CA 1
ATOM 5124 C C . GLY B 1 295 ? 4.027 -23.812 -3.84 1 91.38 295 GLY B C 1
ATOM 5125 O O . GLY B 1 295 ? 3.812 -23.859 -2.627 1 91.38 295 GLY B O 1
ATOM 5126 N N . ILE B 1 296 ? 4.535 -24.812 -4.523 1 95.38 296 ILE B N 1
ATOM 5127 C CA . ILE B 1 296 ? 4.867 -26.094 -3.906 1 95.38 296 ILE B CA 1
ATOM 5128 C C . ILE B 1 296 ? 6.176 -25.953 -3.127 1 95.38 296 ILE B C 1
ATOM 5130 O O . ILE B 1 296 ? 6.238 -26.312 -1.947 1 95.38 296 ILE B O 1
ATOM 5134 N N . SER B 1 297 ? 7.184 -25.391 -3.752 1 96.75 297 SER B N 1
ATOM 5135 C CA . SER B 1 297 ? 8.469 -25.266 -3.072 1 96.75 297 SER B CA 1
ATOM 5136 C C . SER B 1 297 ? 8.367 -24.328 -1.874 1 96.75 297 SER B C 1
ATOM 5138 O O . SER B 1 297 ? 9.031 -24.547 -0.856 1 96.75 297 SER B O 1
ATOM 5140 N N . GLY B 1 298 ? 7.559 -23.328 -1.967 1 96.75 298 GLY B N 1
ATOM 5141 C CA . GLY B 1 298 ? 7.395 -22.391 -0.869 1 96.75 298 GLY B CA 1
ATOM 5142 C C . GLY B 1 298 ? 6.926 -23.047 0.416 1 96.75 298 GLY B C 1
ATOM 5143 O O . GLY B 1 298 ? 7.41 -22.703 1.5 1 96.75 298 GLY B O 1
ATOM 5144 N N . GLY B 1 299 ? 5.988 -23.984 0.271 1 97.62 299 GLY B N 1
ATOM 5145 C CA . GLY B 1 299 ? 5.48 -24.703 1.43 1 97.62 299 GLY B CA 1
ATOM 5146 C C . GLY B 1 299 ? 6.516 -25.594 2.08 1 97.62 299 GLY B C 1
ATOM 5147 O O . GLY B 1 299 ? 6.535 -25.75 3.303 1 97.62 299 GLY B O 1
ATOM 5148 N N . ILE B 1 300 ? 7.371 -26.125 1.272 1 98.5 300 ILE B N 1
ATOM 5149 C CA . ILE B 1 300 ? 8.406 -27.016 1.767 1 98.5 300 ILE B CA 1
ATOM 5150 C C . ILE B 1 300 ? 9.516 -26.219 2.447 1 98.5 300 ILE B C 1
ATOM 5152 O O . ILE B 1 300 ? 9.969 -26.578 3.533 1 98.5 300 ILE B O 1
ATOM 5156 N N . VAL B 1 301 ? 9.883 -25.062 1.9 1 98.62 301 VAL B N 1
ATOM 5157 C CA . VAL B 1 301 ? 11.07 -24.297 2.273 1 98.62 301 VAL B CA 1
ATOM 5158 C C . VAL B 1 301 ? 10.766 -23.438 3.504 1 98.62 301 VAL B C 1
ATOM 5160 O O . VAL B 1 301 ? 11.633 -23.25 4.359 1 98.62 301 VAL B O 1
ATOM 5163 N N . LEU B 1 302 ? 9.586 -22.969 3.68 1 98.56 302 LEU B N 1
ATOM 5164 C CA . LEU B 1 302 ? 9.234 -21.906 4.605 1 98.56 302 LEU B CA 1
ATOM 5165 C C . LEU B 1 302 ? 9.523 -22.312 6.047 1 98.56 302 LEU B C 1
ATOM 5167 O O . LEU B 1 302 ? 10.188 -21.578 6.785 1 98.56 302 LEU B O 1
ATOM 5171 N N . PRO B 1 303 ? 9.055 -23.531 6.496 1 98.62 303 PRO B N 1
ATOM 5172 C CA . PRO B 1 303 ? 9.328 -23.859 7.898 1 98.62 303 PRO B CA 1
ATOM 5173 C C . PRO B 1 303 ? 10.82 -23.953 8.203 1 98.62 303 PRO B C 1
ATOM 5175 O O . PRO B 1 303 ? 11.258 -23.609 9.297 1 98.62 303 PRO B O 1
ATOM 5178 N N . HIS B 1 304 ? 11.609 -24.391 7.266 1 98.62 304 HIS B N 1
ATOM 5179 C CA . HIS B 1 304 ? 13.055 -24.484 7.445 1 98.62 304 HIS B CA 1
ATOM 5180 C C . HIS B 1 304 ? 13.695 -23.094 7.504 1 98.62 304 HIS B C 1
ATOM 5182 O O . HIS B 1 304 ? 14.648 -22.875 8.25 1 98.62 304 HIS B O 1
ATOM 5188 N N . MET B 1 305 ? 13.172 -22.156 6.699 1 98.44 305 MET B N 1
ATOM 5189 C CA . MET B 1 305 ? 13.672 -20.781 6.719 1 98.44 305 MET B CA 1
ATOM 5190 C C . MET B 1 305 ? 13.336 -20.094 8.039 1 98.44 305 MET B C 1
ATOM 5192 O O . MET B 1 305 ? 14.141 -19.312 8.562 1 98.44 305 MET B O 1
ATOM 5196 N N . MET B 1 306 ? 12.125 -20.375 8.547 1 98.62 306 MET B N 1
ATOM 5197 C CA . MET B 1 306 ? 11.766 -19.844 9.859 1 98.62 306 MET B CA 1
ATOM 5198 C C . MET B 1 306 ? 12.742 -20.328 10.93 1 98.62 306 MET B C 1
ATOM 5200 O O . MET B 1 306 ? 13.211 -19.531 11.742 1 98.62 306 MET B O 1
ATOM 5204 N N . ARG B 1 307 ? 13.086 -21.562 10.859 1 98.38 307 ARG B N 1
ATOM 5205 C CA . ARG B 1 307 ? 14.039 -22.141 11.805 1 98.38 307 ARG B CA 1
ATOM 5206 C C . ARG B 1 307 ? 15.43 -21.547 11.586 1 98.38 307 ARG B C 1
ATOM 5208 O O . ARG B 1 307 ? 16.094 -21.156 12.547 1 98.38 307 ARG B O 1
ATOM 5215 N N . PHE B 1 308 ? 15.867 -21.5 10.367 1 98.19 308 PHE B N 1
ATOM 5216 C CA . PHE B 1 308 ? 17.203 -21.016 10.008 1 98.19 308 PHE B CA 1
ATOM 5217 C C . PHE B 1 308 ? 17.406 -19.578 10.477 1 98.19 308 PHE B C 1
ATOM 5219 O O . PHE B 1 308 ? 18.484 -19.234 10.961 1 98.19 308 PHE B O 1
ATOM 5226 N N . ASN B 1 309 ? 16.359 -18.734 10.359 1 98 309 ASN B N 1
ATOM 5227 C CA . ASN B 1 309 ? 16.484 -17.297 10.641 1 98 309 ASN B CA 1
ATOM 5228 C C . ASN B 1 309 ? 16.141 -16.984 12.094 1 98 309 ASN B C 1
ATOM 5230 O O . ASN B 1 309 ? 16.297 -15.852 12.539 1 98 309 ASN B O 1
ATOM 5234 N N . ARG B 1 310 ? 15.734 -18 12.906 1 97.5 310 ARG B N 1
ATOM 5235 C CA . ARG B 1 310 ? 15.188 -17.812 14.242 1 97.5 310 ARG B CA 1
ATOM 5236 C C . ARG B 1 310 ? 16.156 -17.047 15.133 1 97.5 310 ARG B C 1
ATOM 5238 O O . ARG B 1 310 ? 15.75 -16.109 15.828 1 97.5 310 ARG B O 1
ATOM 5245 N N . PRO B 1 311 ? 17.453 -17.281 15.117 1 96.75 311 PRO B N 1
ATOM 5246 C CA . PRO B 1 311 ? 18.359 -16.578 16.031 1 96.75 311 PRO B CA 1
ATOM 5247 C C . PRO B 1 311 ? 18.359 -15.07 15.82 1 96.75 311 PRO B C 1
ATOM 5249 O O . PRO B 1 311 ? 18.594 -14.305 16.766 1 96.75 311 PRO B O 1
ATOM 5252 N N . GLU B 1 312 ? 18.047 -14.664 14.602 1 96.75 312 GLU B N 1
ATOM 5253 C CA . GLU B 1 312 ? 18.125 -13.242 14.289 1 96.75 312 GLU B CA 1
ATOM 5254 C C . GLU B 1 312 ? 16.734 -12.602 14.242 1 96.75 312 GLU B C 1
ATOM 5256 O O . GLU B 1 312 ? 16.625 -11.383 14.086 1 96.75 312 GLU B O 1
ATOM 5261 N N . THR B 1 313 ? 15.672 -13.406 14.398 1 97.5 313 THR B N 1
ATOM 5262 C CA . THR B 1 313 ? 14.352 -12.852 14.133 1 97.5 313 THR B CA 1
ATOM 5263 C C . THR B 1 313 ? 13.359 -13.281 15.219 1 97.5 313 THR B C 1
ATOM 5265 O O . THR B 1 313 ? 12.164 -13.422 14.953 1 97.5 313 THR B O 1
ATOM 5268 N N . LEU B 1 314 ? 13.82 -13.586 16.391 1 96.38 314 LEU B N 1
ATOM 5269 C CA . LEU B 1 314 ? 12.961 -14.125 17.438 1 96.38 314 LEU B CA 1
ATOM 5270 C C . LEU B 1 314 ? 11.812 -13.164 17.75 1 96.38 314 LEU B C 1
ATOM 5272 O O . LEU B 1 314 ? 10.656 -13.586 17.859 1 96.38 314 LEU B O 1
ATOM 5276 N N . ASP B 1 315 ? 12.094 -11.93 17.938 1 94.38 315 ASP B N 1
ATOM 5277 C CA . ASP B 1 315 ? 11.07 -10.938 18.25 1 94.38 315 ASP B CA 1
ATOM 5278 C C . ASP B 1 315 ? 10.047 -10.836 17.109 1 94.38 315 ASP B C 1
ATOM 5280 O O . ASP B 1 315 ? 8.844 -10.727 17.359 1 94.38 315 ASP B O 1
ATOM 5284 N N . ARG B 1 316 ? 10.531 -10.852 15.891 1 96.56 316 ARG B N 1
ATOM 5285 C CA . ARG B 1 316 ? 9.648 -10.789 14.727 1 96.56 316 ARG B CA 1
ATOM 5286 C C . ARG B 1 316 ? 8.805 -12.047 14.609 1 96.56 316 ARG B C 1
ATOM 5288 O O . ARG B 1 316 ? 7.617 -11.984 14.281 1 96.56 316 ARG B O 1
ATOM 5295 N N . GLN B 1 317 ? 9.406 -13.188 14.891 1 97.62 317 GLN B N 1
ATOM 5296 C CA . GLN B 1 317 ? 8.656 -14.43 14.781 1 97.62 317 GLN B CA 1
ATOM 5297 C C . GLN B 1 317 ? 7.605 -14.547 15.883 1 97.62 317 GLN B C 1
ATOM 5299 O O . GLN B 1 317 ? 6.582 -15.211 15.711 1 97.62 317 GLN B O 1
ATOM 5304 N N . ARG B 1 318 ? 7.84 -13.914 17.047 1 96.5 318 ARG B N 1
ATOM 5305 C CA . ARG B 1 318 ? 6.797 -13.805 18.062 1 96.5 318 ARG B CA 1
ATOM 5306 C C . ARG B 1 318 ? 5.57 -13.086 17.5 1 96.5 318 ARG B C 1
ATOM 5308 O O . ARG B 1 318 ? 4.438 -13.516 17.734 1 96.5 318 ARG B O 1
ATOM 5315 N N . ARG B 1 319 ? 5.77 -12 16.766 1 96.12 319 ARG B N 1
ATOM 5316 C CA . ARG B 1 319 ? 4.672 -11.258 16.156 1 96.12 319 ARG B CA 1
ATOM 5317 C C . ARG B 1 319 ? 3.982 -12.086 15.086 1 96.12 319 ARG B C 1
ATOM 5319 O O . ARG B 1 319 ? 2.76 -12.031 14.938 1 96.12 319 ARG B O 1
ATOM 5326 N N . ILE B 1 320 ? 4.758 -12.844 14.352 1 98.12 320 ILE B N 1
ATOM 5327 C CA . ILE B 1 320 ? 4.207 -13.758 13.359 1 98.12 320 ILE B CA 1
ATOM 5328 C C . ILE B 1 320 ? 3.303 -14.781 14.047 1 98.12 320 ILE B C 1
ATOM 5330 O O . ILE B 1 320 ? 2.184 -15.031 13.594 1 98.12 320 ILE B O 1
ATOM 5334 N N . ALA B 1 321 ? 3.828 -15.328 15.148 1 98.19 321 ALA B N 1
ATOM 5335 C CA . ALA B 1 321 ? 3.049 -16.297 15.914 1 98.19 321 ALA B CA 1
ATOM 5336 C C . ALA B 1 321 ? 1.726 -15.695 16.375 1 98.19 321 ALA B C 1
ATOM 5338 O O . ALA B 1 321 ? 0.677 -16.344 16.281 1 98.19 321 ALA B O 1
ATOM 5339 N N . ALA B 1 322 ? 1.777 -14.516 16.844 1 95.12 322 ALA B N 1
ATOM 5340 C CA . ALA B 1 322 ? 0.566 -13.828 17.281 1 95.12 322 ALA B CA 1
ATOM 5341 C C . ALA B 1 322 ? -0.426 -13.664 16.141 1 95.12 322 ALA B C 1
ATOM 5343 O O . ALA B 1 322 ? -1.629 -13.867 16.312 1 95.12 322 ALA B O 1
ATOM 5344 N N . ALA B 1 323 ? 0.016 -13.336 14.961 1 96.44 323 ALA B N 1
ATOM 5345 C CA . ALA B 1 323 ? -0.832 -13.172 13.781 1 96.44 323 ALA B CA 1
ATOM 5346 C C . ALA B 1 323 ? -1.486 -14.492 13.391 1 96.44 323 ALA B C 1
ATOM 5348 O O . ALA B 1 323 ? -2.568 -14.5 12.805 1 96.44 323 ALA B O 1
ATOM 5349 N N . MET B 1 324 ? -0.833 -15.594 13.742 1 97.5 324 MET B N 1
ATOM 5350 C CA . MET B 1 324 ? -1.35 -16.922 13.438 1 97.5 324 MET B CA 1
ATOM 5351 C C . MET B 1 324 ? -2.396 -17.359 14.461 1 97.5 324 MET B C 1
ATOM 5353 O O . MET B 1 324 ? -3.002 -18.422 14.328 1 97.5 324 MET B O 1
ATOM 5357 N N . GLY B 1 325 ? -2.576 -16.531 15.477 1 93.38 325 GLY B N 1
ATOM 5358 C CA . GLY B 1 325 ? -3.543 -16.859 16.516 1 93.38 325 GLY B CA 1
ATOM 5359 C C . GLY B 1 325 ? -2.924 -17.547 17.719 1 93.38 325 GLY B C 1
ATOM 5360 O O . GLY B 1 325 ? -3.637 -18.047 18.594 1 93.38 325 GLY B O 1
ATOM 5361 N N . ILE B 1 326 ? -1.612 -17.594 17.734 1 93.75 326 ILE B N 1
ATOM 5362 C CA . ILE B 1 326 ? -0.93 -18.203 18.875 1 93.75 326 ILE B CA 1
ATOM 5363 C C . ILE B 1 326 ? -0.819 -17.188 20 1 93.75 326 ILE B C 1
ATOM 5365 O O . ILE B 1 326 ? -0.076 -16.203 19.906 1 93.75 326 ILE B O 1
ATOM 5369 N N . ARG B 1 327 ? -1.493 -17.328 21.172 1 82.88 327 ARG B N 1
ATOM 5370 C CA . ARG B 1 327 ? -1.646 -16.312 22.188 1 82.88 327 ARG B CA 1
ATOM 5371 C C . ARG B 1 327 ? -0.867 -16.672 23.453 1 82.88 327 ARG B C 1
ATOM 5373 O O . ARG B 1 327 ? -0.57 -15.805 24.281 1 82.88 327 ARG B O 1
ATOM 5380 N N . PHE B 1 328 ? -0.604 -17.922 23.516 1 86 328 PHE B N 1
ATOM 5381 C CA . PHE B 1 328 ? 0.037 -18.344 24.75 1 86 328 PHE B CA 1
ATOM 5382 C C . PHE B 1 328 ? 1.366 -19.031 24.469 1 86 328 PHE B C 1
ATOM 5384 O O . PHE B 1 328 ? 1.396 -20.125 23.891 1 86 328 PHE B O 1
ATOM 5391 N N . ALA B 1 329 ? 2.416 -18.328 24.484 1 91.75 329 ALA B N 1
ATOM 5392 C CA . ALA B 1 329 ? 3.768 -18.875 24.359 1 91.75 329 ALA B CA 1
ATOM 5393 C C . ALA B 1 329 ? 4.621 -18.5 25.562 1 91.75 329 ALA B C 1
ATOM 5395 O O . ALA B 1 329 ? 4.52 -17.375 26.078 1 91.75 329 ALA B O 1
ATOM 5396 N N . ALA B 1 330 ? 5.406 -19.391 26.016 1 93.88 330 ALA B N 1
ATOM 5397 C CA . ALA B 1 330 ? 6.203 -19.219 27.234 1 93.88 330 ALA B CA 1
ATOM 5398 C C . ALA B 1 330 ? 7.348 -18.234 26.984 1 93.88 330 ALA B C 1
ATOM 5400 O O . ALA B 1 330 ? 7.871 -17.641 27.938 1 93.88 330 ALA B O 1
ATOM 5401 N N . SER B 1 331 ? 7.812 -18.156 25.797 1 95.81 331 SER B N 1
ATOM 5402 C CA . SER B 1 331 ? 8.922 -17.297 25.391 1 95.81 331 SER B CA 1
ATOM 5403 C C . SER B 1 331 ? 8.867 -17 23.891 1 95.81 331 SER B C 1
ATOM 5405 O O . SER B 1 331 ? 8.055 -17.578 23.172 1 95.81 331 SER B O 1
ATOM 5407 N N . ASP B 1 332 ? 9.742 -16.109 23.484 1 95.06 332 ASP B N 1
ATOM 5408 C CA . ASP B 1 332 ? 9.852 -15.82 22.062 1 95.06 332 ASP B CA 1
ATOM 5409 C C . ASP B 1 332 ? 10.273 -17.062 21.281 1 95.06 332 ASP B C 1
ATOM 5411 O O . ASP B 1 332 ? 9.797 -17.297 20.172 1 95.06 332 ASP B O 1
ATOM 5415 N N . THR B 1 333 ? 11.141 -17.797 21.859 1 97.06 333 THR B N 1
ATOM 5416 C CA . THR B 1 333 ? 11.586 -19.047 21.234 1 97.06 333 THR B CA 1
ATOM 5417 C C . THR B 1 333 ? 10.43 -20.031 21.094 1 97.06 333 THR B C 1
ATOM 5419 O O . THR B 1 333 ? 10.227 -20.625 20.031 1 97.06 333 THR B O 1
ATOM 5422 N N . ASP B 1 334 ? 9.68 -20.141 22.141 1 97.69 334 ASP B N 1
ATOM 5423 C CA . ASP B 1 334 ? 8.516 -21.031 22.109 1 97.69 334 ASP B CA 1
ATOM 5424 C C . ASP B 1 334 ? 7.508 -20.594 21.062 1 97.69 334 ASP B C 1
ATOM 5426 O O . ASP B 1 334 ? 6.98 -21.422 20.312 1 97.69 334 ASP B O 1
ATOM 5430 N N . ALA B 1 335 ? 7.258 -19.312 21 1 97.38 335 ALA B N 1
ATOM 5431 C CA . ALA B 1 335 ? 6.34 -18.75 20 1 97.38 335 ALA B CA 1
ATOM 5432 C C . ALA B 1 335 ? 6.812 -19.078 18.594 1 97.38 335 ALA B C 1
ATOM 5434 O O . ALA B 1 335 ? 6.016 -19.469 17.734 1 97.38 335 ALA B O 1
ATOM 5435 N N . SER B 1 336 ? 8.094 -18.891 18.359 1 97.75 336 SER B N 1
ATOM 5436 C CA . SER B 1 336 ? 8.68 -19.141 17.047 1 97.75 336 SER B CA 1
ATOM 5437 C C . SER B 1 336 ? 8.562 -20.609 16.672 1 97.75 336 SER B C 1
ATOM 5439 O O . SER B 1 336 ? 8.266 -20.938 15.516 1 97.75 336 SER B O 1
ATOM 5441 N N . GLU B 1 337 ? 8.773 -21.516 17.594 1 98.25 337 GLU B N 1
ATOM 5442 C CA . GLU B 1 337 ? 8.672 -22.953 17.344 1 98.25 337 GLU B CA 1
ATOM 5443 C C . GLU B 1 337 ? 7.23 -23.359 17.062 1 98.25 337 GLU B C 1
ATOM 5445 O O . GLU B 1 337 ? 6.98 -24.188 16.188 1 98.25 337 GLU B O 1
ATOM 5450 N N . GLN B 1 338 ? 6.352 -22.766 17.797 1 98.38 338 GLN B N 1
ATOM 5451 C CA . GLN B 1 338 ? 4.941 -23.047 17.562 1 98.38 338 GLN B CA 1
ATOM 5452 C C . GLN B 1 338 ? 4.504 -22.547 16.188 1 98.38 338 GLN B C 1
ATOM 5454 O O . GLN B 1 338 ? 3.719 -23.203 15.5 1 98.38 338 GLN B O 1
ATOM 5459 N N . ALA B 1 339 ? 4.984 -21.359 15.812 1 98.56 339 ALA B N 1
ATOM 5460 C CA . ALA B 1 339 ? 4.664 -20.812 14.5 1 98.56 339 ALA B CA 1
ATOM 5461 C C . ALA B 1 339 ? 5.172 -21.734 13.383 1 98.56 339 ALA B C 1
ATOM 5463 O O . ALA B 1 339 ? 4.453 -22 12.422 1 98.56 339 ALA B O 1
ATOM 5464 N N . GLU B 1 340 ? 6.418 -22.219 13.492 1 98.56 340 GLU B N 1
ATOM 5465 C CA . GLU B 1 340 ? 6.992 -23.156 12.539 1 98.56 340 GLU B CA 1
ATOM 5466 C C . GLU B 1 340 ? 6.133 -24.406 12.422 1 98.56 340 GLU B C 1
ATOM 5468 O O . GLU B 1 340 ? 5.832 -24.859 11.312 1 98.56 340 GLU B O 1
ATOM 5473 N N . ALA B 1 341 ? 5.762 -24.938 13.539 1 98.5 341 ALA B N 1
ATOM 5474 C CA . ALA B 1 341 ? 4.945 -26.156 13.57 1 98.5 341 ALA B CA 1
ATOM 5475 C C . ALA B 1 341 ? 3.59 -25.922 12.906 1 98.5 341 ALA B C 1
ATOM 5477 O O . ALA B 1 341 ? 3.07 -26.797 12.219 1 98.5 341 ALA B O 1
ATOM 5478 N N . ARG B 1 342 ? 3.037 -24.797 13.164 1 98.25 342 ARG B N 1
ATOM 5479 C CA . ARG B 1 342 ? 1.734 -24.453 12.594 1 98.25 342 ARG B CA 1
ATOM 5480 C C . ARG B 1 342 ? 1.812 -24.344 11.078 1 98.25 342 ARG B C 1
ATOM 5482 O O . ARG B 1 342 ? 0.877 -24.734 10.375 1 98.25 342 ARG B O 1
ATOM 5489 N N . VAL B 1 343 ? 2.891 -23.812 10.57 1 98.62 343 VAL B N 1
ATOM 5490 C CA . VAL B 1 343 ? 3.102 -23.734 9.125 1 98.62 343 VAL B CA 1
ATOM 5491 C C . VAL B 1 343 ? 3.211 -25.141 8.547 1 98.62 343 VAL B C 1
ATOM 5493 O O . VAL B 1 343 ? 2.582 -25.453 7.531 1 98.62 343 VAL B O 1
ATOM 5496 N N . ARG B 1 344 ? 3.98 -26 9.195 1 98.44 344 ARG B N 1
ATOM 5497 C CA . ARG B 1 344 ? 4.117 -27.391 8.742 1 98.44 344 ARG B CA 1
ATOM 5498 C C . ARG B 1 344 ? 2.766 -28.094 8.719 1 98.44 344 ARG B C 1
ATOM 5500 O O . ARG B 1 344 ? 2.453 -28.812 7.766 1 98.44 344 ARG B O 1
ATOM 5507 N N . ALA B 1 345 ? 2.047 -27.859 9.727 1 98.44 345 ALA B N 1
ATOM 5508 C CA . ALA B 1 345 ? 0.732 -28.484 9.828 1 98.44 345 ALA B CA 1
ATOM 5509 C C . ALA B 1 345 ? -0.192 -28 8.719 1 98.44 345 ALA B C 1
ATOM 5511 O O . ALA B 1 345 ? -0.954 -28.781 8.141 1 98.44 345 ALA B O 1
ATOM 5512 N N . LEU B 1 346 ? -0.134 -26.734 8.445 1 98.19 346 LEU B N 1
ATOM 5513 C CA . LEU B 1 346 ? -0.967 -26.172 7.383 1 98.19 346 LEU B CA 1
ATOM 5514 C C . LEU B 1 346 ? -0.664 -26.844 6.043 1 98.19 346 LEU B C 1
ATOM 5516 O O . LEU B 1 346 ? -1.579 -27.266 5.34 1 98.19 346 LEU B O 1
ATOM 5520 N N . VAL B 1 347 ? 0.596 -26.938 5.691 1 98.12 347 VAL B N 1
ATOM 5521 C CA . VAL B 1 347 ? 1.016 -27.516 4.418 1 98.12 347 VAL B CA 1
ATOM 5522 C C . VAL B 1 347 ? 0.571 -28.969 4.336 1 98.12 347 VAL B C 1
ATOM 5524 O O . VAL B 1 347 ? 0.016 -29.406 3.32 1 98.12 347 VAL B O 1
ATOM 5527 N N . THR B 1 348 ? 0.726 -29.672 5.402 1 97.88 348 THR B N 1
ATOM 5528 C CA . THR B 1 348 ? 0.328 -31.062 5.48 1 97.88 348 THR B CA 1
ATOM 5529 C C . THR B 1 348 ? -1.185 -31.203 5.34 1 97.88 348 THR B C 1
ATOM 5531 O O . THR B 1 348 ? -1.667 -32.031 4.559 1 97.88 348 THR B O 1
ATOM 5534 N N . ASP B 1 349 ? -1.874 -30.406 6.066 1 97.38 349 ASP B N 1
ATOM 5535 C CA . ASP B 1 349 ? -3.332 -30.484 6.09 1 97.38 349 ASP B CA 1
ATOM 5536 C C . ASP B 1 349 ? -3.922 -30.156 4.719 1 97.38 349 ASP B C 1
ATOM 5538 O O . ASP B 1 349 ? -5.008 -30.625 4.375 1 97.38 349 ASP B O 1
ATOM 5542 N N . LEU B 1 350 ? -3.209 -29.406 3.949 1 97.44 350 LEU B N 1
ATOM 5543 C CA . LEU B 1 350 ? -3.688 -29.016 2.631 1 97.44 350 LEU B CA 1
ATOM 5544 C C . LEU B 1 350 ? -3.367 -30.078 1.587 1 97.44 350 LEU B C 1
ATOM 5546 O O . LEU B 1 350 ? -3.734 -29.938 0.418 1 97.44 350 LEU B O 1
ATOM 5550 N N . GLY B 1 351 ? -2.635 -31.109 1.966 1 96.94 351 GLY B N 1
ATOM 5551 C CA . GLY B 1 351 ? -2.293 -32.188 1.069 1 96.94 351 GLY B CA 1
ATOM 5552 C C . GLY B 1 351 ? -1.176 -31.844 0.105 1 96.94 351 GLY B C 1
ATOM 5553 O O . GLY B 1 351 ? -1.07 -32.438 -0.971 1 96.94 351 GLY B O 1
ATOM 5554 N N . LEU B 1 352 ? -0.422 -30.906 0.436 1 97.81 352 LEU B N 1
ATOM 5555 C CA . LEU B 1 352 ? 0.704 -30.5 -0.398 1 97.81 352 LEU B CA 1
ATOM 5556 C C . LEU B 1 352 ? 1.972 -31.25 -0.005 1 97.81 352 LEU B C 1
ATOM 5558 O O . LEU B 1 352 ? 2.098 -31.719 1.131 1 97.81 352 LEU B O 1
ATOM 5562 N N . PRO B 1 353 ? 2.914 -31.375 -0.95 1 97.81 353 PRO B N 1
ATOM 5563 C CA . PRO B 1 353 ? 4.188 -32 -0.613 1 97.81 353 PRO B CA 1
ATOM 5564 C C . PRO B 1 353 ? 4.918 -31.312 0.53 1 97.81 353 PRO B C 1
ATOM 5566 O O . PRO B 1 353 ? 4.914 -30.078 0.604 1 97.81 353 PRO B O 1
ATOM 5569 N N . THR B 1 354 ? 5.562 -32.125 1.357 1 98.12 354 THR B N 1
ATOM 5570 C CA . THR B 1 354 ? 6.246 -31.547 2.514 1 98.12 354 THR B CA 1
ATOM 5571 C C . THR B 1 354 ? 7.754 -31.766 2.414 1 98.12 354 THR B C 1
ATOM 5573 O O . THR B 1 354 ? 8.516 -31.234 3.223 1 98.12 354 THR B O 1
ATOM 5576 N N . THR B 1 355 ? 8.18 -32.531 1.373 1 98.44 355 THR B N 1
ATOM 5577 C CA . THR B 1 355 ? 9.602 -32.75 1.127 1 98.44 355 THR B CA 1
ATOM 5578 C C . THR B 1 355 ? 9.938 -32.5 -0.341 1 98.44 355 THR B C 1
ATOM 5580 O O . THR B 1 355 ? 9.055 -32.5 -1.196 1 98.44 355 THR B O 1
ATOM 5583 N N . LEU B 1 356 ? 11.242 -32.219 -0.543 1 98.5 356 LEU B N 1
ATOM 5584 C CA . LEU B 1 356 ? 11.688 -32 -1.913 1 98.5 356 LEU B CA 1
ATOM 5585 C C . LEU B 1 356 ? 11.531 -33.281 -2.748 1 98.5 356 LEU B C 1
ATOM 5587 O O . LEU B 1 356 ? 11.18 -33.219 -3.928 1 98.5 356 LEU B O 1
ATOM 5591 N N . SER B 1 357 ? 11.711 -34.438 -2.115 1 98.19 357 SER B N 1
ATOM 5592 C CA . SER B 1 357 ? 11.531 -35.688 -2.816 1 98.19 357 SER B CA 1
ATOM 5593 C C . SER B 1 357 ? 10.07 -35.906 -3.219 1 98.19 357 SER B C 1
ATOM 5595 O O . SER B 1 357 ? 9.789 -36.312 -4.34 1 98.19 357 SER B O 1
ATOM 5597 N N . ASP B 1 358 ? 9.18 -35.562 -2.312 1 97.06 358 ASP B N 1
ATOM 5598 C CA . ASP B 1 358 ? 7.75 -35.656 -2.598 1 97.06 358 ASP B CA 1
ATOM 5599 C C . ASP B 1 358 ? 7.363 -34.75 -3.762 1 97.06 358 ASP B C 1
ATOM 5601 O O . ASP B 1 358 ? 6.359 -35 -4.438 1 97.06 358 ASP B O 1
ATOM 5605 N N . ALA B 1 359 ? 8.172 -33.75 -3.988 1 97.38 359 ALA B N 1
ATOM 5606 C CA . ALA B 1 359 ? 7.867 -32.75 -5.035 1 97.38 359 ALA B CA 1
ATOM 5607 C C . ALA B 1 359 ? 8.57 -33.125 -6.34 1 97.38 359 ALA B C 1
ATOM 5609 O O . ALA B 1 359 ? 8.5 -32.375 -7.316 1 97.38 359 ALA B O 1
ATOM 5610 N N . GLY B 1 360 ? 9.328 -34.219 -6.277 1 97 360 GLY B N 1
ATOM 5611 C CA . GLY B 1 360 ? 9.93 -34.688 -7.508 1 97 360 GLY B CA 1
ATOM 5612 C C . GLY B 1 360 ? 11.352 -34.219 -7.707 1 97 360 GLY B C 1
ATOM 5613 O O . GLY B 1 360 ? 11.938 -34.406 -8.773 1 97 360 GLY B O 1
ATOM 5614 N N . VAL B 1 361 ? 11.938 -33.625 -6.762 1 98 361 VAL B N 1
ATOM 5615 C CA . VAL B 1 361 ? 13.32 -33.188 -6.859 1 98 361 VAL B CA 1
ATOM 5616 C C . VAL B 1 361 ? 14.273 -34.344 -6.723 1 98 361 VAL B C 1
ATOM 5618 O O . VAL B 1 361 ? 14.094 -35.219 -5.844 1 98 361 VAL B O 1
ATOM 5621 N N . ARG B 1 362 ? 15.219 -34.469 -7.574 1 98 362 ARG B N 1
ATOM 5622 C CA . ARG B 1 362 ? 16.234 -35.5 -7.484 1 98 362 ARG B CA 1
ATOM 5623 C C . ARG B 1 362 ? 17.375 -35.062 -6.555 1 98 362 ARG B C 1
ATOM 5625 O O . ARG B 1 362 ? 17.781 -33.906 -6.555 1 98 362 ARG B O 1
ATOM 5632 N N . HIS B 1 363 ? 17.812 -36.031 -5.863 1 97.94 363 HIS B N 1
ATOM 5633 C CA . HIS B 1 363 ? 18.875 -35.75 -4.914 1 97.94 363 HIS B CA 1
ATOM 5634 C C . HIS B 1 363 ? 20.094 -35.156 -5.609 1 97.94 363 HIS B C 1
ATOM 5636 O O . HIS B 1 363 ? 20.75 -34.281 -5.059 1 97.94 363 HIS B O 1
ATOM 5642 N N . GLU B 1 364 ? 20.406 -35.531 -6.773 1 97.94 364 GLU B N 1
ATOM 5643 C CA . GLU B 1 364 ? 21.578 -35.125 -7.535 1 97.94 364 GLU B CA 1
ATOM 5644 C C . GLU B 1 364 ? 21.484 -33.656 -7.922 1 97.94 364 GLU B C 1
ATOM 5646 O O . GLU B 1 364 ? 22.469 -33.031 -8.32 1 97.94 364 GLU B O 1
ATOM 5651 N N . ASP B 1 365 ? 20.281 -33.031 -7.84 1 97.44 365 ASP B N 1
ATOM 5652 C CA . ASP B 1 365 ? 20.078 -31.641 -8.203 1 97.44 365 ASP B CA 1
ATOM 5653 C C . ASP B 1 365 ? 20.484 -30.703 -7.074 1 97.44 365 ASP B C 1
ATOM 5655 O O . ASP B 1 365 ? 20.703 -29.516 -7.293 1 97.44 365 ASP B O 1
ATOM 5659 N N . LEU B 1 366 ? 20.594 -31.203 -5.887 1 98.44 366 LEU B N 1
ATOM 5660 C CA . LEU B 1 366 ? 20.672 -30.375 -4.684 1 98.44 366 LEU B CA 1
ATOM 5661 C C . LEU B 1 366 ? 21.938 -29.516 -4.695 1 98.44 366 LEU B C 1
ATOM 5663 O O . LEU B 1 366 ? 21.891 -28.328 -4.391 1 98.44 366 LEU B O 1
ATOM 5667 N N . PRO B 1 367 ? 23.125 -30.078 -5.098 1 98 367 PRO B N 1
ATOM 5668 C CA . PRO B 1 367 ? 24.328 -29.234 -5.113 1 98 367 PRO B CA 1
ATOM 5669 C C . PRO B 1 367 ? 24.219 -28.062 -6.078 1 98 367 PRO B C 1
ATOM 5671 O O . PRO B 1 367 ? 24.641 -26.953 -5.758 1 98 367 PRO B O 1
ATOM 5674 N N . ARG B 1 368 ? 23.672 -28.328 -7.156 1 97.19 368 ARG B N 1
ATOM 5675 C CA . ARG B 1 368 ? 23.516 -27.266 -8.141 1 97.19 368 ARG B CA 1
ATOM 5676 C C . ARG B 1 368 ? 22.562 -26.188 -7.629 1 97.19 368 ARG B C 1
ATOM 5678 O O . ARG B 1 368 ? 22.828 -24.984 -7.777 1 97.19 368 ARG B O 1
ATOM 5685 N N . VAL B 1 369 ? 21.469 -26.562 -7.023 1 96.81 369 VAL B N 1
ATOM 5686 C CA . VAL B 1 369 ? 20.516 -25.625 -6.438 1 96.81 369 VAL B CA 1
ATOM 5687 C C . VAL B 1 369 ? 21.219 -24.781 -5.379 1 96.81 369 VAL B C 1
ATOM 5689 O O . VAL B 1 369 ? 21.062 -23.562 -5.348 1 96.81 369 VAL B O 1
ATOM 5692 N N . ALA B 1 370 ? 22 -25.406 -4.59 1 97.94 370 ALA B N 1
ATOM 5693 C CA . ALA B 1 370 ? 22.719 -24.703 -3.525 1 97.94 370 ALA B CA 1
ATOM 5694 C C . ALA B 1 370 ? 23.641 -23.625 -4.098 1 97.94 370 ALA B C 1
ATOM 5696 O O . ALA B 1 370 ? 23.656 -22.484 -3.633 1 97.94 370 ALA B O 1
ATOM 5697 N N . GLU B 1 371 ? 24.359 -23.969 -5.121 1 95.88 371 GLU B N 1
ATOM 5698 C CA . GLU B 1 371 ? 25.328 -23.047 -5.734 1 95.88 371 GLU B CA 1
ATOM 5699 C C . GLU B 1 371 ? 24.625 -21.859 -6.383 1 95.88 371 GLU B C 1
ATOM 5701 O O . GLU B 1 371 ? 25.031 -20.719 -6.191 1 95.88 371 GLU B O 1
ATOM 5706 N N . LEU B 1 372 ? 23.656 -22.109 -7.07 1 92.81 372 LEU B N 1
ATOM 5707 C CA . LEU B 1 372 ? 22.953 -21.062 -7.797 1 92.81 372 LEU B CA 1
ATOM 5708 C C . LEU B 1 372 ? 22.203 -20.141 -6.836 1 92.81 372 LEU B C 1
ATOM 5710 O O . LEU B 1 372 ? 22.031 -18.953 -7.109 1 92.81 372 LEU B O 1
ATOM 5714 N N . THR B 1 373 ? 21.734 -20.672 -5.73 1 94.38 373 THR B N 1
ATOM 5715 C CA . THR B 1 373 ? 21.016 -19.891 -4.734 1 94.38 373 THR B CA 1
ATOM 5716 C C . THR B 1 373 ? 21.875 -18.75 -4.215 1 94.38 373 THR B C 1
ATOM 5718 O O . THR B 1 373 ? 21.391 -17.641 -4.008 1 94.38 373 THR B O 1
ATOM 5721 N N . LEU B 1 374 ? 23.125 -18.969 -4.07 1 92.25 374 LEU B N 1
ATOM 5722 C CA . LEU B 1 374 ? 24.031 -17.969 -3.529 1 92.25 374 LEU B CA 1
ATOM 5723 C C . LEU B 1 374 ? 24.203 -16.812 -4.512 1 92.25 374 LEU B C 1
ATOM 5725 O O . LEU B 1 374 ? 24.688 -15.734 -4.133 1 92.25 374 LEU B O 1
ATOM 5729 N N . ARG B 1 375 ? 23.812 -17.062 -5.711 1 86.94 375 ARG B N 1
ATOM 5730 C CA . ARG B 1 375 ? 23.953 -16.047 -6.742 1 86.94 375 ARG B CA 1
ATOM 5731 C C . ARG B 1 375 ? 22.625 -15.336 -7.008 1 86.94 375 ARG B C 1
ATOM 5733 O O . ARG B 1 375 ? 22.547 -14.469 -7.875 1 86.94 375 ARG B O 1
ATOM 5740 N N . ASP B 1 376 ? 21.656 -15.727 -6.246 1 87 376 ASP B N 1
ATOM 5741 C CA . ASP B 1 376 ? 20.312 -15.18 -6.477 1 87 376 ASP B CA 1
ATOM 5742 C C . ASP B 1 376 ? 20.203 -13.766 -5.91 1 87 376 ASP B C 1
ATOM 5744 O O . ASP B 1 376 ? 20.609 -13.508 -4.777 1 87 376 ASP B O 1
ATOM 5748 N N . ARG B 1 377 ? 19.625 -12.883 -6.629 1 81.81 377 ARG B N 1
ATOM 5749 C CA . ARG B 1 377 ? 19.531 -11.469 -6.285 1 81.81 377 ARG B CA 1
ATOM 5750 C C . ARG B 1 377 ? 18.641 -11.258 -5.066 1 81.81 377 ARG B C 1
ATOM 5752 O O . ARG B 1 377 ? 18.75 -10.258 -4.363 1 81.81 377 ARG B O 1
ATOM 5759 N N . THR B 1 378 ? 17.797 -12.195 -4.777 1 88.06 378 THR B N 1
ATOM 5760 C CA . THR B 1 378 ? 16.781 -11.992 -3.748 1 88.06 378 THR B CA 1
ATOM 5761 C C . THR B 1 378 ? 17.344 -12.281 -2.363 1 88.06 378 THR B C 1
ATOM 5763 O O . THR B 1 378 ? 16.703 -12.023 -1.351 1 88.06 378 THR B O 1
ATOM 5766 N N . LEU B 1 379 ? 18.641 -12.656 -2.223 1 88.81 379 LEU B N 1
ATOM 5767 C CA . LEU B 1 379 ? 19.234 -13.18 -0.99 1 88.81 379 LEU B CA 1
ATOM 5768 C C . LEU B 1 379 ? 19.578 -12.039 -0.034 1 88.81 379 LEU B C 1
ATOM 5770 O O . LEU B 1 379 ? 19.734 -12.258 1.17 1 88.81 379 LEU B O 1
ATOM 5774 N N . ALA B 1 380 ? 19.656 -10.906 -0.503 1 85.75 380 ALA B N 1
ATOM 5775 C CA . ALA B 1 380 ? 20.344 -9.805 0.171 1 85.75 380 ALA B CA 1
ATOM 5776 C C . ALA B 1 380 ? 19.672 -9.469 1.498 1 85.75 380 ALA B C 1
ATOM 5778 O O . ALA B 1 380 ? 20.344 -9.297 2.518 1 85.75 380 ALA B O 1
ATOM 5779 N N . PRO B 1 381 ? 18.391 -9.477 1.556 1 91.25 381 PRO B N 1
ATOM 5780 C CA . PRO B 1 381 ? 17.766 -9.031 2.809 1 91.25 381 PRO B CA 1
ATOM 5781 C C . PRO B 1 381 ? 17.562 -10.172 3.801 1 91.25 381 PRO B C 1
ATOM 5783 O O . PRO B 1 381 ? 16.828 -10.016 4.781 1 91.25 381 PRO B O 1
ATOM 5786 N N . THR B 1 382 ? 18.172 -11.305 3.535 1 95.19 382 THR B N 1
ATOM 5787 C CA . THR B 1 382 ? 18.078 -12.422 4.477 1 95.19 382 THR B CA 1
ATOM 5788 C C . THR B 1 382 ? 18.578 -12.008 5.855 1 95.19 382 THR B C 1
ATOM 5790 O O . THR B 1 382 ? 19.703 -11.5 5.984 1 95.19 382 THR B O 1
ATOM 5793 N N . PRO B 1 383 ? 17.734 -12.273 6.875 1 96.19 383 PRO B N 1
ATOM 5794 C CA . PRO B 1 383 ? 18.172 -11.867 8.211 1 96.19 383 PRO B CA 1
ATOM 5795 C C . PRO B 1 383 ? 19.484 -12.516 8.625 1 96.19 383 PRO B C 1
ATOM 5797 O O . PRO B 1 383 ? 20.344 -11.852 9.219 1 96.19 383 PRO B O 1
ATOM 5800 N N . ARG B 1 384 ? 19.641 -13.75 8.305 1 96.25 384 ARG B N 1
ATOM 5801 C CA . ARG B 1 384 ? 20.859 -14.516 8.539 1 96.25 384 ARG B CA 1
ATOM 5802 C C . ARG B 1 384 ? 21.469 -15.008 7.227 1 96.25 384 ARG B C 1
ATOM 5804 O O . ARG B 1 384 ? 21.141 -16.109 6.766 1 96.25 384 ARG B O 1
ATOM 5811 N N . PRO B 1 385 ? 22.344 -14.234 6.676 1 93.56 385 PRO B N 1
ATOM 5812 C CA . PRO B 1 385 ? 22.922 -14.641 5.391 1 93.56 385 PRO B CA 1
ATOM 5813 C C . PRO B 1 385 ? 23.625 -15.992 5.461 1 93.56 385 PRO B C 1
ATOM 5815 O O . PRO B 1 385 ? 24.328 -16.281 6.434 1 93.56 385 PRO B O 1
ATOM 5818 N N . PRO B 1 386 ? 23.359 -16.797 4.504 1 95.06 386 PRO B N 1
ATOM 5819 C CA . PRO B 1 386 ? 24.078 -18.062 4.492 1 95.06 386 PRO B CA 1
ATOM 5820 C C . PRO B 1 386 ? 25.594 -17.891 4.324 1 95.06 386 PRO B C 1
ATOM 5822 O O . PRO B 1 386 ? 26.031 -17 3.59 1 95.06 386 PRO B O 1
ATOM 5825 N N . ARG B 1 387 ? 26.375 -18.781 4.957 1 92.62 387 ARG B N 1
ATOM 5826 C CA . ARG B 1 387 ? 27.828 -18.688 4.945 1 92.62 387 ARG B CA 1
ATOM 5827 C C . ARG B 1 387 ? 28.391 -19.109 3.594 1 92.62 387 ARG B C 1
ATOM 5829 O O . ARG B 1 387 ? 29.344 -18.5 3.098 1 92.62 387 ARG B O 1
ATOM 5836 N N . ASP B 1 388 ? 27.828 -20.078 3.035 1 95.25 388 ASP B N 1
ATOM 5837 C CA . ASP B 1 388 ? 28.328 -20.656 1.787 1 95.25 388 ASP B CA 1
ATOM 5838 C C . ASP B 1 388 ? 27.359 -21.688 1.226 1 95.25 388 ASP B C 1
ATOM 5840 O O . ASP B 1 388 ? 26.266 -21.875 1.77 1 95.25 388 ASP B O 1
ATOM 5844 N N . ALA B 1 389 ? 27.828 -22.281 0.096 1 96.19 389 ALA B N 1
ATOM 5845 C CA . ALA B 1 389 ? 26.984 -23.25 -0.603 1 96.19 389 ALA B CA 1
ATOM 5846 C C . ALA B 1 389 ? 26.781 -24.516 0.237 1 96.19 389 ALA B C 1
ATOM 5848 O O . ALA B 1 389 ? 25.734 -25.141 0.179 1 96.19 389 ALA B O 1
ATOM 5849 N N . ALA B 1 390 ? 27.703 -24.812 1.015 1 97.75 390 ALA B N 1
ATOM 5850 C CA . ALA B 1 390 ? 27.609 -26 1.856 1 97.75 390 ALA B CA 1
ATOM 5851 C C . ALA B 1 390 ? 26.5 -25.859 2.885 1 97.75 390 ALA B C 1
ATOM 5853 O O . ALA B 1 390 ? 25.797 -26.828 3.182 1 97.75 390 ALA B O 1
ATOM 5854 N N . GLU B 1 391 ? 26.375 -24.719 3.439 1 98.06 391 GLU B N 1
ATOM 5855 C CA . GLU B 1 391 ? 25.297 -24.469 4.387 1 98.06 391 GLU B CA 1
ATOM 5856 C C . GLU B 1 391 ? 23.938 -24.594 3.711 1 98.06 391 GLU B C 1
ATOM 5858 O O . GLU B 1 391 ? 23.016 -25.188 4.27 1 98.06 391 GLU B O 1
ATOM 5863 N N . VAL B 1 392 ? 23.797 -24 2.521 1 98.31 392 VAL B N 1
ATOM 5864 C CA . VAL B 1 392 ? 22.547 -24.094 1.773 1 98.31 392 VAL B CA 1
ATOM 5865 C C . VAL B 1 392 ? 22.266 -25.547 1.428 1 98.31 392 VAL B C 1
ATOM 5867 O O . VAL B 1 392 ? 21.109 -26 1.509 1 98.31 392 VAL B O 1
ATOM 5870 N N . LEU B 1 393 ? 23.328 -26.266 1.03 1 98.38 393 LEU B N 1
ATOM 5871 C CA . LEU B 1 393 ? 23.156 -27.688 0.734 1 98.38 393 LEU B CA 1
ATOM 5872 C C . LEU B 1 393 ? 22.656 -28.453 1.959 1 98.38 393 LEU B C 1
ATOM 5874 O O . LEU B 1 393 ? 21.797 -29.328 1.842 1 98.38 393 LEU B O 1
ATOM 5878 N N . GLY B 1 394 ? 23.219 -28.141 3.084 1 98.5 394 GLY B N 1
ATOM 5879 C CA . GLY B 1 394 ? 22.734 -28.75 4.316 1 98.5 394 GLY B CA 1
ATOM 5880 C C . GLY B 1 394 ? 21.25 -28.516 4.551 1 98.5 394 GLY B C 1
ATOM 5881 O O . GLY B 1 394 ? 20.531 -29.422 4.969 1 98.5 394 GLY B O 1
ATOM 5882 N N . LEU B 1 395 ? 20.797 -27.281 4.328 1 98.56 395 LEU B N 1
ATOM 5883 C CA . LEU B 1 395 ? 19.391 -26.969 4.445 1 98.56 395 LEU B CA 1
ATOM 5884 C C . LEU B 1 395 ? 18.562 -27.781 3.461 1 98.56 395 LEU B C 1
ATOM 5886 O O . LEU B 1 395 ? 17.5 -28.297 3.818 1 98.56 395 LEU B O 1
ATOM 5890 N N . LEU B 1 396 ? 19.016 -27.875 2.207 1 98.69 396 LEU B N 1
ATOM 5891 C CA . LEU B 1 396 ? 18.328 -28.641 1.178 1 98.69 396 LEU B CA 1
ATOM 5892 C C . LEU B 1 396 ? 18.219 -30.109 1.565 1 98.69 396 LEU B C 1
ATOM 5894 O O . LEU B 1 396 ? 17.203 -30.75 1.322 1 98.69 396 LEU B O 1
ATOM 5898 N N . GLU B 1 397 ? 19.266 -30.641 2.154 1 98.69 397 GLU B N 1
ATOM 5899 C CA . GLU B 1 397 ? 19.266 -32.031 2.611 1 98.69 397 GLU B CA 1
ATOM 5900 C C . GLU B 1 397 ? 18.203 -32.25 3.689 1 98.69 397 GLU B C 1
ATOM 5902 O O . GLU B 1 397 ? 17.531 -33.281 3.697 1 98.69 397 GLU B O 1
ATOM 5907 N N . GLU B 1 398 ? 18.062 -31.297 4.559 1 98.38 398 GLU B N 1
ATOM 5908 C CA . GLU B 1 398 ? 17.047 -31.391 5.598 1 98.38 398 GLU B CA 1
ATOM 5909 C C . GLU B 1 398 ? 15.641 -31.406 4.992 1 98.38 398 GLU B C 1
ATOM 5911 O O . GLU B 1 398 ? 14.727 -32.031 5.551 1 98.38 398 GLU B O 1
ATOM 5916 N N . MET B 1 399 ? 15.438 -30.75 3.885 1 98.38 399 MET B N 1
ATOM 5917 C CA . MET B 1 399 ? 14.141 -30.609 3.227 1 98.38 399 MET B CA 1
ATOM 5918 C C . MET B 1 399 ? 13.828 -31.828 2.365 1 98.38 399 MET B C 1
ATOM 5920 O O . MET B 1 399 ? 12.688 -32 1.94 1 98.38 399 MET B O 1
ATOM 5924 N N . PHE B 1 400 ? 14.93 -32.594 2.059 1 98.25 400 PHE B N 1
ATOM 5925 C CA . PHE B 1 400 ? 14.789 -33.719 1.113 1 98.25 400 PHE B CA 1
ATOM 5926 C C . PHE B 1 400 ? 14.086 -34.906 1.764 1 98.25 400 PHE B C 1
ATOM 5928 O O . PHE B 1 400 ? 13.25 -35.562 1.137 1 98.25 400 PHE B O 1
#

Radius of gyration: 25.99 Å; Cα contacts (8 Å, |Δi|>4): 1762; chains: 2; bounding box: 59×71×66 Å

Secondary structure (DSSP, 8-state):
------PPP-EEEEE-S-EEEEESTTHHHHHHHHHHHHHT-SSEEEEE-HHHHT-HHHHHHHHHHGGGEEEEE--PPTT-BHHHHHHHHHHHHHTT-SEEEEEESHHHHHHHHHHHHHHHH-S-HHHH--EEETTTTEEE-----S----EEEEE-SS--STT-SEEEEE-TTT--EEEEE-GGGS-SEEEE-HHHHTTS-HHHHHHHHHHHHHHHHHHHTSTT--HHHHHHHHHHHHHHHHHHHHHHH-TT-HHHHHHHTTHHHHHHTTPBSS---HHHHHHHHHHHHH---HHHHHHHHHHHHHHHHHHHHHHHHHHHHHHTT----SSHHHHHHHHHHHHHHHHHHTT---STTTTT--GGGHHHHHHHHTT-GGGTT-SS----HHHHHHHHHHH-/------PPP-EEEEE-S-EEEEESTTHHHHHHHHHHHHHT-SSEEEEE-HHHHT-HHHHHHHHHHGGGEEEEE--PPTT-BHHHHHHHHHHHHHTT-SEEEEEESHHHHHHHHHHHHHHHH-S-HHHH--EEETTTTEEE-----S----EEEEE-SS--STT-SEEEEE-TTT--EEEEE-GGGS-SEEEE-HHHHTTS-HHHHHHHHHHHHHHHHHHHTSTT--HHHHHHHHHHHHHHHHHHHHHHH-TT-HHHHHHHTTHHHHHHTTPBSS---HHHHHHHHHHHHH---HHHHHHHHHHHHHHHHHHHHHHHHHHHHHHTT----SSHHHHHHHHHHHHHHHHHHTT---STTTTT--GGGHHHHHHHHTT-GGGTT-SS----HHHHHHHHHHH-

Solvent-accessible surface area (backbone atoms only — not comparable to full-atom values): 38953 Å² total; per-residue (Å²): 127,80,72,74,79,59,70,43,49,61,53,40,27,58,42,53,47,42,23,36,38,38,35,15,78,55,34,66,66,67,42,45,59,56,52,38,55,74,70,66,46,57,19,33,26,38,31,15,23,56,77,53,54,74,30,67,70,52,52,50,40,52,59,70,43,47,85,27,51,49,48,72,42,39,62,41,35,83,59,16,25,43,68,42,29,52,51,46,28,51,51,35,55,76,44,58,44,47,24,39,37,13,38,30,39,34,24,17,33,35,26,39,33,47,24,26,45,30,73,32,73,43,80,61,57,80,74,52,38,42,45,75,39,71,91,74,70,43,75,48,67,54,90,77,82,58,71,42,45,51,29,34,34,32,51,39,42,24,59,28,56,64,79,37,39,52,39,60,36,22,34,76,89,79,54,46,70,44,40,31,65,40,61,70,41,31,27,44,31,37,39,43,24,18,60,65,29,42,68,44,53,67,67,56,48,51,24,22,46,38,26,33,44,36,44,16,54,43,40,48,55,17,64,37,43,40,77,56,24,39,13,17,11,44,40,41,40,30,47,46,72,66,28,47,65,57,27,66,77,35,47,78,37,38,28,39,40,31,55,49,56,44,32,34,58,26,50,56,48,55,41,29,64,57,49,40,14,52,56,56,18,44,31,53,30,38,28,61,77,53,66,35,56,55,27,52,41,28,47,37,40,39,42,56,43,52,60,70,31,35,89,74,31,33,73,52,32,29,55,51,14,44,35,63,68,53,85,81,55,93,41,45,66,48,21,33,51,50,39,34,50,50,51,50,47,49,37,52,74,70,69,45,54,69,26,41,44,71,59,63,43,56,77,85,49,44,62,58,34,20,52,51,24,76,56,33,73,26,32,70,21,25,66,58,68,77,89,45,45,66,54,44,32,52,52,51,58,72,40,73,126,80,72,75,79,59,71,42,51,60,52,41,25,58,42,53,47,42,24,37,39,38,34,16,79,55,36,66,66,68,41,45,58,56,51,38,56,74,70,66,45,58,20,34,28,39,30,15,23,58,76,54,53,74,29,68,70,52,52,50,41,52,59,71,43,47,84,26,52,48,48,73,41,38,62,40,36,84,59,16,25,43,67,41,28,51,51,44,29,51,52,36,55,75,46,57,44,48,25,37,36,14,39,30,38,35,24,18,34,34,24,38,32,47,21,25,45,29,72,34,73,44,84,61,56,82,74,53,38,42,44,75,39,71,90,73,69,43,76,47,64,55,91,74,81,56,71,41,45,51,29,34,35,32,52,41,44,24,60,28,56,65,78,37,39,53,40,60,35,22,34,76,90,80,53,47,70,42,40,33,66,40,60,69,41,30,28,44,31,37,39,44,23,19,61,66,29,42,67,45,53,66,66,57,47,51,25,22,46,38,26,32,43,36,42,15,55,44,39,48,54,18,66,37,44,40,74,55,25,38,13,17,12,44,41,42,40,30,46,46,72,66,28,47,66,56,27,67,77,36,46,78,37,40,29,38,40,31,55,49,55,44,33,35,60,28,49,55,47,54,42,28,64,58,51,42,13,52,57,56,17,44,30,53,29,38,28,62,75,54,66,34,54,55,26,52,40,28,46,35,42,39,42,56,42,52,59,70,32,34,91,75,32,34,73,53,32,30,53,50,14,42,35,64,68,54,83,82,55,92,40,45,66,50,20,33,53,50,38,34,50,50,50,49,47,50,36,51,72,70,70,46,53,70,27,42,45,72,60,63,41,54,77,85,49,44,63,58,34,21,53,52,24,77,57,32,73,26,31,69,22,25,65,59,67,75,89,45,45,65,55,44,31,52,54,52,58,75,39,72

InterPro domains:
  IPR001670 Alcohol dehydrogenase, iron-type/glycerol dehydrogenase GldA [PF00465] (19-194)
  IPR039697 Iron-type alcohol dehydrogenase-like [PTHR11496] (18-398)
  IPR056798 Fe-containing alcohol dehydrogenase-like, C-terminal [PF25137] (206-398)

pLDDT: mean 93.52, std 8.68, range [24.28, 98.88]